Protein AF-0000000077052166 (afdb_homodimer)

Secondary structure (DSSP, 8-state):
---TTTTTTHHHHHHHHHHHTSSSSSS-EEEEEEHHHHHHHHHHHHHHS-TTTEEEEEEGGG---HHHHHHHHHTT-EEEESSHHHHHHHHHTT--GGGEEE--TT--HHHHHHHHHHT-EEEE-SHHHHHHHHHHHHHHHHTT-PPP--EEEEEE-S----SSGGGBSSSTT-SSSEEGGGS-HHHHHHHHHH-TTEEEEE---BSTT--HHHHHHHHHHHHHHHHHHHHHHTS----EEE--------TT-SS---HHHHHHHHHHHH-GGGGTTSSEEEE--SHHHHGGGEEEEEE--EEEEETTEEEEE-S-STTT-HHHHH-TTT----EEEE-TTSPEE-SSEEEEEEE-SSSSTT-EEEEEEEEE---TT-EEEEES-SSSSGGG-B-GGGPPPPPEEEEEE-TTT-PEEEEEEEPPPPHHHHHHTT--/---TTTTTTHHHHHHHHHHHTSSSSSS-EEEEEEHHHHHHHHHHHHHHS-TTTEEEEEEGGG---HHHHHHHHHTT-EEEESSHHHHHHHHHTT--GGGEEE--TT--HHHHHHHHHHT-EEEE-SHHHHHHHHHHHHHHHHTT-PPP--EEEEEE-S----SSGGGBSSSTT-SSSEEGGGS-HHHHHHHHHH-TTEEEEE---BSTT--HHHHHHHHHHHHHHHHHHHHHHTS----EEE--------TT-SS---HHHHHHHHHHHH-GGGGTTSSEEEE--SHHHHGGGEEEEEE--EEEEETTEEEEE-S-STTT-HHHHH-TTT----EEEE-TTSPEE-SSEEEEEEE-SSSSTT-EEEEEEEEE---TT-EEEEES-SSSSGGG-B-GGGPPPPPEEEEEE-TTT-PEEEEEEEPPPPHHHHHHTT--

Sequence (872 aa):
MSEFGCRCQTEKVLKHLLSKGIISEEHPCGLFIDSGVLLENMNEIKEAFPEPFFKHRYAIKANPIKKLIRFIGEHGFGVECASFEELSIALESGIPASEIVYDFPLKRKHDLQFCFEHGIHINFDNLQEMEMGYNLYRSLESEGKVLRGSIGVRINSQYGVGAIEATSTAAPTSKFGVPIKDTDYNELLGLFAKWPEVNGLHSHVGSQGIDLSSMVNGVKFILDLADRLNRDLHRKQITVLDIGGGLPVDYKSDCSNHMPLHYAEQLRAKVPRLFSGEFTVITENGRWVVATSGWFVSRVEYTKIAGGVLVGITHAGGNMFVREVYMPSTWSHPISVYDRDGGKKRDNVRTASIAGPLCFSGDLIAKEVPLPAFEQGDFVVYHHTAAYSISMYSIYNCISAPPAFMYSVKADNGEVDVCCIKRKRNVSEVSGFWDAMSEFGCRCQTEKVLKHLLSKGIISEEHPCGLFIDSGVLLENMNEIKEAFPEPFFKHRYAIKANPIKKLIRFIGEHGFGVECASFEELSIALESGIPASEIVYDFPLKRKHDLQFCFEHGIHINFDNLQEMEMGYNLYRSLESEGKVLRGSIGVRINSQYGVGAIEATSTAAPTSKFGVPIKDTDYNELLGLFAKWPEVNGLHSHVGSQGIDLSSMVNGVKFILDLADRLNRDLHRKQITVLDIGGGLPVDYKSDCSNHMPLHYAEQLRAKVPRLFSGEFTVITENGRWVVATSGWFVSRVEYTKIAGGVLVGITHAGGNMFVREVYMPSTWSHPISVYDRDGGKKRDNVRTASIAGPLCFSGDLIAKEVPLPAFEQGDFVVYHHTAAYSISMYSIYNCISAPPAFMYSVKADNGEVDVCCIKRKRNVSEVSGFWDA

Structure (mmCIF, N/CA/C/O backbone):
data_AF-0000000077052166-model_v1
#
loop_
_entity.id
_entity.type
_entity.pdbx_description
1 polymer 'Diaminopimelate decarboxylase'
#
loop_
_atom_site.group_PDB
_atom_site.id
_atom_site.type_symbol
_atom_site.label_atom_id
_atom_site.label_alt_id
_atom_site.label_comp_id
_atom_site.label_asym_id
_atom_site.label_entity_id
_atom_site.label_seq_id
_atom_site.pdbx_PDB_ins_code
_atom_site.Cartn_x
_atom_site.Cartn_y
_atom_site.Cartn_z
_atom_site.occupancy
_atom_site.B_iso_or_equiv
_atom_site.auth_seq_id
_atom_site.auth_comp_id
_atom_site.auth_asym_id
_atom_site.auth_atom_id
_atom_site.pdbx_PDB_model_num
ATOM 1 N N . MET A 1 1 ? -25.328 -4.031 22.844 1 37.97 1 MET A N 1
ATOM 2 C CA . MET A 1 1 ? -24.172 -3.664 22.031 1 37.97 1 MET A CA 1
ATOM 3 C C . MET A 1 1 ? -24.609 -3.143 20.656 1 37.97 1 MET A C 1
ATOM 5 O O . MET A 1 1 ? -25.359 -3.812 19.953 1 37.97 1 MET A O 1
ATOM 9 N N . SER A 1 2 ? -24.688 -1.917 20.484 1 51.84 2 SER A N 1
ATOM 10 C CA . SER A 1 2 ? -25.359 -1.3 19.359 1 51.84 2 SER A CA 1
ATOM 11 C C . SER A 1 2 ? -24.859 -1.88 18.031 1 51.84 2 SER A C 1
ATOM 13 O O . SER A 1 2 ? -23.656 -2.148 17.875 1 51.84 2 SER A O 1
ATOM 15 N N . GLU A 1 3 ? -25.672 -2.418 17.234 1 82.25 3 GLU A N 1
ATOM 16 C CA . GLU A 1 3 ? -25.469 -3.07 15.945 1 82.25 3 GLU A CA 1
ATOM 17 C C . GLU A 1 3 ? -24.844 -2.109 14.938 1 82.25 3 GLU A C 1
ATOM 19 O O . GLU A 1 3 ? -25.281 -0.96 14.82 1 82.25 3 GLU A O 1
ATOM 24 N N . PHE A 1 4 ? -23.703 -2.332 14.508 1 92.88 4 PHE A N 1
ATOM 25 C CA . PHE A 1 4 ? -23.047 -1.51 13.508 1 92.88 4 PHE A CA 1
ATOM 26 C C . PHE A 1 4 ? -23.891 -1.394 12.25 1 92.88 4 PHE A C 1
ATOM 28 O O . PHE A 1 4 ? -24.562 -2.352 11.859 1 92.88 4 PHE A O 1
ATOM 35 N N . GLY A 1 5 ? -23.859 -0.2 11.773 1 94.19 5 GLY A N 1
ATOM 36 C CA . GLY A 1 5 ? -24.562 0.025 10.516 1 94.19 5 GLY A CA 1
ATOM 37 C C . GLY A 1 5 ? -25.812 0.871 10.664 1 94.19 5 GLY A C 1
ATOM 38 O O . GLY A 1 5 ? -26.375 1.34 9.672 1 94.19 5 GLY A O 1
ATOM 39 N N . CYS A 1 6 ? -26.25 1.141 11.883 1 94.69 6 CYS A N 1
ATOM 40 C CA . CYS A 1 6 ? -27.453 1.925 12.117 1 94.69 6 CYS A CA 1
ATOM 41 C C . CYS A 1 6 ? -27.234 3.381 11.719 1 94.69 6 CYS A C 1
ATOM 43 O O . CYS A 1 6 ? -28.094 3.977 11.055 1 94.69 6 CYS A O 1
ATOM 45 N N . ARG A 1 7 ? -26.172 3.955 12.102 1 94.62 7 ARG A N 1
ATOM 46 C CA . ARG A 1 7 ? -25.875 5.359 11.852 1 94.62 7 ARG A CA 1
ATOM 47 C C . ARG A 1 7 ? -25.875 5.664 10.359 1 94.62 7 ARG A C 1
ATOM 49 O O . ARG A 1 7 ? -26.422 6.68 9.93 1 94.62 7 ARG A O 1
ATOM 56 N N . CYS A 1 8 ? -25.344 4.738 9.594 1 97.31 8 CYS A N 1
ATOM 57 C CA . CYS A 1 8 ? -25.234 4.938 8.148 1 97.31 8 CYS A CA 1
ATOM 58 C C . CYS A 1 8 ? -26.359 4.238 7.406 1 97.31 8 CYS A C 1
ATOM 60 O O . CYS A 1 8 ? -26.359 4.191 6.176 1 97.31 8 CYS A O 1
ATOM 62 N N . GLN A 1 9 ? -27.281 3.652 8.102 1 97.06 9 GLN A N 1
ATOM 63 C CA . GLN A 1 9 ? -28.422 2.949 7.52 1 97.06 9 GLN A CA 1
ATOM 64 C C . GLN A 1 9 ? -27.969 1.937 6.473 1 97.06 9 GLN A C 1
ATOM 66 O O . GLN A 1 9 ? -28.516 1.877 5.375 1 97.06 9 GLN A O 1
ATOM 71 N N . THR A 1 10 ? -27 1.153 6.816 1 97.94 10 THR A N 1
ATOM 72 C CA . THR A 1 10 ? -26.25 0.292 5.902 1 97.94 10 THR A CA 1
ATOM 73 C C . THR A 1 10 ? -27.172 -0.738 5.258 1 97.94 10 THR A C 1
ATOM 75 O O . THR A 1 10 ? -27.141 -0.938 4.043 1 97.94 10 THR A O 1
ATOM 78 N N . GLU A 1 11 ? -28.031 -1.387 6.027 1 97.5 11 GLU A N 1
ATOM 79 C CA . GLU A 1 11 ? -28.906 -2.43 5.496 1 97.5 11 GLU A CA 1
ATOM 80 C C . GLU A 1 11 ? -29.859 -1.869 4.441 1 97.5 11 GLU A C 1
ATOM 82 O O . GLU A 1 11 ? -30 -2.443 3.363 1 97.5 11 GLU A O 1
ATOM 87 N N . LYS A 1 12 ? -30.484 -0.745 4.773 1 97.25 12 LYS A N 1
ATOM 88 C CA . LYS A 1 12 ? -31.406 -0.086 3.85 1 97.25 12 LYS A CA 1
ATOM 89 C C . LYS A 1 12 ? -30.703 0.302 2.553 1 97.25 12 LYS A C 1
ATOM 91 O O . LYS A 1 12 ? -31.219 0.061 1.462 1 97.25 12 LYS A O 1
ATOM 96 N N . VAL A 1 13 ? -29.578 0.848 2.674 1 98.62 13 VAL A N 1
ATOM 97 C CA . VAL A 1 13 ? -28.859 1.342 1.509 1 98.62 13 VAL A CA 1
ATOM 98 C C . VAL A 1 13 ? -28.328 0.165 0.687 1 98.62 13 VAL A C 1
ATOM 100 O O . VAL A 1 13 ? -28.375 0.193 -0.545 1 98.62 13 VAL A O 1
ATOM 103 N N . LEU A 1 14 ? -27.812 -0.878 1.347 1 98.69 14 LEU A N 1
ATOM 104 C CA . LEU A 1 14 ? -27.344 -2.053 0.619 1 98.69 14 LEU A CA 1
ATOM 105 C C . LEU A 1 14 ? -28.469 -2.656 -0.22 1 98.69 14 LEU A C 1
ATOM 107 O O . LEU A 1 14 ? -28.25 -3 -1.386 1 98.69 14 LEU A O 1
ATOM 111 N N . LYS A 1 15 ? -29.656 -2.803 0.341 1 98.31 15 LYS A N 1
ATOM 112 C CA . LYS A 1 15 ? -30.797 -3.32 -0.406 1 98.31 15 LYS A CA 1
ATOM 113 C C . LYS A 1 15 ? -31.094 -2.465 -1.637 1 98.31 15 LYS A C 1
ATOM 115 O O . LYS A 1 15 ? -31.375 -2.992 -2.713 1 98.31 15 LYS A O 1
ATOM 120 N N . HIS A 1 16 ? -31 -1.148 -1.437 1 98.31 16 HIS A N 1
ATOM 121 C CA . HIS A 1 16 ? -31.188 -0.23 -2.555 1 98.31 16 HIS A CA 1
ATOM 122 C C . HIS A 1 16 ? -30.125 -0.441 -3.627 1 98.31 16 HIS A C 1
ATOM 124 O O . HIS A 1 16 ? -30.438 -0.483 -4.816 1 98.31 16 HIS A O 1
ATOM 130 N N . LEU A 1 17 ? -28.875 -0.542 -3.23 1 98.75 17 LEU A N 1
ATOM 131 C CA . LEU A 1 17 ? -27.766 -0.725 -4.156 1 98.75 17 LEU A CA 1
ATOM 132 C C . LEU A 1 17 ? -27.922 -2.008 -4.961 1 98.75 17 LEU A C 1
ATOM 134 O O . LEU A 1 17 ? -27.625 -2.041 -6.156 1 98.75 17 LEU A O 1
ATOM 138 N N . LEU A 1 18 ? -28.359 -3.053 -4.312 1 98.5 18 LEU A N 1
ATOM 139 C CA . LEU A 1 18 ? -28.609 -4.332 -4.969 1 98.5 18 LEU A CA 1
ATOM 140 C C . LEU A 1 18 ? -29.734 -4.215 -5.98 1 98.5 18 LEU A C 1
ATOM 142 O O . LEU A 1 18 ? -29.625 -4.711 -7.105 1 98.5 18 LEU A O 1
ATOM 146 N N . SER A 1 19 ? -30.781 -3.523 -5.586 1 98 19 SER A N 1
ATOM 147 C CA . SER A 1 19 ? -31.938 -3.357 -6.465 1 98 19 SER A CA 1
ATOM 148 C C . SER A 1 19 ? -31.578 -2.557 -7.711 1 98 19 SER A C 1
ATOM 150 O O . SER A 1 19 ? -32.125 -2.795 -8.789 1 98 19 SER A O 1
ATOM 152 N N . LYS A 1 20 ? -30.656 -1.626 -7.617 1 97.81 20 LYS A N 1
ATOM 153 C CA . LYS A 1 20 ? -30.266 -0.755 -8.727 1 97.81 20 LYS A CA 1
ATOM 154 C C . LYS A 1 20 ? -29.109 -1.35 -9.516 1 97.81 20 LYS A C 1
ATOM 156 O O . LYS A 1 20 ? -28.703 -0.803 -10.539 1 97.81 20 LYS A O 1
ATOM 161 N N . GLY A 1 21 ? -28.516 -2.438 -9.031 1 97.88 21 GLY A N 1
ATOM 162 C CA . GLY A 1 21 ? -27.406 -3.098 -9.711 1 97.88 21 GLY A CA 1
ATOM 163 C C . GLY A 1 21 ? -26.078 -2.389 -9.523 1 97.88 21 GLY A C 1
ATOM 164 O O . GLY A 1 21 ? -25.125 -2.645 -10.258 1 97.88 21 GLY A O 1
ATOM 165 N N . ILE A 1 22 ? -26.016 -1.426 -8.617 1 98.38 22 ILE A N 1
ATOM 166 C CA . ILE A 1 22 ? -24.766 -0.76 -8.297 1 98.38 22 ILE A CA 1
ATOM 167 C C . ILE A 1 22 ? -23.797 -1.755 -7.656 1 98.38 22 ILE A C 1
ATOM 169 O O . ILE A 1 22 ? -22.594 -1.726 -7.926 1 98.38 22 ILE A O 1
ATOM 173 N N . ILE A 1 23 ? -24.359 -2.584 -6.773 1 98.5 23 ILE A N 1
ATOM 174 C CA . ILE A 1 23 ? -23.688 -3.791 -6.289 1 98.5 23 ILE A CA 1
ATOM 175 C C . ILE A 1 23 ? -24.359 -5.023 -6.902 1 98.5 23 ILE A C 1
ATOM 177 O O . ILE A 1 23 ? -25.578 -5.117 -6.945 1 98.5 23 ILE A O 1
ATOM 181 N N . SER A 1 24 ? -23.578 -5.824 -7.469 1 97.44 24 SER A N 1
ATOM 182 C CA . SER A 1 24 ? -24.016 -7.035 -8.148 1 97.44 24 SER A CA 1
ATOM 183 C C . SER A 1 24 ? -22.891 -8.039 -8.297 1 97.44 24 SER A C 1
ATOM 185 O O . SER A 1 24 ? -21.781 -7.828 -7.781 1 97.44 24 SER A O 1
ATOM 187 N N . GLU A 1 25 ? -23.172 -9.117 -8.914 1 95.5 25 GLU A N 1
ATOM 188 C CA . GLU A 1 25 ? -22.125 -10.086 -9.234 1 95.5 25 GLU A CA 1
ATOM 189 C C . GLU A 1 25 ? -21.047 -9.461 -10.109 1 95.5 25 GLU A C 1
ATOM 191 O O . GLU A 1 25 ? -19.859 -9.75 -9.945 1 95.5 25 GLU A O 1
ATOM 196 N N . GLU A 1 26 ? -21.438 -8.594 -11.008 1 95.38 26 GLU A N 1
ATOM 197 C CA . GLU A 1 26 ? -20.516 -7.922 -11.922 1 95.38 26 GLU A CA 1
ATOM 198 C C . GLU A 1 26 ? -19.75 -6.801 -11.211 1 95.38 26 GLU A C 1
ATOM 200 O O . GLU A 1 26 ? -18.609 -6.512 -11.547 1 95.38 26 GLU A O 1
ATOM 205 N N . HIS A 1 27 ? -20.422 -6.18 -10.32 1 97.38 27 HIS A N 1
ATOM 206 C CA . HIS A 1 27 ? -19.859 -5.117 -9.484 1 97.38 27 HIS A CA 1
ATOM 207 C C . HIS A 1 27 ? -19.891 -5.508 -8.008 1 97.38 27 HIS A C 1
ATOM 209 O O . HIS A 1 27 ? -20.734 -5.016 -7.246 1 97.38 27 HIS A O 1
ATOM 215 N N . PRO A 1 28 ? -18.938 -6.227 -7.605 1 98.25 28 PRO A N 1
ATOM 216 C CA . PRO A 1 28 ? -19.094 -7.027 -6.387 1 98.25 28 PRO A CA 1
ATOM 217 C C . PRO A 1 28 ? -18.672 -6.27 -5.129 1 98.25 28 PRO A C 1
ATOM 219 O O . PRO A 1 28 ? -18.812 -6.785 -4.016 1 98.25 28 PRO A O 1
ATOM 222 N N . CYS A 1 29 ? -18.094 -5.062 -5.223 1 98.69 29 CYS A N 1
ATOM 223 C CA . CYS A 1 29 ? -17.625 -4.363 -4.031 1 98.69 29 CYS A CA 1
ATOM 224 C C . CYS A 1 29 ? -17.594 -2.857 -4.266 1 98.69 29 CYS A C 1
ATOM 226 O O . CYS A 1 29 ? -17.672 -2.398 -5.406 1 98.69 29 CYS A O 1
ATOM 228 N N . GLY A 1 30 ? -17.516 -2.074 -3.232 1 98.81 30 GLY A N 1
ATOM 229 C CA . GLY A 1 30 ? -17.406 -0.625 -3.299 1 98.81 30 GLY A CA 1
ATOM 230 C C . GLY A 1 30 ? -17.359 0.035 -1.934 1 98.81 30 GLY A C 1
ATOM 231 O O . GLY A 1 30 ? -17.75 -0.575 -0.932 1 98.81 30 GLY A O 1
ATOM 232 N N . LEU A 1 31 ? -16.828 1.22 -1.878 1 98.94 31 LEU A N 1
ATOM 233 C CA . LEU A 1 31 ? -16.859 2.088 -0.706 1 98.94 31 LEU A CA 1
ATOM 234 C C . LEU A 1 31 ? -18.047 3.045 -0.773 1 98.94 31 LEU A C 1
ATOM 236 O O . LEU A 1 31 ? -18.297 3.65 -1.815 1 98.94 31 LEU A O 1
ATOM 240 N N . PHE A 1 32 ? -18.75 3.168 0.298 1 98.94 32 PHE A N 1
ATOM 241 C CA . PHE A 1 32 ? -19.906 4.039 0.34 1 98.94 32 PHE A CA 1
ATOM 242 C C . PHE A 1 32 ? -19.812 5.027 1.497 1 98.94 32 PHE A C 1
ATOM 244 O O . PHE A 1 32 ? -19.547 4.633 2.635 1 98.94 32 PHE A O 1
ATOM 251 N N . ILE A 1 33 ? -20.031 6.266 1.21 1 98.94 33 ILE A N 1
ATOM 252 C CA . ILE A 1 33 ? -19.922 7.336 2.195 1 98.94 33 ILE A CA 1
ATOM 253 C C . ILE A 1 33 ? -21.266 8.031 2.352 1 98.94 33 ILE A C 1
ATOM 255 O O . ILE A 1 33 ? -21.844 8.492 1.367 1 98.94 33 ILE A O 1
ATOM 259 N N . ASP A 1 34 ? -21.766 8.133 3.557 1 98.75 34 ASP A N 1
ATOM 260 C CA . ASP A 1 34 ? -23.016 8.805 3.895 1 98.75 34 ASP A CA 1
ATOM 261 C C . ASP A 1 34 ? -22.797 10.312 4.059 1 98.75 34 ASP A C 1
ATOM 263 O O . ASP A 1 34 ? -22.219 10.758 5.059 1 98.75 34 ASP A O 1
ATOM 267 N N . SER A 1 35 ? -23.344 11.078 3.139 1 98.56 35 SER A N 1
ATOM 268 C CA . SER A 1 35 ? -23.125 12.523 3.184 1 98.56 35 SER A CA 1
ATOM 269 C C . SER A 1 35 ? -23.781 13.148 4.41 1 98.56 35 SER A C 1
ATOM 271 O O . SER A 1 35 ? -23.312 14.172 4.914 1 98.56 35 SER A O 1
ATOM 273 N N . GLY A 1 36 ? -24.875 12.555 4.879 1 97.62 36 GLY A N 1
ATOM 274 C CA . GLY A 1 36 ? -25.5 13.047 6.098 1 97.62 36 GLY A CA 1
ATOM 275 C C . GLY A 1 36 ? -24.609 12.883 7.324 1 97.62 36 GLY A C 1
ATOM 276 O O . GLY A 1 36 ? -24.453 13.82 8.109 1 97.62 36 GLY A O 1
ATOM 277 N N . VAL A 1 37 ? -24.062 11.688 7.492 1 97.88 37 VAL A N 1
ATOM 278 C CA . VAL A 1 37 ? -23.172 11.414 8.625 1 97.88 37 VAL A CA 1
ATOM 279 C C . VAL A 1 37 ? -21.906 12.273 8.508 1 97.88 37 VAL A C 1
ATOM 281 O O . VAL A 1 37 ? -21.391 12.766 9.516 1 97.88 37 VAL A O 1
ATOM 284 N N . LEU A 1 38 ? -21.422 12.445 7.324 1 98.31 38 LEU A N 1
ATOM 285 C CA . LEU A 1 38 ? -20.281 13.312 7.07 1 98.31 38 LEU A CA 1
ATOM 286 C C . LEU A 1 38 ? -20.547 14.727 7.582 1 98.31 38 LEU A C 1
ATOM 288 O O . LEU A 1 38 ? -19.703 15.32 8.258 1 98.31 38 LEU A O 1
ATOM 292 N N . LEU A 1 39 ? -21.672 15.273 7.281 1 98.12 39 LEU A N 1
ATOM 293 C CA . LEU A 1 39 ? -22.062 16.609 7.711 1 98.12 39 LEU A CA 1
ATOM 294 C C . LEU A 1 39 ? -22.172 16.688 9.227 1 98.12 39 LEU A C 1
ATOM 296 O O . LEU A 1 39 ? -21.781 17.672 9.844 1 98.12 39 LEU A O 1
ATOM 300 N N . GLU A 1 40 ? -22.703 15.633 9.781 1 97.88 40 GLU A N 1
ATOM 301 C CA . GLU A 1 40 ? -22.812 15.57 11.234 1 97.88 40 GLU A CA 1
ATOM 302 C C . GLU A 1 40 ? -21.422 15.648 11.883 1 97.88 40 GLU A C 1
ATOM 304 O O . GLU A 1 40 ? -21.234 16.375 12.859 1 97.88 40 GLU A O 1
ATOM 309 N N . ASN A 1 41 ? -20.5 14.875 11.383 1 98.25 41 ASN A N 1
ATOM 310 C CA . ASN A 1 41 ? -19.141 14.883 11.891 1 98.25 41 ASN A CA 1
ATOM 311 C C . ASN A 1 41 ? -18.516 16.266 11.797 1 98.25 41 ASN A C 1
ATOM 313 O O . ASN A 1 41 ? -17.875 16.75 12.742 1 98.25 41 ASN A O 1
ATOM 317 N N . MET A 1 42 ? -18.672 16.953 10.664 1 98.38 42 MET A N 1
ATOM 318 C CA . MET A 1 42 ? -18.109 18.281 10.438 1 98.38 42 MET A CA 1
ATOM 319 C C . MET A 1 42 ? -18.734 19.297 11.391 1 98.38 42 MET A C 1
ATOM 321 O O . MET A 1 42 ? -18.031 20.141 11.945 1 98.38 42 MET A O 1
ATOM 325 N N . ASN A 1 43 ? -19.984 19.172 11.602 1 98.06 43 ASN A N 1
ATOM 326 C CA . ASN A 1 43 ? -20.688 20.109 12.477 1 98.06 43 ASN A CA 1
ATOM 327 C C . ASN A 1 43 ? -20.234 19.969 13.93 1 98.06 43 ASN A C 1
ATOM 329 O O . ASN A 1 43 ? -20.188 20.953 14.664 1 98.06 43 ASN A O 1
ATOM 333 N N . GLU A 1 44 ? -19.938 18.75 14.32 1 98 44 GLU A N 1
ATOM 334 C CA . GLU A 1 44 ? -19.422 18.562 15.672 1 98 44 GLU A CA 1
ATOM 335 C C . GLU A 1 44 ? -18.109 19.312 15.883 1 98 44 GLU A C 1
ATOM 337 O O . GLU A 1 44 ? -17.859 19.859 16.969 1 98 44 GLU A O 1
ATOM 342 N N . ILE A 1 45 ? -17.281 19.406 14.898 1 98.06 45 ILE A N 1
ATOM 343 C CA . ILE A 1 45 ? -16.031 20.141 14.977 1 98.06 45 ILE A CA 1
ATOM 344 C C . ILE A 1 45 ? -16.312 21.641 15.055 1 98.06 45 ILE A C 1
ATOM 346 O O . ILE A 1 45 ? -15.773 22.328 15.914 1 98.06 45 ILE A O 1
ATOM 350 N N . LYS A 1 46 ? -17.203 22.109 14.219 1 97.75 46 LYS A N 1
ATOM 351 C CA . LYS A 1 46 ? -17.516 23.531 14.148 1 97.75 46 LYS A CA 1
ATOM 352 C C . LYS A 1 46 ? -18.156 24 15.453 1 97.75 46 LYS A C 1
ATOM 354 O O . LYS A 1 46 ? -17.938 25.141 15.875 1 97.75 46 LYS A O 1
ATOM 359 N N . GLU A 1 47 ? -18.922 23.125 16 1 97.44 47 GLU A N 1
ATOM 360 C CA . GLU A 1 47 ? -19.562 23.484 17.266 1 97.44 47 GLU A CA 1
ATOM 361 C C . GLU A 1 47 ? -18.562 23.578 18.406 1 97.44 47 GLU A C 1
ATOM 363 O O . GLU A 1 47 ? -18.656 24.453 19.25 1 97.44 47 GLU A O 1
ATOM 368 N N . ALA A 1 48 ? -17.625 22.703 18.375 1 97.38 48 ALA A N 1
ATOM 369 C CA . ALA A 1 48 ? -16.609 22.656 19.422 1 97.38 48 ALA A CA 1
ATOM 370 C C . ALA A 1 48 ? -15.609 23.797 19.25 1 97.38 48 ALA A C 1
ATOM 372 O O . ALA A 1 48 ? -15.117 24.359 20.234 1 97.38 48 ALA A O 1
ATOM 373 N N . PHE A 1 49 ? -15.289 24.141 18 1 97.38 49 PHE A N 1
ATOM 374 C CA . PHE A 1 49 ? -14.32 25.172 17.641 1 97.38 49 PHE A CA 1
ATOM 375 C C . PHE A 1 49 ? -14.945 26.188 16.688 1 97.38 49 PHE A C 1
ATOM 377 O O . PHE A 1 49 ? -14.773 26.094 15.469 1 97.38 49 PHE A O 1
ATOM 384 N N . PRO A 1 50 ? -15.5 27.156 17.25 1 94 50 PRO A N 1
ATOM 385 C CA . PRO A 1 50 ? -16.312 28.047 16.422 1 94 50 PRO A CA 1
ATOM 386 C C . PRO A 1 50 ? -15.477 29.016 15.578 1 94 50 PRO A C 1
ATOM 388 O O . PRO A 1 50 ? -14.438 29.5 16.047 1 94 50 PRO A O 1
ATOM 391 N N . GLU A 1 51 ? -16 29.266 14.367 1 87.44 51 GLU A N 1
ATOM 392 C CA . GLU A 1 51 ? -15.453 30.312 13.523 1 87.44 51 GLU A CA 1
ATOM 393 C C . GLU A 1 51 ? -15.789 31.703 14.086 1 87.44 51 GLU A C 1
ATOM 395 O O . GLU A 1 51 ? -16.672 31.828 14.938 1 87.44 51 GLU A O 1
ATOM 400 N N . PRO A 1 52 ? -15.008 32.719 13.797 1 90 52 PRO A N 1
ATOM 401 C CA . PRO A 1 52 ? -14.094 32.75 12.656 1 90 52 PRO A CA 1
ATOM 402 C C . PRO A 1 52 ? -12.641 32.531 13.07 1 90 52 PRO A C 1
ATOM 404 O O . PRO A 1 52 ? -11.75 32.469 12.211 1 90 52 PRO A O 1
ATOM 407 N N . PHE A 1 53 ? -12.406 32.438 14.367 1 89.69 53 PHE A N 1
ATOM 408 C CA . PHE A 1 53 ? -11 32.406 14.766 1 89.69 53 PHE A CA 1
ATOM 409 C C . PHE A 1 53 ? -10.414 31.016 14.594 1 89.69 53 PHE A C 1
ATOM 411 O O . PHE A 1 53 ? -9.195 30.844 14.602 1 89.69 53 PHE A O 1
ATOM 418 N N . PHE A 1 54 ? -11.32 30.047 14.461 1 96.75 54 PHE A N 1
ATOM 419 C CA . PHE A 1 54 ? -10.898 28.703 14.125 1 96.75 54 PHE A CA 1
ATOM 420 C C . PHE A 1 54 ? -11.117 28.406 12.648 1 96.75 54 PHE A C 1
ATOM 422 O O . PHE A 1 54 ? -12.203 28.641 12.117 1 96.75 54 PHE A O 1
ATOM 429 N N . LYS A 1 55 ? -10.062 28.016 11.992 1 97.75 55 LYS A N 1
ATOM 430 C CA . LYS A 1 55 ? -10.109 27.578 10.594 1 97.75 55 LYS A CA 1
ATOM 431 C C . LYS A 1 55 ? -9.922 26.078 10.492 1 97.75 55 LYS A C 1
ATOM 433 O O . LYS A 1 55 ? -8.898 25.531 10.914 1 97.75 55 LYS A O 1
ATOM 438 N N . HIS A 1 56 ? -10.906 25.422 9.922 1 98.56 56 HIS A N 1
ATOM 439 C CA . HIS A 1 56 ? -10.883 23.969 9.867 1 98.56 56 HIS A CA 1
ATOM 440 C C . HIS A 1 56 ? -10.352 23.484 8.523 1 98.56 56 HIS A C 1
ATOM 442 O O . HIS A 1 56 ? -10.805 23.922 7.465 1 98.56 56 HIS A O 1
ATOM 448 N N . ARG A 1 57 ? -9.359 22.672 8.539 1 98.81 57 ARG A N 1
ATOM 449 C CA . ARG A 1 57 ? -8.766 22.031 7.367 1 98.81 57 ARG A CA 1
ATOM 450 C C . ARG A 1 57 ? -8.938 20.516 7.41 1 98.81 57 ARG A C 1
ATOM 452 O O . ARG A 1 57 ? -8.586 19.875 8.406 1 98.81 57 ARG A O 1
ATOM 459 N N . TYR A 1 58 ? -9.492 20 6.402 1 98.81 58 TYR A N 1
ATOM 460 C CA . TYR A 1 58 ? -9.609 18.562 6.242 1 98.81 58 TYR A CA 1
ATOM 461 C C . TYR A 1 58 ? -8.305 17.953 5.75 1 98.81 58 TYR A C 1
ATOM 463 O O . TYR A 1 58 ? -7.789 18.344 4.699 1 98.81 58 TYR A O 1
ATOM 471 N N . ALA A 1 59 ? -7.711 17 6.535 1 98.62 59 ALA A N 1
ATOM 472 C CA . ALA A 1 59 ? -6.508 16.312 6.078 1 98.62 59 ALA A CA 1
ATOM 473 C C . ALA A 1 59 ? -6.828 15.367 4.93 1 98.62 59 ALA A C 1
ATOM 475 O O . ALA A 1 59 ? -7.359 14.273 5.148 1 98.62 59 ALA A O 1
ATOM 476 N N . ILE A 1 60 ? -6.375 15.641 3.797 1 97.69 60 ILE A N 1
ATOM 477 C CA . ILE A 1 60 ? -6.781 14.953 2.578 1 97.69 60 ILE A CA 1
ATOM 478 C C . ILE A 1 60 ? -6.25 13.523 2.592 1 97.69 60 ILE A C 1
ATOM 480 O O . ILE A 1 60 ? -6.812 12.633 1.945 1 97.69 60 ILE A O 1
ATOM 484 N N . LYS A 1 61 ? -5.176 13.32 3.344 1 98 61 LYS A N 1
ATOM 485 C CA . LYS A 1 61 ? -4.57 11.992 3.379 1 98 61 LYS A CA 1
ATOM 486 C C . LYS A 1 61 ? -5.551 10.953 3.92 1 98 61 LYS A C 1
ATOM 488 O O . LYS A 1 61 ? -5.363 9.75 3.719 1 98 61 LYS A O 1
ATOM 493 N N . ALA A 1 62 ? -6.605 11.383 4.668 1 98.38 62 ALA A N 1
ATOM 494 C CA . ALA A 1 62 ? -7.617 10.453 5.172 1 98.38 62 ALA A CA 1
ATOM 495 C C . ALA A 1 62 ? -8.414 9.836 4.023 1 98.38 62 ALA A C 1
ATOM 497 O O . ALA A 1 62 ? -8.719 8.648 4.047 1 98.38 62 ALA A O 1
ATOM 498 N N . ASN A 1 63 ? -8.758 10.625 3.08 1 98.81 63 ASN A N 1
ATOM 499 C CA . ASN A 1 63 ? -9.492 10.227 1.881 1 98.81 63 ASN A CA 1
ATOM 500 C C . ASN A 1 63 ? -9.414 11.297 0.796 1 98.81 63 ASN A C 1
ATOM 502 O O . ASN A 1 63 ? -10.102 12.312 0.871 1 98.81 63 ASN A O 1
ATOM 506 N N . PRO A 1 64 ? -8.648 11.125 -0.274 1 98.81 64 PRO A N 1
ATOM 507 C CA . PRO A 1 64 ? -8.312 12.195 -1.218 1 98.81 64 PRO A CA 1
ATOM 508 C C . PRO A 1 64 ? -9.266 12.25 -2.41 1 98.81 64 PRO A C 1
ATOM 510 O O . PRO A 1 64 ? -8.969 12.906 -3.41 1 98.81 64 PRO A O 1
ATOM 513 N N . ILE A 1 65 ? -10.398 11.555 -2.367 1 98.88 65 ILE A N 1
ATOM 514 C CA . ILE A 1 65 ? -11.336 11.555 -3.484 1 98.88 65 ILE A CA 1
ATOM 515 C C . ILE A 1 65 ? -11.805 12.984 -3.764 1 98.88 65 ILE A C 1
ATOM 517 O O . ILE A 1 65 ? -12.32 13.664 -2.871 1 98.88 65 ILE A O 1
ATOM 521 N N . LYS A 1 66 ? -11.711 13.453 -4.992 1 98.88 66 LYS A N 1
ATOM 522 C CA . LYS A 1 66 ? -11.891 14.859 -5.344 1 98.88 66 LYS A CA 1
ATOM 523 C C . LYS A 1 66 ? -13.305 15.328 -5.035 1 98.88 66 LYS A C 1
ATOM 525 O O . LYS A 1 66 ? -13.492 16.391 -4.438 1 98.88 66 LYS A O 1
ATOM 530 N N . LYS A 1 67 ? -14.281 14.539 -5.371 1 98.81 67 LYS A N 1
ATOM 531 C CA . LYS A 1 67 ? -15.656 14.945 -5.133 1 98.81 67 LYS A CA 1
ATOM 532 C C . LYS A 1 67 ? -15.961 15.016 -3.637 1 98.81 67 LYS A C 1
ATOM 534 O O . LYS A 1 67 ? -16.781 15.82 -3.201 1 98.81 67 LYS A O 1
ATOM 539 N N . LEU A 1 68 ? -15.344 14.148 -2.857 1 98.88 68 LEU A N 1
ATOM 540 C CA . LEU A 1 68 ? -15.453 14.227 -1.404 1 98.88 68 LEU A CA 1
ATOM 541 C C . LEU A 1 68 ? -14.852 15.523 -0.879 1 98.88 68 LEU A C 1
ATOM 543 O O . LEU A 1 68 ? -15.461 16.203 -0.052 1 98.88 68 LEU A O 1
ATOM 547 N N . ILE A 1 69 ? -13.664 15.875 -1.395 1 98.94 69 ILE A N 1
ATOM 548 C CA . ILE A 1 69 ? -12.977 17.094 -1.003 1 98.94 69 ILE A CA 1
ATOM 549 C C . ILE A 1 69 ? -13.836 18.312 -1.365 1 98.94 69 ILE A C 1
ATOM 551 O O . ILE A 1 69 ? -13.977 19.234 -0.569 1 98.94 69 ILE A O 1
ATOM 555 N N . ARG A 1 70 ? -14.391 18.281 -2.541 1 98.75 70 ARG A N 1
ATOM 556 C CA . ARG A 1 70 ? -15.273 19.359 -2.975 1 98.75 70 ARG A CA 1
ATOM 557 C C . ARG A 1 70 ? -16.453 19.516 -2.023 1 98.75 70 ARG A C 1
ATOM 559 O O . ARG A 1 70 ? -16.797 20.641 -1.634 1 98.75 70 ARG A O 1
ATOM 566 N N . PHE A 1 71 ? -17.094 18.406 -1.676 1 98.69 71 PHE A N 1
ATOM 567 C CA . PHE A 1 71 ? -18.219 18.422 -0.741 1 98.69 71 PHE A CA 1
ATOM 568 C C . PHE A 1 71 ? -17.797 19.047 0.584 1 98.69 71 PHE A C 1
ATOM 570 O O . PHE A 1 71 ? -18.5 19.906 1.114 1 98.69 71 PHE A O 1
ATOM 577 N N . ILE A 1 72 ? -16.656 18.641 1.113 1 98.81 72 ILE A N 1
ATOM 578 C CA . ILE A 1 72 ? -16.156 19.125 2.391 1 98.81 72 ILE A CA 1
ATOM 579 C C . ILE A 1 72 ? -15.852 20.609 2.297 1 98.81 72 ILE A C 1
ATOM 581 O O . ILE A 1 72 ? -16.203 21.391 3.193 1 98.81 72 ILE A O 1
ATOM 585 N N . GLY A 1 73 ? -15.227 21.016 1.189 1 98.69 73 GLY A N 1
ATOM 586 C CA . GLY A 1 73 ? -14.961 22.422 0.942 1 98.69 73 GLY A CA 1
ATOM 587 C C . GLY A 1 73 ? -16.219 23.266 0.863 1 98.69 73 GLY A C 1
ATOM 588 O O . GLY A 1 73 ? -16.281 24.359 1.435 1 98.69 73 GLY A O 1
ATOM 589 N N . GLU A 1 74 ? -17.234 22.766 0.178 1 98.38 74 GLU A N 1
ATOM 590 C CA . GLU A 1 74 ? -18.5 23.469 0.015 1 98.38 74 GLU A CA 1
ATOM 591 C C . GLU A 1 74 ? -19.203 23.656 1.355 1 98.38 74 GLU A C 1
ATOM 593 O O . GLU A 1 74 ? -20.094 24.5 1.488 1 98.38 74 GLU A O 1
ATOM 598 N N . HIS A 1 75 ? -18.781 22.891 2.291 1 98.06 75 HIS A N 1
ATOM 599 C CA . HIS A 1 75 ? -19.422 22.984 3.598 1 98.06 75 HIS A CA 1
ATOM 600 C C . HIS A 1 75 ? -18.5 23.641 4.625 1 98.06 75 HIS A C 1
ATOM 602 O O . HIS A 1 75 ? -18.656 23.422 5.828 1 98.06 75 HIS A O 1
ATOM 608 N N . GLY A 1 76 ? -17.469 24.328 4.191 1 97.19 76 GLY A N 1
ATOM 609 C CA . GLY A 1 76 ? -16.844 25.328 5.043 1 97.19 76 GLY A CA 1
ATOM 610 C C . GLY A 1 76 ? -15.445 24.922 5.484 1 97.19 76 GLY A C 1
ATOM 611 O O . GLY A 1 76 ? -14.789 25.672 6.219 1 97.19 76 GLY A O 1
ATOM 612 N N . PHE A 1 77 ? -14.953 23.781 5.059 1 98.5 77 PHE A N 1
ATOM 613 C CA . PHE A 1 77 ? -13.602 23.391 5.43 1 98.5 77 PHE A CA 1
ATOM 614 C C . PHE A 1 77 ? -12.609 23.75 4.328 1 98.5 77 PHE A C 1
ATOM 616 O O . PHE A 1 77 ? -12.953 23.734 3.143 1 98.5 77 PHE A O 1
ATOM 623 N N . GLY A 1 78 ? -11.398 24.156 4.664 1 98.62 78 GLY A N 1
ATOM 624 C CA . GLY A 1 78 ? -10.258 23.984 3.779 1 98.62 78 GLY A CA 1
ATOM 625 C C . GLY A 1 78 ? -9.664 22.594 3.836 1 98.62 78 GLY A C 1
ATOM 626 O O . GLY A 1 78 ? -10.344 21.625 4.184 1 98.62 78 GLY A O 1
ATOM 627 N N . VAL A 1 79 ? -8.32 22.547 3.387 1 98.81 79 VAL A N 1
ATOM 628 C CA . VAL A 1 79 ? -7.719 21.219 3.408 1 98.81 79 VAL A CA 1
ATOM 629 C C . VAL A 1 79 ? -6.258 21.328 3.842 1 98.81 79 VAL A C 1
ATOM 631 O O . VAL A 1 79 ? -5.648 22.391 3.756 1 98.81 79 VAL A O 1
ATOM 634 N N . GLU A 1 80 ? -5.785 20.328 4.418 1 98.81 80 GLU A N 1
ATOM 635 C CA . GLU A 1 80 ? -4.367 20.109 4.68 1 98.81 80 GLU A CA 1
ATOM 636 C C . GLU A 1 80 ? -3.795 19.047 3.75 1 98.81 80 GLU A C 1
ATOM 638 O O . GLU A 1 80 ? -4.402 17.984 3.559 1 98.81 80 GLU A O 1
ATOM 643 N N . CYS A 1 81 ? -2.707 19.359 3.1 1 98.69 81 CYS A N 1
ATOM 644 C CA . CYS A 1 81 ? -2.061 18.484 2.127 1 98.69 81 CYS A CA 1
ATOM 645 C C . CYS A 1 81 ? -0.691 18.047 2.621 1 98.69 81 CYS A C 1
ATOM 647 O O . CYS A 1 81 ? 0.058 18.828 3.195 1 98.69 81 CYS A O 1
ATOM 649 N N . ALA A 1 82 ? -0.394 16.797 2.338 1 97.69 82 ALA A N 1
ATOM 650 C CA . ALA A 1 82 ? 0.856 16.219 2.824 1 97.69 82 ALA A CA 1
ATOM 651 C C . ALA A 1 82 ? 1.771 15.836 1.663 1 97.69 82 ALA A C 1
ATOM 653 O O . ALA A 1 82 ? 2.729 15.078 1.842 1 97.69 82 ALA A O 1
ATOM 654 N N . SER A 1 83 ? 1.502 16.234 0.49 1 98.12 83 SER A N 1
ATOM 655 C CA . SER A 1 83 ? 2.336 16.078 -0.7 1 98.12 83 SER A CA 1
ATOM 656 C C . SER A 1 83 ? 1.931 17.078 -1.784 1 98.12 83 SER A C 1
ATOM 658 O O . SER A 1 83 ? 0.869 17.688 -1.7 1 98.12 83 SER A O 1
ATOM 660 N N . PHE A 1 84 ? 2.807 17.25 -2.742 1 97.56 84 PHE A N 1
ATOM 661 C CA . PHE A 1 84 ? 2.49 18.156 -3.846 1 97.56 84 PHE A CA 1
ATOM 662 C C . PHE A 1 84 ? 1.33 17.609 -4.672 1 97.56 84 PHE A C 1
ATOM 664 O O . PHE A 1 84 ? 0.514 18.375 -5.184 1 97.56 84 PHE A O 1
ATOM 671 N N . GLU A 1 85 ? 1.241 16.297 -4.836 1 98.19 85 GLU A N 1
ATOM 672 C CA . GLU A 1 85 ? 0.119 15.68 -5.539 1 98.19 85 GLU A CA 1
ATOM 673 C C . GLU A 1 85 ? -1.204 15.992 -4.844 1 98.19 85 GLU A C 1
ATOM 675 O O . GLU A 1 85 ? -2.197 16.312 -5.504 1 98.19 85 GLU A O 1
ATOM 680 N N . GLU A 1 86 ? -1.186 15.93 -3.541 1 98.56 86 GLU A N 1
ATOM 681 C CA . GLU A 1 86 ? -2.391 16.266 -2.791 1 98.56 86 GLU A CA 1
ATOM 682 C C . GLU A 1 86 ? -2.762 17.734 -2.986 1 98.56 86 GLU A C 1
ATOM 684 O O . GLU A 1 86 ? -3.945 18.078 -3.047 1 98.56 86 GLU A O 1
ATOM 689 N N . LEU A 1 87 ? -1.718 18.578 -3.01 1 98.12 87 LEU A N 1
ATOM 690 C CA . LEU A 1 87 ? -1.954 20 -3.264 1 98.12 87 LEU A CA 1
ATOM 691 C C . LEU A 1 87 ? -2.668 20.203 -4.598 1 98.12 87 LEU A C 1
ATOM 693 O O . LEU A 1 87 ? -3.635 20.969 -4.68 1 98.12 87 LEU A O 1
ATOM 697 N N . SER A 1 88 ? -2.215 19.516 -5.594 1 97.44 88 SER A N 1
ATOM 698 C CA . SER A 1 88 ? -2.84 19.578 -6.91 1 97.44 88 SER A CA 1
ATOM 699 C C . SER A 1 88 ? -4.281 19.078 -6.859 1 97.44 88 SER A C 1
ATOM 701 O O . SER A 1 88 ? -5.176 19.703 -7.438 1 97.44 88 SER A O 1
ATOM 703 N N . ILE A 1 89 ? -4.504 18.016 -6.18 1 98.62 89 ILE A N 1
ATOM 704 C CA . ILE A 1 89 ? -5.832 17.438 -6.031 1 98.62 89 ILE A CA 1
ATOM 705 C C . ILE A 1 89 ? -6.758 18.422 -5.328 1 98.62 89 ILE A C 1
ATOM 707 O O . ILE A 1 89 ? -7.906 18.609 -5.738 1 98.62 89 ILE A O 1
ATOM 711 N N . ALA A 1 90 ? -6.227 19.062 -4.301 1 98.75 90 ALA A N 1
ATOM 712 C CA . ALA A 1 90 ? -7.004 20.047 -3.562 1 98.75 90 ALA A CA 1
ATOM 713 C C . ALA A 1 90 ? -7.449 21.188 -4.477 1 98.75 90 ALA A C 1
ATOM 715 O O . ALA A 1 90 ? -8.633 21.547 -4.508 1 98.75 90 ALA A O 1
ATOM 716 N N . LEU A 1 91 ? -6.531 21.734 -5.23 1 98.56 91 LEU A N 1
ATOM 717 C CA . LEU A 1 91 ? -6.824 22.859 -6.129 1 98.56 91 LEU A CA 1
ATOM 718 C C . LEU A 1 91 ? -7.816 22.438 -7.207 1 98.56 91 LEU A C 1
ATOM 720 O O . LEU A 1 91 ? -8.773 23.156 -7.492 1 98.56 9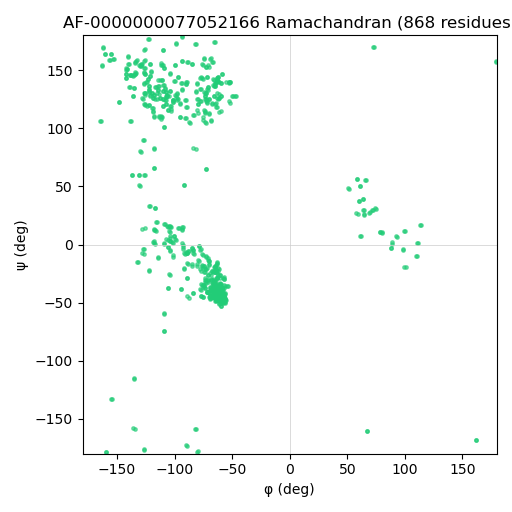1 LEU A O 1
ATOM 724 N N . GLU A 1 92 ? -7.617 21.266 -7.762 1 98.38 92 GLU A N 1
ATOM 725 C CA . GLU A 1 92 ? -8.516 20.75 -8.789 1 98.38 92 GLU A CA 1
ATOM 726 C C . GLU A 1 92 ? -9.906 20.484 -8.227 1 98.38 92 GLU A C 1
ATOM 728 O O . GLU A 1 92 ? -10.891 20.422 -8.977 1 98.38 92 GLU A O 1
ATOM 733 N N . SER A 1 93 ? -9.977 20.281 -6.926 1 98.56 93 SER A N 1
ATOM 734 C CA . SER A 1 93 ? -11.258 20.016 -6.27 1 98.56 93 SER A CA 1
ATOM 735 C C . SER A 1 93 ? -11.992 21.297 -5.938 1 98.56 93 SER A C 1
ATOM 737 O O . SER A 1 93 ? -13.086 21.281 -5.371 1 98.56 93 SER A O 1
ATOM 739 N N . GLY A 1 94 ? -11.383 22.438 -6.176 1 98.44 94 GLY A N 1
ATOM 740 C CA . GLY A 1 94 ? -12.047 23.719 -6.004 1 98.44 94 GLY A CA 1
ATOM 741 C C . GLY A 1 94 ? -11.695 24.391 -4.695 1 98.44 94 GLY A C 1
ATOM 742 O O . GLY A 1 94 ? -12.32 25.391 -4.32 1 98.44 94 GLY A O 1
ATOM 743 N N . ILE A 1 95 ? -10.719 23.922 -4.008 1 98.81 95 ILE A N 1
ATOM 744 C CA . ILE A 1 95 ? -10.312 24.562 -2.754 1 98.81 95 ILE A CA 1
ATOM 745 C C . ILE A 1 95 ? -9.445 25.781 -3.047 1 98.81 95 ILE A C 1
ATOM 747 O O . ILE A 1 95 ? -8.422 25.672 -3.732 1 98.81 95 ILE A O 1
ATOM 751 N N . PRO A 1 96 ? -9.781 26.922 -2.557 1 98.31 96 PRO A N 1
ATOM 752 C CA . PRO A 1 96 ? -8.914 28.094 -2.754 1 98.31 96 PRO A CA 1
ATOM 753 C C . PRO A 1 96 ? -7.539 27.922 -2.109 1 98.31 96 PRO A C 1
ATOM 755 O O . PRO A 1 96 ? -7.434 27.344 -1.021 1 98.31 96 PRO A O 1
ATOM 758 N N . ALA A 1 97 ? -6.531 28.438 -2.752 1 98.19 97 ALA A N 1
ATOM 759 C CA . ALA A 1 97 ? -5.156 28.328 -2.26 1 98.19 97 ALA A CA 1
ATOM 760 C C . ALA A 1 97 ? -5.051 28.844 -0.828 1 98.19 97 ALA A C 1
ATOM 762 O O . ALA A 1 97 ? -4.324 28.281 -0.009 1 98.19 97 ALA A O 1
ATOM 763 N N . SER A 1 98 ? -5.797 29.859 -0.485 1 97.31 98 SER A N 1
ATOM 764 C CA . SER A 1 98 ? -5.746 30.5 0.824 1 97.31 98 SER A CA 1
ATOM 765 C C . SER A 1 98 ? -6.309 29.594 1.909 1 97.31 98 SER A C 1
ATOM 767 O O . SER A 1 98 ? -6.133 29.844 3.102 1 97.31 98 SER A O 1
ATOM 769 N N . GLU A 1 99 ? -7.016 28.516 1.489 1 98.06 99 GLU A N 1
ATOM 770 C CA . GLU A 1 99 ? -7.641 27.594 2.436 1 98.06 99 GLU A CA 1
ATOM 771 C C . GLU A 1 99 ? -6.875 26.281 2.512 1 98.06 99 GLU A C 1
ATOM 773 O O . GLU A 1 99 ? -7.391 25.281 3.031 1 98.06 99 GLU A O 1
ATOM 778 N N . ILE A 1 100 ? -5.648 26.266 1.995 1 98.69 100 ILE A N 1
ATOM 779 C CA . ILE A 1 100 ? -4.828 25.062 1.972 1 98.69 100 ILE A CA 1
ATOM 780 C C . ILE A 1 100 ? -3.658 25.219 2.941 1 98.69 100 ILE A C 1
ATOM 782 O O . ILE A 1 100 ? -3.031 26.281 3.006 1 98.69 100 ILE A O 1
ATOM 786 N N . VAL A 1 101 ? -3.428 24.234 3.756 1 98.69 101 VAL A N 1
ATOM 787 C CA . VAL A 1 101 ? -2.213 24.078 4.547 1 98.69 101 VAL A CA 1
ATOM 788 C C . VAL A 1 101 ? -1.331 23 3.924 1 98.69 101 VAL A C 1
ATOM 790 O O . VAL A 1 101 ? -1.825 21.938 3.523 1 98.69 101 VAL A O 1
ATOM 793 N N . TYR A 1 102 ? -0.072 23.25 3.754 1 98.44 102 TYR A N 1
ATOM 794 C CA . TYR A 1 102 ? 0.863 22.297 3.189 1 98.44 102 TYR A CA 1
ATOM 795 C C . TYR A 1 102 ? 1.861 21.812 4.238 1 98.44 102 TYR A C 1
ATOM 797 O O . TYR A 1 102 ? 2.734 22.578 4.664 1 98.44 102 TYR A O 1
ATOM 805 N N . ASP A 1 103 ? 1.736 20.531 4.652 1 97.81 103 ASP A N 1
ATOM 806 C CA . ASP A 1 103 ? 2.516 19.969 5.758 1 97.81 103 ASP A CA 1
ATOM 807 C C . ASP A 1 103 ? 3.342 18.766 5.301 1 97.81 103 ASP A C 1
ATOM 809 O O . ASP A 1 103 ? 3.537 17.828 6.062 1 97.81 103 ASP A O 1
ATOM 813 N N . PHE A 1 104 ? 3.797 18.75 4.117 1 97.75 104 PHE A N 1
ATOM 814 C CA . PHE A 1 104 ? 4.652 17.672 3.635 1 97.75 104 PHE A CA 1
ATOM 815 C C . PHE A 1 104 ? 5.988 17.672 4.367 1 97.75 104 PHE A C 1
ATOM 817 O O . PHE A 1 104 ? 6.641 18.719 4.48 1 97.75 104 PHE A O 1
ATOM 824 N N . PRO A 1 105 ? 6.395 16.547 4.914 1 96.69 105 PRO A N 1
ATOM 825 C CA . PRO A 1 105 ? 7.633 16.531 5.695 1 96.69 105 PRO A CA 1
ATOM 826 C C . PRO A 1 105 ? 8.883 16.641 4.824 1 96.69 105 PRO A C 1
ATOM 828 O O . PRO A 1 105 ? 9.984 16.844 5.34 1 96.69 105 PRO A O 1
ATOM 831 N N . LEU A 1 106 ? 8.727 16.516 3.59 1 97.88 106 LEU A N 1
ATOM 832 C CA . LEU A 1 106 ? 9.82 16.562 2.627 1 97.88 106 LEU A CA 1
ATOM 833 C C . LEU A 1 106 ? 9.547 17.609 1.543 1 97.88 106 LEU A C 1
ATOM 835 O O . LEU A 1 106 ? 9.531 17.281 0.354 1 97.88 106 LEU A O 1
ATOM 839 N N . LYS A 1 107 ? 9.398 18.875 1.965 1 98.12 107 LYS A N 1
ATOM 840 C CA . LYS A 1 107 ? 9.141 19.938 1.011 1 98.12 107 LYS A CA 1
ATOM 841 C C . LYS A 1 107 ? 10.398 20.281 0.211 1 98.12 107 LYS A C 1
ATOM 843 O O . LYS A 1 107 ? 11.438 20.594 0.787 1 98.12 107 LYS A O 1
ATOM 848 N N . ARG A 1 108 ? 10.312 20.234 -1.089 1 96.94 108 ARG A N 1
ATOM 849 C CA . ARG A 1 108 ? 11.422 20.578 -1.975 1 96.94 108 ARG A CA 1
ATOM 850 C C . ARG A 1 108 ? 11.289 22 -2.496 1 96.94 108 ARG A C 1
ATOM 852 O O . ARG A 1 108 ? 10.273 22.656 -2.27 1 96.94 108 ARG A O 1
ATOM 859 N N . LYS A 1 109 ? 12.242 22.422 -3.141 1 96.81 109 LYS A N 1
ATOM 860 C CA . LYS A 1 109 ? 12.305 23.797 -3.623 1 96.81 109 LYS A CA 1
ATOM 861 C C . LYS A 1 109 ? 11.094 24.125 -4.484 1 96.81 109 LYS A C 1
ATOM 863 O O . LYS A 1 109 ? 10.477 25.188 -4.316 1 96.81 109 LYS A O 1
ATOM 868 N N . HIS A 1 110 ? 10.766 23.25 -5.402 1 95.81 110 HIS A N 1
ATOM 869 C CA . HIS A 1 110 ? 9.641 23.516 -6.297 1 95.81 110 HIS A CA 1
ATOM 870 C C . HIS A 1 110 ? 8.328 23.578 -5.527 1 95.81 110 HIS A C 1
ATOM 872 O O . HIS A 1 110 ? 7.426 24.328 -5.898 1 95.81 110 HIS A O 1
ATOM 878 N N . ASP A 1 111 ? 8.18 22.781 -4.457 1 96.25 111 ASP A N 1
ATOM 879 C CA . ASP A 1 111 ? 7 22.859 -3.596 1 96.25 111 ASP A CA 1
ATOM 880 C C . ASP A 1 111 ? 6.852 24.25 -2.982 1 96.25 111 ASP A C 1
ATOM 882 O O . ASP A 1 111 ? 5.793 24.859 -3.088 1 96.25 111 ASP A O 1
ATOM 886 N N . LEU A 1 112 ? 7.949 24.656 -2.375 1 97.62 112 LEU A N 1
ATOM 887 C CA . LEU A 1 112 ? 7.934 25.906 -1.625 1 97.62 112 LEU A CA 1
ATOM 888 C C . LEU A 1 112 ? 7.73 27.094 -2.559 1 97.62 112 LEU A C 1
ATOM 890 O O . LEU A 1 112 ? 7.012 28.047 -2.219 1 97.62 112 LEU A O 1
ATOM 894 N N . GLN A 1 113 ? 8.383 27.016 -3.709 1 98.12 113 GLN A N 1
ATOM 895 C CA . GLN A 1 113 ? 8.164 28.078 -4.691 1 98.12 113 GLN A CA 1
ATOM 896 C C . GLN A 1 113 ? 6.688 28.219 -5.031 1 98.12 113 GLN A C 1
ATOM 898 O O . GLN A 1 113 ? 6.145 29.328 -5.012 1 98.12 113 GLN A O 1
ATOM 903 N N . PHE A 1 114 ? 6.078 27.109 -5.336 1 98.19 114 PHE A N 1
ATOM 904 C CA . PHE A 1 114 ? 4.66 27.109 -5.676 1 98.19 114 PHE A CA 1
ATOM 905 C C . PHE A 1 114 ? 3.832 27.703 -4.543 1 98.19 114 PHE A C 1
ATOM 907 O O . PHE A 1 114 ? 2.951 28.531 -4.773 1 98.19 114 PHE A O 1
ATOM 914 N N . CYS A 1 115 ? 4.125 27.297 -3.322 1 98.25 115 CYS A N 1
ATOM 915 C CA . CYS A 1 115 ? 3.357 27.75 -2.166 1 98.25 115 CYS A CA 1
ATOM 916 C C . CYS A 1 115 ? 3.514 29.25 -1.956 1 98.25 115 CYS A C 1
ATOM 918 O O . CYS A 1 115 ? 2.531 29.953 -1.706 1 98.25 115 CYS A O 1
ATOM 920 N N . PHE A 1 116 ? 4.75 29.75 -2.07 1 98.44 116 PHE A N 1
ATOM 921 C CA . PHE A 1 116 ? 5.016 31.172 -1.882 1 98.44 116 PHE A CA 1
ATOM 922 C C . PHE A 1 116 ? 4.336 32 -2.967 1 98.44 116 PHE A C 1
ATOM 924 O O . PHE A 1 116 ? 3.818 33.094 -2.697 1 98.44 116 PHE A O 1
ATOM 931 N N . GLU A 1 117 ? 4.289 31.438 -4.145 1 98.38 117 GLU A N 1
ATOM 932 C CA . GLU A 1 117 ? 3.711 32.156 -5.277 1 98.38 117 GLU A CA 1
ATOM 933 C C . GLU A 1 117 ? 2.186 32.156 -5.203 1 98.38 117 GLU A C 1
ATOM 935 O O . GLU A 1 117 ? 1.533 33 -5.84 1 98.38 117 GLU A O 1
ATOM 940 N N . HIS A 1 118 ? 1.575 31.297 -4.441 1 98.06 118 HIS A N 1
ATOM 941 C CA . HIS A 1 118 ? 0.122 31.172 -4.422 1 98.06 118 HIS A CA 1
ATOM 942 C C . HIS A 1 118 ? -0.444 31.5 -3.049 1 98.06 118 HIS A C 1
ATOM 944 O O . HIS A 1 118 ? -1.653 31.406 -2.83 1 98.06 118 HIS A O 1
ATOM 950 N N . GLY A 1 119 ? 0.407 31.859 -2.133 1 97.62 119 GLY A N 1
ATOM 951 C CA . GLY A 1 119 ? -0.031 32.281 -0.807 1 97.62 119 GLY A CA 1
ATOM 952 C C . GLY A 1 119 ? -0.553 31.109 0.03 1 97.62 119 GLY A C 1
ATOM 953 O O . GLY A 1 119 ? -1.495 31.281 0.806 1 97.62 119 GLY A O 1
ATOM 954 N N . ILE A 1 120 ? -0.047 29.938 -0.187 1 98.38 120 ILE A N 1
ATOM 955 C CA . ILE A 1 120 ? -0.456 28.75 0.551 1 98.38 120 ILE A CA 1
ATOM 956 C C . ILE A 1 120 ? 0.27 28.703 1.893 1 98.38 120 ILE A C 1
ATOM 958 O O . ILE A 1 120 ? 1.482 28.922 1.958 1 98.38 120 ILE A O 1
ATOM 962 N N . HIS A 1 121 ? -0.487 28.484 2.961 1 98.19 121 HIS A N 1
ATOM 963 C CA . HIS A 1 121 ? 0.108 28.297 4.281 1 98.19 121 HIS A CA 1
ATOM 964 C C . HIS A 1 121 ? 1.019 27.078 4.309 1 98.19 121 HIS A C 1
ATOM 966 O O . HIS A 1 121 ? 0.609 25.984 3.908 1 98.19 121 HIS A O 1
ATOM 972 N N . ILE A 1 122 ? 2.211 27.219 4.785 1 98.31 122 ILE A N 1
ATOM 973 C CA . ILE A 1 122 ? 3.113 26.078 4.922 1 98.31 122 ILE A CA 1
ATOM 974 C C . ILE A 1 122 ? 3.623 26 6.359 1 98.31 122 ILE A C 1
ATOM 976 O O . ILE A 1 122 ? 3.66 27 7.07 1 98.31 122 ILE A O 1
ATOM 980 N N . ASN A 1 123 ? 3.951 24.828 6.828 1 98.56 123 ASN A N 1
ATOM 981 C CA . ASN A 1 123 ? 4.711 24.594 8.055 1 98.56 123 ASN A CA 1
ATOM 982 C C . ASN A 1 123 ? 6.023 23.875 7.77 1 98.56 123 ASN A C 1
ATOM 984 O O . ASN A 1 123 ? 6.02 22.719 7.332 1 98.56 123 ASN A O 1
ATOM 988 N N . PHE A 1 124 ? 7.121 24.516 8 1 98.5 124 PHE A N 1
ATOM 989 C CA . PHE A 1 124 ? 8.414 23.859 7.848 1 98.5 124 PHE A CA 1
ATOM 990 C C . PHE A 1 124 ? 8.547 22.688 8.828 1 98.5 124 PHE A C 1
ATOM 992 O O . PHE A 1 124 ? 8.141 22.797 9.984 1 98.5 124 PHE A O 1
ATOM 999 N N . ASP A 1 125 ? 9.164 21.594 8.336 1 98.19 125 ASP A N 1
ATOM 1000 C CA . ASP A 1 125 ? 9.242 20.391 9.148 1 98.19 125 ASP A CA 1
ATOM 1001 C C . ASP A 1 125 ? 10.617 20.234 9.781 1 98.19 125 ASP A C 1
ATOM 1003 O O . ASP A 1 125 ? 10.836 19.344 10.609 1 98.19 125 ASP A O 1
ATOM 1007 N N . ASN A 1 126 ? 11.586 21.031 9.406 1 97.12 126 ASN A N 1
ATOM 1008 C CA . ASN A 1 126 ? 12.938 21.016 9.953 1 97.12 126 ASN A CA 1
ATOM 1009 C C . ASN A 1 126 ? 13.68 22.312 9.641 1 97.12 126 ASN A C 1
ATOM 1011 O O . ASN A 1 126 ? 13.211 23.125 8.836 1 97.12 126 ASN A O 1
ATOM 1015 N N . LEU A 1 127 ? 14.836 22.484 10.266 1 96.81 127 LEU A N 1
ATOM 1016 C CA . LEU A 1 127 ? 15.578 23.734 10.148 1 96.81 127 LEU A CA 1
ATOM 1017 C C . LEU A 1 127 ? 16.234 23.844 8.773 1 96.81 127 LEU A C 1
ATOM 1019 O O . LEU A 1 127 ? 16.359 24.953 8.242 1 96.81 127 LEU A O 1
ATOM 1023 N N . GLN A 1 128 ? 16.641 22.719 8.188 1 97.56 128 GLN A N 1
ATOM 1024 C CA . GLN A 1 128 ? 17.219 22.75 6.848 1 97.56 128 GLN A CA 1
ATOM 1025 C C . GLN A 1 128 ? 16.203 23.203 5.812 1 97.56 128 GLN A C 1
ATOM 1027 O O . GLN A 1 128 ? 16.531 23.969 4.902 1 97.56 128 GLN A O 1
ATOM 1032 N N . GLU A 1 129 ? 15.023 22.766 5.996 1 97.69 129 GLU A N 1
ATOM 1033 C CA . GLU A 1 129 ? 13.922 23.188 5.145 1 97.69 129 GLU A CA 1
ATOM 1034 C C . GLU A 1 129 ? 13.641 24.688 5.312 1 97.69 129 GLU A C 1
ATOM 1036 O O . GLU A 1 129 ? 13.422 25.391 4.324 1 97.69 129 GLU A O 1
ATOM 1041 N N . MET A 1 130 ? 13.633 25.156 6.531 1 97.5 130 MET A N 1
ATOM 1042 C CA . MET A 1 130 ? 13.383 26.562 6.82 1 97.5 130 MET A CA 1
ATOM 1043 C C . MET A 1 130 ? 14.453 27.453 6.191 1 97.5 130 MET A C 1
ATOM 1045 O O . MET A 1 130 ? 14.141 28.5 5.613 1 97.5 130 MET A O 1
ATOM 1049 N N . GLU A 1 131 ? 15.672 27.016 6.301 1 97.06 131 GLU A N 1
ATOM 1050 C CA . GLU A 1 131 ? 16.781 27.781 5.719 1 97.06 131 GLU A CA 1
ATOM 1051 C C . GLU A 1 131 ? 16.656 27.859 4.199 1 97.06 131 GLU A C 1
ATOM 1053 O O . GLU A 1 131 ? 16.812 28.938 3.613 1 97.06 131 GLU A O 1
ATOM 1058 N N . MET A 1 132 ? 16.422 26.734 3.619 1 97.25 132 MET A N 1
ATOM 1059 C CA . MET A 1 132 ? 16.203 26.719 2.176 1 97.25 132 MET A CA 1
ATOM 1060 C C . MET A 1 132 ? 15.016 27.594 1.789 1 97.25 132 MET A C 1
ATOM 1062 O O . MET A 1 132 ? 15.086 28.344 0.818 1 97.25 132 MET A O 1
ATOM 1066 N N . GLY A 1 133 ? 13.984 27.516 2.537 1 97.81 133 GLY A N 1
ATOM 1067 C CA . GLY A 1 133 ? 12.797 28.328 2.301 1 97.81 133 GLY A CA 1
ATOM 1068 C C . GLY A 1 133 ? 13.062 29.812 2.396 1 97.81 133 GLY A C 1
ATOM 1069 O O . GLY A 1 133 ? 12.562 30.594 1.587 1 97.81 133 GLY A O 1
ATOM 1070 N N . TYR A 1 134 ? 13.859 30.203 3.402 1 98 134 TYR A N 1
ATOM 1071 C CA . TYR A 1 134 ? 14.195 31.609 3.588 1 98 134 TYR A CA 1
ATOM 1072 C C . TYR A 1 134 ? 14.867 32.188 2.346 1 98 134 TYR A C 1
ATOM 1074 O O . TYR A 1 134 ? 14.469 33.219 1.841 1 98 134 TYR A O 1
ATOM 1082 N N . ASN A 1 135 ? 15.875 31.469 1.905 1 98.12 135 ASN A N 1
ATOM 1083 C CA . ASN A 1 135 ? 16.609 31.922 0.735 1 98.12 135 ASN A CA 1
ATOM 1084 C C . ASN A 1 135 ? 15.711 32 -0.497 1 98.12 135 ASN A C 1
ATOM 1086 O O . ASN A 1 135 ? 15.797 32.969 -1.267 1 98.12 135 ASN A O 1
ATOM 1090 N N . LEU A 1 136 ? 14.891 31.062 -0.658 1 98.12 136 LEU A N 1
ATOM 1091 C CA . LEU A 1 136 ? 13.969 31.031 -1.786 1 98.12 136 LEU A CA 1
ATOM 1092 C C . LEU A 1 136 ? 12.953 32.156 -1.683 1 98.12 136 LEU A C 1
ATOM 1094 O O . LEU A 1 136 ? 12.656 32.844 -2.676 1 98.12 136 LEU A O 1
ATOM 1098 N N . TYR A 1 137 ? 12.414 32.344 -0.493 1 98.06 137 TYR A N 1
ATOM 1099 C CA . TYR A 1 137 ? 11.43 33.406 -0.244 1 98.06 137 TYR A CA 1
ATOM 1100 C C . TYR A 1 137 ? 11.992 34.781 -0.603 1 98.06 137 TYR A C 1
ATOM 1102 O O . TYR A 1 137 ? 11.336 35.562 -1.291 1 98.06 137 TYR A O 1
ATOM 1110 N N . ARG A 1 138 ? 13.219 35.062 -0.156 1 98.06 138 ARG A N 1
ATOM 1111 C CA . ARG A 1 138 ? 13.852 36.344 -0.418 1 98.06 138 ARG A CA 1
ATOM 1112 C C . ARG A 1 138 ? 14.07 36.562 -1.912 1 98.06 138 ARG A C 1
ATOM 1114 O O . ARG A 1 138 ? 13.852 37.656 -2.43 1 98.06 138 ARG A O 1
ATOM 1121 N N . SER A 1 139 ? 14.5 35.469 -2.51 1 98.19 139 SER A N 1
ATOM 1122 C CA . SER A 1 139 ? 14.695 35.562 -3.955 1 98.19 139 SER A CA 1
ATOM 1123 C C . SER A 1 139 ? 13.383 35.875 -4.672 1 98.19 139 SER A C 1
ATOM 1125 O O . SER A 1 139 ? 13.328 36.75 -5.52 1 98.19 139 SER A O 1
ATOM 1127 N N . LEU A 1 140 ? 12.336 35.219 -4.344 1 98 140 LEU A N 1
ATOM 1128 C CA . LEU A 1 140 ? 11.031 35.406 -4.973 1 98 140 LEU A CA 1
ATOM 1129 C C . LEU A 1 140 ? 10.453 36.781 -4.637 1 98 140 LEU A C 1
ATOM 1131 O O . LEU A 1 140 ? 9.789 37.406 -5.473 1 98 140 LEU A O 1
ATOM 1135 N N . GLU A 1 141 ? 10.68 37.156 -3.447 1 97.12 141 GLU A N 1
ATOM 1136 C CA . GLU A 1 141 ? 10.219 38.5 -3.023 1 97.12 141 GLU A CA 1
ATOM 1137 C C . GLU A 1 141 ? 10.852 39.594 -3.859 1 97.12 141 GLU A C 1
ATOM 1139 O O . GLU A 1 141 ? 10.172 40.531 -4.27 1 97.12 141 GLU A O 1
ATOM 1144 N N . SER A 1 142 ? 12.117 39.438 -4.102 1 97.69 142 SER A N 1
ATOM 1145 C CA . SER A 1 142 ? 12.828 40.438 -4.906 1 97.69 142 SER A CA 1
ATOM 1146 C C . SER A 1 142 ? 12.297 40.469 -6.332 1 97.69 142 SER A C 1
ATOM 1148 O O . SER A 1 142 ? 12.375 41.5 -6.996 1 97.69 142 SER A O 1
ATOM 1150 N N . GLU A 1 143 ? 11.727 39.406 -6.746 1 97.88 143 GLU A N 1
ATOM 1151 C CA . GLU A 1 143 ? 11.164 39.344 -8.094 1 97.88 143 GLU A CA 1
ATOM 1152 C C . GLU A 1 143 ? 9.688 39.719 -8.102 1 97.88 143 GLU A C 1
ATOM 1154 O O . GLU A 1 143 ? 9.039 39.688 -9.148 1 97.88 143 GLU A O 1
ATOM 1159 N N . GLY A 1 144 ? 9.102 40 -6.965 1 97.25 144 GLY A N 1
ATOM 1160 C CA . GLY A 1 144 ? 7.703 40.375 -6.848 1 97.25 144 GLY A CA 1
ATOM 1161 C C . GLY A 1 144 ? 6.754 39.188 -7.031 1 97.25 144 GLY A C 1
ATOM 1162 O O . GLY A 1 144 ? 5.617 39.375 -7.473 1 97.25 144 GLY A O 1
ATOM 1163 N N . LYS A 1 145 ? 7.25 38 -6.621 1 97.56 145 LYS A N 1
ATOM 1164 C CA . LYS A 1 145 ? 6.484 36.781 -6.953 1 97.56 145 LYS A CA 1
ATOM 1165 C C . LYS A 1 145 ? 5.84 36.188 -5.711 1 97.56 145 LYS A C 1
ATOM 1167 O O . LYS A 1 145 ? 5.137 35.188 -5.797 1 97.56 145 LYS A O 1
ATOM 1172 N N . VAL A 1 146 ? 6 36.75 -4.59 1 97.5 146 VAL A N 1
ATOM 1173 C CA . VAL A 1 146 ? 5.477 36.188 -3.35 1 97.5 146 VAL A CA 1
ATOM 1174 C C . VAL A 1 146 ? 4.066 36.719 -3.096 1 97.5 146 VAL A C 1
ATOM 1176 O O . VAL A 1 146 ? 3.826 37.906 -3.176 1 97.5 146 VAL A O 1
ATOM 1179 N N . LEU A 1 147 ? 3.158 35.844 -2.932 1 95.25 147 LEU A N 1
ATOM 1180 C CA . LEU A 1 147 ? 1.841 36.156 -2.395 1 95.25 147 LEU A CA 1
ATOM 1181 C C . LEU A 1 147 ? 1.755 35.812 -0.916 1 95.25 147 LEU A C 1
ATOM 1183 O O . LEU A 1 147 ? 2.119 34.688 -0.521 1 95.25 147 LEU A O 1
ATOM 1187 N N . ARG A 1 148 ? 1.371 36.656 -0.197 1 85.5 148 ARG A N 1
ATOM 1188 C CA . ARG A 1 148 ? 1.421 36.5 1.254 1 85.5 148 ARG A CA 1
ATOM 1189 C C . ARG A 1 148 ? 0.531 35.375 1.724 1 85.5 148 ARG A C 1
ATOM 1191 O O . ARG A 1 148 ? -0.656 35.312 1.396 1 85.5 148 ARG A O 1
ATOM 1198 N N . GLY A 1 149 ? 1.011 34.375 2.322 1 86.5 149 GLY A N 1
ATOM 1199 C CA . GLY A 1 149 ? 0.422 33.312 3.109 1 86.5 149 GLY A CA 1
ATOM 1200 C C . GLY A 1 149 ? 1.107 33.094 4.449 1 86.5 149 GLY A C 1
ATOM 1201 O O . GLY A 1 149 ? 2.189 33.656 4.684 1 86.5 149 GLY A O 1
ATOM 1202 N N . SER A 1 150 ? 0.405 32.594 5.379 1 94.88 150 SER A N 1
ATOM 1203 C CA . SER A 1 150 ? 1.04 32.312 6.66 1 94.88 150 SER A CA 1
ATOM 1204 C C . SER A 1 150 ? 2.139 31.25 6.516 1 94.88 150 SER A C 1
ATOM 1206 O O . SER A 1 150 ? 2.029 30.344 5.691 1 94.88 150 SER A O 1
ATOM 1208 N N . ILE A 1 151 ? 3.188 31.453 7.195 1 98.31 151 ILE A N 1
ATOM 1209 C CA . ILE A 1 151 ? 4.34 30.562 7.215 1 98.31 151 ILE A CA 1
ATOM 1210 C C . ILE A 1 151 ? 4.625 30.109 8.648 1 98.31 151 ILE A C 1
ATOM 1212 O O . ILE A 1 151 ? 4.805 30.938 9.539 1 98.31 151 ILE A O 1
ATOM 1216 N N . GLY A 1 152 ? 4.57 28.812 8.828 1 98.5 152 GLY A N 1
ATOM 1217 C CA . GLY A 1 152 ? 4.777 28.297 10.172 1 98.5 152 GLY A CA 1
ATOM 1218 C C . GLY A 1 152 ? 5.918 27.297 10.258 1 98.5 152 GLY A C 1
ATOM 1219 O O . GLY A 1 152 ? 6.59 27.031 9.266 1 98.5 152 GLY A O 1
ATOM 1220 N N . VAL A 1 153 ? 6.199 26.828 11.469 1 98.5 153 VAL A N 1
ATOM 1221 C CA . VAL A 1 153 ? 7.176 25.797 11.781 1 98.5 153 VAL A CA 1
ATOM 1222 C C . VAL A 1 153 ? 6.523 24.719 12.633 1 98.5 153 VAL A C 1
ATOM 1224 O O . VAL A 1 153 ? 5.871 25.016 13.633 1 98.5 153 VAL A O 1
ATOM 1227 N N . ARG A 1 154 ? 6.625 23.5 12.18 1 98.25 154 ARG A N 1
ATOM 1228 C CA . ARG A 1 154 ? 6.16 22.375 12.984 1 98.25 154 ARG A CA 1
ATOM 1229 C C . ARG A 1 154 ? 7.121 22.109 14.141 1 98.25 154 ARG A C 1
ATOM 1231 O O . ARG A 1 154 ? 8.32 21.922 13.93 1 98.25 154 ARG A O 1
ATOM 1238 N N . ILE A 1 155 ? 6.543 22.047 15.336 1 97.38 155 ILE A N 1
ATOM 1239 C CA . ILE A 1 155 ? 7.336 21.859 16.547 1 97.38 155 ILE A CA 1
ATOM 1240 C C . ILE A 1 155 ? 7.082 20.469 17.125 1 97.38 155 ILE A C 1
ATOM 1242 O O . ILE A 1 155 ? 5.93 20.047 17.266 1 97.38 155 ILE A O 1
ATOM 1246 N N . ASN A 1 156 ? 8.133 19.734 17.312 1 96.5 156 ASN A N 1
ATOM 1247 C CA . ASN A 1 156 ? 8.055 18.5 18.094 1 96.5 156 ASN A CA 1
ATOM 1248 C C . ASN A 1 156 ? 8.453 18.719 19.547 1 96.5 156 ASN A C 1
ATOM 1250 O O . ASN A 1 156 ? 9.633 18.922 19.844 1 96.5 156 ASN A O 1
ATOM 1254 N N . SER A 1 157 ? 7.488 18.641 20.406 1 93.06 157 SER A N 1
ATOM 1255 C CA . SER A 1 157 ? 7.738 18.891 21.828 1 93.06 157 SER A CA 1
ATOM 1256 C C . SER A 1 157 ? 8.508 17.734 22.453 1 93.06 157 SER A C 1
ATOM 1258 O O . SER A 1 157 ? 9.062 17.875 23.547 1 93.06 157 SER A O 1
ATOM 1260 N N . GLN A 1 158 ? 8.469 16.516 21.828 1 92 158 GLN A N 1
ATOM 1261 C CA . GLN A 1 158 ? 9.188 15.305 22.203 1 92 158 GLN A CA 1
ATOM 1262 C C . GLN A 1 158 ? 8.633 14.727 23.516 1 92 158 GLN A C 1
ATOM 1264 O O . GLN A 1 158 ? 9.383 14.164 24.312 1 92 158 GLN A O 1
ATOM 1269 N N . TYR A 1 159 ? 7.297 14.961 23.844 1 82.69 159 TYR A N 1
ATOM 1270 C CA . TYR A 1 159 ? 6.688 14.43 25.062 1 82.69 159 TYR A CA 1
ATOM 1271 C C . TYR A 1 159 ? 5.531 13.492 24.719 1 82.69 159 TYR A C 1
ATOM 1273 O O . TYR A 1 159 ? 4.941 12.883 25.625 1 82.69 159 TYR A O 1
ATOM 1281 N N . GLY A 1 160 ? 5.312 13.297 23.5 1 73.69 160 GLY A N 1
ATOM 1282 C CA . GLY A 1 160 ? 4.086 12.594 23.172 1 73.69 160 GLY A CA 1
ATOM 1283 C C . GLY A 1 160 ? 4.324 11.195 22.625 1 73.69 160 GLY A C 1
ATOM 1284 O O . GLY A 1 160 ? 5.016 11.031 21.609 1 73.69 160 GLY A O 1
ATOM 1285 N N . VAL A 1 161 ? 3.949 10.203 23.5 1 74.44 161 VAL A N 1
ATOM 1286 C CA . VAL A 1 161 ? 3.92 8.836 23 1 74.44 161 VAL A CA 1
ATOM 1287 C C . VAL A 1 161 ? 2.553 8.211 23.266 1 74.44 161 VAL A C 1
ATOM 1289 O O . VAL A 1 161 ? 2.088 8.195 24.406 1 74.44 161 VAL A O 1
ATOM 1292 N N . GLY A 1 162 ? 1.855 7.781 22.25 1 74.56 162 GLY A N 1
ATOM 1293 C CA . GLY A 1 162 ? 0.543 7.168 22.375 1 74.56 162 GLY A CA 1
ATOM 1294 C C . GLY A 1 162 ? 0.598 5.656 22.469 1 74.56 162 GLY A C 1
ATOM 1295 O O . GLY A 1 162 ? 1.681 5.066 22.438 1 74.56 162 GLY A O 1
ATOM 1296 N N . ALA A 1 163 ? -0.665 5.008 22.609 1 73.81 163 ALA A N 1
ATOM 1297 C CA . ALA A 1 163 ? -0.808 3.555 22.688 1 73.81 163 ALA A CA 1
ATOM 1298 C C . ALA A 1 163 ? -0.335 2.889 21.391 1 73.81 163 ALA A C 1
ATOM 1300 O O . ALA A 1 163 ? 0.112 1.74 21.406 1 73.81 163 ALA A O 1
ATOM 1301 N N . ILE A 1 164 ? -0.464 3.602 20.328 1 78.38 164 ILE A N 1
ATOM 1302 C CA . ILE A 1 164 ? 0.035 3.158 19.031 1 78.38 164 ILE A CA 1
ATOM 1303 C C . ILE A 1 164 ? 1.25 3.994 18.625 1 78.38 164 ILE A C 1
ATOM 1305 O O . ILE A 1 164 ? 1.104 5.094 18.094 1 78.38 164 ILE A O 1
ATOM 1309 N N . GLU A 1 165 ? 2.344 3.475 18.797 1 76.94 165 GLU A N 1
ATOM 1310 C CA . GLU A 1 165 ? 3.59 4.207 18.578 1 76.94 165 GLU A CA 1
ATOM 1311 C C . GLU A 1 165 ? 3.656 4.773 17.172 1 76.94 165 GLU A C 1
ATOM 1313 O O . GLU A 1 165 ? 4.055 5.922 16.969 1 76.94 165 GLU A O 1
ATOM 1318 N N . ALA A 1 166 ? 3.15 4.078 16.281 1 75.44 166 ALA A N 1
ATOM 1319 C CA . ALA A 1 166 ? 3.262 4.449 14.875 1 75.44 166 ALA A CA 1
ATOM 1320 C C . ALA A 1 166 ? 2.398 5.668 14.562 1 75.44 166 ALA A C 1
ATOM 1322 O O . ALA A 1 166 ? 2.553 6.289 13.508 1 75.44 166 ALA A O 1
ATOM 1323 N N . THR A 1 167 ? 1.56 6.055 15.414 1 78.62 167 THR A N 1
ATOM 1324 C CA . THR A 1 167 ? 0.71 7.215 15.18 1 78.62 167 THR A CA 1
ATOM 1325 C C . THR A 1 167 ? 1.15 8.391 16.047 1 78.62 167 THR A C 1
ATOM 1327 O O . THR A 1 167 ? 0.536 9.461 16 1 78.62 167 THR A O 1
ATOM 1330 N N . SER A 1 168 ? 2.225 8.242 16.766 1 81.88 168 SER A N 1
ATOM 1331 C CA . SER A 1 168 ? 2.758 9.305 17.609 1 81.88 168 SER A CA 1
ATOM 1332 C C . SER A 1 168 ? 3.754 10.172 16.859 1 81.88 168 SER A C 1
ATOM 1334 O O . SER A 1 168 ? 4.812 9.688 16.438 1 81.88 168 SER A O 1
ATOM 1336 N N . THR A 1 169 ? 3.398 11.359 16.766 1 85.44 169 THR A N 1
ATOM 1337 C CA . THR A 1 169 ? 4.238 12.211 15.938 1 85.44 169 THR A CA 1
ATOM 1338 C C . THR A 1 169 ? 5.086 13.141 16.797 1 85.44 169 THR A C 1
ATOM 1340 O O . THR A 1 169 ? 5.902 13.906 16.281 1 85.44 169 THR A O 1
ATOM 1343 N N . ALA A 1 170 ? 4.926 13.094 18.062 1 88.88 170 ALA A N 1
ATOM 1344 C CA . ALA A 1 170 ? 5.699 13.977 18.938 1 88.88 170 ALA A CA 1
ATOM 1345 C C . ALA A 1 170 ? 6.609 13.172 19.859 1 88.88 170 ALA A C 1
ATOM 1347 O O . ALA A 1 170 ? 6.871 13.57 21 1 88.88 170 ALA A O 1
ATOM 1348 N N . ALA A 1 171 ? 7.07 12.023 19.375 1 89.75 171 ALA A N 1
ATOM 1349 C CA . ALA A 1 171 ? 7.984 11.172 20.141 1 89.75 171 ALA A CA 1
ATOM 1350 C C . ALA A 1 171 ? 9.391 11.766 20.156 1 89.75 171 ALA A C 1
ATOM 1352 O O . ALA A 1 171 ? 9.734 12.586 19.312 1 89.75 171 ALA A O 1
ATOM 1353 N N . PRO A 1 172 ? 10.219 11.375 21.078 1 92.19 172 PRO A N 1
ATOM 1354 C CA . PRO A 1 172 ? 11.562 11.93 21.234 1 92.19 172 PRO A CA 1
ATOM 1355 C C . PRO A 1 172 ? 12.406 11.766 19.969 1 92.19 172 PRO A C 1
ATOM 1357 O O . PRO A 1 172 ? 13.266 12.602 19.672 1 92.19 172 PRO A O 1
ATOM 1360 N N . THR A 1 173 ? 12.156 10.742 19.188 1 93.62 173 THR A N 1
ATOM 1361 C CA . THR A 1 173 ? 12.992 10.461 18.031 1 93.62 173 THR A CA 1
ATOM 1362 C C . THR A 1 173 ? 12.18 10.594 16.75 1 93.62 173 THR A C 1
ATOM 1364 O O . THR A 1 173 ? 12.562 10.047 15.703 1 93.62 173 THR A O 1
ATOM 1367 N N . SER A 1 174 ? 11.062 11.305 16.859 1 94.38 174 SER A N 1
ATOM 1368 C CA . SER A 1 174 ? 10.141 11.445 15.734 1 94.38 174 SER A CA 1
ATOM 1369 C C . SER A 1 174 ? 10.828 12.07 14.531 1 94.38 174 SER A C 1
ATOM 1371 O O . SER A 1 174 ? 11.68 12.953 14.68 1 94.38 174 SER A O 1
ATOM 1373 N N . LYS A 1 175 ? 10.414 11.656 13.336 1 96.5 175 LYS A N 1
ATOM 1374 C CA . LYS A 1 175 ? 10.906 12.234 12.086 1 96.5 175 LYS A CA 1
ATOM 1375 C C . LYS A 1 175 ? 10.281 13.609 11.836 1 96.5 175 LYS A C 1
ATOM 1377 O O . LYS A 1 175 ? 10.719 14.336 10.945 1 96.5 175 LYS A O 1
ATOM 1382 N N . PHE A 1 176 ? 9.273 13.984 12.656 1 97.12 176 PHE A N 1
ATOM 1383 C CA . PHE A 1 176 ? 8.477 15.164 12.359 1 97.12 176 PHE A CA 1
ATOM 1384 C C . PHE A 1 176 ? 8.945 16.344 13.195 1 97.12 176 PHE A C 1
ATOM 1386 O O . PHE A 1 176 ? 9.266 16.188 14.375 1 97.12 176 PHE A O 1
ATOM 1393 N N . GLY A 1 177 ? 8.945 17.5 12.508 1 97.38 177 GLY A N 1
ATOM 1394 C CA . GLY A 1 177 ? 9.039 18.781 13.203 1 97.38 177 GLY A CA 1
ATOM 1395 C C . GLY A 1 177 ? 10.422 19.062 13.766 1 97.38 177 GLY A C 1
ATOM 1396 O O . GLY A 1 177 ? 11.289 18.172 13.75 1 97.38 177 GLY A O 1
ATOM 1397 N N . VAL A 1 178 ? 10.656 20.219 14.211 1 97.62 178 VAL A N 1
ATOM 1398 C CA . VAL A 1 178 ? 11.875 20.641 14.891 1 97.62 178 VAL A CA 1
ATOM 1399 C C . VAL A 1 178 ? 11.906 20.062 16.312 1 97.62 178 VAL A C 1
ATOM 1401 O O . VAL A 1 178 ? 11.047 20.391 17.141 1 97.62 178 VAL A O 1
ATOM 1404 N N . PRO A 1 179 ? 12.828 19.172 16.578 1 97.12 179 PRO A N 1
ATOM 1405 C CA . PRO A 1 179 ? 12.93 18.641 17.938 1 97.12 179 PRO A CA 1
ATOM 1406 C C . PRO A 1 179 ? 13.406 19.688 18.938 1 97.12 179 PRO A C 1
ATOM 1408 O O . PRO A 1 179 ? 14.609 19.969 19.016 1 97.12 179 PRO A O 1
ATOM 1411 N N . ILE A 1 180 ? 12.547 20.109 19.719 1 95.94 180 ILE A N 1
ATOM 1412 C CA . ILE A 1 180 ? 12.781 21.328 20.484 1 95.94 180 ILE A CA 1
ATOM 1413 C C . ILE A 1 180 ? 13.812 21.047 21.578 1 95.94 180 ILE A C 1
ATOM 1415 O O . ILE A 1 180 ? 14.602 21.922 21.938 1 95.94 180 ILE A O 1
ATOM 1419 N N . LYS A 1 181 ? 13.852 19.812 22.094 1 95.25 181 LYS A N 1
ATOM 1420 C CA . LYS A 1 181 ? 14.812 19.484 23.141 1 95.25 181 LYS A CA 1
ATOM 1421 C C . LYS A 1 181 ? 16.219 19.375 22.578 1 95.25 181 LYS A C 1
ATOM 1423 O O . LYS A 1 181 ? 17.203 19.5 23.312 1 95.25 181 LYS A O 1
ATOM 1428 N N . ASP A 1 182 ? 16.281 19.156 21.281 1 96 182 ASP A N 1
ATOM 1429 C CA . ASP A 1 182 ? 17.578 18.969 20.609 1 96 182 ASP A CA 1
ATOM 1430 C C . ASP A 1 182 ? 17.969 20.219 19.828 1 96 182 ASP A C 1
ATOM 1432 O O . ASP A 1 182 ? 18.953 20.219 19.094 1 96 182 ASP A O 1
ATOM 1436 N N . THR A 1 183 ? 17.234 21.297 19.953 1 96.19 183 THR A N 1
ATOM 1437 C CA . THR A 1 183 ? 17.484 22.531 19.203 1 96.19 183 THR A CA 1
ATOM 1438 C C . THR A 1 183 ? 17.875 23.656 20.141 1 96.19 183 THR A C 1
ATOM 1440 O O . THR A 1 183 ? 17.203 23.891 21.156 1 96.19 183 THR A O 1
ATOM 1443 N N . ASP A 1 184 ? 18.969 24.344 19.812 1 95.94 184 ASP A N 1
ATOM 1444 C CA . ASP A 1 184 ? 19.359 25.531 20.562 1 95.94 184 ASP A CA 1
ATOM 1445 C C . ASP A 1 184 ? 18.328 26.641 20.422 1 95.94 184 ASP A C 1
ATOM 1447 O O . ASP A 1 184 ? 18.016 27.062 19.312 1 95.94 184 ASP A O 1
ATOM 1451 N N . TYR A 1 185 ? 17.781 27.094 21.5 1 96.75 185 TYR A N 1
ATOM 1452 C CA . TYR A 1 185 ? 16.734 28.109 21.469 1 96.75 185 TYR A CA 1
ATOM 1453 C C . TYR A 1 185 ? 17.234 29.375 20.781 1 96.75 185 TYR A C 1
ATOM 1455 O O . TYR A 1 185 ? 16.469 30.047 20.062 1 96.75 185 TYR A O 1
ATOM 1463 N N . ASN A 1 186 ? 18.484 29.75 20.984 1 97.12 186 ASN A N 1
ATOM 1464 C CA . ASN A 1 186 ? 19.016 30.953 20.359 1 97.12 186 ASN A CA 1
ATOM 1465 C C . ASN A 1 186 ? 19.078 30.812 18.828 1 97.12 186 ASN A C 1
ATOM 1467 O O . ASN A 1 186 ? 18.922 31.781 18.109 1 97.12 186 ASN A O 1
ATOM 1471 N N . GLU A 1 187 ? 19.344 29.594 18.484 1 95.25 187 GLU A N 1
ATOM 1472 C CA . GLU A 1 187 ? 19.344 29.328 17.062 1 95.25 187 GLU A CA 1
ATOM 1473 C C . GLU A 1 187 ? 17.953 29.484 16.469 1 95.25 187 GLU A C 1
ATOM 1475 O O . GLU A 1 187 ? 17.766 30.125 15.43 1 95.25 187 GLU A O 1
ATOM 1480 N N . LEU A 1 188 ? 17.016 28.922 17.156 1 96.31 188 LEU A N 1
ATOM 1481 C CA . LEU A 1 188 ? 15.625 29.047 16.734 1 96.31 188 LEU A CA 1
ATOM 1482 C C . LEU A 1 188 ? 15.172 30.5 16.719 1 96.31 188 LEU A C 1
ATOM 1484 O O . LEU A 1 188 ? 14.594 30.969 15.734 1 96.31 188 LEU A O 1
ATOM 1488 N N . LEU A 1 189 ? 15.461 31.219 17.812 1 97.56 189 LEU A N 1
ATOM 1489 C CA . LEU A 1 189 ? 15.133 32.625 17.938 1 97.56 189 LEU A CA 1
ATOM 1490 C C . LEU A 1 189 ? 15.75 33.438 16.797 1 97.56 189 LEU A C 1
ATOM 1492 O O . LEU A 1 189 ? 15.109 34.344 16.25 1 97.56 189 LEU A O 1
ATOM 1496 N N . GLY A 1 190 ? 17 33.094 16.5 1 97.31 190 GLY A N 1
ATOM 1497 C CA . GLY A 1 190 ? 17.688 33.781 15.414 1 97.31 190 GLY A CA 1
ATOM 1498 C C . GLY A 1 190 ? 17.016 33.625 14.07 1 97.31 190 GLY A C 1
ATOM 1499 O O . GLY A 1 190 ? 16.984 34.531 13.266 1 97.31 190 GLY A O 1
ATOM 1500 N N . LEU A 1 191 ? 16.469 32.469 13.828 1 96.38 191 LEU A N 1
ATOM 1501 C CA . LEU A 1 191 ? 15.789 32.219 12.562 1 96.38 191 LEU A CA 1
ATOM 1502 C C . LEU A 1 191 ? 14.492 33 12.469 1 96.38 191 LEU A C 1
ATOM 1504 O O . LEU A 1 191 ? 14.172 33.562 11.414 1 96.38 191 LEU A O 1
ATOM 1508 N N . PHE A 1 192 ? 13.727 33.062 13.555 1 97.56 192 PHE A N 1
ATOM 1509 C CA . PHE A 1 192 ? 12.508 33.875 13.578 1 97.56 192 PHE A CA 1
ATOM 1510 C C . PHE A 1 192 ? 12.82 35.344 13.461 1 97.56 192 PHE A C 1
ATOM 1512 O O . PHE A 1 192 ? 12.086 36.094 12.82 1 97.56 192 PHE A O 1
ATOM 1519 N N . ALA A 1 193 ? 13.914 35.781 14.109 1 98.06 193 ALA A N 1
ATOM 1520 C CA . ALA A 1 193 ? 14.312 37.188 14.047 1 98.06 193 ALA A CA 1
ATOM 1521 C C . ALA A 1 193 ? 14.641 37.594 12.617 1 98.06 193 ALA A C 1
ATOM 1523 O O . ALA A 1 193 ? 14.289 38.719 12.195 1 98.06 193 ALA A O 1
ATOM 1524 N N . LYS A 1 194 ? 15.25 36.688 11.969 1 96.81 194 LYS A N 1
ATOM 1525 C CA . LYS A 1 194 ? 15.703 37 10.617 1 96.81 194 LYS A CA 1
ATOM 1526 C C . LYS A 1 194 ? 14.547 36.969 9.625 1 96.81 194 LYS A C 1
ATOM 1528 O O . LYS A 1 194 ? 14.609 37.562 8.555 1 96.81 194 LYS A O 1
ATOM 1533 N N . TRP A 1 195 ? 13.508 36.281 9.922 1 97.88 195 TRP A N 1
ATOM 1534 C CA . TRP A 1 195 ? 12.398 36.062 9 1 97.88 195 TRP A CA 1
ATOM 1535 C C . TRP A 1 195 ? 11.07 36.406 9.648 1 97.88 195 TRP A C 1
ATOM 1537 O O . TRP A 1 195 ? 10.258 35.531 9.945 1 97.88 195 TRP A O 1
ATOM 1547 N N . PRO A 1 196 ? 10.758 37.625 9.711 1 96.94 196 PRO A N 1
ATOM 1548 C CA . PRO A 1 196 ? 9.57 38.094 10.43 1 96.94 196 PRO A CA 1
ATOM 1549 C C . PRO A 1 196 ? 8.266 37.594 9.805 1 96.94 196 PRO A C 1
ATOM 1551 O O . PRO A 1 196 ? 7.215 37.656 10.445 1 96.94 196 PRO A O 1
ATOM 1554 N N . GLU A 1 197 ? 8.359 37.156 8.484 1 97.06 197 GLU A N 1
ATOM 1555 C CA . GLU A 1 197 ? 7.172 36.656 7.793 1 97.06 197 GLU A CA 1
ATOM 1556 C C . GLU A 1 197 ? 6.73 35.312 8.359 1 97.06 197 GLU A C 1
ATOM 1558 O O . GLU A 1 197 ? 5.598 34.875 8.125 1 97.06 197 GLU A O 1
ATOM 1563 N N . VAL A 1 198 ? 7.625 34.625 9.086 1 98.25 198 VAL A N 1
ATOM 1564 C CA . VAL A 1 198 ? 7.234 33.375 9.75 1 98.25 198 VAL A CA 1
ATOM 1565 C C . VAL A 1 198 ? 6.391 33.719 10.984 1 98.25 198 VAL A C 1
ATOM 1567 O O . VAL A 1 198 ? 6.918 34.125 12.016 1 98.25 198 VAL A O 1
ATOM 1570 N N . ASN A 1 199 ? 5.117 33.406 10.898 1 98.44 199 ASN A N 1
ATOM 1571 C CA . ASN A 1 199 ? 4.207 33.938 11.922 1 98.44 199 ASN A CA 1
ATOM 1572 C C . ASN A 1 199 ? 3.375 32.812 12.547 1 98.44 199 ASN A C 1
ATOM 1574 O O . ASN A 1 199 ? 2.357 33.062 13.188 1 98.44 199 ASN A O 1
ATOM 1578 N N . GLY A 1 200 ? 3.75 31.5 12.312 1 98.5 200 GLY A N 1
ATOM 1579 C CA . GLY A 1 200 ? 2.928 30.406 12.828 1 98.5 200 GLY A CA 1
ATOM 1580 C C . GLY A 1 200 ? 3.736 29.312 13.492 1 98.5 200 GLY A C 1
ATOM 1581 O O . GLY A 1 200 ? 4.938 29.188 13.242 1 98.5 200 GLY A O 1
ATOM 1582 N N . LEU A 1 201 ? 3.102 28.578 14.375 1 98.69 201 LEU A N 1
ATOM 1583 C CA . LEU A 1 201 ? 3.604 27.359 14.977 1 98.69 201 LEU A CA 1
ATOM 1584 C C . LEU A 1 201 ? 2.604 26.219 14.805 1 98.69 201 LEU A C 1
ATOM 1586 O O . LEU A 1 201 ? 1.392 26.438 14.891 1 98.69 201 LEU A O 1
ATOM 1590 N N . HIS A 1 202 ? 3.076 25.078 14.5 1 98.44 202 HIS A N 1
ATOM 1591 C CA . HIS A 1 202 ? 2.27 23.891 14.258 1 98.44 202 HIS A CA 1
ATOM 1592 C C . HIS A 1 202 ? 2.619 22.766 15.242 1 98.44 202 HIS A C 1
ATOM 1594 O O . HIS A 1 202 ? 3.795 22.5 15.477 1 98.44 202 HIS A O 1
ATOM 1600 N N . SER A 1 203 ? 1.615 22.219 15.836 1 95.5 203 SER A N 1
ATOM 1601 C CA . SER A 1 203 ? 1.76 21.047 16.688 1 95.5 203 SER A CA 1
ATOM 1602 C C . SER A 1 203 ? 0.831 19.922 16.25 1 95.5 203 SER A C 1
ATOM 1604 O O . SER A 1 203 ? -0.364 20.141 16.031 1 95.5 203 SER A O 1
ATOM 1606 N N . HIS A 1 204 ? 1.335 18.781 16.078 1 94.56 204 HIS A N 1
ATOM 1607 C CA . HIS A 1 204 ? 0.6 17.547 15.828 1 94.56 204 HIS A CA 1
ATOM 1608 C C . HIS A 1 204 ? 1.177 16.391 16.625 1 94.56 204 HIS A C 1
ATOM 1610 O O . HIS A 1 204 ? 2.221 15.844 16.266 1 94.56 204 HIS A O 1
ATOM 1616 N N . VAL A 1 205 ? 0.474 16 17.641 1 91.81 205 VAL A N 1
ATOM 1617 C CA . VAL A 1 205 ? 1.028 15.078 18.625 1 91.81 205 VAL A CA 1
ATOM 1618 C C . VAL A 1 205 ? 0.75 13.641 18.188 1 91.81 205 VAL A C 1
ATOM 1620 O O . VAL A 1 205 ? 1.486 12.719 18.547 1 91.81 205 VAL A O 1
ATOM 1623 N N . GLY A 1 206 ? -0.331 13.484 17.469 1 90.44 206 GLY A N 1
ATOM 1624 C CA . GLY A 1 206 ? -0.719 12.156 17.016 1 90.44 206 GLY A CA 1
ATOM 1625 C C . GLY A 1 206 ? -2.17 12.078 16.594 1 90.44 206 GLY A C 1
ATOM 1626 O O . GLY A 1 206 ? -2.799 13.094 16.297 1 90.44 206 GLY A O 1
ATOM 1627 N N . SER A 1 207 ? -2.582 10.82 16.422 1 90.06 207 SER A N 1
ATOM 1628 C CA . SER A 1 207 ? -3.945 10.578 15.969 1 90.06 207 SER A CA 1
ATOM 1629 C C . SER A 1 207 ? -4.602 9.461 16.766 1 90.06 207 SER A C 1
ATOM 1631 O O . SER A 1 207 ? -4.895 9.625 17.953 1 90.06 207 SER A O 1
ATOM 1633 N N . GLN A 1 208 ? -4.926 8.375 16.125 1 90.38 208 GLN A N 1
ATOM 1634 C CA . GLN A 1 208 ? -5.586 7.266 16.797 1 90.38 208 GLN A CA 1
ATOM 1635 C C . GLN A 1 208 ? -4.707 6.691 17.906 1 90.38 208 GLN A C 1
ATOM 1637 O O . GLN A 1 208 ? -3.523 6.426 17.688 1 90.38 208 GLN A O 1
ATOM 1642 N N . GLY A 1 209 ? -5.207 6.605 19.047 1 86.25 209 GLY A N 1
ATOM 1643 C CA . GLY A 1 209 ? -4.484 5.992 20.156 1 86.25 209 GLY A CA 1
ATOM 1644 C C . GLY A 1 209 ? -3.809 7.004 21.062 1 86.25 209 GLY A C 1
ATOM 1645 O O . GLY A 1 209 ? -3.225 6.637 22.078 1 86.25 209 GLY A O 1
ATOM 1646 N N . ILE A 1 210 ? -3.871 8.297 20.719 1 87.69 210 ILE A N 1
ATOM 1647 C CA . ILE A 1 210 ? -3.25 9.344 21.531 1 87.69 210 ILE A CA 1
ATOM 1648 C C . ILE A 1 210 ? -4.242 9.836 22.578 1 87.69 210 ILE A C 1
ATOM 1650 O O . ILE A 1 210 ? -5.426 10.023 22.297 1 87.69 210 ILE A O 1
ATOM 1654 N N . ASP A 1 211 ? -3.695 10.062 23.734 1 89.06 211 ASP A N 1
ATOM 1655 C CA . ASP A 1 211 ? -4.516 10.609 24.812 1 89.06 211 ASP A CA 1
ATOM 1656 C C . ASP A 1 211 ? -4.766 12.102 24.594 1 89.06 211 ASP A C 1
ATOM 1658 O O . ASP A 1 211 ? -3.869 12.836 24.172 1 89.06 211 ASP A O 1
ATOM 1662 N N . LEU A 1 212 ? -5.938 12.453 24.953 1 90.62 212 LEU A N 1
ATOM 1663 C CA . LEU A 1 212 ? -6.336 13.844 24.781 1 90.62 212 LEU A CA 1
ATOM 1664 C C . LEU A 1 212 ? -5.418 14.773 25.562 1 90.62 212 LEU A C 1
ATOM 1666 O O . LEU A 1 212 ? -5.133 15.891 25.125 1 90.62 212 LEU A O 1
ATOM 1670 N N . SER A 1 213 ? -5.039 14.328 26.719 1 91.81 213 SER A N 1
ATOM 1671 C CA . SER A 1 213 ? -4.164 15.156 27.547 1 91.81 213 SER A CA 1
ATOM 1672 C C . SER A 1 213 ? -2.854 15.461 26.828 1 91.81 213 SER A C 1
ATOM 1674 O O . SER A 1 213 ? -2.307 16.562 26.969 1 91.81 213 SER A O 1
ATOM 1676 N N . SER A 1 214 ? -2.355 14.477 26.094 1 92.62 214 SER A N 1
ATOM 1677 C CA . SER A 1 214 ? -1.127 14.695 25.328 1 92.62 214 SER A CA 1
ATOM 1678 C C . SER A 1 214 ? -1.328 15.734 24.234 1 92.62 214 SER A C 1
ATOM 1680 O O . SER A 1 214 ? -0.449 16.562 24 1 92.62 214 SER A O 1
ATOM 1682 N N . MET A 1 215 ? -2.455 15.703 23.641 1 94 215 MET A N 1
ATOM 1683 C CA . MET A 1 215 ? -2.766 16.688 22.609 1 94 215 MET A CA 1
ATOM 1684 C C . MET A 1 215 ? -2.867 18.094 23.203 1 94 215 MET A C 1
ATOM 1686 O O . MET A 1 215 ? -2.314 19.047 22.656 1 94 215 MET A O 1
ATOM 1690 N N . VAL A 1 216 ? -3.559 18.156 24.312 1 95.88 216 VAL A N 1
ATOM 1691 C CA . VAL A 1 216 ? -3.727 19.438 25 1 95.88 216 VAL A CA 1
ATOM 1692 C C . VAL A 1 216 ? -2.363 19.984 25.406 1 95.88 216 VAL A C 1
ATOM 1694 O O . VAL A 1 216 ? -2.09 21.172 25.25 1 95.88 216 VAL A O 1
ATOM 1697 N N . ASN A 1 217 ? -1.537 19.125 25.891 1 95.12 217 ASN A N 1
ATOM 1698 C CA . ASN A 1 217 ? -0.196 19.531 26.297 1 95.12 217 ASN A CA 1
ATOM 1699 C C . ASN A 1 217 ? 0.617 20.031 25.109 1 95.12 217 ASN A C 1
ATOM 1701 O O . ASN A 1 217 ? 1.425 20.953 25.25 1 95.12 217 ASN A O 1
ATOM 1705 N N . GLY A 1 218 ? 0.45 19.375 23.969 1 95.12 218 GLY A N 1
ATOM 1706 C CA . GLY A 1 218 ? 1.104 19.859 22.766 1 95.12 218 GLY A CA 1
ATOM 1707 C C . GLY A 1 218 ? 0.695 21.266 22.391 1 95.12 218 GLY A C 1
ATOM 1708 O O . GLY A 1 218 ? 1.539 22.094 22.031 1 95.12 218 GLY A O 1
ATOM 1709 N N . VAL A 1 219 ? -0.59 21.547 22.547 1 97.06 219 VAL A N 1
ATOM 1710 C CA . VAL A 1 219 ? -1.115 22.875 22.219 1 97.06 219 VAL A CA 1
ATOM 1711 C C . VAL A 1 219 ? -0.592 23.891 23.234 1 97.06 219 VAL A C 1
ATOM 1713 O O . VAL A 1 219 ? -0.173 24.984 22.844 1 97.06 219 VAL A O 1
ATOM 1716 N N . LYS A 1 220 ? -0.62 23.547 24.484 1 97.31 220 LYS A N 1
ATOM 1717 C CA . LYS A 1 220 ? -0.08 24.422 25.5 1 97.31 220 LYS A CA 1
ATOM 1718 C C . LYS A 1 220 ? 1.387 24.75 25.234 1 97.31 220 LYS A C 1
ATOM 1720 O O . LYS A 1 220 ? 1.816 25.891 25.406 1 97.31 220 LYS A O 1
ATOM 1725 N N . PHE A 1 221 ? 2.09 23.766 24.859 1 96.88 221 PHE A N 1
ATOM 1726 C CA . PHE A 1 221 ? 3.516 23.938 24.609 1 96.88 221 PHE A CA 1
ATOM 1727 C C . PHE A 1 221 ? 3.752 24.969 23.516 1 96.88 221 PHE A C 1
ATOM 1729 O O . PHE A 1 221 ? 4.586 25.859 23.672 1 96.88 221 PHE A O 1
ATOM 1736 N N . ILE A 1 222 ? 3.018 24.891 22.359 1 97.44 222 ILE A N 1
ATOM 1737 C CA . ILE A 1 222 ? 3.303 25.797 21.266 1 97.44 222 ILE A CA 1
ATOM 1738 C C . ILE A 1 222 ? 2.791 27.188 21.594 1 97.44 222 ILE A C 1
ATOM 1740 O O . ILE A 1 222 ? 3.355 28.188 21.141 1 97.44 222 ILE A O 1
ATOM 1744 N N . LEU A 1 223 ? 1.74 27.281 22.391 1 98.06 223 LEU A N 1
ATOM 1745 C CA . LEU A 1 223 ? 1.312 28.609 22.828 1 98.06 223 LEU A CA 1
ATOM 1746 C C . LEU A 1 223 ? 2.367 29.25 23.734 1 98.06 223 LEU A C 1
ATOM 1748 O O . LEU A 1 223 ? 2.688 30.422 23.562 1 98.06 223 LEU A O 1
ATOM 1752 N N . ASP A 1 224 ? 2.9 28.469 24.656 1 97.94 224 ASP A N 1
ATOM 1753 C CA . ASP A 1 224 ? 3.967 28.953 25.531 1 97.94 224 ASP A CA 1
ATOM 1754 C C . ASP A 1 224 ? 5.188 29.375 24.703 1 97.94 224 ASP A C 1
ATOM 1756 O O . ASP A 1 224 ? 5.828 30.391 25 1 97.94 224 ASP A O 1
ATOM 1760 N N . LEU A 1 225 ? 5.52 28.562 23.734 1 98.19 225 LEU A N 1
ATOM 1761 C CA . LEU A 1 225 ? 6.637 28.891 22.859 1 98.19 225 LEU A CA 1
ATOM 1762 C C . LEU A 1 225 ? 6.363 30.172 22.078 1 98.19 225 LEU A C 1
ATOM 1764 O O . LEU A 1 225 ? 7.262 31 21.906 1 98.19 225 LEU A O 1
ATOM 1768 N N . ALA A 1 226 ? 5.137 30.359 21.594 1 98.38 226 ALA A N 1
ATOM 1769 C CA . ALA A 1 226 ? 4.742 31.578 20.891 1 98.38 226 ALA A CA 1
ATOM 1770 C C . ALA A 1 226 ? 4.965 32.812 21.766 1 98.38 226 ALA A C 1
ATOM 1772 O O . ALA A 1 226 ? 5.531 33.812 21.312 1 98.38 226 ALA A O 1
ATOM 1773 N N . ASP A 1 227 ? 4.566 32.688 23 1 97.94 227 ASP A N 1
ATOM 1774 C CA . ASP A 1 227 ? 4.73 33.812 23.953 1 97.94 227 ASP A CA 1
ATOM 1775 C C . ASP A 1 227 ? 6.207 34.125 24.172 1 97.94 227 ASP A C 1
ATOM 1777 O O . ASP A 1 227 ? 6.594 35.281 24.188 1 97.94 227 ASP A O 1
ATOM 1781 N N . ARG A 1 228 ? 6.961 33.062 24.359 1 98.31 228 ARG A N 1
ATOM 1782 C CA . ARG A 1 228 ? 8.391 33.25 24.578 1 98.31 228 ARG A CA 1
ATOM 1783 C C . ARG A 1 228 ? 9.055 33.938 23.391 1 98.31 228 ARG A C 1
ATOM 1785 O O . ARG A 1 228 ? 9.836 34.875 23.547 1 98.31 228 ARG A O 1
ATOM 1792 N N . LEU A 1 229 ? 8.758 33.469 22.172 1 98.44 229 LEU A N 1
ATOM 1793 C CA . LEU A 1 229 ? 9.32 34.031 20.953 1 98.44 229 LEU A CA 1
ATOM 1794 C C . LEU A 1 229 ? 8.914 35.5 20.781 1 98.44 229 LEU A C 1
ATOM 1796 O O . LEU A 1 229 ? 9.758 36.344 20.531 1 98.44 229 LEU A O 1
ATOM 1800 N N . ASN A 1 230 ? 7.645 35.781 20.953 1 98.38 230 ASN A N 1
ATOM 1801 C CA . ASN A 1 230 ? 7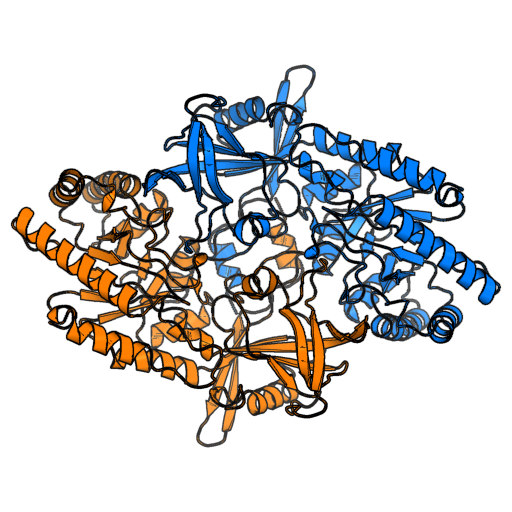.16 37.156 20.828 1 98.38 230 ASN A CA 1
ATOM 1802 C C . ASN A 1 230 ? 7.844 38.094 21.828 1 98.38 230 ASN A C 1
ATOM 1804 O O . ASN A 1 230 ? 8.242 39.188 21.484 1 98.38 230 ASN A O 1
ATOM 1808 N N . ARG A 1 231 ? 7.941 37.594 23.016 1 98.31 231 ARG A N 1
ATOM 1809 C CA . ARG A 1 231 ? 8.602 38.375 24.062 1 98.31 231 ARG A CA 1
ATOM 1810 C C . ARG A 1 231 ? 10.055 38.656 23.703 1 98.31 231 ARG A C 1
ATOM 1812 O O . ARG A 1 231 ? 10.484 39.812 23.734 1 98.31 231 ARG A O 1
ATOM 1819 N N . ASP A 1 232 ? 10.789 37.625 23.344 1 98.44 232 ASP A N 1
ATOM 1820 C CA . ASP A 1 232 ? 12.227 37.75 23.141 1 98.44 232 ASP A CA 1
ATOM 1821 C C . ASP A 1 232 ? 12.531 38.5 21.828 1 98.44 232 ASP A C 1
ATOM 1823 O O . ASP A 1 232 ? 13.594 39.094 21.688 1 98.44 232 ASP A O 1
ATOM 1827 N N . LEU A 1 233 ? 11.594 38.469 20.906 1 98.19 233 LEU A N 1
ATOM 1828 C CA . LEU A 1 233 ? 11.727 39.219 19.656 1 98.19 233 LEU A CA 1
ATOM 1829 C C . LEU A 1 233 ? 11.266 40.656 19.812 1 98.19 233 LEU A C 1
ATOM 1831 O O . LEU A 1 233 ? 11.516 41.5 18.953 1 98.19 233 LEU A O 1
ATOM 1835 N N . HIS A 1 234 ? 10.516 41 20.844 1 97.88 234 HIS A N 1
ATOM 1836 C CA . HIS A 1 234 ? 9.945 42.312 21.156 1 97.88 234 HIS A CA 1
ATOM 1837 C C . HIS A 1 234 ? 8.953 42.75 20.094 1 97.88 234 HIS A C 1
ATOM 1839 O O . HIS A 1 234 ? 8.945 43.938 19.688 1 97.88 234 HIS A O 1
ATOM 1845 N N . ARG A 1 235 ? 8.172 41.875 19.594 1 97.38 235 ARG A N 1
ATOM 1846 C CA . ARG A 1 235 ? 7.078 42.094 18.656 1 97.38 235 ARG A CA 1
ATOM 1847 C C . ARG A 1 235 ? 6.137 40.875 18.625 1 97.38 235 ARG A C 1
ATOM 1849 O O . ARG A 1 235 ? 6.547 39.75 18.906 1 97.38 235 ARG A O 1
ATOM 1856 N N . LYS A 1 236 ? 4.895 41.125 18.25 1 97.31 236 LYS A N 1
ATOM 1857 C CA . LYS A 1 236 ? 3.924 40.031 18.078 1 97.31 236 LYS A CA 1
ATOM 1858 C C . LYS A 1 236 ? 4.055 39.406 16.703 1 97.31 236 LYS A C 1
ATOM 1860 O O . LYS A 1 236 ? 3.27 39.688 15.805 1 97.31 236 LYS A O 1
ATOM 1865 N N . GLN A 1 237 ? 5.012 38.5 16.609 1 98.06 237 GLN A N 1
ATOM 1866 C CA . GLN A 1 237 ? 5.289 37.844 15.336 1 98.06 237 GLN A CA 1
ATOM 1867 C C . GLN A 1 237 ? 4.41 36.625 15.156 1 98.06 237 GLN A C 1
ATOM 1869 O O . GLN A 1 237 ? 3.828 36.406 14.086 1 98.06 237 GLN A O 1
ATOM 1874 N N . ILE A 1 238 ? 4.309 35.812 16.188 1 98.56 238 ILE A N 1
ATOM 1875 C CA . ILE A 1 238 ? 3.496 34.594 16.094 1 98.56 238 ILE A CA 1
ATOM 1876 C C . ILE A 1 238 ? 2.023 34.969 16.297 1 98.56 238 ILE A C 1
ATOM 1878 O O . ILE A 1 238 ? 1.627 35.406 17.391 1 98.56 238 ILE A O 1
ATOM 1882 N N . THR A 1 239 ? 1.199 34.781 15.266 1 97.62 239 THR A N 1
ATOM 1883 C CA . THR A 1 239 ? -0.218 35.125 15.305 1 97.62 239 THR A CA 1
ATOM 1884 C C . THR A 1 239 ? -1.074 33.938 14.867 1 97.62 239 THR A C 1
ATOM 1886 O O . THR A 1 239 ? -2.301 33.969 14.977 1 97.62 239 THR A O 1
ATOM 1889 N N . VAL A 1 240 ? -0.467 32.844 14.375 1 98.25 240 VAL A N 1
ATOM 1890 C CA . VAL A 1 240 ? -1.177 31.641 13.898 1 98.25 240 VAL A CA 1
ATOM 1891 C C . VAL A 1 240 ? -0.729 30.422 14.695 1 98.25 240 VAL A C 1
ATOM 1893 O O . VAL A 1 240 ? 0.47 30.188 14.867 1 98.25 240 VAL A O 1
ATOM 1896 N N . LEU A 1 241 ? -1.653 29.688 15.227 1 98.5 241 LEU A N 1
ATOM 1897 C CA . LEU A 1 241 ? -1.404 28.391 15.852 1 98.5 241 LEU A CA 1
ATOM 1898 C C . LEU A 1 241 ? -2.145 27.281 15.117 1 98.5 241 LEU A C 1
ATOM 1900 O O . LEU A 1 241 ? -3.377 27.234 15.125 1 98.5 241 LEU A O 1
ATOM 1904 N N . ASP A 1 242 ? -1.393 26.453 14.469 1 98.56 242 ASP A N 1
ATOM 1905 C CA . ASP A 1 242 ? -1.942 25.234 13.875 1 98.56 242 ASP A CA 1
ATOM 1906 C C . ASP A 1 242 ? -1.869 24.062 14.859 1 98.56 242 ASP A C 1
ATOM 1908 O O . ASP A 1 242 ? -0.79 23.516 15.102 1 98.56 242 ASP A O 1
ATOM 1912 N N . ILE A 1 243 ? -2.994 23.672 15.336 1 97.44 243 ILE A N 1
ATOM 1913 C CA . ILE A 1 243 ? -2.98 22.703 16.422 1 97.44 243 ILE A CA 1
ATOM 1914 C C . ILE A 1 243 ? -3.182 21.297 15.875 1 97.44 243 ILE A C 1
ATOM 1916 O O . ILE A 1 243 ? -3.475 20.359 16.625 1 97.44 243 ILE A O 1
ATOM 1920 N N . GLY A 1 244 ? -3.047 21.172 14.602 1 95.12 244 GLY A N 1
ATOM 1921 C CA . GLY A 1 244 ? -3.051 19.859 13.953 1 95.12 244 GLY A CA 1
ATOM 1922 C C . GLY A 1 244 ? -4.395 19.156 14.031 1 95.12 244 GLY A C 1
ATOM 1923 O O . GLY A 1 244 ? -5.441 19.797 13.93 1 95.12 244 GLY A O 1
ATOM 1924 N N . GLY A 1 245 ? -4.336 17.953 13.844 1 89.88 245 GLY A N 1
ATOM 1925 C CA . GLY A 1 245 ? -5.484 17.078 13.922 1 89.88 245 GLY A CA 1
ATOM 1926 C C . GLY A 1 245 ? -5.199 15.781 14.672 1 89.88 245 GLY A C 1
ATOM 1927 O O . GLY A 1 245 ? -4.453 15.781 15.656 1 89.88 245 GLY A O 1
ATOM 1928 N N . GLY A 1 246 ? -6.062 14.812 14.344 1 85.69 246 GLY A N 1
ATOM 1929 C CA . GLY A 1 246 ? -5.766 13.508 14.906 1 85.69 246 GLY A CA 1
ATOM 1930 C C . GLY A 1 246 ? -6.801 13.047 15.914 1 85.69 246 GLY A C 1
ATOM 1931 O O . GLY A 1 246 ? -6.578 12.07 16.641 1 85.69 246 GLY A O 1
ATOM 1932 N N . LEU A 1 247 ? -7.961 13.664 15.922 1 94.56 247 LEU A N 1
ATOM 1933 C CA . LEU A 1 247 ? -8.992 13.234 16.859 1 94.56 247 LEU A CA 1
ATOM 1934 C C . LEU A 1 247 ? -9.398 11.789 16.609 1 94.56 247 LEU A C 1
ATOM 1936 O O . LEU A 1 247 ? -9.766 11.438 15.484 1 94.56 247 LEU A O 1
ATOM 1940 N N . PRO A 1 248 ? -9.32 11.023 17.625 1 93.94 248 PRO A N 1
ATOM 1941 C CA . PRO A 1 248 ? -9.641 9.609 17.438 1 93.94 248 PRO A CA 1
ATOM 1942 C C . PRO A 1 248 ? -11.141 9.352 17.312 1 93.94 248 PRO A C 1
ATOM 1944 O O . PRO A 1 248 ? -11.945 10.172 17.766 1 93.94 248 PRO A O 1
ATOM 1947 N N . VAL A 1 249 ? -11.484 8.344 16.688 1 94.94 249 VAL A N 1
ATOM 1948 C CA . VAL A 1 249 ? -12.852 7.84 16.656 1 94.94 249 VAL A CA 1
ATOM 1949 C C . VAL A 1 249 ? -12.93 6.52 17.406 1 94.94 249 VAL A C 1
ATOM 1951 O O . VAL A 1 249 ? -11.906 5.891 17.688 1 94.94 249 VAL A O 1
ATOM 1954 N N . ASP A 1 250 ? -14.133 6.195 17.891 1 93.25 250 ASP A N 1
ATOM 1955 C CA . ASP A 1 250 ? -14.359 4.887 18.516 1 93.25 250 ASP A CA 1
ATOM 1956 C C . ASP A 1 250 ? 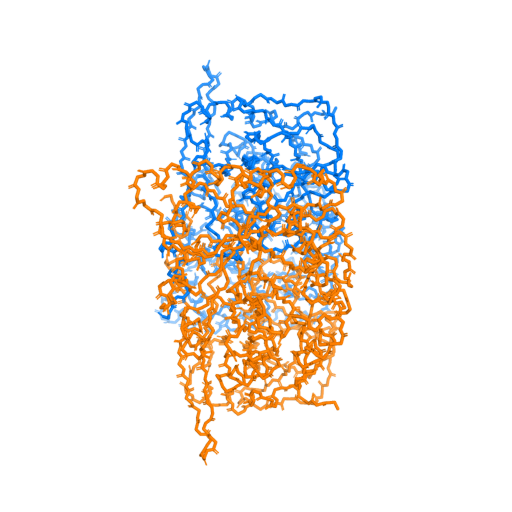-14.758 3.854 17.453 1 93.25 250 ASP A C 1
ATOM 1958 O O . ASP A 1 250 ? -15.922 3.789 17.047 1 93.25 250 ASP A O 1
ATOM 1962 N N . TYR A 1 251 ? -13.852 3.018 17.141 1 93.81 251 TYR A N 1
ATOM 1963 C CA . TYR A 1 251 ? -14.109 2.018 16.109 1 93.81 251 TYR A CA 1
ATOM 1964 C C . TYR A 1 251 ? -14.945 0.87 16.656 1 93.81 251 TYR A C 1
ATOM 1966 O O . TYR A 1 251 ? -15.398 0.007 15.906 1 93.81 251 TYR A O 1
ATOM 1974 N N . LYS A 1 252 ? -15.219 0.886 17.906 1 91.5 252 LYS A N 1
ATOM 1975 C CA . LYS A 1 252 ? -15.961 -0.206 18.516 1 91.5 252 LYS A CA 1
ATOM 1976 C C . LYS A 1 252 ? -17.406 0.199 18.781 1 91.5 252 LYS A C 1
ATOM 1978 O O . LYS A 1 252 ? -18.172 -0.563 19.375 1 91.5 252 LYS A O 1
ATOM 1983 N N . SER A 1 253 ? -17.703 1.382 18.359 1 94 253 SER A N 1
ATOM 1984 C CA . SER A 1 253 ? -19.062 1.876 18.531 1 94 253 SER A CA 1
ATOM 1985 C C . SER A 1 253 ? -19.578 2.531 17.25 1 94 253 SER A C 1
ATOM 1987 O O . SER A 1 253 ? -18.812 3.121 16.5 1 94 253 SER A O 1
ATOM 1989 N N . ASP A 1 254 ? -20.859 2.357 17.078 1 94.5 254 ASP A N 1
ATOM 1990 C CA . ASP A 1 254 ? -21.5 2.986 15.922 1 94.5 254 ASP A CA 1
ATOM 1991 C C . ASP A 1 254 ? -21.859 4.438 16.219 1 94.5 254 ASP A C 1
ATOM 1993 O O . ASP A 1 254 ? -22.188 5.203 15.305 1 94.5 254 ASP A O 1
ATOM 1997 N N . CYS A 1 255 ? -21.719 4.848 17.391 1 91.81 255 CYS A N 1
ATOM 1998 C CA . CYS A 1 255 ? -22.062 6.195 17.828 1 91.81 255 CYS A CA 1
ATOM 1999 C C . CYS A 1 255 ? -20.828 7.082 17.906 1 91.81 255 CYS A C 1
ATOM 2001 O O . CYS A 1 255 ? -19.703 6.578 18.047 1 91.81 255 CYS A O 1
ATOM 2003 N N . SER A 1 256 ? -21.094 8.344 17.766 1 93.06 256 SER A N 1
ATOM 2004 C CA . SER A 1 256 ? -20 9.297 17.969 1 93.06 256 SER A CA 1
ATOM 2005 C C . SER A 1 256 ? -19.531 9.305 19.422 1 93.06 256 SER A C 1
ATOM 2007 O O . SER A 1 256 ? -20.344 9.227 20.344 1 93.06 256 SER A O 1
ATOM 2009 N N . ASN A 1 257 ? -18.219 9.438 19.562 1 92.44 257 ASN A N 1
ATOM 2010 C CA . ASN A 1 257 ? -17.672 9.562 20.906 1 92.44 257 ASN A CA 1
ATOM 2011 C C . ASN A 1 257 ? -17.531 11.031 21.312 1 92.44 257 ASN A C 1
ATOM 2013 O O . ASN A 1 257 ? -17.016 11.336 22.391 1 92.44 257 ASN A O 1
ATOM 2017 N N . HIS A 1 258 ? -17.891 11.984 20.469 1 95.69 258 HIS A N 1
ATOM 2018 C CA . HIS A 1 258 ? -17.922 13.422 20.719 1 95.69 258 HIS A CA 1
ATOM 2019 C C . HIS A 1 258 ? -16.547 13.953 21.078 1 95.69 258 HIS A C 1
ATOM 2021 O O . HIS A 1 258 ? -16.406 14.805 21.969 1 95.69 258 HIS A O 1
ATOM 2027 N N . MET A 1 259 ? -15.547 13.445 20.469 1 95.31 259 MET A N 1
ATOM 2028 C CA . MET A 1 259 ? -14.164 13.773 20.781 1 95.31 259 MET A CA 1
ATOM 2029 C C . MET A 1 259 ? -13.891 15.258 20.578 1 95.31 259 MET A C 1
ATOM 2031 O O . MET A 1 259 ? -13.141 15.875 21.344 1 95.31 259 MET A O 1
ATOM 2035 N N . PRO A 1 260 ? -14.508 15.938 19.547 1 97.19 260 PRO A N 1
ATOM 2036 C CA . PRO A 1 260 ? -14.258 17.375 19.406 1 97.19 260 PRO A CA 1
ATOM 2037 C C . PRO A 1 260 ? -14.688 18.172 20.625 1 97.19 260 PRO A C 1
ATOM 2039 O O . PRO A 1 260 ? -13.961 19.062 21.078 1 97.19 260 PRO A O 1
ATOM 2042 N N . LEU A 1 261 ? -15.805 17.812 21.125 1 97.44 261 LEU A N 1
ATOM 2043 C CA . LEU A 1 261 ? -16.312 18.516 22.297 1 97.44 261 LEU A CA 1
ATOM 2044 C C . LEU A 1 261 ? -15.406 18.297 23.5 1 97.44 261 LEU A C 1
ATOM 2046 O O . LEU A 1 261 ? -15.07 19.234 24.219 1 97.44 261 LEU A O 1
ATOM 2050 N N . HIS A 1 262 ? -15.023 17.078 23.703 1 97.31 262 HIS A N 1
ATOM 2051 C CA . HIS A 1 262 ? -14.148 16.75 24.828 1 97.31 262 HIS A CA 1
ATOM 2052 C C . HIS A 1 262 ? -12.805 17.469 24.719 1 97.31 262 HIS A C 1
ATOM 2054 O O . HIS A 1 262 ? -12.273 17.953 25.703 1 97.31 262 HIS A O 1
ATOM 2060 N N . TYR A 1 263 ? -12.289 17.469 23.562 1 97.12 263 TYR A N 1
ATOM 2061 C CA . TYR A 1 263 ? -11.023 18.156 23.297 1 97.12 263 TYR A CA 1
ATOM 2062 C C . TYR A 1 263 ? -11.141 19.641 23.578 1 97.12 263 TYR A C 1
ATOM 2064 O O . TYR A 1 263 ? -10.297 20.219 24.266 1 97.12 263 TYR A O 1
ATOM 2072 N N . ALA A 1 264 ? -12.18 20.266 23.078 1 97.44 264 ALA A N 1
ATOM 2073 C CA . ALA A 1 264 ? -12.398 21.688 23.266 1 97.44 264 ALA A CA 1
ATOM 2074 C C . ALA A 1 264 ? -12.539 22.031 24.75 1 97.44 264 ALA A C 1
ATOM 2076 O O . ALA A 1 264 ? -12.016 23.062 25.203 1 97.44 264 ALA A O 1
ATOM 2077 N N . GLU A 1 265 ? -13.203 21.203 25.453 1 97.94 265 GLU A N 1
ATOM 2078 C CA . GLU A 1 265 ? -13.406 21.422 26.875 1 97.94 265 GLU A CA 1
ATOM 2079 C C . GLU A 1 265 ? -12.078 21.422 27.625 1 97.94 265 GLU A C 1
ATOM 2081 O O . GLU A 1 265 ? -11.828 22.281 28.469 1 97.94 265 GLU A O 1
ATOM 2086 N N . GLN A 1 266 ? -11.289 20.484 27.281 1 97.56 266 GLN A N 1
ATOM 2087 C CA . GLN A 1 266 ? -9.992 20.406 27.938 1 97.56 266 GLN A CA 1
ATOM 2088 C C . GLN A 1 266 ? -9.102 21.578 27.547 1 97.56 266 GLN A C 1
ATOM 2090 O O . GLN A 1 266 ? -8.367 22.109 28.375 1 97.56 266 GLN A O 1
ATOM 2095 N N . LEU A 1 267 ? -9.188 21.984 26.328 1 97.75 267 LEU A N 1
ATOM 2096 C CA . LEU A 1 267 ? -8.414 23.141 25.875 1 97.75 267 LEU A CA 1
ATOM 2097 C C . LEU A 1 267 ? -8.891 24.422 26.531 1 97.75 267 LEU A C 1
ATOM 2099 O O . LEU A 1 267 ? -8.078 25.266 26.906 1 97.75 267 LEU A O 1
ATOM 2103 N N . ARG A 1 268 ? -10.188 24.594 26.688 1 97.56 268 ARG A N 1
ATOM 2104 C CA . ARG A 1 268 ? -10.719 25.766 27.359 1 97.56 268 ARG A CA 1
ATOM 2105 C C . ARG A 1 268 ? -10.227 25.844 28.797 1 97.56 268 ARG A C 1
ATOM 2107 O O . ARG A 1 268 ? -9.977 26.938 29.328 1 97.56 268 ARG A O 1
ATOM 2114 N N . ALA A 1 269 ? -10.062 24.703 29.344 1 97.81 269 ALA A N 1
ATOM 2115 C CA . ALA A 1 269 ? -9.641 24.656 30.734 1 97.81 269 ALA A CA 1
ATOM 2116 C C . ALA A 1 269 ? -8.148 24.922 30.875 1 97.81 269 ALA A C 1
ATOM 2118 O O . ALA A 1 269 ? -7.719 25.625 31.797 1 97.81 269 ALA A O 1
ATOM 2119 N N . LYS A 1 270 ? -7.367 24.422 29.969 1 97.12 270 LYS A N 1
ATOM 2120 C CA . LYS A 1 270 ? -5.918 24.406 30.156 1 97.12 270 LYS A CA 1
ATOM 2121 C C . LYS A 1 270 ? -5.25 25.484 29.312 1 97.12 270 LYS A C 1
ATOM 2123 O O . LYS A 1 270 ? -4.156 25.953 29.656 1 97.12 270 LYS A O 1
ATOM 2128 N N . VAL A 1 271 ? -5.855 25.875 28.234 1 97.44 271 VAL A N 1
ATOM 2129 C CA . VAL A 1 271 ? -5.289 26.844 27.312 1 97.44 271 VAL A CA 1
ATOM 2130 C C . VAL A 1 271 ? -6.371 27.828 26.875 1 97.44 271 VAL A C 1
ATOM 2132 O O . VAL A 1 271 ? -6.605 28.016 25.672 1 97.44 271 VAL A O 1
ATOM 2135 N N . PRO A 1 272 ? -6.918 28.5 27.734 1 96.88 272 PRO A N 1
ATOM 2136 C CA . PRO A 1 272 ? -8.078 29.328 27.406 1 96.88 272 PRO A CA 1
ATOM 2137 C C . PRO A 1 272 ? -7.766 30.422 26.391 1 96.88 272 PRO A C 1
ATOM 2139 O O . PRO A 1 272 ? -8.641 30.828 25.625 1 96.88 272 PRO A O 1
ATOM 2142 N N . ARG A 1 273 ? -6.574 30.875 26.297 1 96.19 273 ARG A N 1
ATOM 2143 C CA . ARG A 1 273 ? -6.191 31.938 25.359 1 96.19 273 ARG A CA 1
ATOM 2144 C C . ARG A 1 273 ? -6.379 31.484 23.922 1 96.19 273 ARG A C 1
ATOM 2146 O O . ARG A 1 273 ? -6.453 32.312 23.016 1 96.19 273 ARG A O 1
ATOM 2153 N N . LEU A 1 274 ? -6.379 30.219 23.781 1 96.56 274 LEU A N 1
ATOM 2154 C CA . LEU A 1 274 ? -6.621 29.672 22.438 1 96.56 274 LEU A CA 1
ATOM 2155 C C . LEU A 1 274 ? -7.957 30.172 21.891 1 96.56 274 LEU A C 1
ATOM 2157 O O . LEU A 1 274 ? -8.125 30.297 20.672 1 96.56 274 LEU A O 1
ATOM 2161 N N . PHE A 1 275 ? -8.891 30.438 22.781 1 96.5 275 PHE A N 1
ATOM 2162 C CA . PHE A 1 275 ? -10.258 30.781 22.391 1 96.5 275 PHE A CA 1
ATOM 2163 C C . PHE A 1 275 ? -10.492 32.281 22.531 1 96.5 275 PHE A C 1
ATOM 2165 O O . PHE A 1 275 ? -11.625 32.75 22.453 1 96.5 275 PHE A O 1
ATOM 2172 N N . SER A 1 276 ? -9.469 33.094 22.656 1 94.88 276 SER A N 1
ATOM 2173 C CA . SER A 1 276 ? -9.586 34.5 22.969 1 94.88 276 SER A CA 1
ATOM 2174 C C . SER A 1 276 ? -9.727 35.344 21.688 1 94.88 276 SER A C 1
ATOM 2176 O O . SER A 1 276 ? -10.086 36.5 21.75 1 94.88 276 SER A O 1
ATOM 2178 N N . GLY A 1 277 ? -9.383 34.719 20.562 1 94.31 277 GLY A N 1
ATOM 2179 C CA . GLY A 1 277 ? -9.359 35.469 19.312 1 94.31 277 GLY A CA 1
ATOM 2180 C C . GLY A 1 277 ? -8.023 36.125 19.031 1 94.31 277 GLY A C 1
ATOM 2181 O O . GLY A 1 277 ? -7.84 36.75 17.984 1 94.31 277 GLY A O 1
ATOM 2182 N N . GLU A 1 278 ? -7.105 35.906 19.953 1 95 278 GLU A N 1
ATOM 2183 C CA . GLU A 1 278 ? -5.773 36.469 19.812 1 95 278 GLU A CA 1
ATOM 2184 C C . GLU A 1 278 ? -5.012 35.812 18.656 1 95 278 GLU A C 1
ATOM 2186 O O . GLU A 1 278 ? -4.129 36.438 18.062 1 95 278 GLU A O 1
ATOM 2191 N N . PHE A 1 279 ? -5.297 34.625 18.391 1 96.75 279 PHE A N 1
ATOM 2192 C CA . PHE A 1 279 ? -4.617 33.844 17.359 1 96.75 279 PHE A CA 1
ATOM 2193 C C . PHE A 1 279 ? -5.609 33.344 16.312 1 96.75 279 PHE A C 1
ATOM 2195 O O . PHE A 1 279 ? -6.785 33.125 16.625 1 96.75 279 PHE A O 1
ATOM 2202 N N . THR A 1 280 ? -5.188 33.281 15.086 1 97.25 280 THR A N 1
ATOM 2203 C CA . THR A 1 280 ? -5.844 32.375 14.156 1 97.25 280 THR A CA 1
ATOM 2204 C C . THR A 1 280 ? -5.473 30.938 14.469 1 97.25 280 THR A C 1
ATOM 2206 O O . THR A 1 280 ? -4.289 30.594 14.523 1 97.25 280 THR A O 1
ATOM 2209 N N . VAL A 1 281 ? -6.445 30.109 14.695 1 98.38 281 VAL A N 1
ATOM 2210 C CA . VAL A 1 281 ? -6.191 28.719 15.078 1 98.38 281 VAL A CA 1
ATOM 2211 C C . VAL A 1 281 ? -6.641 27.781 13.961 1 98.38 281 VAL A C 1
ATOM 2213 O O . VAL A 1 281 ? -7.777 27.859 13.492 1 98.38 281 VAL A O 1
ATOM 2216 N N . ILE A 1 282 ? -5.758 26.938 13.516 1 98.25 282 ILE A N 1
ATOM 2217 C CA . ILE A 1 282 ? -6.043 25.984 12.438 1 98.25 282 ILE A CA 1
ATOM 2218 C C . ILE A 1 282 ? -6.164 24.578 13 1 98.25 282 ILE A C 1
ATOM 2220 O O . ILE A 1 282 ? -5.371 24.172 13.852 1 98.25 282 ILE A O 1
ATOM 2224 N N . THR A 1 283 ? -7.195 23.859 12.648 1 98.06 283 THR A N 1
ATOM 2225 C CA . THR A 1 283 ? -7.32 22.422 12.93 1 98.06 283 THR A CA 1
ATOM 2226 C C . THR A 1 283 ? -7.188 21.609 11.641 1 98.06 283 THR A C 1
ATOM 2228 O O . THR A 1 283 ? -7.5 22.109 10.555 1 98.06 283 THR A O 1
ATOM 2231 N N . GLU A 1 284 ? -6.727 20.391 11.75 1 98.12 284 GLU A N 1
ATOM 2232 C CA . GLU A 1 284 ? -6.465 19.562 10.586 1 98.12 284 GLU A CA 1
ATOM 2233 C C . GLU A 1 284 ? -7.09 18.172 10.75 1 98.12 284 GLU A C 1
ATOM 2235 O O . GLU A 1 284 ? -6.422 17.156 10.547 1 98.12 284 GLU A O 1
ATOM 2240 N N . ASN A 1 285 ? -8.336 18.078 11.078 1 97.75 285 ASN A N 1
ATOM 2241 C CA . ASN A 1 285 ? -8.969 16.797 11.359 1 97.75 285 ASN A CA 1
ATOM 2242 C C . ASN A 1 285 ? -9.305 16.047 10.078 1 97.75 285 ASN A C 1
ATOM 2244 O O . ASN A 1 285 ? -9.977 16.578 9.195 1 97.75 285 ASN A O 1
ATOM 2248 N N . GLY A 1 286 ? -8.781 14.812 9.953 1 97.81 286 GLY A N 1
ATOM 2249 C CA . GLY A 1 286 ? -9.102 13.938 8.836 1 97.81 286 GLY A CA 1
ATOM 2250 C C . GLY A 1 286 ? -9.961 12.758 9.234 1 97.81 286 GLY A C 1
ATOM 2251 O O . GLY A 1 286 ? -11.133 12.68 8.844 1 97.81 286 GLY A O 1
ATOM 2252 N N . ARG A 1 287 ? -9.453 11.961 10.141 1 97.5 287 ARG A N 1
ATOM 2253 C CA . ARG A 1 287 ? -10.133 10.75 10.602 1 97.5 287 ARG A CA 1
ATOM 2254 C C . ARG A 1 287 ? -11.516 11.078 11.164 1 97.5 287 ARG A C 1
ATOM 2256 O O . ARG A 1 287 ? -12.508 10.445 10.789 1 97.5 287 ARG A O 1
ATOM 2263 N N . TRP A 1 288 ? -11.578 12.062 12 1 97.38 288 TRP A N 1
ATOM 2264 C CA . TRP A 1 288 ? -12.836 12.422 12.648 1 97.38 288 TRP A CA 1
ATOM 2265 C C . TRP A 1 288 ? -13.891 12.805 11.617 1 97.38 288 TRP A C 1
ATOM 2267 O O . TRP A 1 288 ? -15.078 12.516 11.789 1 97.38 288 TRP A O 1
ATOM 2277 N N . VAL A 1 289 ? -13.398 13.406 10.57 1 98.31 289 VAL A N 1
ATOM 2278 C CA . VAL A 1 289 ? -14.328 13.938 9.586 1 98.31 289 VAL A CA 1
ATOM 2279 C C . VAL A 1 289 ? -14.977 12.789 8.805 1 98.31 289 VAL A C 1
ATOM 2281 O O . VAL A 1 289 ? -16.188 12.773 8.617 1 98.31 289 VAL A O 1
ATOM 2284 N N . VAL A 1 290 ? -14.219 11.781 8.445 1 98.5 290 VAL A N 1
ATOM 2285 C CA . VAL A 1 290 ? -14.773 10.953 7.383 1 98.5 290 VAL A CA 1
ATOM 2286 C C . VAL A 1 290 ? -14.891 9.508 7.871 1 98.5 290 VAL A C 1
ATOM 2288 O O . VAL A 1 290 ? -15.672 8.719 7.32 1 98.5 290 VAL A O 1
ATOM 2291 N N . ALA A 1 291 ? -14.188 9.047 8.844 1 98.06 291 ALA A N 1
ATOM 2292 C CA . ALA A 1 291 ? -14 7.621 9.109 1 98.06 291 ALA A CA 1
ATOM 2293 C C . ALA A 1 291 ? -15.344 6.926 9.328 1 98.06 291 ALA A C 1
ATOM 2295 O O . ALA A 1 291 ? -15.641 5.926 8.672 1 98.06 291 ALA A O 1
ATOM 2296 N N . THR A 1 292 ? -16.219 7.477 10.18 1 97.94 292 THR A N 1
ATOM 2297 C CA . THR A 1 292 ? -17.422 6.789 10.625 1 97.94 292 THR A CA 1
ATOM 2298 C C . THR A 1 292 ? -18.562 6.988 9.617 1 97.94 292 THR A C 1
ATOM 2300 O O . THR A 1 292 ? -19.641 6.402 9.766 1 97.94 292 THR A O 1
ATOM 2303 N N . SER A 1 293 ? -18.25 7.789 8.594 1 98.25 293 SER A N 1
ATOM 2304 C CA . SER A 1 293 ? -19.281 8.062 7.605 1 98.25 293 SER A CA 1
ATOM 2305 C C . SER A 1 293 ? -19.297 7.012 6.504 1 98.25 293 SER A C 1
ATOM 2307 O O . SER A 1 293 ? -20.172 7.016 5.645 1 98.25 293 SER A O 1
ATOM 2309 N N . GLY A 1 294 ? -18.359 6.137 6.535 1 98.19 294 GLY A N 1
ATOM 2310 C CA . GLY A 1 294 ? -18.25 5.258 5.383 1 98.19 294 GLY A CA 1
ATOM 2311 C C . GLY A 1 294 ? -18.203 3.787 5.754 1 98.19 294 GLY A C 1
ATOM 2312 O O . GLY A 1 294 ? -17.828 3.438 6.875 1 98.19 294 GLY A O 1
ATOM 2313 N N . TRP A 1 295 ? -18.609 2.963 4.82 1 98.75 295 TRP A N 1
ATOM 2314 C CA . TRP A 1 295 ? -18.547 1.509 4.914 1 98.75 295 TRP A CA 1
ATOM 2315 C C . TRP A 1 295 ? -18.188 0.891 3.566 1 98.75 295 TRP A C 1
ATOM 2317 O O . TRP A 1 295 ? -18.484 1.466 2.516 1 98.75 295 TRP A O 1
ATOM 2327 N N . PHE A 1 296 ? -17.469 -0.214 3.643 1 98.81 296 PHE A N 1
ATOM 2328 C CA . PHE A 1 296 ? -17.078 -0.978 2.465 1 98.81 296 PHE A CA 1
ATOM 2329 C C . PHE A 1 296 ? -17.828 -2.309 2.408 1 98.81 296 PHE A C 1
ATOM 2331 O O . PHE A 1 296 ? -18 -2.967 3.434 1 98.81 296 PHE A O 1
ATOM 2338 N N . VAL A 1 297 ? -18.281 -2.646 1.225 1 98.81 297 VAL A N 1
ATOM 2339 C CA . VAL A 1 297 ? -18.984 -3.918 1.059 1 98.81 297 VAL A CA 1
ATOM 2340 C C . VAL A 1 297 ? -18.281 -4.762 0 1 98.81 297 VAL A C 1
ATOM 2342 O O . VAL A 1 297 ? -17.781 -4.23 -0.991 1 98.81 297 VAL A O 1
ATOM 2345 N N . SER A 1 298 ? -18.25 -6.016 0.237 1 98.81 298 SER A N 1
ATOM 2346 C CA . SER A 1 298 ? -17.75 -6.977 -0.741 1 98.81 298 SER A CA 1
ATOM 2347 C C . SER A 1 298 ? -18.609 -8.234 -0.77 1 98.81 298 SER A C 1
ATOM 2349 O O . SER A 1 298 ? -19 -8.742 0.28 1 98.81 298 SER A O 1
ATOM 2351 N N . ARG A 1 299 ? -18.906 -8.672 -1.944 1 98.75 299 ARG A N 1
ATOM 2352 C CA . ARG A 1 299 ? -19.516 -9.984 -2.141 1 98.75 299 ARG A CA 1
ATOM 2353 C C . ARG A 1 299 ? -18.578 -11.102 -1.724 1 98.75 299 ARG A C 1
ATOM 2355 O O . ARG A 1 299 ? -17.359 -11.023 -1.963 1 98.75 299 ARG A O 1
ATOM 2362 N N . VAL A 1 300 ? -19.078 -12.102 -1.013 1 98.69 300 VAL A N 1
ATOM 2363 C CA . VAL A 1 300 ? -18.328 -13.336 -0.798 1 98.69 300 VAL A CA 1
ATOM 2364 C C . VAL A 1 300 ? -18.297 -14.156 -2.084 1 98.69 300 VAL A C 1
ATOM 2366 O O . VAL A 1 300 ? -19.297 -14.797 -2.436 1 98.69 300 VAL A O 1
ATOM 2369 N N . GLU A 1 301 ? -17.172 -14.141 -2.748 1 98.56 301 GLU A N 1
ATOM 2370 C CA . GLU A 1 301 ? -17.078 -14.781 -4.059 1 98.56 301 GLU A CA 1
ATOM 2371 C C . GLU A 1 301 ? -17.016 -16.297 -3.928 1 98.56 301 GLU A C 1
ATOM 2373 O O . GLU A 1 301 ? -17.641 -17.016 -4.707 1 98.56 301 GLU A O 1
ATOM 2378 N N . TYR A 1 302 ? -16.203 -16.781 -3.002 1 98.5 302 TYR A N 1
ATOM 2379 C CA . TYR A 1 302 ? -16.062 -18.203 -2.727 1 98.5 302 TYR A CA 1
ATOM 2380 C C . TYR A 1 302 ? -15.953 -18.469 -1.229 1 98.5 302 TYR A C 1
ATOM 2382 O O . TYR A 1 302 ? -15.617 -17.562 -0.46 1 98.5 302 TYR A O 1
ATOM 2390 N N . THR A 1 303 ? -16.297 -19.625 -0.811 1 98.25 303 THR A N 1
ATOM 2391 C CA . THR A 1 303 ? -16.125 -20.094 0.562 1 98.25 303 THR A CA 1
ATOM 2392 C C . THR A 1 303 ? -15.438 -21.453 0.595 1 98.25 303 THR A C 1
ATOM 2394 O O . THR A 1 303 ? -15.43 -22.172 -0.404 1 98.25 303 THR A O 1
ATOM 2397 N N . LYS A 1 304 ? -14.797 -21.719 1.622 1 97.25 304 LYS A N 1
ATOM 2398 C CA . LYS A 1 304 ? -14.289 -23.062 1.911 1 97.25 304 LYS A CA 1
ATOM 2399 C C . LYS A 1 304 ? -14.156 -23.281 3.416 1 97.25 304 LYS A C 1
ATOM 2401 O O . LYS A 1 304 ? -14.211 -22.328 4.195 1 97.25 304 LYS A O 1
ATOM 2406 N N . ILE A 1 305 ? -14.117 -24.5 3.814 1 96.94 305 ILE A N 1
ATOM 2407 C CA . ILE A 1 305 ? -13.758 -24.875 5.18 1 96.94 305 ILE A CA 1
ATOM 2408 C C . ILE A 1 305 ? -12.328 -25.406 5.207 1 96.94 305 ILE A C 1
ATOM 2410 O O . ILE A 1 305 ? -12.008 -26.391 4.535 1 96.94 305 ILE A O 1
ATOM 2414 N N . ALA A 1 306 ? -11.469 -24.766 5.879 1 96.38 306 ALA A N 1
ATOM 2415 C CA . ALA A 1 306 ? -10.078 -25.188 6.051 1 96.38 306 ALA A CA 1
ATOM 2416 C C . ALA A 1 306 ? -9.711 -25.266 7.531 1 96.38 306 ALA A C 1
ATOM 2418 O O . ALA A 1 306 ? -9.789 -24.266 8.25 1 96.38 306 ALA A O 1
ATOM 2419 N N . GLY A 1 307 ? -9.32 -26.422 8.023 1 95.25 307 GLY A N 1
ATOM 2420 C CA . GLY A 1 307 ? -8.992 -26.594 9.43 1 95.25 307 GLY A CA 1
ATOM 2421 C C . GLY A 1 307 ? -10.141 -26.234 10.359 1 95.25 307 GLY A C 1
ATOM 2422 O O . GLY A 1 307 ? -9.922 -25.625 11.406 1 95.25 307 GLY A O 1
ATOM 2423 N N . GLY A 1 308 ? -11.305 -26.375 9.836 1 95.25 308 GLY A N 1
ATOM 2424 C CA . GLY A 1 308 ? -12.484 -26.094 10.641 1 95.25 308 GLY A CA 1
ATOM 2425 C C . GLY A 1 308 ? -12.906 -24.641 10.594 1 95.25 308 GLY A C 1
ATOM 2426 O O . GLY A 1 308 ? -13.93 -24.266 11.172 1 95.25 308 GLY A O 1
ATOM 2427 N N . VAL A 1 309 ? -12.195 -23.812 9.93 1 97.81 309 VAL A N 1
ATOM 2428 C CA . VAL A 1 309 ? -12.484 -22.375 9.828 1 97.81 309 VAL A CA 1
ATOM 2429 C C . VAL A 1 309 ? -13.227 -22.094 8.531 1 97.81 309 VAL A C 1
ATOM 2431 O O . VAL A 1 309 ? -12.852 -22.594 7.469 1 97.81 309 VAL A O 1
ATOM 2434 N N . LEU A 1 310 ? -14.344 -21.359 8.609 1 98.38 310 LEU A N 1
ATOM 2435 C CA . LEU A 1 310 ? -15.031 -20.875 7.422 1 98.38 310 LEU A CA 1
ATOM 2436 C C . LEU A 1 310 ? -14.258 -19.719 6.785 1 98.38 310 LEU A C 1
ATOM 2438 O O . LEU A 1 310 ? -14.07 -18.672 7.406 1 98.38 310 LEU A O 1
ATOM 2442 N N . VAL A 1 311 ? -13.805 -19.953 5.625 1 98.44 311 VAL A N 1
ATOM 2443 C CA . VAL A 1 311 ? -13.016 -18.938 4.938 1 98.44 311 VAL A CA 1
ATOM 2444 C C . VAL A 1 311 ? -13.828 -18.344 3.791 1 98.44 311 VAL A C 1
ATOM 2446 O O . VAL A 1 311 ? -14.375 -19.078 2.965 1 98.44 311 VAL A O 1
ATOM 2449 N N . GLY A 1 312 ? -13.992 -17.062 3.789 1 98.69 312 GLY A N 1
ATOM 2450 C CA . GLY A 1 312 ? -14.586 -16.344 2.674 1 98.69 312 GLY A CA 1
ATOM 2451 C C . GLY A 1 312 ? -13.57 -15.547 1.874 1 98.69 312 GLY A C 1
ATOM 2452 O O . GLY A 1 312 ? -12.75 -14.82 2.443 1 98.69 312 GLY A O 1
ATOM 2453 N N . ILE A 1 313 ? -13.547 -15.727 0.581 1 98.62 313 ILE A N 1
ATOM 2454 C CA . ILE A 1 313 ? -12.68 -14.969 -0.316 1 98.62 313 ILE A CA 1
ATOM 2455 C C . ILE A 1 313 ? -13.445 -13.781 -0.893 1 98.62 313 ILE A C 1
ATOM 2457 O O . ILE A 1 313 ? -14.484 -13.953 -1.541 1 98.62 313 ILE A O 1
ATOM 2461 N N . THR A 1 314 ? -12.922 -12.586 -0.652 1 98.69 314 THR A N 1
ATOM 2462 C CA . THR A 1 314 ? -13.625 -11.359 -1.015 1 98.69 314 THR A CA 1
ATOM 2463 C C . THR A 1 314 ? -12.742 -10.461 -1.874 1 98.69 314 THR A C 1
ATOM 2465 O O . THR A 1 314 ? -11.625 -10.836 -2.234 1 98.69 314 THR A O 1
ATOM 2468 N N . HIS A 1 315 ? -13.25 -9.289 -2.219 1 98.38 315 HIS A N 1
ATOM 2469 C CA . HIS A 1 315 ? -12.672 -8.5 -3.299 1 98.38 315 HIS A CA 1
ATOM 2470 C C . HIS A 1 315 ? -11.789 -7.383 -2.754 1 98.38 315 HIS A C 1
ATOM 2472 O O . HIS A 1 315 ? -11.344 -6.512 -3.506 1 98.38 315 HIS A O 1
ATOM 2478 N N . ALA A 1 316 ? -11.57 -7.41 -1.468 1 96.31 316 ALA A N 1
ATOM 2479 C CA . ALA A 1 316 ? -10.633 -6.469 -0.853 1 96.31 316 ALA A CA 1
ATOM 2480 C C . ALA A 1 316 ? -9.773 -7.16 0.201 1 96.31 316 ALA A C 1
ATOM 2482 O O . ALA A 1 316 ? -10.219 -8.117 0.845 1 96.31 316 ALA A O 1
ATOM 2483 N N . GLY A 1 317 ? -8.594 -6.793 0.356 1 97.81 317 GLY A N 1
ATOM 2484 C CA . GLY A 1 317 ? -7.633 -7.277 1.33 1 97.81 317 GLY A CA 1
ATOM 2485 C C . GLY A 1 317 ? -6.555 -6.258 1.661 1 97.81 317 GLY A C 1
ATOM 2486 O O . GLY A 1 317 ? -6.859 -5.102 1.956 1 97.81 317 GLY A O 1
ATOM 2487 N N . GLY A 1 318 ? -5.367 -6.664 1.664 1 97.69 318 GLY A N 1
ATOM 2488 C CA . GLY A 1 318 ? -4.238 -5.801 1.981 1 97.69 318 GLY A CA 1
ATOM 2489 C C . GLY A 1 318 ? -4.066 -4.66 0.995 1 97.69 318 GLY A C 1
ATOM 2490 O O . GLY A 1 318 ? -3.34 -3.703 1.27 1 97.69 318 GLY A O 1
ATOM 2491 N N . ASN A 1 319 ? -4.691 -4.742 -0.138 1 97.94 319 ASN A N 1
ATOM 2492 C CA . ASN A 1 319 ? -4.645 -3.627 -1.078 1 97.94 319 ASN A CA 1
ATOM 2493 C C . ASN A 1 319 ? -5.504 -2.457 -0.607 1 97.94 319 ASN A C 1
ATOM 2495 O O . ASN A 1 319 ? -5.117 -1.297 -0.76 1 97.94 319 ASN A O 1
ATOM 2499 N N . MET A 1 320 ? -6.66 -2.762 -0.008 1 98.06 320 MET A N 1
ATOM 2500 C CA . MET A 1 320 ? -7.602 -1.771 0.509 1 98.06 320 MET A CA 1
ATOM 2501 C C . MET A 1 320 ? -7.359 -1.514 1.993 1 98.06 320 MET A C 1
ATOM 2503 O O . MET A 1 320 ? -7.465 -0.376 2.455 1 98.06 320 MET A O 1
ATOM 2507 N N . PHE A 1 321 ? -7.055 -2.527 2.686 1 98.19 321 PHE A N 1
ATOM 2508 C CA . PHE A 1 321 ? -6.93 -2.494 4.137 1 98.19 321 PHE A CA 1
ATOM 2509 C C . PHE A 1 321 ? -5.508 -2.838 4.566 1 98.19 321 PHE A C 1
ATOM 2511 O O . PHE A 1 321 ? -5.293 -3.809 5.297 1 98.19 321 PHE A O 1
ATOM 2518 N N . VAL A 1 322 ? -4.551 -1.993 4.23 1 97.81 322 VAL A N 1
ATOM 2519 C CA . VAL A 1 322 ? -3.123 -2.199 4.438 1 97.81 322 VAL A CA 1
ATOM 2520 C C . VAL A 1 322 ? -2.836 -2.371 5.93 1 97.81 322 VAL A C 1
ATOM 2522 O O . VAL A 1 322 ? -2.23 -3.363 6.34 1 97.81 322 VAL A O 1
ATOM 2525 N N . ARG A 1 323 ? -3.318 -1.549 6.77 1 96.5 323 ARG A N 1
ATOM 2526 C CA . ARG A 1 323 ? -2.998 -1.575 8.195 1 96.5 323 ARG A CA 1
ATOM 2527 C C . ARG A 1 323 ? -3.635 -2.781 8.875 1 96.5 323 ARG A C 1
ATOM 2529 O O . ARG A 1 323 ? -3.002 -3.439 9.703 1 96.5 323 ARG A O 1
ATOM 2536 N N . GLU A 1 324 ? -4.883 -3.109 8.523 1 96.81 324 GLU A N 1
ATOM 2537 C CA . GLU A 1 324 ? -5.605 -4.219 9.141 1 96.81 324 GLU A CA 1
ATOM 2538 C C . GLU A 1 324 ? -4.949 -5.555 8.812 1 96.81 324 GLU A C 1
ATOM 2540 O O . GLU A 1 324 ? -4.969 -6.48 9.625 1 96.81 324 GLU A O 1
ATOM 2545 N N . VAL A 1 325 ? -4.355 -5.594 7.637 1 97.56 325 VAL A N 1
ATOM 2546 C CA . VAL A 1 325 ? -3.768 -6.852 7.188 1 97.56 325 VAL A CA 1
ATOM 2547 C C . VAL A 1 325 ? -2.363 -7 7.77 1 97.56 325 VAL A C 1
ATOM 2549 O O . VAL A 1 325 ? -1.988 -8.086 8.227 1 97.56 325 VAL A O 1
ATOM 2552 N N . TYR A 1 326 ? -1.588 -5.973 7.805 1 96.5 326 TYR A N 1
ATOM 2553 C CA . TYR A 1 326 ? -0.19 -6.086 8.203 1 96.5 326 TYR A CA 1
ATOM 2554 C C . TYR A 1 326 ? -0.029 -5.848 9.695 1 96.5 326 TYR A C 1
ATOM 2556 O O . TYR A 1 326 ? 0.971 -6.258 10.297 1 96.5 326 TYR A O 1
ATOM 2564 N N . MET A 1 327 ? -1.007 -5.18 10.305 1 94.88 327 MET A N 1
ATOM 2565 C CA . MET A 1 327 ? -0.992 -4.914 11.742 1 94.88 327 MET A CA 1
ATOM 2566 C C . MET A 1 327 ? -2.328 -5.289 12.375 1 94.88 327 MET A C 1
ATOM 2568 O O . MET A 1 327 ? -2.955 -4.465 13.039 1 94.88 327 MET A O 1
ATOM 2572 N N . PRO A 1 328 ? -2.701 -6.516 12.273 1 93.38 328 PRO A N 1
ATOM 2573 C CA . PRO A 1 328 ? -4.047 -6.922 12.688 1 93.38 328 PRO A CA 1
ATOM 2574 C C . PRO A 1 328 ? -4.27 -6.777 14.188 1 93.38 328 PRO A C 1
ATOM 2576 O O . PRO A 1 328 ? -5.414 -6.684 14.641 1 93.38 328 PRO A O 1
ATOM 2579 N N . SER A 1 329 ? -3.219 -6.785 14.953 1 92.5 329 SER A N 1
ATOM 2580 C CA . SER A 1 329 ? -3.369 -6.637 16.391 1 92.5 329 SER A CA 1
ATOM 2581 C C . SER A 1 329 ? -3.701 -5.195 16.781 1 92.5 329 SER A C 1
ATOM 2583 O O . SER A 1 329 ? -4.23 -4.938 17.859 1 92.5 329 SER A O 1
ATOM 2585 N N . THR A 1 330 ? -3.414 -4.309 15.844 1 92.5 330 THR A N 1
ATOM 2586 C CA . THR A 1 330 ? -3.557 -2.889 16.141 1 92.5 330 THR A CA 1
ATOM 2587 C C . THR A 1 330 ? -4.789 -2.311 15.453 1 92.5 330 THR A C 1
ATOM 2589 O O . THR A 1 330 ? -5.473 -1.449 16.016 1 92.5 330 THR A O 1
ATOM 2592 N N . TRP A 1 331 ? -5.023 -2.793 14.258 1 94.69 331 TRP A N 1
ATOM 2593 C CA . TRP A 1 331 ? -6.074 -2.191 13.445 1 94.69 331 TRP A CA 1
ATOM 2594 C C . TRP A 1 331 ? -7.121 -3.229 13.055 1 94.69 331 TRP A C 1
ATOM 2596 O O . TRP A 1 331 ? -6.777 -4.324 12.594 1 94.69 331 TRP A O 1
ATOM 2606 N N . SER A 1 332 ? -8.367 -2.863 13.242 1 95 332 SER A N 1
ATOM 2607 C CA . SER A 1 332 ? -9.492 -3.689 12.82 1 95 332 SER A CA 1
ATOM 2608 C C . SER A 1 332 ? -10.75 -2.852 12.625 1 95 332 SER A C 1
ATOM 2610 O O . SER A 1 332 ? -10.836 -1.725 13.125 1 95 332 SER A O 1
ATOM 2612 N N . HIS A 1 333 ? -11.672 -3.324 11.883 1 96.81 333 HIS A N 1
ATOM 2613 C CA . HIS A 1 333 ? -12.992 -2.734 11.688 1 96.81 333 HIS A CA 1
ATOM 2614 C C . HIS A 1 333 ? -14.094 -3.697 12.117 1 96.81 333 HIS A C 1
ATOM 2616 O O . HIS A 1 333 ? -13.93 -4.918 12.023 1 96.81 333 HIS A O 1
ATOM 2622 N N . PRO A 1 334 ? -15.219 -3.109 12.609 1 96.81 334 PRO A N 1
ATOM 2623 C CA . PRO A 1 334 ? -16.375 -3.984 12.797 1 96.81 334 PRO A CA 1
ATOM 2624 C C . PRO A 1 334 ? -16.891 -4.582 11.484 1 96.81 334 PRO A C 1
ATOM 2626 O O . PRO A 1 334 ? -16.906 -3.896 10.461 1 96.81 334 PRO A O 1
ATOM 2629 N N . ILE A 1 335 ? -17.281 -5.812 11.57 1 97.31 335 ILE A N 1
ATOM 2630 C CA . ILE A 1 335 ? -17.719 -6.527 10.383 1 97.31 335 ILE A CA 1
ATOM 2631 C C . ILE A 1 335 ? -19.141 -7.039 10.578 1 97.31 335 ILE A C 1
ATOM 2633 O O . ILE A 1 335 ? -19.484 -7.543 11.656 1 97.31 335 ILE A O 1
ATOM 2637 N N . SER A 1 336 ? -19.984 -6.859 9.664 1 97.69 336 SER A N 1
ATOM 2638 C CA . SER A 1 336 ? -21.312 -7.465 9.617 1 97.69 336 SER A CA 1
ATOM 2639 C C . SER A 1 336 ? -21.5 -8.289 8.352 1 97.69 336 SER A C 1
ATOM 2641 O O . SER A 1 336 ? -20.797 -8.078 7.359 1 97.69 336 SER A O 1
ATOM 2643 N N . VAL A 1 337 ? -22.391 -9.242 8.406 1 98.25 337 VAL A N 1
ATOM 2644 C CA . VAL A 1 337 ? -22.672 -10.148 7.293 1 98.25 337 VAL A CA 1
ATOM 2645 C C . VAL A 1 337 ? -24.109 -9.961 6.824 1 98.25 337 VAL A C 1
ATOM 2647 O O . VAL A 1 337 ? -25.031 -9.789 7.637 1 98.25 337 VAL A O 1
ATOM 2650 N N . TYR A 1 338 ? -24.266 -9.914 5.551 1 98.44 338 TYR A N 1
ATOM 2651 C CA . TYR A 1 338 ? -25.594 -9.766 4.938 1 98.44 338 TYR A CA 1
ATOM 2652 C C . TYR A 1 338 ? -25.844 -10.859 3.912 1 98.44 338 TYR A C 1
ATOM 2654 O O . TYR A 1 338 ? -24.906 -11.328 3.252 1 98.44 338 TYR A O 1
ATOM 2662 N N . ASP A 1 339 ? -27.047 -11.281 3.734 1 98.19 339 ASP A N 1
ATOM 2663 C CA . ASP A 1 339 ? -27.375 -12.312 2.756 1 98.19 339 ASP A CA 1
ATOM 2664 C C . ASP A 1 339 ? -27.484 -11.727 1.351 1 98.19 339 ASP A C 1
ATOM 2666 O O . ASP A 1 339 ? -27.219 -10.531 1.152 1 98.19 339 ASP A O 1
ATOM 2670 N N . ARG A 1 340 ? -27.812 -12.516 0.329 1 97.38 340 ARG A N 1
ATOM 2671 C CA . ARG A 1 340 ? -27.781 -12.156 -1.085 1 97.38 340 ARG A CA 1
ATOM 2672 C C . ARG A 1 340 ? -28.797 -11.055 -1.392 1 97.38 340 ARG A C 1
ATOM 2674 O O . ARG A 1 340 ? -28.656 -10.336 -2.383 1 97.38 340 ARG A O 1
ATOM 2681 N N . ASP A 1 341 ? -29.781 -10.891 -0.513 1 97.38 341 ASP A N 1
ATOM 2682 C CA . ASP A 1 341 ? -30.844 -9.898 -0.737 1 97.38 341 ASP A CA 1
ATOM 2683 C C . ASP A 1 341 ? -30.594 -8.641 0.103 1 97.38 341 ASP A C 1
ATOM 2685 O O . ASP A 1 341 ? -31.422 -7.723 0.1 1 97.38 341 ASP A O 1
ATOM 2689 N N . GLY A 1 342 ? -29.5 -8.641 0.836 1 97.88 342 GLY A N 1
ATOM 2690 C CA . GLY A 1 342 ? -29.125 -7.461 1.602 1 97.88 342 GLY A CA 1
ATOM 2691 C C . GLY A 1 342 ? -29.656 -7.484 3.023 1 97.88 342 GLY A C 1
ATOM 2692 O O . GLY A 1 342 ? -29.547 -6.488 3.746 1 97.88 342 GLY A O 1
ATOM 2693 N N . GLY A 1 343 ? -30.219 -8.562 3.424 1 97.62 343 GLY A N 1
ATOM 2694 C CA . GLY A 1 343 ? -30.656 -8.695 4.801 1 97.62 343 GLY A CA 1
ATOM 2695 C C . GLY A 1 343 ? -29.531 -9.062 5.754 1 97.62 343 GLY A C 1
ATOM 2696 O O . GLY A 1 343 ? -28.719 -9.945 5.457 1 97.62 343 GLY A O 1
ATOM 2697 N N . LYS A 1 344 ? -29.516 -8.453 6.91 1 97.12 344 LYS A N 1
ATOM 2698 C CA . LYS A 1 344 ? -28.453 -8.688 7.891 1 97.12 344 LYS A CA 1
ATOM 2699 C C . LYS A 1 344 ? -28.594 -10.062 8.531 1 97.12 344 LYS A C 1
ATOM 2701 O O . LYS A 1 344 ? -29.688 -10.445 8.969 1 97.12 344 LYS A O 1
ATOM 2706 N N . LYS A 1 345 ? -27.484 -10.742 8.516 1 97.06 345 LYS A N 1
ATOM 2707 C CA . LYS A 1 345 ? -27.438 -12.039 9.195 1 97.06 345 LYS A CA 1
ATOM 2708 C C . LYS A 1 345 ? -27 -11.875 10.648 1 97.06 345 LYS A C 1
ATOM 2710 O O . LYS A 1 345 ? -26.094 -11.094 10.945 1 97.06 345 LYS A O 1
ATOM 2715 N N . ARG A 1 346 ? -27.641 -12.602 11.609 1 93.5 346 ARG A N 1
ATOM 2716 C CA . ARG A 1 346 ? -27.312 -12.453 13.023 1 93.5 346 ARG A CA 1
ATOM 2717 C C . ARG A 1 346 ? -27.109 -13.812 13.68 1 93.5 346 ARG A C 1
ATOM 2719 O O . ARG A 1 346 ? -26.438 -13.906 14.719 1 93.5 346 ARG A O 1
ATOM 2726 N N . ASP A 1 347 ? -27.516 -14.844 13.07 1 91.56 347 ASP A N 1
ATOM 2727 C CA . ASP A 1 347 ? -27.516 -16.156 13.719 1 91.56 347 ASP A CA 1
ATOM 2728 C C . ASP A 1 347 ? -26.469 -17.062 13.094 1 91.56 347 ASP A C 1
ATOM 2730 O O . ASP A 1 347 ? -25.703 -16.641 12.219 1 91.56 347 ASP A O 1
ATOM 2734 N N . ASN A 1 348 ? -26.203 -18.172 13.766 1 95.38 348 ASN A N 1
ATOM 2735 C CA . ASN A 1 348 ? -25.297 -19.203 13.266 1 95.38 348 ASN A CA 1
ATOM 2736 C C . ASN A 1 348 ? -23.859 -18.703 13.18 1 95.38 348 ASN A C 1
ATOM 2738 O O . ASN A 1 348 ? -23.234 -18.781 12.117 1 95.38 348 ASN A O 1
ATOM 2742 N N . VAL A 1 349 ? -23.438 -18.234 14.359 1 96.69 349 VAL A N 1
ATOM 2743 C CA . VAL A 1 349 ? -22.078 -17.688 14.461 1 96.69 349 VAL A CA 1
ATOM 2744 C C . VAL A 1 349 ? -21.062 -18.828 14.375 1 96.69 349 VAL A C 1
ATOM 2746 O O . VAL A 1 349 ? -21.234 -19.875 15 1 96.69 349 VAL A O 1
ATOM 2749 N N . ARG A 1 350 ? -20.031 -18.625 13.547 1 96.62 350 ARG A N 1
ATOM 2750 C CA . ARG A 1 350 ? -18.922 -19.562 13.359 1 96.62 350 ARG A CA 1
ATOM 2751 C C . ARG A 1 350 ? -17.578 -18.828 13.414 1 96.62 350 ARG A C 1
ATOM 2753 O O . ARG A 1 350 ? -17.516 -17.609 13.266 1 96.62 350 ARG A O 1
ATOM 2760 N N . THR A 1 351 ? -16.5 -19.609 13.711 1 98 351 THR A N 1
ATOM 2761 C CA . THR A 1 351 ? -15.164 -19.078 13.492 1 98 351 THR A CA 1
ATOM 2762 C C . THR A 1 351 ? -14.891 -18.891 12 1 98 351 THR A C 1
ATOM 2764 O O . THR A 1 351 ? -15.008 -19.844 11.227 1 98 351 THR A O 1
ATOM 2767 N N . ALA A 1 352 ? -14.602 -17.688 11.633 1 98.19 352 ALA A N 1
ATOM 2768 C CA . ALA A 1 352 ? -14.477 -17.391 10.211 1 98.19 352 ALA A CA 1
ATOM 2769 C C . ALA A 1 352 ? -13.266 -16.5 9.945 1 98.19 352 ALA A C 1
ATOM 2771 O O . ALA A 1 352 ? -12.844 -15.734 10.812 1 98.19 352 ALA A O 1
ATOM 2772 N N . SER A 1 353 ? -12.641 -16.688 8.836 1 98.19 353 SER A N 1
ATOM 2773 C CA . SER A 1 353 ? -11.648 -15.773 8.289 1 98.19 353 SER A CA 1
ATOM 2774 C C . SER A 1 353 ? -12.141 -15.133 6.996 1 98.19 353 SER A C 1
ATOM 2776 O O . SER A 1 353 ? -12.781 -15.789 6.176 1 98.19 353 SER A O 1
ATOM 2778 N N . ILE A 1 354 ? -11.922 -13.852 6.863 1 98.56 354 ILE A N 1
ATOM 2779 C CA . ILE A 1 354 ? -12.234 -13.125 5.637 1 98.56 354 ILE A CA 1
ATOM 2780 C C . ILE A 1 354 ? -10.945 -12.797 4.887 1 98.56 354 ILE A C 1
ATOM 2782 O O . ILE A 1 354 ? -10.109 -12.039 5.375 1 98.56 354 ILE A O 1
ATOM 2786 N N . ALA A 1 355 ? -10.836 -13.375 3.721 1 98.44 355 ALA A N 1
ATOM 2787 C CA . ALA A 1 355 ? -9.633 -13.219 2.908 1 98.44 355 ALA A CA 1
ATOM 2788 C C . ALA A 1 355 ? -9.867 -12.242 1.76 1 98.44 355 ALA A C 1
ATOM 2790 O O . ALA A 1 355 ? -10.984 -12.141 1.247 1 98.44 355 ALA A O 1
ATOM 2791 N N . GLY A 1 356 ? -8.789 -11.531 1.412 1 98.38 356 GLY A N 1
ATOM 2792 C CA . GLY A 1 356 ? -8.805 -10.703 0.218 1 98.38 356 GLY A CA 1
ATOM 2793 C C . GLY A 1 356 ? -8.344 -11.438 -1.026 1 98.38 356 GLY A C 1
ATOM 2794 O O . GLY A 1 356 ? -8.148 -12.648 -0.999 1 98.38 356 GLY A O 1
ATOM 2795 N N . PRO A 1 357 ? -8.211 -10.68 -2.074 1 98.31 357 PRO A N 1
ATOM 2796 C CA . PRO A 1 357 ? -7.922 -11.281 -3.379 1 98.31 357 PRO A CA 1
ATOM 2797 C C . PRO A 1 357 ? -6.426 -11.43 -3.645 1 98.31 357 PRO A C 1
ATOM 2799 O O . PRO A 1 357 ? -6.027 -12.062 -4.621 1 98.31 357 PRO A O 1
ATOM 2802 N N . LEU A 1 358 ? -5.566 -10.898 -2.807 1 97.94 358 LEU A N 1
ATOM 2803 C CA . LEU A 1 358 ? -4.141 -10.859 -3.102 1 97.94 358 LEU A CA 1
ATOM 2804 C C . LEU A 1 358 ? -3.52 -12.25 -2.982 1 97.94 358 LEU A C 1
ATOM 2806 O O . LEU A 1 358 ? -3.98 -13.07 -2.189 1 97.94 358 LEU A O 1
ATOM 2810 N N . CYS A 1 359 ? -2.477 -12.43 -3.717 1 95.25 359 CYS A N 1
ATOM 2811 C CA . CYS A 1 359 ? -1.857 -13.75 -3.787 1 95.25 359 CYS A CA 1
ATOM 2812 C C . CYS A 1 359 ? -0.763 -13.898 -2.738 1 95.25 359 CYS A C 1
ATOM 2814 O O . CYS A 1 359 ? 0.364 -14.281 -3.059 1 95.25 359 CYS A O 1
ATOM 2816 N N . PHE A 1 360 ? -1.033 -13.609 -1.49 1 93.94 360 PHE A N 1
ATOM 2817 C CA . PHE A 1 360 ? -0.185 -13.945 -0.352 1 93.94 360 PHE A CA 1
ATOM 2818 C C . PHE A 1 360 ? -1.028 -14.352 0.85 1 93.94 360 PHE A C 1
ATOM 2820 O O . PHE A 1 360 ? -2.121 -13.82 1.059 1 93.94 360 PHE A O 1
ATOM 2827 N N . SER A 1 361 ? -0.606 -15.266 1.599 1 93.56 361 SER A N 1
ATOM 2828 C CA . SER A 1 361 ? -1.372 -15.969 2.621 1 93.56 361 SER A CA 1
ATOM 2829 C C . SER A 1 361 ? -1.835 -15.023 3.719 1 93.56 361 SER A C 1
ATOM 2831 O O . SER A 1 361 ? -2.873 -15.242 4.348 1 93.56 361 SER A O 1
ATOM 2833 N N . GLY A 1 362 ? -1.112 -13.969 3.963 1 94.94 362 GLY A N 1
ATOM 2834 C CA . GLY A 1 362 ? -1.455 -13.039 5.023 1 94.94 362 GLY A CA 1
ATOM 2835 C C . GLY A 1 362 ? -2.57 -12.086 4.637 1 94.94 362 GLY A C 1
ATOM 2836 O O . GLY A 1 362 ? -3.016 -11.281 5.461 1 94.94 362 GLY A O 1
ATOM 2837 N N . ASP A 1 363 ? -3.053 -12.188 3.426 1 97.5 363 ASP A N 1
ATOM 2838 C CA . ASP A 1 363 ? -4.117 -11.297 2.973 1 97.5 363 ASP A CA 1
ATOM 2839 C C . ASP A 1 363 ? -5.449 -11.656 3.627 1 97.5 363 ASP A C 1
ATOM 2841 O O . ASP A 1 363 ? -6.398 -12.039 2.941 1 97.5 363 ASP A O 1
ATOM 2845 N N . LEU A 1 364 ? -5.504 -11.492 4.941 1 97.94 364 LEU A N 1
ATOM 2846 C CA . LEU A 1 364 ? -6.684 -11.711 5.773 1 97.94 364 LEU A CA 1
ATOM 2847 C C . LEU A 1 364 ? -7.09 -10.43 6.492 1 97.94 364 LEU A C 1
ATOM 2849 O O . LEU A 1 364 ? -6.336 -9.914 7.32 1 97.94 364 LEU A O 1
ATOM 2853 N N . ILE A 1 365 ? -8.273 -9.961 6.176 1 97.19 365 ILE A N 1
ATOM 2854 C CA . ILE A 1 365 ? -8.75 -8.766 6.863 1 97.19 365 ILE A CA 1
ATOM 2855 C C . ILE A 1 365 ? -9.18 -9.117 8.281 1 97.19 365 ILE A C 1
ATOM 2857 O O . ILE A 1 365 ? -9.055 -8.305 9.203 1 97.19 365 ILE A O 1
ATOM 2861 N N . ALA A 1 366 ? -9.727 -10.305 8.422 1 97 366 ALA A N 1
ATOM 2862 C CA . ALA A 1 366 ? -10.094 -10.891 9.703 1 97 366 ALA A CA 1
ATOM 2863 C C . ALA A 1 366 ? -9.68 -12.352 9.781 1 97 366 ALA A C 1
ATOM 2865 O O . ALA A 1 366 ? -9.969 -13.133 8.875 1 97 366 ALA A O 1
ATOM 2866 N N . LYS A 1 367 ? -8.992 -12.711 10.773 1 97 367 LYS A N 1
ATOM 2867 C CA . LYS A 1 367 ? -8.5 -14.078 10.938 1 97 367 LYS A CA 1
ATOM 2868 C C . LYS A 1 367 ? -9.156 -14.766 12.133 1 97 367 LYS A C 1
ATOM 2870 O O . LYS A 1 367 ? -8.969 -14.344 13.273 1 97 367 LYS A O 1
ATOM 2875 N N . GLU A 1 368 ? -9.984 -15.711 11.836 1 97.25 368 GLU A N 1
ATOM 2876 C CA . GLU A 1 368 ? -10.562 -16.609 12.836 1 97.25 368 GLU A CA 1
ATOM 2877 C C . GLU A 1 368 ? -11.336 -15.82 13.891 1 97.25 368 GLU A C 1
ATOM 2879 O O . GLU A 1 368 ? -11.094 -15.984 15.094 1 97.25 368 GLU A O 1
ATOM 2884 N N . VAL A 1 369 ? -12.242 -15.078 13.484 1 97.06 369 VAL A N 1
ATOM 2885 C CA . VAL A 1 369 ? -13.117 -14.297 14.352 1 97.06 369 VAL A CA 1
ATOM 2886 C C . VAL A 1 369 ? -14.531 -14.867 14.32 1 97.06 369 VAL A C 1
ATOM 2888 O O . VAL A 1 369 ? -14.898 -15.562 13.367 1 97.06 369 VAL A O 1
ATOM 2891 N N . PRO A 1 370 ? -15.297 -14.656 15.367 1 97.31 370 PRO A N 1
ATOM 2892 C CA . PRO A 1 370 ? -16.703 -15.086 15.328 1 97.31 370 PRO A CA 1
ATOM 2893 C C . PRO A 1 370 ? -17.562 -14.219 14.414 1 97.31 370 PRO A C 1
ATOM 2895 O O . PRO A 1 370 ? -17.609 -12.992 14.578 1 97.31 370 PRO A O 1
ATOM 2898 N N . LEU A 1 371 ? -18.203 -14.75 13.43 1 97.62 371 LEU A N 1
ATOM 2899 C CA . LEU A 1 371 ? -19.125 -14.086 12.516 1 97.62 371 LEU A CA 1
ATOM 2900 C C . LEU A 1 371 ? -20.312 -14.984 12.188 1 97.62 371 LEU A C 1
ATOM 2902 O O . LEU A 1 371 ? -20.203 -16.219 12.25 1 97.62 371 LEU A O 1
ATOM 2906 N N . PRO A 1 372 ? -21.469 -14.32 11.898 1 97.69 372 PRO A N 1
ATOM 2907 C CA . PRO A 1 372 ? -22.5 -15.156 11.297 1 97.69 372 PRO A CA 1
ATOM 2908 C C . PRO A 1 372 ? -22 -15.938 10.086 1 97.69 372 PRO A C 1
ATOM 2910 O O . PRO A 1 372 ? -21.219 -15.414 9.281 1 97.69 372 PRO A O 1
ATOM 2913 N N . ALA A 1 373 ? -22.422 -17.141 9.984 1 97.75 373 ALA A N 1
ATOM 2914 C CA . ALA A 1 373 ? -22.016 -17.969 8.852 1 97.75 373 ALA A CA 1
ATOM 2915 C C . ALA A 1 373 ? -22.453 -17.344 7.531 1 97.75 373 ALA A C 1
ATOM 2917 O O . ALA A 1 373 ? -23.547 -16.766 7.449 1 97.75 373 ALA A O 1
ATOM 2918 N N . PHE A 1 374 ? -21.562 -17.422 6.57 1 98.25 374 PHE A N 1
ATOM 2919 C CA . PHE A 1 374 ? -21.875 -16.891 5.25 1 98.25 374 PHE A CA 1
ATOM 2920 C C . PHE A 1 374 ? -21.656 -17.938 4.172 1 98.25 374 PHE A C 1
ATOM 2922 O O . PHE A 1 374 ? -20.969 -18.938 4.402 1 98.25 374 PHE A O 1
ATOM 2929 N N . GLU A 1 375 ? -22.312 -17.734 3.064 1 97.75 375 GLU A N 1
ATOM 2930 C CA . GLU A 1 375 ? -22.172 -18.578 1.88 1 97.75 375 GLU A CA 1
ATOM 2931 C C . GLU A 1 375 ? -21.812 -17.734 0.651 1 97.75 375 GLU A C 1
ATOM 2933 O O . GLU A 1 375 ? -21.797 -16.516 0.711 1 97.75 375 GLU A O 1
ATOM 2938 N N . GLN A 1 376 ? -21.422 -18.438 -0.4 1 98.31 376 GLN A N 1
ATOM 2939 C CA . GLN A 1 376 ? -21.156 -17.781 -1.671 1 98.31 376 GLN A CA 1
ATOM 2940 C C . GLN A 1 376 ? -22.297 -16.859 -2.072 1 98.31 376 GLN A C 1
ATOM 2942 O O . GLN A 1 376 ? -23.469 -17.266 -2.055 1 98.31 376 GLN A O 1
ATOM 2947 N N . GLY A 1 377 ? -21.984 -15.602 -2.391 1 98.19 377 GLY A N 1
ATOM 2948 C CA . GLY A 1 377 ? -23 -14.648 -2.828 1 98.19 377 GLY A CA 1
ATOM 2949 C C . GLY A 1 377 ? -23.453 -13.719 -1.726 1 98.19 377 GLY A C 1
ATOM 2950 O O . GLY A 1 377 ? -24.062 -12.672 -1.997 1 98.19 377 GLY A O 1
ATOM 2951 N N . ASP A 1 378 ? -23.203 -14.102 -0.439 1 98.62 378 ASP A N 1
ATOM 2952 C CA . ASP A 1 378 ? -23.453 -13.188 0.668 1 98.62 378 ASP A CA 1
ATOM 2953 C C . ASP A 1 378 ? -22.531 -11.977 0.598 1 98.62 378 ASP A C 1
ATOM 2955 O O . ASP A 1 378 ? -21.656 -11.898 -0.271 1 98.62 378 ASP A O 1
ATOM 2959 N N . PHE A 1 379 ? -22.797 -11.039 1.51 1 98.75 379 PHE A N 1
ATOM 2960 C CA . PHE A 1 379 ? -22 -9.82 1.544 1 98.75 379 PHE A CA 1
ATOM 2961 C C . PHE A 1 379 ? -21.375 -9.617 2.924 1 98.75 379 PHE A C 1
ATOM 2963 O O . PHE A 1 379 ? -22.031 -9.883 3.941 1 98.75 379 PHE A O 1
ATOM 2970 N N . VAL A 1 380 ? -20.141 -9.18 2.928 1 98.5 380 VAL A N 1
ATOM 2971 C CA . VAL A 1 380 ? -19.484 -8.711 4.137 1 98.5 380 VAL A CA 1
ATOM 2972 C C . VAL A 1 380 ? -19.328 -7.191 4.086 1 98.5 380 VAL A C 1
ATOM 2974 O O . VAL A 1 380 ? -18.953 -6.629 3.051 1 98.5 380 VAL A O 1
ATOM 2977 N N . VAL A 1 381 ? -19.656 -6.555 5.203 1 98.5 381 VAL A N 1
ATOM 2978 C CA . VAL A 1 381 ? -19.531 -5.105 5.316 1 98.5 381 VAL A CA 1
ATOM 2979 C C . VAL A 1 381 ? -18.531 -4.754 6.414 1 98.5 381 VAL A C 1
ATOM 2981 O O . VAL A 1 381 ? -18.609 -5.273 7.527 1 98.5 381 VAL A O 1
ATOM 2984 N N . TYR A 1 382 ? -17.609 -3.924 6.07 1 98 382 TYR A N 1
ATOM 2985 C CA . TYR A 1 382 ? -16.688 -3.311 7.016 1 98 382 TYR A CA 1
ATOM 2986 C C . TYR A 1 382 ? -17.109 -1.884 7.344 1 98 382 TYR A C 1
ATOM 2988 O O . TYR A 1 382 ? -17.234 -1.045 6.449 1 98 382 TYR A O 1
ATOM 2996 N N . HIS A 1 383 ? -17.281 -1.646 8.617 1 98.12 383 HIS A N 1
ATOM 2997 C CA . HIS A 1 383 ? -17.766 -0.334 9.023 1 98.12 383 HIS A CA 1
ATOM 2998 C C . HIS A 1 383 ? -16.625 0.604 9.359 1 98.12 383 HIS A C 1
ATOM 3000 O O . HIS A 1 383 ? -15.5 0.152 9.625 1 98.12 383 HIS A O 1
ATOM 3006 N N . HIS A 1 384 ? -16.844 1.932 9.312 1 98.06 384 HIS A N 1
ATOM 3007 C CA . HIS A 1 384 ? -15.898 2.977 9.672 1 98.06 384 HIS A CA 1
ATOM 3008 C C . HIS A 1 384 ? -14.656 2.914 8.789 1 98.06 384 HIS A C 1
ATOM 3010 O O . HIS A 1 384 ? -13.531 2.924 9.289 1 98.06 384 HIS A O 1
ATOM 3016 N N . THR A 1 385 ? -14.922 2.859 7.414 1 98.19 385 THR A N 1
ATOM 3017 C CA . THR A 1 385 ? -13.812 2.555 6.52 1 98.19 385 THR A CA 1
ATOM 3018 C C . THR A 1 385 ? -13.547 3.719 5.566 1 98.19 385 THR A C 1
ATOM 3020 O O . THR A 1 385 ? -12.828 3.568 4.578 1 98.19 385 THR A O 1
ATOM 3023 N N . ALA A 1 386 ? -14.125 4.895 5.824 1 98.44 386 ALA A N 1
ATOM 3024 C CA . ALA A 1 386 ? -13.977 5.988 4.867 1 98.44 386 ALA A CA 1
ATOM 3025 C C . ALA A 1 386 ? -12.617 6.668 5.016 1 98.44 386 ALA A C 1
ATOM 3027 O O . ALA A 1 386 ? -12.211 7.445 4.148 1 98.44 386 ALA A O 1
ATOM 3028 N N . ALA A 1 387 ? -11.898 6.402 6.098 1 98.25 387 ALA A N 1
ATOM 3029 C CA . ALA A 1 387 ? -10.586 6.996 6.32 1 98.25 387 ALA A CA 1
ATOM 3030 C C . ALA A 1 387 ? -9.492 5.934 6.305 1 98.25 387 ALA A C 1
ATOM 3032 O O . ALA A 1 387 ? -9.625 4.891 6.945 1 98.25 387 ALA A O 1
ATOM 3033 N N . TYR A 1 388 ? -8.414 6.223 5.555 1 97.5 388 TYR A N 1
ATOM 3034 C CA . TYR A 1 388 ? -7.164 5.473 5.59 1 97.5 388 TYR A CA 1
ATOM 3035 C C . TYR A 1 388 ? -7.375 4.043 5.105 1 97.5 388 TYR A C 1
ATOM 3037 O O . TYR A 1 388 ? -6.801 3.102 5.66 1 97.5 388 TYR A O 1
ATOM 3045 N N . SER A 1 389 ? -8.305 3.842 4.234 1 97.88 389 SER A N 1
ATOM 3046 C CA . SER A 1 389 ? -8.5 2.604 3.488 1 97.88 389 SER A CA 1
ATOM 3047 C C . SER A 1 389 ? -8.141 2.779 2.018 1 97.88 389 SER A C 1
ATOM 3049 O O . SER A 1 389 ? -6.984 2.594 1.628 1 97.88 389 SER A O 1
ATOM 3051 N N . ILE A 1 390 ? -9.039 3.486 1.28 1 98.31 390 ILE A N 1
ATOM 3052 C CA . ILE A 1 390 ? -8.789 3.672 -0.145 1 98.31 390 ILE A CA 1
ATOM 3053 C C . ILE A 1 390 ? -7.625 4.641 -0.343 1 98.31 390 ILE A C 1
ATOM 3055 O O . ILE A 1 390 ? -6.906 4.562 -1.344 1 98.31 390 ILE A O 1
ATOM 3059 N N . SER A 1 391 ? -7.391 5.535 0.645 1 98.38 391 SER A N 1
ATOM 3060 C CA . SER A 1 391 ? -6.305 6.508 0.546 1 98.38 391 SER A CA 1
ATOM 3061 C C . SER A 1 391 ? -4.945 5.824 0.606 1 98.38 391 SER A C 1
ATOM 3063 O O . SER A 1 391 ? -3.941 6.387 0.159 1 98.38 391 SER A O 1
ATOM 3065 N N . MET A 1 392 ? -4.898 4.652 1.171 1 98.06 392 MET A N 1
ATOM 3066 C CA . MET A 1 392 ? -3.65 3.902 1.318 1 98.06 392 MET A CA 1
ATOM 3067 C C . MET A 1 392 ? -3.576 2.766 0.305 1 98.06 392 MET A C 1
ATOM 3069 O O . MET A 1 392 ? -2.711 1.894 0.408 1 98.06 392 MET A O 1
ATOM 3073 N N . TYR A 1 393 ? -4.418 2.709 -0.645 1 98.31 393 TYR A N 1
ATOM 3074 C CA . TYR A 1 393 ? -4.547 1.581 -1.561 1 98.31 393 TYR A CA 1
ATOM 3075 C C . TYR A 1 393 ? -3.186 1.14 -2.078 1 98.31 393 TYR A C 1
ATOM 3077 O O . TYR A 1 393 ? -2.383 1.968 -2.516 1 98.31 393 TYR A O 1
ATOM 3085 N N . SER A 1 394 ? -2.838 -0.131 -1.985 1 98.19 394 SER A N 1
ATOM 3086 C CA . SER A 1 394 ? -1.656 -0.761 -2.562 1 98.19 394 SER A CA 1
ATOM 3087 C C . SER A 1 394 ? -1.97 -1.385 -3.92 1 98.19 394 SER A C 1
ATOM 3089 O O . SER A 1 394 ? -2.963 -2.1 -4.066 1 98.19 394 SER A O 1
ATOM 3091 N N . ILE A 1 395 ? -1.088 -1.234 -4.859 1 97.44 395 ILE A N 1
ATOM 3092 C CA . ILE A 1 395 ? -1.368 -1.712 -6.207 1 97.44 395 ILE A CA 1
ATOM 3093 C C . ILE A 1 395 ? -0.838 -3.135 -6.371 1 97.44 395 ILE A C 1
ATOM 3095 O O . ILE A 1 395 ? -0.706 -3.629 -7.496 1 97.44 395 ILE A O 1
ATOM 3099 N N . TYR A 1 396 ? -0.526 -3.807 -5.273 1 98.06 396 TYR A N 1
ATOM 3100 C CA . TYR A 1 396 ? -0.035 -5.18 -5.312 1 98.06 396 TYR A CA 1
ATOM 3101 C C . TYR A 1 396 ? -0.971 -6.07 -6.117 1 98.06 396 TYR A C 1
ATOM 3103 O O . TYR A 1 396 ? -2.193 -5.918 -6.055 1 98.06 396 TYR A O 1
ATOM 3111 N N . ASN A 1 397 ? -0.383 -7.004 -6.934 1 98.56 397 ASN A N 1
ATOM 3112 C CA . ASN A 1 397 ? -1.044 -7.875 -7.902 1 98.56 397 ASN A CA 1
ATOM 3113 C C . ASN A 1 397 ? -1.748 -7.07 -8.992 1 98.56 397 ASN A C 1
ATOM 3115 O O . ASN A 1 397 ? -2.527 -7.621 -9.773 1 98.56 397 ASN A O 1
ATOM 3119 N N .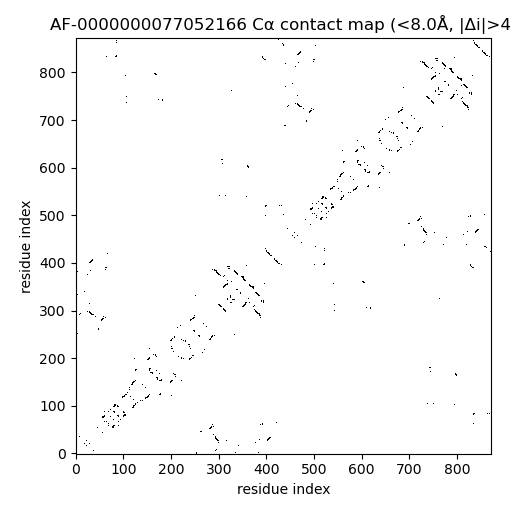 CYS A 1 398 ? -1.564 -5.762 -9.039 1 98.31 398 CYS A N 1
ATOM 3120 C CA . CYS A 1 398 ? -2.037 -4.859 -10.078 1 98.31 398 CYS A CA 1
ATOM 3121 C C . CYS A 1 398 ? -3.561 -4.812 -10.109 1 98.31 398 CYS A C 1
ATOM 3123 O O . CYS A 1 398 ? -4.156 -4.586 -11.164 1 98.31 398 CYS A O 1
ATOM 3125 N N . ILE A 1 399 ? -4.191 -5.113 -8.961 1 97.94 399 ILE A N 1
ATOM 3126 C CA . ILE A 1 399 ? -5.648 -5.129 -8.906 1 97.94 399 ILE A CA 1
ATOM 3127 C C . ILE A 1 399 ? -6.18 -3.699 -8.852 1 97.94 399 ILE A C 1
ATOM 3129 O O . ILE A 1 399 ? -5.68 -2.873 -8.086 1 97.94 399 ILE A O 1
ATOM 3133 N N . SER A 1 400 ? -7.184 -3.373 -9.641 1 97.12 400 SER A N 1
ATOM 3134 C CA . SER A 1 400 ? -7.789 -2.047 -9.688 1 97.12 400 SER A CA 1
ATOM 3135 C C . SER A 1 400 ? -8.461 -1.692 -8.367 1 97.12 400 SER A C 1
ATOM 3137 O O . SER A 1 400 ? -9.117 -2.537 -7.758 1 97.12 400 SER A O 1
ATOM 3139 N N . ALA A 1 401 ? -8.305 -0.48 -7.926 1 97.88 401 ALA A N 1
ATOM 3140 C CA . ALA A 1 401 ? -9.016 -0.013 -6.734 1 97.88 401 ALA A CA 1
ATOM 3141 C C . ALA A 1 401 ? -10.523 -0.029 -6.949 1 97.88 401 ALA A C 1
ATOM 3143 O O . ALA A 1 401 ? -11.008 0.278 -8.047 1 97.88 401 ALA A O 1
ATOM 3144 N N . PRO A 1 402 ? -11.305 -0.358 -5.938 1 98.06 402 PRO A N 1
ATOM 3145 C CA . PRO A 1 402 ? -12.766 -0.357 -6.07 1 98.06 402 PRO A CA 1
ATOM 3146 C C . PRO A 1 402 ? -13.336 1.045 -6.262 1 98.06 402 PRO A C 1
ATOM 3148 O O . PRO A 1 402 ? -12.672 2.037 -5.957 1 98.06 402 PRO A O 1
ATOM 3151 N N . PRO A 1 403 ? -14.5 1.134 -6.84 1 98.56 403 PRO A N 1
ATOM 3152 C CA . PRO A 1 403 ? -15.172 2.434 -6.914 1 98.56 403 PRO A CA 1
ATOM 3153 C C . PRO A 1 403 ? -15.641 2.936 -5.551 1 98.56 403 PRO A C 1
ATOM 3155 O O . PRO A 1 403 ? -15.719 2.158 -4.598 1 98.56 403 PRO A O 1
ATOM 3158 N N . ALA A 1 404 ? -15.867 4.176 -5.461 1 98.88 404 ALA A N 1
ATOM 3159 C CA . ALA A 1 404 ? -16.438 4.809 -4.277 1 98.88 404 ALA A CA 1
ATOM 3160 C C . ALA A 1 404 ? -17.672 5.633 -4.637 1 98.88 404 ALA A C 1
ATOM 3162 O O . ALA A 1 404 ? -17.75 6.203 -5.727 1 98.88 404 ALA A O 1
ATOM 3163 N N . PHE A 1 405 ? -18.578 5.656 -3.707 1 98.94 405 PHE A N 1
ATOM 3164 C CA . PHE A 1 405 ? -19.844 6.336 -3.891 1 98.94 405 PHE A CA 1
ATOM 3165 C C . PHE A 1 405 ? -20.188 7.184 -2.672 1 98.94 405 PHE A C 1
ATOM 3167 O O . PHE A 1 405 ? -19.766 6.883 -1.557 1 98.94 405 PHE A O 1
ATOM 3174 N N . MET A 1 406 ? -20.828 8.211 -2.895 1 98.88 406 MET A N 1
ATOM 3175 C CA . MET A 1 406 ? -21.484 9 -1.849 1 98.88 406 MET A CA 1
ATOM 3176 C C . MET A 1 406 ? -23 8.914 -1.957 1 98.88 406 MET A C 1
ATOM 3178 O O . MET A 1 406 ? -23.547 8.844 -3.061 1 98.88 406 MET A O 1
ATOM 3182 N N . TYR A 1 407 ? -23.625 8.852 -0.815 1 98.81 407 TYR A N 1
ATOM 3183 C CA . TYR A 1 407 ? -25.078 8.75 -0.857 1 98.81 407 TYR A CA 1
ATOM 3184 C C . TYR A 1 407 ? -25.719 9.594 0.235 1 98.81 407 TYR A C 1
ATOM 3186 O O . TYR A 1 407 ? -25.047 10.031 1.166 1 98.81 407 TYR A O 1
ATOM 3194 N N . SER A 1 408 ? -27 9.867 0.072 1 98.06 408 SER A N 1
ATOM 3195 C CA . SER A 1 408 ? -27.859 10.484 1.077 1 98.06 408 SER A CA 1
ATOM 3196 C C . SER A 1 408 ? -29.203 9.781 1.153 1 98.06 408 SER A C 1
ATOM 3198 O O . SER A 1 408 ? -29.672 9.211 0.164 1 98.06 408 SER A O 1
ATOM 3200 N N . VAL A 1 409 ? -29.703 9.727 2.297 1 96.56 409 VAL A N 1
ATOM 3201 C CA . VAL A 1 409 ? -31.047 9.188 2.533 1 96.56 409 VAL A CA 1
ATOM 3202 C C . VAL A 1 409 ? -32 10.32 2.932 1 96.56 409 VAL A C 1
ATOM 3204 O O . VAL A 1 409 ? -31.797 10.969 3.961 1 96.56 409 VAL A O 1
ATOM 3207 N N . LYS A 1 410 ? -33 10.5 2.141 1 92.69 410 LYS A N 1
ATOM 3208 C CA . LYS A 1 410 ? -33.969 11.562 2.436 1 92.69 410 LYS A CA 1
ATOM 3209 C C . LYS A 1 410 ? -34.812 11.211 3.652 1 92.69 410 LYS A C 1
ATOM 3211 O O . LYS A 1 410 ? -35.312 10.094 3.77 1 92.69 410 LYS A O 1
ATOM 3216 N N . ALA A 1 411 ? -34.969 12.148 4.484 1 86.44 411 ALA A N 1
ATOM 3217 C CA . ALA A 1 411 ? -35.688 11.945 5.742 1 86.44 411 ALA A CA 1
ATOM 3218 C C . ALA A 1 411 ? -37.188 11.758 5.5 1 86.44 411 ALA A C 1
ATOM 3220 O O . ALA A 1 411 ? -37.844 10.992 6.207 1 86.44 411 ALA A O 1
ATOM 3221 N N . ASP A 1 412 ? -37.656 12.383 4.512 1 86.69 412 ASP A N 1
ATOM 3222 C CA . ASP A 1 412 ? -39.094 12.461 4.312 1 86.69 412 ASP A CA 1
ATOM 3223 C C . ASP A 1 412 ? -39.656 11.156 3.744 1 86.69 412 ASP A C 1
ATOM 3225 O O . ASP A 1 412 ? -40.688 10.648 4.215 1 86.69 412 ASP A O 1
ATOM 3229 N N . ASN A 1 413 ? -38.969 10.617 2.762 1 88.69 413 ASN A N 1
ATOM 3230 C CA . ASN A 1 413 ? -39.562 9.453 2.09 1 88.69 413 ASN A CA 1
ATOM 3231 C C . ASN A 1 413 ? -38.562 8.281 2.066 1 88.69 413 ASN A C 1
ATOM 3233 O O . ASN A 1 413 ? -38.906 7.195 1.588 1 88.69 413 ASN A O 1
ATOM 3237 N N . GLY A 1 414 ? -37.375 8.523 2.551 1 89.31 414 GLY A N 1
ATOM 3238 C CA . GLY A 1 414 ? -36.406 7.434 2.645 1 89.31 414 GLY A CA 1
ATOM 3239 C C . GLY A 1 414 ? -35.719 7.141 1.331 1 89.31 414 GLY A C 1
ATOM 3240 O O . GLY A 1 414 ? -35 6.152 1.214 1 89.31 414 GLY A O 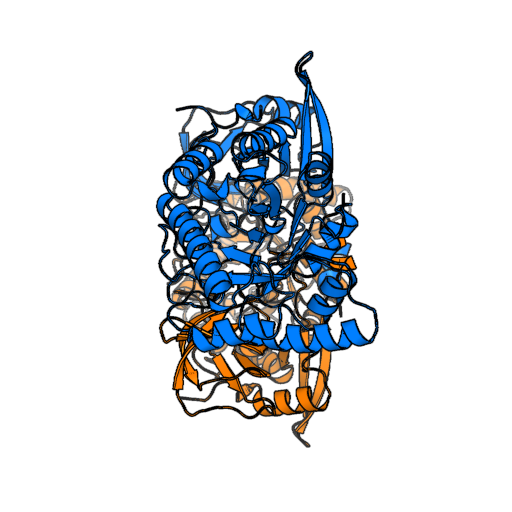1
ATOM 3241 N N . GLU A 1 415 ? -35.906 7.988 0.431 1 93.75 415 GLU A N 1
ATOM 3242 C CA . GLU A 1 415 ? -35.25 7.809 -0.871 1 93.75 415 GLU A CA 1
ATOM 3243 C C . GLU A 1 415 ? -33.75 7.922 -0.765 1 93.75 415 GLU A C 1
ATOM 3245 O O . GLU A 1 415 ? -33.219 8.781 -0.046 1 93.75 415 GLU A O 1
ATOM 3250 N N . VAL A 1 416 ? -33.094 6.984 -1.473 1 97.44 416 VAL A N 1
ATOM 3251 C CA . VAL A 1 416 ? -31.641 6.957 -1.453 1 97.44 416 VAL A CA 1
ATOM 3252 C C . VAL A 1 416 ? -31.094 7.531 -2.76 1 97.44 416 VAL A C 1
ATOM 3254 O O . VAL A 1 416 ? -31.438 7.055 -3.846 1 97.44 416 VAL A O 1
ATOM 3257 N N . ASP A 1 417 ? -30.344 8.586 -2.648 1 97.62 417 ASP A N 1
ATOM 3258 C CA . ASP A 1 417 ? -29.609 9.148 -3.781 1 97.62 417 ASP A CA 1
ATOM 3259 C C . ASP A 1 417 ? -28.141 8.75 -3.732 1 97.62 417 ASP A C 1
ATOM 3261 O O . ASP A 1 417 ? -27.469 8.984 -2.73 1 97.62 417 ASP A O 1
ATOM 3265 N N . VAL A 1 418 ? -27.703 8.102 -4.805 1 98.38 418 VAL A N 1
ATOM 3266 C CA . VAL A 1 418 ? -26.328 7.586 -4.844 1 98.38 418 VAL A CA 1
ATOM 3267 C C . VAL A 1 418 ? -25.594 8.172 -6.039 1 98.38 418 VAL A C 1
ATOM 3269 O O . VAL A 1 418 ? -26.141 8.258 -7.137 1 98.38 418 VAL A O 1
ATOM 3272 N N . CYS A 1 419 ? -24.344 8.594 -5.84 1 98.25 419 CYS A N 1
ATOM 3273 C CA . CYS A 1 419 ? -23.516 9.125 -6.91 1 98.25 419 CYS A CA 1
ATOM 3274 C C . CYS A 1 419 ? -22.109 8.547 -6.848 1 98.25 419 CYS A C 1
ATOM 3276 O O . CYS A 1 419 ? -21.516 8.438 -5.77 1 98.25 419 CYS A O 1
ATOM 3278 N N . CYS A 1 420 ? -21.562 8.133 -7.969 1 98.69 420 CYS A N 1
ATOM 3279 C CA . CYS A 1 420 ? -20.188 7.668 -8.047 1 98.69 420 CYS A CA 1
ATOM 3280 C C . CYS A 1 420 ? -19.219 8.828 -7.871 1 98.69 420 CYS A C 1
ATOM 3282 O O . CYS A 1 420 ? -19.297 9.828 -8.586 1 98.69 420 CYS A O 1
ATOM 3284 N N . ILE A 1 421 ? -18.312 8.695 -6.922 1 98.88 421 ILE A N 1
ATOM 3285 C CA . ILE A 1 421 ? -17.406 9.82 -6.664 1 98.88 421 ILE A CA 1
ATOM 3286 C C . ILE A 1 421 ? -15.977 9.414 -7.012 1 98.88 421 ILE A C 1
ATOM 3288 O O . ILE A 1 421 ? -15.086 10.266 -7.086 1 98.88 421 ILE A O 1
ATOM 3292 N N . LYS A 1 422 ? -15.703 8.25 -7.238 1 98.69 422 LYS A N 1
ATOM 3293 C CA . LYS A 1 422 ? -14.453 7.715 -7.781 1 98.69 422 LYS A CA 1
ATOM 3294 C C . LYS A 1 422 ? -14.711 6.461 -8.617 1 98.69 422 LYS A C 1
ATOM 3296 O O . LYS A 1 422 ? -15.242 5.473 -8.109 1 98.69 422 LYS A O 1
ATOM 3301 N N . ARG A 1 423 ? -14.352 6.426 -9.797 1 98.12 423 ARG A N 1
ATOM 3302 C CA . ARG A 1 423 ? -14.594 5.289 -10.68 1 98.12 423 ARG A CA 1
ATOM 3303 C C . ARG A 1 423 ? -13.508 4.234 -10.523 1 98.12 423 ARG A C 1
ATOM 3305 O O . ARG A 1 423 ? -12.406 4.535 -10.055 1 98.12 423 ARG A O 1
ATOM 3312 N N . LYS A 1 424 ? -13.844 3.021 -10.836 1 97.44 424 LYS A N 1
ATOM 3313 C CA . LYS A 1 424 ? -12.844 1.966 -10.969 1 97.44 424 LYS A CA 1
ATOM 3314 C C . LYS A 1 424 ? -12.039 2.125 -12.25 1 97.44 424 LYS A C 1
ATOM 3316 O O . LYS A 1 424 ? -12.609 2.32 -13.328 1 97.44 424 LYS A O 1
ATOM 3321 N N . ARG A 1 425 ? -10.734 2.068 -12.156 1 95.69 425 ARG A N 1
ATOM 3322 C CA . ARG A 1 425 ? -9.898 2.127 -13.352 1 95.69 425 ARG A CA 1
ATOM 3323 C C . ARG A 1 425 ? -10.008 0.838 -14.156 1 95.69 425 ARG A C 1
ATOM 3325 O O . ARG A 1 425 ? -10.117 -0.25 -13.586 1 95.69 425 ARG A O 1
ATOM 3332 N N . ASN A 1 426 ? -9.969 0.985 -15.438 1 95.06 426 ASN A N 1
ATOM 3333 C CA . ASN A 1 426 ? -10.008 -0.21 -16.281 1 95.06 426 ASN A CA 1
ATOM 3334 C C . ASN A 1 426 ? -8.625 -0.856 -16.391 1 95.06 426 ASN A C 1
ATOM 3336 O O . ASN A 1 426 ? -7.629 -0.288 -15.945 1 95.06 426 ASN A O 1
ATOM 3340 N N . VAL A 1 427 ? -8.594 -1.977 -16.984 1 95.69 427 VAL A N 1
ATOM 3341 C CA . VAL A 1 427 ? -7.402 -2.818 -17.047 1 95.69 427 VAL A CA 1
ATOM 3342 C C . VAL A 1 427 ? -6.293 -2.082 -17.797 1 95.69 427 VAL A C 1
ATOM 3344 O O . VAL A 1 427 ? -5.129 -2.135 -17.391 1 95.69 427 VAL A O 1
ATOM 3347 N N . SER A 1 428 ? -6.641 -1.342 -18.812 1 95.06 428 SER A N 1
ATOM 3348 C CA . SER A 1 428 ? -5.656 -0.616 -19.609 1 95.06 428 SER A CA 1
ATOM 3349 C C . SER A 1 428 ? -5.012 0.506 -18.812 1 95.06 428 SER A C 1
ATOM 3351 O O . SER A 1 428 ? -3.818 0.776 -18.953 1 95.06 428 SER A O 1
ATOM 3353 N N . GLU A 1 429 ? -5.801 1.166 -18.016 1 94.69 429 GLU A N 1
ATOM 3354 C CA . GLU A 1 429 ? -5.281 2.236 -17.156 1 94.69 429 GLU A CA 1
ATOM 3355 C C . GLU A 1 429 ? -4.324 1.69 -16.109 1 94.69 429 GLU A C 1
ATOM 3357 O O . GLU A 1 429 ? -3.285 2.295 -15.836 1 94.69 429 GLU A O 1
ATOM 3362 N N . VAL A 1 430 ? -4.676 0.52 -15.562 1 96.06 430 VAL A N 1
ATOM 3363 C CA . VAL A 1 430 ? -3.82 -0.128 -14.578 1 96.06 430 VAL A CA 1
ATOM 3364 C C . VAL A 1 430 ? -2.514 -0.569 -15.234 1 96.06 430 VAL A C 1
ATOM 3366 O O . VAL A 1 430 ? -1.433 -0.377 -14.672 1 96.06 430 VAL A O 1
ATOM 3369 N N . SER A 1 431 ? -2.613 -1.136 -16.422 1 96.81 431 SER A N 1
ATOM 3370 C CA . SER A 1 431 ? -1.448 -1.591 -17.172 1 96.81 431 SER A CA 1
ATOM 3371 C C . SER A 1 431 ? -0.508 -0.433 -17.484 1 96.81 431 SER A C 1
ATOM 3373 O O . SER A 1 431 ? 0.713 -0.589 -17.453 1 96.81 431 SER A O 1
ATOM 3375 N N . GLY A 1 432 ? -1.062 0.755 -17.75 1 95.81 432 GLY A N 1
ATOM 3376 C CA . GLY A 1 432 ? -0.279 1.924 -18.109 1 95.81 432 GLY A CA 1
ATOM 3377 C C . GLY A 1 432 ? 0.645 2.395 -17.016 1 95.81 432 GLY A C 1
ATOM 3378 O O . GLY A 1 432 ? 1.646 3.062 -17.266 1 95.81 432 GLY A O 1
ATOM 3379 N N . PHE A 1 433 ? 0.367 2.086 -15.805 1 96.44 433 PHE A N 1
ATOM 3380 C CA . PHE A 1 433 ? 1.189 2.436 -14.656 1 96.44 433 PHE A CA 1
ATOM 3381 C C . PHE A 1 433 ? 2.582 1.83 -14.781 1 96.44 433 PHE A C 1
ATOM 3383 O O . PHE A 1 433 ? 3.559 2.395 -14.289 1 96.44 433 PHE A O 1
ATOM 3390 N N . TRP A 1 434 ? 2.734 0.719 -15.508 1 98.19 434 TRP A N 1
ATOM 3391 C CA . TRP A 1 434 ? 3.961 -0.071 -15.539 1 98.19 434 TRP A CA 1
ATOM 3392 C C . TRP A 1 434 ? 4.734 0.162 -16.828 1 98.19 434 TRP A C 1
ATOM 3394 O O . TRP A 1 434 ? 5.633 -0.609 -17.172 1 98.19 434 TRP A O 1
ATOM 3404 N N . ASP A 1 435 ? 4.383 1.253 -17.562 1 97.38 435 ASP A N 1
ATOM 3405 C CA . ASP A 1 435 ? 5.027 1.592 -18.828 1 97.38 435 ASP A CA 1
ATOM 3406 C C . ASP A 1 435 ? 6.246 2.484 -18.594 1 97.38 435 ASP A C 1
ATOM 3408 O O . ASP A 1 435 ? 6.34 3.166 -17.578 1 97.38 435 ASP A O 1
ATOM 3412 N N . ALA A 1 436 ? 7.117 2.465 -19.516 1 95.81 436 ALA A N 1
ATOM 3413 C CA . ALA A 1 436 ? 8.219 3.422 -19.578 1 95.81 436 ALA A CA 1
ATOM 3414 C C . ALA A 1 436 ? 7.746 4.773 -20.094 1 95.81 436 ALA A C 1
ATOM 3416 O O . ALA A 1 436 ? 6.785 4.844 -20.875 1 95.81 436 ALA A O 1
ATOM 3417 N N . MET B 1 1 ? 32.781 -9.859 5.922 1 37.69 1 MET B N 1
ATOM 3418 C CA . MET B 1 1 ? 31.359 -9.742 5.605 1 37.69 1 MET B CA 1
ATOM 3419 C C . MET B 1 1 ? 31.156 -9 4.293 1 37.69 1 MET B C 1
ATOM 3421 O O . MET B 1 1 ? 31.672 -7.895 4.113 1 37.69 1 MET B O 1
ATOM 3425 N N . SER B 1 2 ? 30.922 -9.664 3.268 1 52.12 2 SER B N 1
ATOM 3426 C CA . SER B 1 2 ? 30.984 -9.094 1.924 1 52.12 2 SER B CA 1
ATOM 3427 C C . SER B 1 2 ? 30.141 -7.836 1.818 1 52.12 2 SER B C 1
ATOM 3429 O O . SER B 1 2 ? 29.047 -7.766 2.389 1 52.12 2 SER B O 1
ATOM 3431 N N . GLU B 1 3 ? 30.672 -6.762 1.437 1 82.19 3 GLU B N 1
ATOM 3432 C CA . GLU B 1 3 ? 30.094 -5.43 1.292 1 82.19 3 GLU B CA 1
ATOM 3433 C C . GLU B 1 3 ? 28.969 -5.43 0.264 1 82.19 3 GLU B C 1
ATOM 3435 O O . GLU B 1 3 ? 29.109 -6 -0.819 1 82.19 3 GLU B O 1
ATOM 3440 N N . PHE B 1 4 ? 27.797 -5.195 0.649 1 92.94 4 PHE B N 1
ATOM 3441 C CA . PHE B 1 4 ? 26.656 -5.121 -0.256 1 92.94 4 PHE B CA 1
ATOM 3442 C C . PHE B 1 4 ? 26.938 -4.137 -1.39 1 92.94 4 PHE B C 1
ATOM 3444 O O . PHE B 1 4 ? 27.562 -3.094 -1.179 1 92.94 4 PHE B O 1
ATOM 3451 N N . GLY B 1 5 ? 26.516 -4.586 -2.51 1 94.19 5 GLY B N 1
ATOM 3452 C CA . GLY B 1 5 ? 26.625 -3.707 -3.662 1 94.19 5 GLY B CA 1
ATOM 3453 C C . GLY B 1 5 ? 27.672 -4.168 -4.664 1 94.19 5 GLY B C 1
ATOM 3454 O O . GLY B 1 5 ? 27.719 -3.672 -5.793 1 94.19 5 GLY B O 1
ATOM 3455 N N . CYS B 1 6 ? 28.484 -5.152 -4.324 1 94.69 6 CYS B N 1
ATOM 3456 C CA . CYS B 1 6 ? 29.531 -5.637 -5.219 1 94.69 6 CYS B CA 1
ATOM 3457 C C . CYS B 1 6 ? 28.922 -6.359 -6.418 1 94.69 6 CYS B C 1
ATOM 3459 O O . CYS B 1 6 ? 29.344 -6.133 -7.559 1 94.69 6 CYS B O 1
ATOM 3461 N N . ARG B 1 7 ? 28.016 -7.207 -6.203 1 94.62 7 ARG B N 1
ATOM 3462 C CA . ARG B 1 7 ? 27.406 -8.023 -7.25 1 94.62 7 ARG B CA 1
ATOM 3463 C C . ARG B 1 7 ? 26.766 -7.148 -8.328 1 94.62 7 ARG B C 1
ATOM 3465 O O . ARG B 1 7 ? 26.922 -7.418 -9.523 1 94.62 7 ARG B O 1
ATOM 3472 N N . CYS B 1 8 ? 26.156 -6.07 -7.898 1 97.31 8 CYS B N 1
ATOM 3473 C CA . CYS B 1 8 ? 25.453 -5.188 -8.828 1 97.31 8 CYS B CA 1
ATOM 3474 C C . CYS B 1 8 ? 26.312 -3.982 -9.18 1 97.31 8 CYS B C 1
ATOM 3476 O O . CYS B 1 8 ? 25.859 -3.059 -9.852 1 97.31 8 CYS B O 1
ATOM 3478 N N . GLN B 1 9 ? 27.531 -3.934 -8.719 1 97.06 9 GLN B N 1
ATOM 3479 C CA . GLN B 1 9 ? 28.469 -2.844 -8.984 1 97.06 9 GLN B CA 1
ATOM 3480 C C . GLN B 1 9 ? 27.828 -1.489 -8.68 1 97.06 9 GLN B C 1
ATOM 3482 O O . GLN B 1 9 ? 27.922 -0.561 -9.484 1 97.06 9 GLN B O 1
ATOM 3487 N N . THR B 1 10 ? 27.219 -1.374 -7.543 1 97.94 10 THR B N 1
ATOM 3488 C CA . THR B 1 10 ? 26.344 -0.269 -7.164 1 97.94 10 THR B CA 1
ATOM 3489 C C . THR B 1 10 ? 27.109 1.048 -7.148 1 97.94 10 THR B C 1
ATOM 3491 O O . THR B 1 10 ? 26.656 2.051 -7.695 1 97.94 10 THR B O 1
ATOM 3494 N N . GLU B 1 11 ? 28.297 1.08 -6.57 1 97.5 11 GLU B N 1
ATOM 3495 C CA . GLU B 1 11 ? 29.062 2.316 -6.461 1 97.5 11 GLU B CA 1
ATOM 3496 C C . GLU B 1 11 ? 29.422 2.867 -7.836 1 97.5 11 GLU B C 1
ATOM 3498 O O . GLU B 1 11 ? 29.25 4.059 -8.102 1 97.5 11 GLU B O 1
ATOM 3503 N N . LYS B 1 12 ? 29.922 1.979 -8.703 1 97.25 12 LYS B N 1
ATOM 3504 C CA . LYS B 1 12 ? 30.281 2.363 -10.062 1 97.25 12 LYS B CA 1
ATOM 3505 C C . LYS B 1 12 ? 29.078 2.914 -10.82 1 97.25 12 LYS B C 1
ATOM 3507 O O . LYS B 1 12 ? 29.172 3.953 -11.469 1 97.25 12 LYS B O 1
ATOM 3512 N N . VAL B 1 13 ? 28.016 2.264 -10.719 1 98.62 13 VAL B N 1
ATOM 3513 C CA . VAL B 1 13 ? 26.828 2.643 -11.461 1 98.62 13 VAL B CA 1
ATOM 3514 C C . VAL B 1 13 ? 26.234 3.934 -10.891 1 98.62 13 VAL B C 1
ATOM 3516 O O . VAL B 1 13 ? 25.797 4.812 -11.641 1 98.62 13 VAL B O 1
ATOM 3519 N N . LEU B 1 14 ? 26.203 4.07 -9.547 1 98.69 14 LEU B N 1
ATOM 3520 C CA . LEU B 1 14 ? 25.719 5.301 -8.945 1 98.69 14 LEU B CA 1
ATOM 3521 C C . LEU B 1 14 ? 26.516 6.504 -9.43 1 98.69 14 LEU B C 1
ATOM 3523 O O . LEU B 1 14 ? 25.938 7.539 -9.773 1 98.69 14 LEU B O 1
ATOM 3527 N N . LYS B 1 15 ? 27.844 6.406 -9.469 1 98.31 15 LYS B N 1
ATOM 3528 C CA . LYS B 1 15 ? 28.672 7.488 -9.961 1 98.31 15 LYS B CA 1
ATOM 3529 C C . LYS B 1 15 ? 28.312 7.852 -11.398 1 98.31 15 LYS B C 1
ATOM 3531 O O . LYS B 1 15 ? 28.266 9.031 -11.758 1 98.31 15 LYS B O 1
ATOM 3536 N N . HIS B 1 16 ? 28.094 6.809 -12.203 1 98.31 16 HIS B N 1
ATOM 3537 C CA . HIS B 1 16 ? 27.672 7.031 -13.586 1 98.31 16 HIS B CA 1
ATOM 3538 C C . HIS B 1 16 ? 26.328 7.758 -13.648 1 98.31 16 HIS B C 1
ATOM 3540 O O . HIS B 1 16 ? 26.172 8.695 -14.422 1 98.31 16 HIS B O 1
ATOM 3546 N N . LEU B 1 17 ? 25.359 7.324 -12.852 1 98.75 17 LEU B N 1
ATOM 3547 C CA . LEU B 1 17 ? 24.031 7.918 -12.828 1 98.75 17 LEU B CA 1
ATOM 3548 C C . LEU B 1 17 ? 24.094 9.391 -12.438 1 98.75 17 LEU B C 1
ATOM 3550 O O . LEU B 1 17 ? 23.375 10.219 -12.984 1 98.75 17 LEU B O 1
ATOM 3554 N N . LEU B 1 18 ? 24.922 9.695 -11.477 1 98.5 18 LEU B N 1
ATOM 3555 C CA . LEU B 1 18 ? 25.109 11.07 -11.031 1 98.5 18 LEU B CA 1
ATOM 3556 C C . LEU B 1 18 ? 25.734 11.914 -12.133 1 98.5 18 LEU B C 1
ATOM 3558 O O . LEU B 1 18 ? 25.297 13.039 -12.383 1 98.5 18 LEU B O 1
ATOM 3562 N N . SER B 1 19 ? 26.719 11.352 -12.805 1 97.94 19 SER B N 1
ATOM 3563 C CA . SER B 1 19 ? 27.406 12.07 -13.875 1 97.94 19 SER B CA 1
ATOM 3564 C C . SER B 1 19 ? 26.453 12.367 -15.031 1 97.94 19 SER B C 1
ATOM 3566 O O . SER B 1 19 ? 26.578 13.398 -15.695 1 97.94 19 SER B O 1
ATOM 3568 N N . LYS B 1 20 ? 25.484 11.508 -15.297 1 97.81 20 LYS B N 1
ATOM 3569 C CA . LYS B 1 20 ? 24.562 11.648 -16.422 1 97.81 20 LYS B CA 1
ATOM 3570 C C . LYS B 1 20 ? 23.297 12.414 -16 1 97.81 20 LYS B C 1
ATOM 3572 O O . LYS B 1 20 ? 22.453 12.719 -16.828 1 97.81 20 LYS B O 1
ATOM 3577 N N . GLY B 1 21 ? 23.141 12.695 -14.703 1 97.88 21 GLY B N 1
ATOM 3578 C CA . GLY B 1 21 ? 22 13.438 -14.203 1 97.88 21 GLY B CA 1
ATOM 3579 C C . GLY B 1 21 ? 20.734 12.594 -14.094 1 97.88 21 GLY B C 1
ATOM 3580 O O . GLY B 1 21 ? 19.641 13.125 -13.961 1 97.88 21 GLY B O 1
ATOM 3581 N N . ILE B 1 22 ? 20.859 11.289 -14.234 1 98.38 22 ILE B N 1
ATOM 3582 C CA . ILE B 1 22 ? 19.734 10.391 -14.047 1 98.38 22 ILE B CA 1
ATOM 3583 C C . ILE B 1 22 ? 19.281 10.43 -12.586 1 98.38 22 ILE B C 1
ATOM 3585 O O . ILE B 1 22 ? 18.078 10.391 -12.297 1 98.38 22 ILE B O 1
ATOM 3589 N N . ILE B 1 23 ? 20.266 10.453 -11.695 1 98.44 23 ILE B N 1
ATOM 3590 C CA . ILE B 1 23 ? 20.062 10.805 -10.289 1 98.44 23 ILE B CA 1
ATOM 3591 C C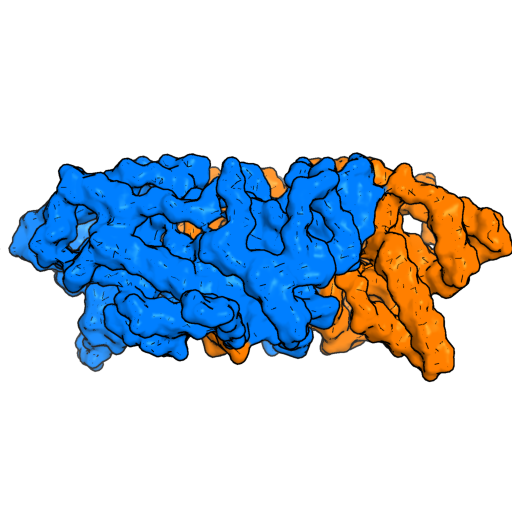 . ILE B 1 23 ? 20.641 12.188 -10.016 1 98.44 23 ILE B C 1
ATOM 3593 O O . ILE B 1 23 ? 21.766 12.492 -10.43 1 98.44 23 ILE B O 1
ATOM 3597 N N . SER B 1 24 ? 19.859 12.992 -9.477 1 97.38 24 SER B N 1
ATOM 3598 C CA . SER B 1 24 ? 20.219 14.375 -9.172 1 97.38 24 SER B CA 1
ATOM 3599 C C . SER B 1 24 ? 19.297 14.961 -8.094 1 97.38 24 SER B C 1
ATOM 3601 O O . SER B 1 24 ? 18.453 14.25 -7.535 1 97.38 24 SER B O 1
ATOM 3603 N N . GLU B 1 25 ? 19.5 16.156 -7.773 1 95.44 25 GLU B N 1
ATOM 3604 C CA . GLU B 1 25 ? 18.609 16.859 -6.859 1 95.44 25 GLU B CA 1
ATOM 3605 C C . GLU B 1 25 ? 17.172 16.875 -7.402 1 95.44 25 GLU B C 1
ATOM 3607 O O . GLU B 1 25 ? 16.219 16.75 -6.645 1 95.44 25 GLU B O 1
ATOM 3612 N N . GLU B 1 26 ? 17.031 17.016 -8.703 1 95.31 26 GLU B N 1
ATOM 3613 C CA . GLU B 1 26 ? 15.727 17.062 -9.352 1 95.31 26 GLU B CA 1
ATOM 3614 C C . GLU B 1 26 ? 15.117 15.664 -9.461 1 95.31 26 GLU B C 1
ATOM 3616 O O . GLU B 1 26 ? 13.898 15.508 -9.43 1 95.31 26 GLU B O 1
ATOM 3621 N N . HIS B 1 27 ? 15.961 14.719 -9.648 1 97.38 27 HIS B N 1
ATOM 3622 C CA . HIS B 1 27 ? 15.594 13.305 -9.719 1 97.38 27 HIS B CA 1
ATOM 3623 C C . HIS B 1 27 ? 16.25 12.516 -8.602 1 97.38 27 HIS B C 1
ATOM 3625 O O . HIS B 1 27 ? 17.219 11.781 -8.836 1 97.38 27 HIS B O 1
ATOM 3631 N N . PRO B 1 28 ? 15.68 12.547 -7.48 1 98.25 28 PRO B N 1
ATOM 3632 C CA . PRO B 1 28 ? 16.422 12.227 -6.262 1 98.25 28 PRO B CA 1
ATOM 3633 C C . PRO B 1 28 ? 16.391 10.742 -5.914 1 98.25 28 PRO B C 1
ATOM 3635 O O . PRO B 1 28 ? 17.047 10.312 -4.961 1 98.25 28 PRO B O 1
ATOM 3638 N N . CYS B 1 29 ? 15.617 9.906 -6.613 1 98.69 29 CYS B N 1
ATOM 3639 C CA . CYS B 1 29 ? 15.531 8.492 -6.25 1 98.69 29 CYS B CA 1
ATOM 3640 C C . CYS B 1 29 ? 15.141 7.645 -7.453 1 98.69 29 CYS B C 1
ATOM 3642 O O . CYS B 1 29 ? 14.711 8.172 -8.477 1 98.69 29 CYS B O 1
ATOM 3644 N N . GLY B 1 30 ? 15.328 6.367 -7.387 1 98.81 30 GLY B N 1
ATOM 3645 C CA . GLY B 1 30 ? 14.953 5.422 -8.43 1 98.81 30 GLY B CA 1
ATOM 3646 C C . GLY B 1 30 ? 15.32 3.988 -8.094 1 98.81 30 GLY B C 1
ATOM 3647 O O . GLY B 1 30 ? 16.156 3.744 -7.223 1 98.81 30 GLY B O 1
ATOM 3648 N N . LEU B 1 31 ? 14.641 3.053 -8.711 1 98.94 31 LEU B N 1
ATOM 3649 C CA . LEU B 1 31 ? 14.969 1.632 -8.672 1 98.94 31 LEU B CA 1
ATOM 3650 C C . LEU B 1 31 ? 15.844 1.245 -9.852 1 98.94 31 LEU B C 1
ATOM 3652 O O . LEU B 1 31 ? 15.57 1.635 -10.992 1 98.94 31 LEU B O 1
ATOM 3656 N N . PHE B 1 32 ? 16.891 0.517 -9.586 1 98.94 32 PHE B N 1
ATOM 3657 C CA . PHE B 1 32 ? 17.797 0.105 -10.641 1 98.94 32 PHE B CA 1
ATOM 3658 C C . PHE B 1 32 ? 17.984 -1.408 -10.641 1 98.94 32 PHE B C 1
ATOM 3660 O O . PHE B 1 32 ? 18.25 -2.008 -9.602 1 98.94 32 PHE B O 1
ATOM 3667 N N . ILE B 1 33 ? 17.844 -2 -11.789 1 98.94 33 ILE B N 1
ATOM 3668 C CA . ILE B 1 33 ? 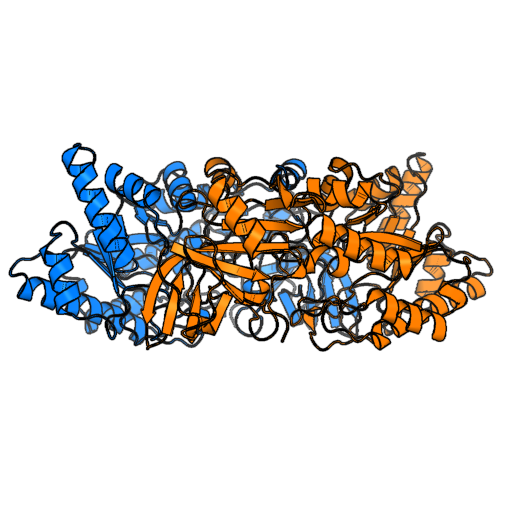17.938 -3.447 -11.945 1 98.94 33 ILE B CA 1
ATOM 3669 C C . ILE B 1 33 ? 19.094 -3.793 -12.883 1 98.94 33 ILE B C 1
ATOM 3671 O O . ILE B 1 33 ? 19.156 -3.291 -14 1 98.94 33 ILE B O 1
ATOM 3675 N N . ASP B 1 34 ? 20 -4.637 -12.445 1 98.75 34 ASP B N 1
ATOM 3676 C CA . ASP B 1 34 ? 21.141 -5.117 -13.219 1 98.75 34 ASP B CA 1
ATOM 3677 C C . ASP B 1 34 ? 20.734 -6.281 -14.125 1 98.75 34 ASP B C 1
ATOM 3679 O O . ASP B 1 34 ? 20.516 -7.398 -13.641 1 98.75 34 ASP B O 1
ATOM 3683 N N . SER B 1 35 ? 20.75 -6.035 -15.414 1 98.56 35 SER B N 1
ATOM 3684 C CA . SER B 1 35 ? 20.312 -7.074 -16.344 1 98.56 35 SER B CA 1
ATOM 3685 C C . SER B 1 35 ? 21.266 -8.266 -16.328 1 98.56 35 SER B C 1
ATOM 3687 O O . SER B 1 35 ? 20.859 -9.398 -16.594 1 98.56 35 SER B O 1
ATOM 3689 N N . GLY B 1 36 ? 22.547 -8.008 -16.062 1 97.69 36 GLY B N 1
ATOM 3690 C CA . GLY B 1 36 ? 23.484 -9.109 -15.945 1 97.69 36 GLY B CA 1
ATOM 3691 C C . GLY B 1 36 ? 23.188 -10.031 -14.781 1 97.69 36 GLY B C 1
ATOM 3692 O O . GLY B 1 36 ? 23.188 -11.258 -14.938 1 97.69 36 GLY B O 1
ATOM 3693 N N . VAL B 1 37 ? 22.953 -9.453 -13.609 1 97.88 37 VAL B N 1
ATOM 3694 C CA . VAL B 1 37 ? 22.641 -10.234 -12.422 1 97.88 37 VAL B CA 1
ATOM 3695 C C . VAL B 1 37 ? 21.297 -10.945 -12.609 1 97.88 37 VAL B C 1
ATOM 3697 O O . VAL B 1 37 ? 21.141 -12.094 -12.188 1 97.88 37 VAL B O 1
ATOM 3700 N N . LEU B 1 38 ? 20.375 -10.297 -13.234 1 98.31 38 LEU B N 1
ATOM 3701 C CA . LEU B 1 38 ? 19.094 -10.898 -13.57 1 98.31 38 LEU B CA 1
ATOM 3702 C C . LEU B 1 38 ? 19.281 -12.172 -14.398 1 98.31 38 LEU B C 1
ATOM 3704 O O . LEU B 1 38 ? 18.672 -13.203 -14.102 1 98.31 38 LEU B O 1
ATOM 3708 N N . LEU B 1 39 ? 20.094 -12.117 -15.391 1 98.12 39 LEU B N 1
ATOM 3709 C CA . LEU B 1 39 ? 20.375 -13.258 -16.25 1 98.12 39 LEU B CA 1
ATOM 3710 C C . LEU B 1 39 ? 21.047 -14.383 -15.469 1 98.12 39 LEU B C 1
ATOM 3712 O O . LEU B 1 39 ? 20.75 -15.555 -15.68 1 98.12 39 LEU B O 1
ATOM 3716 N N . GLU B 1 40 ? 21.938 -13.977 -14.602 1 97.88 40 GLU B N 1
ATOM 3717 C CA . GLU B 1 40 ? 22.594 -14.969 -13.758 1 97.88 40 GLU B CA 1
ATOM 3718 C C . GLU B 1 40 ? 21.578 -15.727 -12.906 1 97.88 40 GLU B C 1
ATOM 3720 O O . GLU B 1 40 ? 21.656 -16.953 -12.789 1 97.88 40 GLU B O 1
ATOM 3725 N N . ASN B 1 41 ? 20.688 -15.016 -12.273 1 98.19 41 ASN B N 1
ATOM 3726 C CA . ASN B 1 41 ? 19.641 -15.633 -11.461 1 98.19 41 ASN B CA 1
ATOM 3727 C C . ASN B 1 41 ? 18.797 -16.609 -12.273 1 98.19 41 ASN B C 1
ATOM 3729 O O . ASN B 1 41 ? 18.516 -17.719 -11.828 1 98.19 41 ASN B O 1
ATOM 3733 N N . MET B 1 42 ? 18.391 -16.219 -13.477 1 98.31 42 MET B N 1
ATOM 3734 C CA . MET B 1 42 ? 17.562 -17.047 -14.352 1 98.31 42 MET B CA 1
ATOM 3735 C C . MET B 1 42 ? 18.312 -18.297 -14.773 1 98.31 42 MET B C 1
ATOM 3737 O O . MET B 1 42 ? 17.734 -19.391 -14.797 1 98.31 42 MET B O 1
ATOM 3741 N N . ASN B 1 43 ? 19.547 -18.141 -15.055 1 98.06 43 ASN B N 1
ATOM 3742 C CA . ASN B 1 43 ? 20.359 -19.281 -15.492 1 98.06 43 ASN B CA 1
ATOM 3743 C C . ASN B 1 43 ? 20.531 -20.312 -14.383 1 98.06 43 ASN B C 1
ATOM 3745 O O . ASN B 1 43 ? 20.594 -21.516 -14.648 1 98.06 43 ASN B O 1
ATOM 3749 N N . GLU B 1 44 ? 20.609 -19.844 -13.164 1 98 44 GLU B N 1
ATOM 3750 C CA . GLU B 1 44 ? 20.703 -20.781 -12.047 1 98 44 GLU B CA 1
ATOM 3751 C C . GLU B 1 44 ? 19.469 -21.672 -11.977 1 98 44 GLU B C 1
ATOM 3753 O O . GLU B 1 44 ? 19.562 -22.844 -11.641 1 98 44 GLU B O 1
ATOM 3758 N N . ILE B 1 45 ? 18.328 -21.156 -12.273 1 98 45 ILE B N 1
ATOM 3759 C CA . ILE B 1 45 ? 17.078 -21.922 -12.273 1 98 45 ILE B CA 1
ATOM 3760 C C . ILE B 1 45 ? 17.109 -22.938 -13.422 1 98 45 ILE B C 1
ATOM 3762 O O . ILE B 1 45 ? 16.828 -24.125 -13.211 1 98 45 ILE B O 1
ATOM 3766 N N . LYS B 1 46 ? 17.516 -22.484 -14.578 1 97.75 46 LYS B N 1
ATOM 3767 C CA . LYS B 1 46 ? 17.531 -23.344 -15.766 1 97.75 46 LYS B CA 1
ATOM 3768 C C . LYS B 1 46 ? 18.516 -24.484 -15.609 1 97.75 46 LYS B C 1
ATOM 3770 O O . LYS B 1 46 ? 18.281 -25.594 -16.094 1 97.75 46 LYS B O 1
ATOM 3775 N N . GLU B 1 47 ? 19.578 -24.156 -14.961 1 97.44 47 GLU B N 1
ATOM 3776 C CA . GLU B 1 47 ? 20.578 -25.188 -14.734 1 97.44 47 GLU B CA 1
ATOM 3777 C C . GLU B 1 47 ? 20.078 -26.25 -13.75 1 97.44 47 GLU B C 1
ATOM 3779 O O . GLU B 1 47 ? 20.344 -27.438 -13.93 1 97.44 47 GLU B O 1
ATOM 3784 N N . ALA B 1 48 ? 19.391 -25.797 -12.773 1 97.38 48 ALA B N 1
ATOM 3785 C CA . ALA B 1 48 ? 18.875 -26.719 -11.758 1 97.38 48 ALA B CA 1
ATOM 3786 C C . ALA B 1 48 ? 17.703 -27.531 -12.281 1 97.38 48 ALA B C 1
ATOM 3788 O O . ALA B 1 48 ? 17.547 -28.703 -11.93 1 97.38 48 ALA B O 1
ATOM 3789 N N . PHE B 1 49 ? 16.875 -26.922 -13.133 1 97.38 49 PHE B N 1
ATOM 3790 C CA . PHE B 1 49 ? 15.672 -27.516 -13.711 1 97.38 49 PHE B CA 1
ATOM 3791 C C . PHE B 1 49 ? 15.695 -27.391 -15.234 1 97.38 49 PHE B C 1
ATOM 3793 O O . PHE B 1 49 ? 15.078 -26.5 -15.797 1 97.38 49 PHE B O 1
ATOM 3800 N N . PRO B 1 50 ? 16.234 -28.344 -15.836 1 94.19 50 PRO B N 1
ATOM 3801 C CA . PRO B 1 50 ? 16.5 -28.203 -17.266 1 94.19 50 PRO B CA 1
ATOM 3802 C C . PRO B 1 50 ? 15.25 -28.391 -18.125 1 94.19 50 PRO B C 1
ATOM 3804 O O . PRO B 1 50 ? 14.414 -29.234 -17.797 1 94.19 50 PRO B O 1
ATOM 3807 N N . GLU B 1 51 ? 15.211 -27.594 -19.188 1 87.69 51 GLU B N 1
ATOM 3808 C CA . GLU B 1 51 ? 14.211 -27.797 -20.234 1 87.69 51 GLU B CA 1
ATOM 3809 C C . GLU B 1 51 ? 14.5 -29.062 -21.016 1 87.69 51 GLU B C 1
ATOM 3811 O O . GLU B 1 51 ? 15.609 -29.609 -20.969 1 87.69 51 GLU B O 1
ATOM 3816 N N . PRO B 1 52 ? 13.508 -29.719 -21.609 1 89.94 52 PRO B N 1
ATOM 3817 C CA . PRO B 1 52 ? 12.227 -29.078 -21.953 1 89.94 52 PRO B CA 1
ATOM 3818 C C . PRO B 1 52 ? 11.102 -29.469 -21 1 89.94 52 PRO B C 1
ATOM 3820 O O . PRO B 1 52 ? 9.984 -28.969 -21.125 1 89.94 52 PRO B O 1
ATOM 3823 N N . PHE B 1 53 ? 11.383 -30.375 -20.109 1 89.94 53 PHE B N 1
ATOM 3824 C CA . PHE B 1 53 ? 10.258 -30.891 -19.328 1 89.94 53 PHE B CA 1
ATOM 3825 C C . PHE B 1 53 ? 9.914 -29.922 -18.203 1 89.94 53 PHE B C 1
ATOM 3827 O O . PHE B 1 53 ? 8.836 -30.016 -17.609 1 89.94 53 PHE B O 1
ATOM 3834 N N . PHE B 1 54 ? 10.875 -29.047 -17.906 1 96.81 54 PHE B N 1
ATOM 3835 C CA . PHE B 1 54 ? 10.609 -27.969 -16.969 1 96.81 54 PHE B CA 1
ATOM 3836 C C . PHE B 1 54 ? 10.281 -26.672 -17.703 1 96.81 54 PHE B C 1
ATOM 3838 O O . PHE B 1 54 ? 11.023 -26.266 -18.594 1 96.81 54 PHE B O 1
ATOM 3845 N N . LYS B 1 55 ? 9.141 -26.109 -17.391 1 97.75 55 LYS B N 1
ATOM 3846 C CA . LYS B 1 55 ? 8.719 -24.812 -17.891 1 97.75 55 LYS B CA 1
ATOM 3847 C C . LYS B 1 55 ? 8.781 -23.75 -16.797 1 97.75 55 LYS B C 1
ATOM 3849 O O . LYS B 1 55 ? 8.117 -23.875 -15.773 1 97.75 55 LYS B O 1
ATOM 3854 N N . HIS B 1 56 ? 9.562 -22.734 -17.047 1 98.5 56 HIS B N 1
ATOM 3855 C CA . HIS B 1 56 ? 9.781 -21.719 -16.016 1 98.5 56 HIS B CA 1
ATOM 3856 C C . HIS B 1 56 ? 8.867 -20.516 -16.234 1 98.5 56 HIS B C 1
ATOM 3858 O O . HIS B 1 56 ? 8.797 -19.969 -17.344 1 98.5 56 HIS B O 1
ATOM 3864 N N . ARG B 1 57 ? 8.125 -20.141 -15.25 1 98.75 57 ARG B N 1
ATOM 3865 C CA . ARG B 1 57 ? 7.242 -18.984 -15.242 1 98.75 57 ARG B CA 1
ATOM 3866 C C . ARG B 1 57 ? 7.68 -17.969 -14.195 1 98.75 57 ARG B C 1
ATOM 3868 O O . ARG B 1 57 ? 7.867 -18.328 -13.023 1 98.75 57 ARG B O 1
ATOM 3875 N N . TYR B 1 58 ? 7.883 -16.797 -14.609 1 98.81 58 TYR B N 1
ATOM 3876 C CA . TYR B 1 58 ? 8.188 -15.688 -13.703 1 98.81 58 TYR B CA 1
ATOM 3877 C C . TYR B 1 58 ? 6.914 -15.164 -13.047 1 98.81 58 TYR B C 1
ATOM 3879 O O . TYR B 1 58 ? 5.973 -14.766 -13.734 1 98.81 58 TYR B O 1
ATOM 3887 N N . ALA B 1 59 ? 6.855 -15.203 -11.688 1 98.56 59 ALA B N 1
ATOM 3888 C CA . ALA B 1 59 ? 5.707 -14.625 -10.992 1 98.56 59 ALA B CA 1
ATOM 3889 C C . ALA B 1 59 ? 5.715 -13.102 -11.102 1 98.56 59 ALA B C 1
ATOM 3891 O O . ALA B 1 59 ? 6.465 -12.43 -10.391 1 98.56 59 ALA B O 1
ATOM 3892 N N . ILE B 1 60 ? 4.801 -12.555 -11.773 1 97.62 60 ILE B N 1
ATOM 3893 C CA . ILE B 1 60 ? 4.789 -11.141 -12.141 1 97.62 60 ILE B CA 1
ATOM 3894 C C . ILE B 1 60 ? 4.586 -10.289 -10.891 1 97.62 60 ILE B C 1
ATOM 3896 O O . ILE B 1 60 ? 5.012 -9.133 -10.844 1 97.62 60 ILE B O 1
ATOM 3900 N N . LYS B 1 61 ? 3.959 -10.883 -9.906 1 98 61 LYS B N 1
ATOM 3901 C CA . LYS B 1 61 ? 3.656 -10.117 -8.695 1 98 61 LYS B CA 1
ATOM 3902 C C . LYS B 1 61 ? 4.934 -9.641 -8.016 1 98 61 LYS B C 1
ATOM 3904 O O . LYS B 1 61 ? 4.898 -8.719 -7.195 1 98 61 LYS B O 1
ATOM 3909 N N . ALA B 1 62 ? 6.109 -10.281 -8.305 1 98.31 62 ALA B N 1
ATOM 3910 C CA . ALA B 1 62 ? 7.383 -9.844 -7.734 1 98.31 62 ALA B CA 1
ATOM 3911 C C . ALA B 1 62 ? 7.77 -8.461 -8.258 1 98.31 62 ALA B C 1
ATOM 3913 O O . ALA B 1 62 ? 8.273 -7.625 -7.508 1 98.31 62 ALA B O 1
ATOM 3914 N N . ASN B 1 63 ? 7.586 -8.25 -9.5 1 98.81 63 ASN B N 1
ATOM 3915 C CA . ASN B 1 63 ? 7.855 -6.992 -10.188 1 98.81 63 ASN B CA 1
ATOM 3916 C C . ASN B 1 63 ? 7.184 -6.945 -11.555 1 98.81 63 ASN B C 1
ATOM 3918 O O . ASN B 1 63 ? 7.66 -7.559 -12.508 1 98.81 63 ASN B O 1
ATOM 3922 N N . PRO B 1 64 ? 6.109 -6.188 -11.758 1 98.81 64 PRO B N 1
ATOM 3923 C CA . PRO B 1 64 ? 5.258 -6.285 -12.945 1 98.81 64 PRO B CA 1
ATOM 3924 C C . PRO B 1 64 ? 5.652 -5.297 -14.039 1 98.81 64 PRO B C 1
ATOM 3926 O O . PRO B 1 64 ? 4.883 -5.066 -14.977 1 98.81 64 PRO B O 1
ATOM 3929 N N . ILE B 1 65 ? 6.82 -4.664 -13.953 1 98.88 65 ILE B N 1
ATOM 3930 C CA . ILE B 1 65 ? 7.238 -3.695 -14.961 1 98.88 65 ILE B CA 1
ATOM 3931 C C . ILE B 1 65 ? 7.305 -4.367 -16.328 1 98.88 65 ILE B C 1
ATOM 3933 O O . ILE B 1 65 ? 7.996 -5.375 -16.5 1 98.88 65 ILE B O 1
ATOM 3937 N N . LYS B 1 66 ? 6.668 -3.814 -17.344 1 98.88 66 LYS B N 1
ATOM 3938 C CA . LYS B 1 66 ? 6.445 -4.473 -18.625 1 98.88 66 LYS B CA 1
ATOM 3939 C C . LYS B 1 66 ? 7.766 -4.766 -19.328 1 98.88 66 LYS B C 1
ATOM 3941 O O . LYS B 1 66 ? 7.98 -5.879 -19.812 1 98.88 66 LYS B O 1
ATOM 3946 N N . LYS B 1 67 ? 8.648 -3.812 -19.328 1 98.81 67 LYS B N 1
ATOM 3947 C CA . LYS B 1 67 ? 9.922 -4.016 -20.016 1 98.81 67 LYS B CA 1
ATOM 3948 C C . LYS B 1 67 ? 10.758 -5.09 -19.312 1 98.81 67 LYS B C 1
ATOM 3950 O O . LYS B 1 67 ? 11.531 -5.797 -19.953 1 98.81 67 LYS B O 1
ATOM 3955 N N . LEU B 1 68 ? 10.648 -5.18 -18 1 98.88 68 LEU B N 1
ATOM 3956 C CA . LEU B 1 68 ? 11.297 -6.258 -17.25 1 98.88 68 LEU B CA 1
ATOM 3957 C C . LEU B 1 68 ? 10.727 -7.613 -17.656 1 98.88 68 LEU B C 1
ATOM 3959 O O . LEU B 1 68 ? 11.469 -8.562 -17.906 1 98.88 68 LEU B O 1
ATOM 3963 N N . ILE B 1 69 ? 9.383 -7.688 -17.75 1 98.88 69 ILE B N 1
ATOM 3964 C CA . ILE B 1 69 ? 8.703 -8.914 -18.141 1 98.88 69 ILE B CA 1
ATOM 3965 C C . ILE B 1 69 ? 9.125 -9.312 -19.547 1 98.88 69 ILE B C 1
ATOM 3967 O O . ILE B 1 69 ? 9.398 -10.492 -19.812 1 98.88 69 ILE B O 1
ATOM 3971 N N . ARG B 1 70 ? 9.188 -8.344 -20.422 1 98.75 70 ARG B N 1
ATOM 3972 C CA . ARG B 1 70 ? 9.625 -8.609 -21.797 1 98.75 70 ARG B CA 1
ATOM 3973 C C . ARG B 1 70 ? 11.031 -9.195 -21.812 1 98.75 70 ARG B C 1
ATOM 3975 O O . ARG B 1 70 ? 11.297 -10.164 -22.531 1 98.75 70 ARG B O 1
ATOM 3982 N N . PHE B 1 71 ? 11.953 -8.578 -21.062 1 98.69 71 PHE B N 1
ATOM 3983 C CA . PHE B 1 71 ? 13.32 -9.07 -20.953 1 98.69 71 PHE B CA 1
ATOM 3984 C C . PHE B 1 71 ? 13.344 -10.516 -20.484 1 98.69 71 PHE B C 1
ATOM 3986 O O . PHE B 1 71 ? 14.031 -11.352 -21.078 1 98.69 71 PHE B O 1
ATOM 3993 N N . ILE B 1 72 ? 12.594 -10.828 -19.453 1 98.75 72 ILE B N 1
ATOM 3994 C CA . ILE B 1 72 ? 12.531 -12.164 -18.859 1 98.75 72 ILE B CA 1
ATOM 3995 C C . ILE B 1 72 ? 11.969 -13.148 -19.875 1 98.75 72 ILE B C 1
ATOM 3997 O O . ILE B 1 72 ? 12.5 -14.25 -20.047 1 98.75 72 ILE B O 1
ATOM 4001 N N . GLY B 1 73 ? 10.898 -12.727 -20.562 1 98.69 73 GLY B N 1
ATOM 4002 C CA . GLY B 1 73 ? 10.32 -13.539 -21.625 1 98.69 73 GLY B CA 1
ATOM 4003 C C . GLY B 1 73 ? 11.281 -13.828 -22.75 1 98.69 73 GLY B C 1
ATOM 4004 O O . GLY B 1 73 ? 11.367 -14.961 -23.234 1 98.69 73 GLY B O 1
ATOM 4005 N N . GLU B 1 74 ? 12.023 -12.828 -23.188 1 98.31 74 GLU B N 1
ATOM 4006 C CA . GLU B 1 74 ? 12.992 -12.961 -24.266 1 98.31 74 GLU B CA 1
ATOM 4007 C C . GLU B 1 74 ? 14.117 -13.922 -23.891 1 98.31 74 GLU B C 1
ATOM 4009 O O . GLU B 1 74 ? 14.82 -14.43 -24.766 1 98.31 74 GLU B O 1
ATOM 4014 N N . HIS B 1 75 ? 14.211 -14.164 -22.641 1 98.06 75 HIS B N 1
ATOM 4015 C CA . HIS B 1 75 ? 15.281 -15.047 -22.188 1 98.06 75 HIS B CA 1
ATOM 4016 C C . HIS B 1 75 ? 14.727 -16.391 -21.719 1 98.06 75 HIS B C 1
ATOM 4018 O O . HIS B 1 75 ? 15.359 -17.078 -20.906 1 98.06 75 HIS B O 1
ATOM 4024 N N . GLY B 1 76 ? 13.516 -16.734 -22.078 1 97.19 76 GLY B N 1
ATOM 4025 C CA . GLY B 1 76 ? 13.094 -18.125 -22.047 1 97.19 76 GLY B CA 1
ATOM 4026 C C . GLY B 1 76 ? 12.07 -18.406 -20.969 1 97.19 76 GLY B C 1
ATOM 4027 O O . GLY B 1 76 ? 11.633 -19.562 -20.812 1 97.19 76 GLY B O 1
ATOM 4028 N N . PHE B 1 77 ? 11.656 -17.422 -20.219 1 98.5 77 PHE B N 1
ATOM 4029 C CA . PHE B 1 77 ? 10.641 -17.656 -19.203 1 98.5 77 PHE B CA 1
ATOM 4030 C C . PHE B 1 77 ? 9.258 -17.281 -19.703 1 98.5 77 PHE B C 1
ATOM 4032 O O . PHE B 1 77 ? 9.117 -16.359 -20.516 1 98.5 77 PHE B O 1
ATOM 4039 N N . GLY B 1 78 ? 8.211 -18 -19.328 1 98.62 78 GLY B N 1
ATOM 4040 C CA . GLY B 1 78 ? 6.867 -17.453 -19.281 1 98.62 78 GLY B CA 1
ATOM 4041 C C . GLY B 1 78 ? 6.59 -16.672 -18.016 1 98.62 78 GLY B C 1
ATOM 4042 O O . GLY B 1 78 ? 7.516 -16.156 -17.391 1 98.62 78 GLY B O 1
ATOM 4043 N N . VAL B 1 79 ? 5.211 -16.547 -17.734 1 98.81 79 VAL B N 1
ATOM 4044 C CA . VAL B 1 79 ? 4.906 -15.773 -16.531 1 98.81 79 VAL B CA 1
ATOM 4045 C C . VAL B 1 79 ? 3.732 -16.406 -15.797 1 98.81 79 VAL B C 1
ATOM 4047 O O . VAL B 1 79 ? 2.959 -17.172 -16.391 1 98.81 79 VAL B O 1
ATOM 4050 N N . GLU B 1 80 ? 3.709 -16.25 -14.562 1 98.75 80 GLU B N 1
ATOM 4051 C CA . GLU B 1 80 ? 2.561 -16.531 -13.711 1 98.75 80 GLU B CA 1
ATOM 4052 C C . GLU B 1 80 ? 1.869 -15.258 -13.258 1 98.75 80 GLU B C 1
ATOM 4054 O O . GLU B 1 80 ? 2.529 -14.305 -12.836 1 98.75 80 GLU B O 1
ATOM 4059 N N . CYS B 1 81 ? 0.573 -15.195 -13.461 1 98.69 81 CYS B N 1
ATOM 4060 C CA . CYS B 1 81 ? -0.235 -14.023 -13.148 1 98.69 81 CYS B CA 1
ATOM 4061 C C . CYS B 1 81 ? -1.208 -14.312 -12.008 1 98.69 81 CYS B C 1
ATOM 4063 O O . CYS B 1 81 ? -1.806 -15.391 -11.961 1 98.69 81 CYS B O 1
ATOM 4065 N N . ALA B 1 82 ? -1.368 -13.32 -11.164 1 97.69 82 ALA B N 1
ATOM 4066 C CA . ALA B 1 82 ? -2.215 -13.508 -9.984 1 97.69 82 ALA B CA 1
ATOM 4067 C C . ALA B 1 82 ? -3.422 -12.57 -10.031 1 97.69 82 ALA B C 1
ATOM 4069 O O . ALA B 1 82 ? -4.09 -12.359 -9.016 1 97.69 82 ALA B O 1
ATOM 4070 N N . SER B 1 83 ? -3.701 -11.945 -11.102 1 98.06 83 SER B N 1
ATOM 4071 C CA . SER B 1 83 ? -4.887 -11.133 -11.359 1 98.06 83 SER B CA 1
ATOM 4072 C C . SER B 1 83 ? -5.109 -10.945 -12.859 1 98.06 83 SER B C 1
ATOM 4074 O O . SER B 1 83 ? -4.223 -11.234 -13.664 1 98.06 83 SER B O 1
ATOM 4076 N N . PHE B 1 84 ? -6.297 -10.531 -13.195 1 97.62 84 PHE B N 1
ATOM 4077 C CA . PHE B 1 84 ? -6.59 -10.289 -14.602 1 97.62 84 PHE B CA 1
ATOM 4078 C C . PHE B 1 84 ? -5.762 -9.125 -15.133 1 97.62 84 PHE B C 1
ATOM 4080 O O . PHE B 1 84 ? -5.355 -9.133 -16.297 1 97.62 84 PHE B O 1
ATOM 4087 N N . GLU B 1 85 ? -5.516 -8.109 -14.32 1 98.19 85 GLU B N 1
ATOM 4088 C CA . GLU B 1 85 ? -4.66 -6.992 -14.719 1 98.19 85 GLU B CA 1
ATOM 4089 C C . GLU B 1 85 ? -3.248 -7.469 -15.047 1 98.19 85 GLU B C 1
ATOM 4091 O O . GLU B 1 85 ? -2.654 -7.031 -16.031 1 98.19 85 GLU B O 1
ATOM 4096 N N . GLU B 1 86 ? -2.756 -8.367 -14.242 1 98.56 86 GLU B N 1
ATOM 4097 C CA . GLU B 1 86 ? -1.437 -8.93 -14.516 1 98.56 86 GLU B CA 1
ATOM 4098 C C . GLU B 1 86 ? -1.432 -9.711 -15.828 1 98.56 86 GLU B C 1
ATOM 4100 O O . GLU B 1 86 ? -0.442 -9.695 -16.562 1 98.56 86 GLU B O 1
ATOM 4105 N N . LEU B 1 87 ? -2.527 -10.438 -16.047 1 98.12 87 LEU B N 1
ATOM 4106 C CA . LEU B 1 87 ? -2.662 -11.164 -17.312 1 98.12 87 LEU B CA 1
ATOM 4107 C C . LEU B 1 87 ? -2.561 -10.211 -18.5 1 98.12 87 LEU B C 1
ATOM 4109 O O . LEU B 1 87 ? -1.849 -10.5 -19.469 1 98.12 87 LEU B O 1
ATOM 4113 N N . SER B 1 88 ? -3.238 -9.117 -18.406 1 97.44 88 SER B N 1
ATOM 4114 C CA . SER B 1 88 ? -3.186 -8.102 -19.453 1 97.44 88 SER B CA 1
ATOM 4115 C C . SER B 1 88 ? -1.773 -7.551 -19.609 1 97.44 88 SER B C 1
ATOM 4117 O O . SER B 1 88 ? -1.291 -7.395 -20.734 1 97.44 88 SER B O 1
ATOM 4119 N N . ILE B 1 89 ? -1.129 -7.285 -18.547 1 98.62 89 ILE B N 1
ATOM 4120 C CA . ILE B 1 89 ? 0.233 -6.766 -18.547 1 98.62 89 ILE B CA 1
ATOM 4121 C C . ILE B 1 89 ? 1.17 -7.773 -19.203 1 98.62 89 ILE B C 1
ATOM 4123 O O . ILE B 1 89 ? 2.023 -7.398 -20.016 1 98.62 89 ILE B O 1
ATOM 4127 N N . ALA B 1 90 ? 0.974 -9.039 -18.859 1 98.75 90 ALA B N 1
ATOM 4128 C CA . ALA B 1 90 ? 1.786 -10.102 -19.453 1 98.75 90 ALA B CA 1
ATOM 4129 C C . ALA B 1 90 ? 1.638 -10.125 -20.969 1 98.75 90 ALA B C 1
ATOM 4131 O O . ALA B 1 90 ? 2.633 -10.133 -21.703 1 98.75 90 ALA B O 1
ATOM 4132 N N . LEU B 1 91 ? 0.418 -10.117 -21.453 1 98.56 91 LEU B N 1
ATOM 4133 C CA . LEU B 1 91 ? 0.142 -10.172 -22.875 1 98.56 91 LEU B CA 1
ATOM 4134 C C . LEU B 1 91 ? 0.702 -8.938 -23.578 1 98.56 91 LEU B C 1
ATOM 4136 O O . LEU B 1 91 ? 1.332 -9.055 -24.641 1 98.56 91 LEU B O 1
ATOM 4140 N N . GLU B 1 92 ? 0.519 -7.785 -22.984 1 98.38 92 GLU B N 1
ATOM 4141 C CA . GLU B 1 92 ? 1.025 -6.543 -23.562 1 98.38 92 GLU B CA 1
ATOM 4142 C C . GLU B 1 92 ? 2.551 -6.523 -23.578 1 98.38 92 GLU B C 1
ATOM 4144 O O . GLU B 1 92 ? 3.16 -5.777 -24.344 1 98.38 92 GLU B O 1
ATOM 4149 N N . SER B 1 93 ? 3.15 -7.312 -22.703 1 98.5 93 SER B N 1
ATOM 4150 C CA . SER B 1 93 ? 4.605 -7.379 -22.625 1 98.5 93 SER B CA 1
ATOM 4151 C C . SER B 1 93 ? 5.172 -8.359 -23.641 1 98.5 93 SER B C 1
ATOM 4153 O O . SER B 1 93 ? 6.387 -8.555 -23.719 1 98.5 93 SER B O 1
ATOM 4155 N N . GLY B 1 94 ? 4.332 -9.055 -24.359 1 98.44 94 GLY B N 1
ATOM 4156 C CA . GLY B 1 94 ? 4.773 -9.922 -25.438 1 98.44 94 GLY B CA 1
ATOM 4157 C C . GLY B 1 94 ? 4.84 -11.383 -25.047 1 98.44 94 GLY B C 1
ATOM 4158 O O . GLY B 1 94 ? 5.375 -12.211 -25.781 1 98.44 94 GLY B O 1
ATOM 4159 N N . ILE B 1 95 ? 4.305 -11.734 -23.922 1 98.81 95 ILE B N 1
ATOM 4160 C CA . ILE B 1 95 ? 4.309 -13.133 -23.5 1 98.81 95 ILE B CA 1
ATOM 4161 C C . ILE B 1 95 ? 3.189 -13.891 -24.219 1 98.81 95 ILE B C 1
ATOM 4163 O O . ILE B 1 95 ? 2.021 -13.5 -24.141 1 98.81 95 ILE B O 1
ATOM 4167 N N . PRO B 1 96 ? 3.48 -14.945 -24.891 1 98.31 96 PRO B N 1
ATOM 4168 C CA . PRO B 1 96 ? 2.414 -15.734 -25.5 1 98.31 96 PRO B CA 1
ATOM 4169 C C . PRO B 1 96 ? 1.45 -16.328 -24.484 1 98.31 96 PRO B C 1
ATOM 4171 O O . PRO B 1 96 ? 1.873 -16.75 -23.406 1 98.31 96 PRO B O 1
ATOM 4174 N N . ALA B 1 97 ? 0.194 -16.391 -24.844 1 98.25 97 ALA B N 1
ATOM 4175 C CA . ALA B 1 97 ? -0.841 -16.922 -23.953 1 98.25 97 ALA B CA 1
ATOM 4176 C C . ALA B 1 97 ? -0.476 -18.312 -23.453 1 98.25 97 ALA B C 1
ATOM 4178 O O . ALA B 1 97 ? -0.717 -18.656 -22.297 1 98.25 97 ALA B O 1
ATOM 4179 N N . SER B 1 98 ? 0.152 -19.109 -24.266 1 97.31 98 SER B N 1
ATOM 4180 C CA . SER B 1 98 ? 0.497 -20.5 -23.953 1 97.31 98 SER B CA 1
ATOM 4181 C C . SER B 1 98 ? 1.586 -20.562 -22.891 1 97.31 98 SER B C 1
ATOM 4183 O O . SER B 1 98 ? 1.836 -21.625 -22.328 1 97.31 98 SER B O 1
ATOM 4185 N N . GLU B 1 99 ? 2.256 -19.406 -22.625 1 98.12 99 GLU B N 1
ATOM 4186 C CA . GLU B 1 99 ? 3.348 -19.375 -21.656 1 98.12 99 GLU B CA 1
ATOM 4187 C C . GLU B 1 99 ? 2.912 -18.672 -20.375 1 98.12 99 GLU B C 1
ATOM 4189 O O . GLU B 1 99 ? 3.75 -18.297 -19.547 1 98.12 99 GLU B O 1
ATOM 4194 N N . ILE B 1 100 ? 1.603 -18.516 -20.203 1 98.69 100 ILE B N 1
ATOM 4195 C CA . ILE B 1 100 ? 1.062 -17.844 -19.031 1 98.69 100 ILE B CA 1
ATOM 4196 C C . ILE B 1 100 ? 0.35 -18.844 -18.125 1 98.69 100 ILE B C 1
ATOM 4198 O O . ILE B 1 100 ? -0.378 -19.719 -18.609 1 98.69 100 ILE B O 1
ATOM 4202 N N . VAL B 1 101 ? 0.628 -18.812 -16.859 1 98.69 101 VAL B N 1
ATOM 4203 C CA . VAL B 1 101 ? -0.139 -19.484 -15.812 1 98.69 101 VAL B CA 1
ATOM 4204 C C . VAL B 1 101 ? -0.988 -18.469 -15.062 1 98.69 101 VAL B C 1
ATOM 4206 O O . VAL B 1 101 ? -0.51 -17.391 -14.719 1 98.69 101 VAL B O 1
ATOM 4209 N N . TYR B 1 102 ? -2.244 -18.75 -14.867 1 98.44 102 TYR B N 1
ATOM 4210 C CA . TYR B 1 102 ? -3.139 -17.859 -14.141 1 98.44 102 TYR B CA 1
ATOM 4211 C C . TYR B 1 102 ? -3.557 -18.469 -12.812 1 98.44 102 TYR B C 1
ATOM 4213 O O . TYR B 1 102 ? -4.316 -19.438 -12.781 1 98.44 102 TYR B O 1
ATOM 4221 N N . ASP B 1 103 ? -3.057 -17.859 -11.688 1 97.81 103 ASP B N 1
ATOM 4222 C CA . ASP B 1 103 ? -3.242 -18.422 -10.352 1 97.81 103 ASP B CA 1
ATOM 4223 C C . ASP B 1 103 ? -3.951 -17.422 -9.43 1 97.81 103 ASP B C 1
ATOM 4225 O O . ASP B 1 103 ? -3.664 -17.375 -8.234 1 97.81 103 ASP B O 1
ATOM 4229 N N . PHE B 1 104 ? -4.82 -16.625 -9.93 1 97.75 104 PHE B N 1
ATOM 4230 C CA . PHE B 1 104 ? -5.598 -15.703 -9.102 1 97.75 104 PHE B CA 1
ATOM 4231 C C . PHE B 1 104 ? -6.523 -16.469 -8.164 1 97.75 104 PHE B C 1
ATOM 4233 O O . PHE B 1 104 ? -7.254 -17.359 -8.602 1 97.75 104 PHE B O 1
ATOM 4240 N N . PRO B 1 105 ? -6.477 -16.188 -6.879 1 96.69 105 PRO B N 1
ATOM 4241 C CA . PRO B 1 105 ? -7.297 -16.969 -5.945 1 96.69 105 PRO B CA 1
ATOM 4242 C C . PRO B 1 105 ? -8.781 -16.625 -6.039 1 96.69 105 PRO B C 1
ATOM 4244 O O . PRO B 1 105 ? -9.617 -17.328 -5.461 1 96.69 105 PRO B O 1
ATOM 4247 N N . LEU B 1 106 ? -9.086 -15.633 -6.73 1 97.81 106 LEU B N 1
ATOM 4248 C CA . LEU B 1 106 ? -10.461 -15.164 -6.895 1 97.81 106 LEU B CA 1
ATOM 4249 C C . LEU B 1 106 ? -10.812 -15.031 -8.375 1 97.81 106 LEU B C 1
ATOM 4251 O O . LEU B 1 106 ? -11.203 -13.953 -8.828 1 97.81 106 LEU B O 1
ATOM 4255 N N . LYS B 1 107 ? -10.727 -16.156 -9.102 1 98.12 107 LYS B N 1
ATOM 4256 C CA . LYS B 1 107 ? -11.055 -16.141 -10.523 1 98.12 107 LYS B CA 1
ATOM 4257 C C . LYS B 1 107 ? -12.562 -16.016 -10.742 1 98.12 107 LYS B C 1
ATOM 4259 O O . LYS B 1 107 ? -13.336 -16.812 -10.219 1 98.12 107 LYS B O 1
ATOM 4264 N N . ARG B 1 108 ? -12.977 -15.039 -11.5 1 96.88 108 ARG B N 1
ATOM 4265 C CA . ARG B 1 108 ? -14.383 -14.82 -11.828 1 96.88 108 ARG B CA 1
ATOM 4266 C C . ARG B 1 108 ? -14.711 -15.391 -13.203 1 96.88 108 ARG B C 1
ATOM 4268 O O . ARG B 1 108 ? -13.812 -15.805 -13.938 1 96.88 108 ARG B O 1
ATOM 4275 N N . LYS B 1 109 ? -15.898 -15.375 -13.508 1 96.88 109 LYS B N 1
ATOM 4276 C CA . LYS B 1 109 ? -16.375 -15.969 -14.758 1 96.88 109 LYS B CA 1
ATOM 4277 C C . LYS B 1 109 ? -15.672 -15.367 -15.961 1 96.88 109 LYS B C 1
ATOM 4279 O O . LYS B 1 109 ? -15.234 -16.094 -16.859 1 96.88 109 LYS B O 1
ATOM 4284 N N . HIS B 1 110 ? -15.562 -14.047 -15.984 1 95.88 110 HIS B N 1
ATOM 4285 C CA . HIS B 1 110 ? -14.938 -13.391 -17.125 1 95.88 110 HIS B CA 1
ATOM 4286 C C . HIS B 1 110 ? -13.461 -13.766 -17.234 1 95.88 110 HIS B C 1
ATOM 4288 O O . HIS B 1 110 ? -12.914 -13.844 -18.328 1 95.88 110 HIS B O 1
ATOM 4294 N N . ASP B 1 111 ? -12.781 -13.977 -16.094 1 96.31 111 ASP B N 1
ATOM 4295 C CA . ASP B 1 111 ? -11.398 -14.445 -16.094 1 96.31 111 ASP B CA 1
ATOM 4296 C C . ASP B 1 111 ? -11.273 -15.797 -16.797 1 96.31 111 ASP B C 1
ATOM 4298 O O . ASP B 1 111 ? -10.461 -15.953 -17.719 1 96.31 111 ASP B O 1
ATOM 4302 N N . LEU B 1 112 ? -12.109 -16.703 -16.328 1 97.62 112 LEU B N 1
ATOM 4303 C CA . LEU B 1 112 ? -12.031 -18.078 -16.797 1 97.62 112 LEU B CA 1
ATOM 4304 C C . LEU B 1 112 ? -12.414 -18.172 -18.281 1 97.62 112 LEU B C 1
ATOM 4306 O O . LEU B 1 112 ? -11.797 -18.922 -19.031 1 97.62 112 LEU B O 1
ATOM 4310 N N . GLN B 1 113 ? -13.422 -17.406 -18.625 1 98.19 113 GLN B N 1
ATOM 4311 C CA . GLN B 1 113 ? -13.797 -17.359 -20.047 1 98.19 113 GLN B CA 1
ATOM 4312 C C . GLN B 1 113 ? -12.609 -16.953 -20.906 1 98.19 113 GLN B C 1
ATOM 4314 O O . GLN B 1 113 ? -12.305 -17.609 -21.906 1 98.19 113 GLN B O 1
ATOM 4319 N N . PHE B 1 114 ? -11.977 -15.883 -20.516 1 98.25 114 PHE B N 1
ATOM 4320 C CA . PHE B 1 114 ? -10.82 -15.391 -21.266 1 98.25 114 PHE B CA 1
ATOM 4321 C C . PHE B 1 114 ? -9.734 -16.453 -21.344 1 98.25 114 PHE B C 1
ATOM 4323 O O . PHE B 1 114 ? -9.172 -16.688 -22.422 1 98.25 114 PHE B O 1
ATOM 4330 N N . CYS B 1 115 ? -9.477 -17.125 -20.25 1 98.31 115 CYS B N 1
ATOM 4331 C CA . CYS B 1 115 ? -8.414 -18.125 -20.203 1 98.31 115 CYS B CA 1
ATOM 4332 C C . CYS B 1 115 ? -8.734 -19.312 -21.094 1 98.31 115 CYS B C 1
ATOM 4334 O O . CYS B 1 115 ? -7.871 -19.797 -21.828 1 98.31 115 CYS B O 1
ATOM 4336 N N . PHE B 1 116 ? -9.992 -19.781 -21.047 1 98.5 116 PHE B N 1
ATOM 4337 C CA . PHE B 1 116 ? -10.406 -20.906 -21.875 1 98.5 116 PHE B CA 1
ATOM 4338 C C . PHE B 1 116 ? -10.352 -20.562 -23.344 1 98.5 116 PHE B C 1
ATOM 4340 O O . PHE B 1 116 ? -9.961 -21.391 -24.172 1 98.5 116 PHE B O 1
ATOM 4347 N N . GLU B 1 117 ? -10.664 -19.344 -23.641 1 98.44 117 GLU B N 1
ATOM 4348 C CA . GLU B 1 117 ? -10.703 -18.906 -25.031 1 98.44 117 GLU B CA 1
ATOM 4349 C C . GLU B 1 117 ? -9.297 -18.688 -25.594 1 98.44 117 GLU B C 1
ATOM 4351 O O . GLU B 1 117 ? -9.094 -18.672 -26.797 1 98.44 117 GLU B O 1
ATOM 4356 N N . HIS B 1 118 ? -8.297 -18.547 -24.75 1 98.12 118 HIS B N 1
ATOM 4357 C CA . HIS B 1 118 ? -6.949 -18.203 -25.203 1 98.12 118 HIS B CA 1
ATOM 4358 C C . HIS B 1 118 ? -5.965 -19.328 -24.875 1 98.12 118 HIS B C 1
ATOM 4360 O O . HIS B 1 118 ? -4.766 -19.203 -25.141 1 98.12 118 HIS B O 1
ATOM 4366 N N . GLY B 1 119 ? -6.438 -20.375 -24.281 1 97.69 119 GLY B N 1
ATOM 4367 C CA . GLY B 1 119 ? -5.598 -21.531 -23.984 1 97.69 119 GLY B CA 1
ATOM 4368 C C . GLY B 1 119 ? -4.602 -21.266 -22.859 1 97.69 119 GLY B C 1
ATOM 4369 O O . GLY B 1 119 ? -3.475 -21.766 -22.906 1 97.69 119 GLY B O 1
ATOM 4370 N N . ILE B 1 120 ? -4.945 -20.422 -21.953 1 98.44 120 ILE B N 1
ATOM 4371 C CA . ILE B 1 120 ? -4.082 -20.078 -20.828 1 98.44 120 ILE B CA 1
ATOM 4372 C C . ILE B 1 120 ? -4.211 -21.141 -19.734 1 98.44 120 ILE B C 1
ATOM 4374 O O . ILE B 1 120 ? -5.32 -21.547 -19.391 1 98.44 120 ILE B O 1
ATOM 4378 N N . HIS B 1 121 ? -3.07 -21.609 -19.234 1 98.25 121 HIS B N 1
ATOM 4379 C CA . HIS B 1 121 ? -3.066 -22.547 -18.109 1 98.25 121 HIS B CA 1
ATOM 4380 C C . HIS B 1 121 ? -3.666 -21.891 -16.875 1 98.25 121 HIS B C 1
ATOM 4382 O O . HIS B 1 121 ? -3.258 -20.797 -16.469 1 98.25 121 HIS B O 1
ATOM 4388 N N . ILE B 1 122 ? -4.594 -22.547 -16.234 1 98.31 122 ILE B N 1
ATOM 4389 C CA . ILE B 1 122 ? -5.16 -22.047 -14.992 1 98.31 122 ILE B CA 1
ATOM 4390 C C . ILE B 1 122 ? -5.051 -23.109 -13.906 1 98.31 122 ILE B C 1
ATOM 4392 O O . ILE B 1 122 ? -4.98 -24.297 -14.203 1 98.31 122 ILE B O 1
ATOM 4396 N N . ASN B 1 123 ? -4.977 -22.719 -12.664 1 98.62 123 ASN B N 1
ATOM 4397 C CA . ASN B 1 123 ? -5.152 -23.578 -11.492 1 98.62 123 ASN B CA 1
ATOM 4398 C C . ASN B 1 123 ? -6.324 -23.125 -10.633 1 98.62 123 ASN B C 1
ATOM 4400 O O . ASN B 1 123 ? -6.293 -22.031 -10.055 1 98.62 123 ASN B O 1
ATOM 4404 N N . PHE B 1 124 ? -7.352 -23.906 -10.547 1 98.56 124 PHE B N 1
ATOM 4405 C CA . PHE B 1 124 ? -8.469 -23.594 -9.664 1 98.56 124 PHE B CA 1
ATOM 4406 C C . PHE B 1 124 ? -8.016 -23.531 -8.211 1 98.56 124 PHE B C 1
ATOM 4408 O O . PHE B 1 124 ? -7.215 -24.359 -7.77 1 98.56 124 PHE B O 1
ATOM 4415 N N . ASP B 1 125 ? -8.562 -22.547 -7.465 1 98.19 125 ASP B N 1
ATOM 4416 C CA . ASP B 1 125 ? -8.102 -22.328 -6.098 1 98.19 125 ASP B CA 1
ATOM 4417 C C . ASP B 1 125 ? -9.086 -22.938 -5.09 1 98.19 125 ASP B C 1
ATOM 4419 O O . ASP B 1 125 ? -8.805 -22.969 -3.889 1 98.19 125 ASP B O 1
ATOM 4423 N N . ASN B 1 126 ? -10.234 -23.359 -5.504 1 97.19 126 ASN B N 1
ATOM 4424 C CA . ASN B 1 126 ? -11.25 -23.984 -4.66 1 97.19 126 ASN B CA 1
ATOM 4425 C C . ASN B 1 126 ? -12.273 -24.75 -5.484 1 97.19 126 ASN B C 1
ATOM 4427 O O . ASN B 1 126 ? -12.305 -24.641 -6.711 1 97.19 126 ASN B O 1
ATOM 4431 N N . LEU B 1 127 ? -13.109 -25.531 -4.801 1 96.88 127 LEU B N 1
ATOM 4432 C CA . LEU B 1 127 ? -14.047 -26.422 -5.48 1 96.88 127 LEU B CA 1
ATOM 4433 C C . LEU B 1 127 ? -15.188 -25.625 -6.109 1 96.88 127 LEU B C 1
ATOM 4435 O O . LEU B 1 127 ? -15.703 -26.016 -7.164 1 96.88 127 LEU B O 1
ATOM 4439 N N . GLN B 1 128 ? -15.586 -24.516 -5.484 1 97.62 128 GLN B N 1
ATOM 4440 C CA . GLN B 1 128 ? -16.625 -23.672 -6.055 1 97.62 128 GLN B CA 1
ATOM 4441 C C . GLN B 1 128 ? -16.188 -23.062 -7.379 1 97.62 128 GLN B C 1
ATOM 4443 O O . GLN B 1 128 ? -16.969 -22.984 -8.328 1 97.62 128 GLN B O 1
ATOM 4448 N N . GLU B 1 129 ? -14.984 -22.688 -7.398 1 97.75 129 GLU B N 1
ATOM 4449 C CA . GLU B 1 129 ? -14.383 -22.156 -8.625 1 97.75 129 GLU B CA 1
ATOM 4450 C C . GLU B 1 129 ? -14.32 -23.234 -9.711 1 97.75 129 GLU B C 1
ATOM 4452 O O . GLU B 1 129 ? -14.625 -22.953 -10.875 1 97.75 129 GLU B O 1
ATOM 4457 N N . MET B 1 130 ? -13.922 -24.438 -9.344 1 97.62 130 MET B N 1
ATOM 4458 C CA . MET B 1 130 ? -13.828 -25.547 -10.289 1 97.62 130 MET B CA 1
ATOM 4459 C C . MET B 1 130 ? -15.195 -25.875 -10.883 1 97.62 130 MET B C 1
ATOM 4461 O O . MET B 1 130 ? -15.312 -26.094 -12.086 1 97.62 130 MET B O 1
ATOM 4465 N N . GLU B 1 131 ? -16.188 -25.875 -10.039 1 97.12 131 GLU B N 1
ATOM 4466 C CA . GLU B 1 131 ? -17.531 -26.156 -10.5 1 97.12 131 GLU B CA 1
ATOM 4467 C C . GLU B 1 131 ? -18.031 -25.094 -11.484 1 97.12 131 GLU B C 1
ATOM 4469 O O . GLU B 1 131 ? -18.578 -25.422 -12.531 1 97.12 131 GLU B O 1
ATOM 4474 N N . MET B 1 132 ? -17.844 -23.891 -11.109 1 97.25 132 MET B N 1
ATOM 4475 C CA . MET B 1 132 ? -18.203 -22.797 -12.008 1 97.25 132 MET B CA 1
ATOM 4476 C C . MET B 1 132 ? -17.422 -22.906 -13.32 1 97.25 132 MET B C 1
ATOM 4478 O O . MET B 1 132 ? -18 -22.734 -14.398 1 97.25 132 MET B O 1
ATOM 4482 N N . GLY B 1 133 ? -16.188 -23.203 -13.234 1 97.81 133 GLY B N 1
ATOM 4483 C CA . GLY B 1 133 ? -15.344 -23.375 -14.406 1 97.81 133 GLY B CA 1
ATOM 4484 C C . GLY B 1 133 ? -15.805 -24.5 -15.32 1 97.81 133 GLY B C 1
ATOM 4485 O O . GLY B 1 133 ? -15.805 -24.344 -16.547 1 97.81 133 GLY B O 1
ATOM 4486 N N . TYR B 1 134 ? -16.219 -25.609 -14.711 1 98 134 TYR B N 1
ATOM 4487 C CA . TYR B 1 134 ? -16.688 -26.75 -15.492 1 98 134 TYR B CA 1
ATOM 4488 C C . TYR B 1 134 ? -17.875 -26.359 -16.359 1 98 134 TYR B C 1
ATOM 4490 O O . TYR B 1 134 ? -17.891 -26.625 -17.562 1 98 134 TYR B O 1
ATOM 4498 N N . ASN B 1 135 ? -18.828 -25.734 -15.711 1 98.12 135 ASN B N 1
ATOM 4499 C CA . ASN B 1 135 ? -20.031 -25.328 -16.438 1 98.12 135 ASN B CA 1
ATOM 4500 C C . ASN B 1 135 ? -19.703 -24.344 -17.547 1 98.12 135 ASN B C 1
ATOM 4502 O O . ASN B 1 135 ? -20.234 -24.453 -18.656 1 98.12 135 ASN B O 1
ATOM 4506 N N . LEU B 1 136 ? -18.859 -23.453 -17.281 1 98.12 136 LEU B N 1
ATOM 4507 C CA . LEU B 1 136 ? -18.453 -22.469 -18.281 1 98.12 136 LEU B CA 1
ATOM 4508 C C . LEU B 1 136 ? -17.688 -23.125 -19.422 1 98.12 136 LEU B C 1
ATOM 4510 O O . LEU B 1 136 ? -17.922 -22.812 -20.594 1 98.12 136 LEU B O 1
ATOM 4514 N N . TYR B 1 137 ? -16.766 -24.016 -19.062 1 98.06 137 TYR B N 1
ATOM 4515 C CA . TYR B 1 137 ? -15.961 -24.719 -20.047 1 98.06 137 TYR B CA 1
ATOM 4516 C C . TYR B 1 137 ? -16.844 -25.484 -21.031 1 98.06 137 TYR B C 1
ATOM 4518 O O . TYR B 1 137 ? -16.656 -25.406 -22.234 1 98.06 137 TYR B O 1
ATOM 4526 N N . ARG B 1 138 ? -17.828 -26.219 -20.5 1 98.06 138 ARG B N 1
ATOM 4527 C CA . ARG B 1 138 ? -18.734 -27 -21.344 1 98.06 138 ARG B CA 1
ATOM 4528 C C . ARG B 1 138 ? -19.547 -26.109 -22.281 1 98.06 138 ARG B C 1
ATOM 4530 O O . ARG B 1 138 ? -19.734 -26.438 -23.453 1 98.06 138 ARG B O 1
ATOM 4537 N N . SER B 1 139 ? -19.969 -25.031 -21.688 1 98.19 139 SER B N 1
ATOM 4538 C CA . SER B 1 139 ? -20.719 -24.078 -22.516 1 98.19 139 SER B CA 1
ATOM 4539 C C . SER B 1 139 ? -19.859 -23.547 -23.656 1 98.19 139 SER B C 1
ATOM 4541 O O . SER B 1 139 ? -20.297 -23.531 -24.812 1 98.19 139 SER B O 1
ATOM 4543 N N . LEU B 1 140 ? -18.672 -23.156 -23.391 1 98.06 140 LEU B N 1
ATOM 4544 C CA . LEU B 1 140 ? -17.766 -22.609 -24.391 1 98.06 140 LEU B CA 1
ATOM 4545 C C . LEU B 1 140 ? -17.359 -23.656 -25.406 1 98.06 140 LEU B C 1
ATOM 4547 O O . LEU B 1 140 ? -17.172 -23.359 -26.594 1 98.06 140 LEU B O 1
ATOM 4551 N N . GLU B 1 141 ? -17.172 -24.828 -24.906 1 97.19 141 GLU B N 1
ATOM 4552 C CA . GLU B 1 141 ? -16.812 -25.938 -25.797 1 97.19 141 GLU B CA 1
ATOM 4553 C C . GLU B 1 141 ? -17.906 -26.188 -26.828 1 97.19 141 GLU B C 1
ATOM 4555 O O . GLU B 1 141 ? -17.609 -26.406 -28 1 97.19 141 GLU B O 1
ATOM 4560 N N . SER B 1 142 ? -19.109 -26.156 -26.375 1 97.75 142 SER B N 1
ATOM 4561 C CA . SER B 1 142 ? -20.234 -26.359 -27.266 1 97.75 142 SER B CA 1
ATOM 4562 C C . SER B 1 142 ? -20.312 -25.266 -28.328 1 97.75 142 SER B C 1
ATOM 4564 O O . SER B 1 142 ? -20.812 -25.5 -29.438 1 97.75 142 SER B O 1
ATOM 4566 N N . GLU B 1 143 ? -19.766 -24.156 -28.031 1 97.88 143 GLU B N 1
ATOM 4567 C CA . GLU B 1 143 ? -19.766 -23.031 -28.969 1 97.88 143 GLU B CA 1
ATOM 4568 C C . GLU B 1 143 ? -18.5 -23.031 -29.812 1 97.88 143 GLU B C 1
ATOM 4570 O O . GLU B 1 143 ? -18.328 -22.141 -30.656 1 97.88 143 GLU B O 1
ATOM 4575 N N . GLY B 1 144 ? -17.578 -23.922 -29.578 1 97.31 144 GLY B N 1
ATOM 4576 C CA . GLY B 1 144 ? -16.344 -24.016 -30.328 1 97.31 144 GLY B CA 1
ATOM 4577 C C . GLY B 1 144 ? -15.344 -22.922 -29.953 1 97.31 144 GLY B C 1
ATOM 4578 O O . GLY B 1 144 ? -14.516 -22.531 -30.781 1 97.31 144 GLY B O 1
ATOM 4579 N N . LYS B 1 145 ? -15.43 -22.484 -28.641 1 97.62 145 LYS B N 1
ATOM 4580 C CA . LYS B 1 145 ? -14.656 -21.312 -28.266 1 97.62 145 LYS B CA 1
ATOM 4581 C C . LYS B 1 145 ? -13.492 -21.688 -27.359 1 97.62 145 LYS B C 1
ATOM 4583 O O . LYS B 1 145 ? -12.711 -20.812 -26.953 1 97.62 145 LYS B O 1
ATOM 4588 N N . VAL B 1 146 ? -13.305 -22.891 -27.062 1 97.56 146 VAL B N 1
ATOM 4589 C CA . VAL B 1 146 ? -12.258 -23.312 -26.141 1 97.56 146 VAL B CA 1
ATOM 4590 C C . VAL B 1 146 ? -10.969 -23.609 -26.906 1 97.56 146 VAL B C 1
ATOM 4592 O O . VAL B 1 146 ? -10.992 -24.312 -27.922 1 97.56 146 VAL B O 1
ATOM 4595 N N . LEU B 1 147 ? -9.93 -22.984 -26.547 1 95.5 147 LEU B N 1
ATOM 4596 C CA . LEU B 1 147 ? -8.586 -23.359 -26.969 1 95.5 147 LEU B CA 1
ATOM 4597 C C . LEU B 1 147 ? -7.875 -24.156 -25.891 1 95.5 147 LEU B C 1
ATOM 4599 O O . LEU B 1 147 ? -7.879 -23.766 -24.719 1 95.5 147 LEU B O 1
ATOM 4603 N N . ARG B 1 148 ? -7.391 -25.172 -26.219 1 85.75 148 ARG B N 1
ATOM 4604 C CA . ARG B 1 148 ? -6.848 -26.125 -25.266 1 85.75 148 ARG B CA 1
ATOM 4605 C C . ARG B 1 148 ? -5.668 -25.531 -24.5 1 85.75 148 ARG B C 1
ATOM 4607 O O . ARG B 1 148 ? -4.711 -25.047 -25.109 1 85.75 148 ARG B O 1
ATOM 4614 N N . GLY B 1 149 ? -5.711 -25.391 -23.266 1 87.12 149 GLY B N 1
ATOM 4615 C CA . GLY B 1 149 ? -4.691 -25.125 -22.266 1 87.12 149 GLY B CA 1
ATOM 4616 C C . GLY B 1 149 ? -4.762 -26.078 -21.078 1 87.12 149 GLY B C 1
ATOM 4617 O O . GLY B 1 149 ? -5.754 -26.781 -20.891 1 87.12 149 GLY B O 1
ATOM 4618 N N . SER B 1 150 ? -3.67 -26.266 -20.438 1 95 150 SER B N 1
ATOM 4619 C CA . SER B 1 150 ? -3.701 -27.109 -19.25 1 95 150 SER B CA 1
ATOM 4620 C C . SER B 1 150 ? -4.578 -26.5 -18.156 1 95 150 SER B C 1
ATOM 4622 O O . SER B 1 150 ? -4.641 -25.266 -18.016 1 95 150 SER B O 1
ATOM 4624 N N . ILE B 1 151 ? -5.305 -27.312 -17.5 1 98.31 151 ILE B N 1
ATOM 4625 C CA . ILE B 1 151 ? -6.191 -26.938 -16.406 1 98.31 151 ILE B CA 1
ATOM 4626 C C . ILE B 1 151 ? -5.816 -27.703 -15.148 1 98.31 151 ILE B C 1
ATOM 4628 O O . ILE B 1 151 ? -5.785 -28.938 -15.164 1 98.31 151 ILE B O 1
ATOM 4632 N N . GLY B 1 152 ? -5.469 -26.953 -14.141 1 98.5 152 GLY B N 1
ATOM 4633 C CA . GLY B 1 152 ? -5.047 -27.609 -12.906 1 98.5 152 GLY B CA 1
ATOM 4634 C C . GLY B 1 152 ? -5.879 -27.203 -11.703 1 98.5 152 GLY B C 1
ATOM 4635 O O . GLY B 1 152 ? -6.824 -26.438 -11.828 1 98.5 152 GLY B O 1
ATOM 4636 N N . VAL B 1 153 ? -5.59 -27.812 -10.562 1 98.56 153 VAL B N 1
ATOM 4637 C CA . VAL B 1 153 ? -6.176 -27.516 -9.258 1 98.56 153 VAL B CA 1
ATOM 4638 C C . VAL B 1 153 ? -5.066 -27.281 -8.234 1 98.56 153 VAL B C 1
ATOM 4640 O O . VAL B 1 153 ? -4.145 -28.094 -8.117 1 98.56 153 VAL B O 1
ATOM 4643 N N . ARG B 1 154 ? -5.121 -26.156 -7.594 1 98.25 154 ARG B N 1
ATOM 4644 C CA . ARG B 1 154 ? -4.188 -25.906 -6.5 1 98.25 154 ARG B CA 1
ATOM 4645 C C . ARG B 1 154 ? -4.566 -26.719 -5.262 1 98.25 154 ARG B C 1
ATOM 4647 O O . ARG B 1 154 ? -5.703 -26.656 -4.793 1 98.25 154 ARG B O 1
ATOM 4654 N N . ILE B 1 155 ? -3.576 -27.438 -4.758 1 97.38 155 ILE B N 1
ATOM 4655 C CA . ILE B 1 155 ? -3.795 -28.328 -3.615 1 97.38 155 ILE B CA 1
ATOM 4656 C C . ILE B 1 155 ? -3.094 -27.75 -2.383 1 97.38 155 ILE B C 1
ATOM 4658 O O . ILE B 1 155 ? -1.919 -27.391 -2.445 1 97.38 155 ILE B O 1
ATOM 4662 N N . ASN B 1 156 ? -3.848 -27.578 -1.333 1 96.56 156 ASN B N 1
ATOM 4663 C CA . ASN B 1 156 ? -3.256 -27.297 -0.029 1 96.56 156 ASN B CA 1
ATOM 4664 C C . ASN B 1 156 ? -3.092 -28.562 0.799 1 96.56 156 ASN B C 1
ATOM 4666 O O . ASN B 1 156 ? -4.078 -29.125 1.283 1 96.56 156 ASN B O 1
ATOM 4670 N N . SER B 1 157 ? -1.872 -28.953 0.966 1 93.19 157 SER B N 1
ATOM 4671 C CA . SER B 1 157 ? -1.586 -30.172 1.706 1 93.19 157 SER B CA 1
ATOM 4672 C C . SER B 1 157 ? -1.83 -29.984 3.199 1 93.19 157 SER B C 1
ATOM 4674 O O . SER B 1 157 ? -1.929 -30.969 3.945 1 93.19 157 SER B O 1
ATOM 4676 N N . GLN B 1 158 ? -1.841 -28.703 3.693 1 92.06 158 GLN B N 1
ATOM 4677 C CA . GLN B 1 158 ? -2.127 -28.297 5.066 1 92.06 158 GLN B CA 1
ATOM 4678 C C . GLN B 1 158 ? -1.021 -28.75 6.016 1 92.06 158 GLN B C 1
ATOM 4680 O O . GLN B 1 158 ? -1.287 -29.094 7.172 1 92.06 158 GLN B O 1
ATOM 4685 N N . TYR B 1 159 ? 0.29 -28.922 5.512 1 82.62 159 TYR B N 1
ATOM 4686 C CA . TYR B 1 159 ? 1.414 -29.328 6.348 1 82.62 159 TYR B CA 1
ATOM 4687 C C . TYR B 1 159 ? 2.49 -28.25 6.379 1 82.62 159 TYR B C 1
ATOM 4689 O O . TYR B 1 159 ? 3.494 -28.391 7.082 1 82.62 159 TYR B O 1
ATOM 4697 N N . GLY B 1 160 ? 2.236 -27.188 5.758 1 73.94 160 GLY B N 1
ATOM 4698 C CA . GLY B 1 160 ? 3.332 -26.25 5.594 1 73.94 160 GLY B CA 1
ATOM 4699 C C . GLY B 1 160 ? 3.148 -24.969 6.391 1 73.94 160 GLY B C 1
ATOM 4700 O O . GLY B 1 160 ? 2.158 -24.25 6.207 1 73.94 160 GLY B O 1
ATOM 4701 N N . VAL B 1 161 ? 3.99 -24.875 7.473 1 74.88 161 VAL B N 1
ATOM 4702 C CA . VAL B 1 161 ? 4.062 -23.594 8.172 1 74.88 161 VAL B CA 1
ATOM 4703 C C . VAL B 1 161 ? 5.516 -23.125 8.25 1 74.88 161 VAL B C 1
ATOM 4705 O O . VAL B 1 161 ? 6.383 -23.875 8.719 1 74.88 161 VAL B O 1
ATOM 4708 N N . GLY B 1 162 ? 5.828 -21.984 7.723 1 75.62 162 GLY B N 1
ATOM 4709 C CA . GLY B 1 162 ? 7.172 -21.422 7.73 1 75.62 162 GLY B CA 1
ATOM 4710 C C . GLY B 1 162 ? 7.418 -20.484 8.891 1 75.62 162 GLY B C 1
ATOM 4711 O O . GLY B 1 162 ? 6.531 -20.25 9.711 1 75.62 162 GLY B O 1
ATOM 4712 N N . ALA B 1 163 ? 8.742 -19.922 8.969 1 74.94 163 ALA B N 1
ATOM 4713 C CA . ALA B 1 163 ? 9.156 -18.969 9.992 1 74.94 163 ALA B CA 1
ATOM 4714 C C . ALA B 1 163 ? 8.352 -17.672 9.883 1 74.94 163 ALA B C 1
ATOM 4716 O O . ALA B 1 163 ? 8.156 -16.969 10.883 1 74.94 163 ALA B O 1
ATOM 4717 N N . ILE B 1 164 ? 7.938 -17.375 8.703 1 79.38 164 ILE B N 1
ATOM 4718 C CA . ILE B 1 164 ? 7.066 -16.219 8.445 1 79.38 164 ILE B CA 1
ATOM 4719 C C . ILE B 1 164 ? 5.668 -16.703 8.078 1 79.38 164 ILE B C 1
ATOM 4721 O O . ILE B 1 164 ? 5.402 -17.047 6.926 1 79.38 164 ILE B O 1
ATOM 4725 N N . GLU B 1 165 ? 4.824 -16.656 8.969 1 77.12 165 GLU B N 1
ATOM 4726 C CA . GLU B 1 165 ? 3.484 -17.219 8.797 1 77.12 165 GLU B CA 1
ATOM 4727 C C . GLU B 1 165 ? 2.783 -16.594 7.586 1 77.12 165 GLU B C 1
ATOM 4729 O O . GLU B 1 165 ? 2.143 -17.312 6.805 1 77.12 165 GLU B O 1
ATOM 4734 N N . ALA B 1 166 ? 3.029 -15.422 7.375 1 76.25 166 ALA B N 1
ATOM 4735 C CA . ALA B 1 166 ? 2.326 -14.68 6.328 1 76.25 166 ALA B CA 1
ATOM 4736 C C . ALA B 1 166 ? 2.771 -15.141 4.941 1 76.25 166 ALA B C 1
ATOM 4738 O O . ALA B 1 166 ? 2.115 -14.844 3.941 1 76.25 166 ALA B O 1
ATOM 4739 N N . THR B 1 167 ? 3.797 -15.852 4.836 1 79.12 167 THR B N 1
ATOM 4740 C CA . THR B 1 167 ? 4.27 -16.328 3.541 1 79.12 167 THR B CA 1
ATOM 4741 C C . THR B 1 167 ? 3.982 -17.812 3.373 1 79.12 167 THR B C 1
ATOM 4743 O O . THR B 1 167 ? 4.324 -18.406 2.348 1 79.12 167 THR B O 1
ATOM 4746 N N . SER B 1 168 ? 3.316 -18.422 4.332 1 82.75 168 SER B N 1
ATOM 4747 C CA . SER B 1 168 ? 2.963 -19.828 4.273 1 82.75 168 SER B CA 1
ATOM 4748 C C . SER B 1 168 ? 1.615 -20.031 3.588 1 82.75 168 SER B C 1
ATOM 4750 O O . SER B 1 168 ? 0.58 -19.609 4.105 1 82.75 168 SER B O 1
ATOM 4752 N N . THR B 1 169 ? 1.704 -20.719 2.543 1 85.5 169 THR B N 1
ATOM 4753 C CA . THR B 1 169 ? 0.473 -20.844 1.769 1 85.5 169 THR B CA 1
ATOM 4754 C C . THR B 1 169 ? -0.131 -22.234 1.924 1 85.5 169 THR B C 1
ATOM 4756 O O . THR B 1 169 ? -1.204 -22.516 1.385 1 85.5 169 THR B O 1
ATOM 4759 N N . ALA B 1 170 ? 0.506 -23.078 2.641 1 89.19 170 ALA B N 1
ATOM 4760 C CA . ALA B 1 170 ? -0.016 -24.438 2.807 1 89.19 170 ALA B CA 1
ATOM 4761 C C . ALA B 1 170 ? -0.348 -24.719 4.27 1 89.19 170 ALA B C 1
ATOM 4763 O O . ALA B 1 170 ? -0.231 -25.859 4.73 1 89.19 170 ALA B O 1
ATOM 4764 N N . ALA B 1 171 ? -0.742 -23.688 4.992 1 89.94 171 ALA B N 1
ATOM 4765 C CA . ALA B 1 171 ? -1.133 -23.828 6.391 1 89.94 171 ALA B CA 1
ATOM 4766 C C . ALA B 1 171 ? -2.504 -24.484 6.516 1 89.94 171 ALA B C 1
ATOM 4768 O O . ALA B 1 171 ? -3.287 -24.484 5.562 1 89.94 171 ALA B O 1
ATOM 4769 N N . PRO B 1 172 ? -2.822 -25.047 7.656 1 92.25 172 PRO B N 1
ATOM 4770 C CA . PRO B 1 172 ? -4.086 -25.75 7.852 1 92.25 172 PRO B CA 1
ATOM 4771 C C . PRO B 1 172 ? -5.309 -24.875 7.566 1 92.25 172 PRO B C 1
ATOM 4773 O O . PRO B 1 172 ? -6.344 -25.391 7.125 1 92.25 172 PRO B O 1
ATOM 4776 N N . THR B 1 173 ? -5.199 -23.594 7.766 1 93.75 173 THR B N 1
ATOM 4777 C CA . THR B 1 173 ? -6.352 -22.703 7.613 1 93.75 173 THR B CA 1
ATOM 4778 C C . THR B 1 173 ? -6.137 -21.734 6.461 1 93.75 173 THR B C 1
ATOM 4780 O O . THR B 1 173 ? -6.785 -20.688 6.402 1 93.75 173 THR B O 1
ATOM 4783 N N . SER B 1 174 ? -5.207 -22.109 5.586 1 94.38 174 SER B N 1
ATOM 4784 C CA . SER B 1 174 ? -4.824 -21.234 4.488 1 94.38 174 SER B CA 1
ATOM 4785 C C . SER B 1 174 ? -6.023 -20.906 3.602 1 94.38 174 SER B C 1
ATOM 4787 O O . SER B 1 174 ? -6.891 -21.75 3.383 1 94.38 174 SER B O 1
ATOM 4789 N N . LYS B 1 175 ? -6.031 -19.688 3.045 1 96.44 175 LYS B N 1
ATOM 4790 C CA . LYS B 1 175 ? -7.059 -19.266 2.098 1 96.44 175 LYS B CA 1
ATOM 4791 C C . LYS B 1 175 ? -6.832 -19.891 0.726 1 96.44 175 LYS B C 1
ATOM 4793 O O . LYS B 1 175 ? -7.695 -19.812 -0.149 1 96.44 175 LYS B O 1
ATOM 4798 N N . PHE B 1 176 ? -5.672 -20.562 0.542 1 97.19 176 PHE B N 1
ATOM 4799 C CA . PHE B 1 176 ? -5.273 -21 -0.788 1 97.19 176 PHE B CA 1
ATOM 4800 C C . PHE B 1 176 ? -5.574 -22.484 -0.977 1 97.19 176 PHE B C 1
ATOM 4802 O O . PHE B 1 176 ? -5.391 -23.281 -0.057 1 97.19 176 PHE B O 1
ATOM 4809 N N . GLY B 1 177 ? -6.031 -22.766 -2.205 1 97.44 177 GLY B N 1
ATOM 4810 C CA . GLY B 1 177 ? -6.074 -24.141 -2.684 1 97.44 177 GLY B CA 1
ATOM 4811 C C . GLY B 1 177 ? -7.16 -24.969 -2.025 1 97.44 177 GLY B C 1
ATOM 4812 O O . GLY B 1 177 ? -7.801 -24.516 -1.071 1 97.44 177 GLY B O 1
ATOM 4813 N N . VAL B 1 178 ? -7.406 -26.109 -2.514 1 97.62 178 VAL B N 1
ATOM 4814 C CA . VAL B 1 178 ? -8.328 -27.094 -1.95 1 97.62 178 VAL B CA 1
ATOM 4815 C C . VAL B 1 178 ? -7.707 -27.734 -0.706 1 97.62 178 VAL B C 1
ATOM 4817 O O . VAL B 1 178 ? -6.668 -28.391 -0.79 1 97.62 178 VAL B O 1
ATOM 4820 N N . PRO B 1 179 ? -8.297 -27.484 0.439 1 97.19 179 PRO B N 1
ATOM 4821 C CA . PRO B 1 179 ? -7.773 -28.125 1.648 1 97.19 179 PRO B CA 1
ATOM 4822 C C . PRO B 1 179 ? -7.996 -29.641 1.664 1 97.19 179 PRO B C 1
ATOM 4824 O O . PRO B 1 179 ? -9.094 -30.094 1.966 1 97.19 179 PRO B O 1
ATOM 4827 N N . ILE B 1 180 ? -6.98 -30.328 1.465 1 96.06 180 ILE B N 1
ATOM 4828 C CA . ILE B 1 180 ? -7.102 -31.734 1.131 1 96.06 180 ILE B CA 1
ATOM 4829 C C . ILE B 1 180 ? -7.574 -32.531 2.355 1 96.06 180 ILE B C 1
ATOM 4831 O O . ILE B 1 180 ? -8.297 -33.5 2.229 1 96.06 180 ILE B O 1
ATOM 4835 N N . LYS B 1 181 ? -7.199 -32.062 3.551 1 95.31 181 LYS B N 1
ATOM 4836 C CA . LYS B 1 181 ? -7.609 -32.781 4.762 1 95.31 181 LYS B CA 1
ATOM 4837 C C . LYS B 1 181 ? -9.086 -32.531 5.066 1 95.31 181 LYS B C 1
ATOM 4839 O O . LYS B 1 181 ? -9.711 -33.312 5.773 1 95.31 181 LYS B O 1
ATOM 4844 N N . ASP B 1 182 ? -9.602 -31.469 4.512 1 96 182 ASP B N 1
ATOM 4845 C CA . ASP B 1 182 ? -10.992 -31.094 4.754 1 96 182 ASP B CA 1
ATOM 4846 C C . ASP B 1 182 ? -11.867 -31.438 3.553 1 96 182 ASP B C 1
ATOM 4848 O O . ASP B 1 182 ? -13.039 -31.047 3.504 1 96 182 ASP B O 1
ATOM 4852 N N . THR B 1 183 ? -11.344 -32.094 2.568 1 96.25 183 THR B N 1
ATOM 4853 C CA . THR B 1 183 ? -12.07 -32.438 1.348 1 96.25 183 THR B CA 1
ATOM 4854 C C . THR B 1 183 ? -12.266 -33.938 1.231 1 96.25 183 THR B C 1
ATOM 4856 O O . THR B 1 183 ? -11.32 -34.719 1.408 1 96.25 183 THR B O 1
ATOM 4859 N N . ASP B 1 184 ? -13.5 -34.344 0.978 1 96.06 184 ASP B N 1
ATOM 4860 C CA . ASP B 1 184 ? -13.781 -35.781 0.72 1 96.06 184 ASP B CA 1
ATOM 4861 C C . ASP B 1 184 ? -13.094 -36.25 -0.56 1 96.06 184 ASP B C 1
ATOM 4863 O O . ASP B 1 184 ? -13.312 -35.688 -1.633 1 96.06 184 ASP B O 1
ATOM 4867 N N . TYR B 1 185 ? -12.258 -37.219 -0.453 1 96.81 185 TYR B N 1
ATOM 4868 C CA . TYR B 1 185 ? -11.508 -37.719 -1.605 1 96.81 185 TYR B CA 1
ATOM 4869 C C . TYR B 1 185 ? -12.438 -38.156 -2.725 1 96.81 185 TYR B C 1
ATOM 4871 O O . TYR B 1 185 ? -12.141 -37.938 -3.906 1 96.81 185 TYR B O 1
ATOM 4879 N N . ASN B 1 186 ? -13.562 -38.75 -2.395 1 97.19 186 ASN B N 1
ATOM 4880 C CA . ASN B 1 186 ? -14.492 -39.188 -3.418 1 97.19 186 ASN B CA 1
ATOM 4881 C C . ASN B 1 186 ? -15.117 -38.031 -4.168 1 97.19 186 ASN B C 1
ATOM 4883 O O . ASN B 1 186 ? -15.414 -38.125 -5.359 1 97.19 186 ASN B O 1
ATOM 4887 N N . GLU B 1 187 ? -15.266 -37 -3.396 1 95.44 187 GLU B N 1
ATOM 4888 C CA . GLU B 1 187 ? -15.773 -35.781 -4.039 1 95.44 187 GLU B CA 1
ATOM 4889 C C . GLU B 1 187 ? -14.75 -35.219 -5.031 1 95.44 187 GLU B C 1
ATOM 4891 O O . GLU B 1 187 ? -15.102 -34.875 -6.16 1 95.44 187 GLU B O 1
ATOM 4896 N N . LEU B 1 188 ? -13.555 -35.188 -4.586 1 96.5 188 LEU B N 1
ATOM 4897 C CA . LEU B 1 188 ? -12.484 -34.719 -5.449 1 96.5 188 LEU B CA 1
ATOM 4898 C C . LEU B 1 188 ? -12.336 -35.625 -6.68 1 96.5 188 LEU B C 1
ATOM 4900 O O . LEU B 1 188 ? -12.273 -35.125 -7.805 1 96.5 188 LEU B O 1
ATOM 4904 N N . LEU B 1 189 ? -12.305 -36.938 -6.461 1 97.62 189 LEU B N 1
ATOM 4905 C CA . LEU B 1 189 ? -12.203 -37.938 -7.535 1 97.62 189 LEU B CA 1
ATOM 4906 C C . LEU B 1 189 ? -13.344 -37.75 -8.531 1 97.62 189 LEU B C 1
ATOM 4908 O O . LEU B 1 189 ? -13.133 -37.844 -9.742 1 97.62 189 LEU B O 1
ATOM 4912 N N . GLY B 1 190 ? -14.523 -37.5 -7.969 1 97.38 190 GLY B N 1
ATOM 4913 C CA . GLY B 1 190 ? -15.688 -37.312 -8.82 1 97.38 190 GLY B CA 1
ATOM 4914 C C . GLY B 1 190 ? -15.562 -36.125 -9.742 1 97.38 190 GLY B C 1
ATOM 4915 O O . GLY B 1 190 ? -16 -36.156 -10.891 1 97.38 190 GLY B O 1
ATOM 4916 N N . LEU B 1 191 ? -14.969 -35.094 -9.281 1 96.44 191 LEU B N 1
ATOM 4917 C CA . LEU B 1 191 ? -14.781 -33.875 -10.086 1 96.44 191 LEU B CA 1
ATOM 4918 C C . LEU B 1 191 ? -13.781 -34.125 -11.211 1 96.44 191 LEU B C 1
ATOM 4920 O O . LEU B 1 191 ? -13.992 -33.688 -12.336 1 96.44 191 LEU B O 1
ATOM 4924 N N . PHE B 1 192 ? -12.688 -34.844 -10.922 1 97.62 192 PHE B N 1
ATOM 4925 C CA . PHE B 1 192 ? -11.711 -35.156 -11.953 1 97.62 192 PHE B CA 1
ATOM 4926 C C . PHE B 1 192 ? -12.297 -36.156 -12.961 1 97.62 192 PHE B C 1
ATOM 4928 O O . PHE B 1 192 ? -12.008 -36.062 -14.156 1 97.62 192 PHE B O 1
ATOM 4935 N N . ALA B 1 193 ? -13.109 -37.094 -12.484 1 98.12 193 ALA B N 1
ATOM 4936 C CA . ALA B 1 193 ? -13.742 -38.062 -13.375 1 98.12 193 ALA B CA 1
ATOM 4937 C C . ALA B 1 193 ? -14.664 -37.375 -14.375 1 98.12 193 ALA B C 1
ATOM 4939 O O . ALA B 1 193 ? -14.703 -37.75 -15.555 1 98.12 193 ALA B O 1
ATOM 4940 N N . LYS B 1 194 ? -15.312 -36.406 -13.859 1 96.81 194 LYS B N 1
ATOM 4941 C CA . LYS B 1 194 ? -16.297 -35.719 -14.68 1 96.81 194 LYS B CA 1
ATOM 4942 C C . LYS B 1 194 ? -15.625 -34.75 -15.664 1 96.81 194 LYS B C 1
ATOM 4944 O O . LYS B 1 194 ? -16.203 -34.406 -16.703 1 96.81 194 LYS B O 1
ATOM 4949 N N . TRP B 1 195 ? -14.453 -34.344 -15.414 1 97.88 195 TRP B N 1
ATOM 4950 C CA . TRP B 1 195 ? -13.766 -33.344 -16.219 1 97.88 195 TRP B CA 1
ATOM 4951 C C . TRP B 1 195 ? -12.367 -33.812 -16.609 1 97.88 195 TRP B C 1
ATOM 4953 O O . TRP B 1 195 ? -11.367 -33.281 -16.109 1 97.88 195 TRP B O 1
ATOM 4963 N N . PRO B 1 196 ? -12.273 -34.625 -17.594 1 97 196 PRO B N 1
ATOM 4964 C CA . PRO B 1 196 ? -11 -35.219 -17.969 1 97 196 PRO B CA 1
ATOM 4965 C C . PRO B 1 196 ? -9.977 -34.219 -18.469 1 97 196 PRO B C 1
ATOM 4967 O O . PRO B 1 196 ? -8.781 -34.5 -18.531 1 97 196 PRO B O 1
ATOM 4970 N N . GLU B 1 197 ? -10.5 -32.969 -18.891 1 97.12 197 GLU B N 1
ATOM 4971 C CA . GLU B 1 197 ? -9.602 -31.938 -19.375 1 97.12 197 GLU B CA 1
ATOM 4972 C C . GLU B 1 197 ? -8.75 -31.359 -18.25 1 97.12 197 GLU B C 1
ATOM 4974 O O . GLU B 1 197 ? -7.742 -30.703 -18.5 1 97.12 197 GLU B O 1
ATOM 4979 N N . VAL B 1 198 ? -9.156 -31.594 -16.984 1 98.31 198 VAL B N 1
ATOM 4980 C CA . VAL B 1 198 ? -8.336 -31.172 -15.844 1 98.31 198 VAL B CA 1
ATOM 4981 C C . VAL B 1 198 ? -7.152 -32.125 -15.688 1 98.31 198 VAL B C 1
ATOM 4983 O O . VAL B 1 198 ? -7.305 -33.25 -15.18 1 98.31 198 VAL B O 1
ATOM 4986 N N . ASN B 1 199 ? -5.973 -31.641 -16.047 1 98.44 199 ASN B N 1
ATOM 4987 C CA . ASN B 1 199 ? -4.848 -32.562 -16.172 1 98.44 199 ASN B CA 1
ATOM 4988 C C . ASN B 1 199 ? -3.658 -32.094 -15.328 1 98.44 199 ASN B C 1
ATOM 4990 O O . ASN B 1 199 ? -2.535 -32.562 -15.531 1 98.44 199 ASN B O 1
ATOM 4994 N N . GLY B 1 200 ? -3.857 -31.125 -14.375 1 98.5 200 GLY B N 1
ATOM 4995 C CA . GLY B 1 200 ? -2.727 -30.625 -13.609 1 98.5 200 GLY B CA 1
ATOM 4996 C C . GLY B 1 200 ? -3.01 -30.516 -12.125 1 98.5 200 GLY B C 1
ATOM 4997 O O . GLY B 1 200 ? -4.168 -30.453 -11.711 1 98.5 200 GLY B O 1
ATOM 4998 N N . LEU B 1 201 ? -1.964 -30.531 -11.336 1 98.69 201 LEU B N 1
ATOM 4999 C CA . LEU B 1 201 ? -1.972 -30.234 -9.906 1 98.69 201 LEU B CA 1
ATOM 5000 C C . LEU B 1 201 ? -0.934 -29.156 -9.578 1 98.69 201 LEU B C 1
ATOM 5002 O O . LEU B 1 201 ? 0.157 -29.156 -10.156 1 98.69 201 LEU B O 1
ATOM 5006 N N . HIS B 1 202 ? -1.285 -28.266 -8.75 1 98.44 202 HIS B N 1
ATOM 5007 C CA . HIS B 1 202 ? -0.442 -27.141 -8.344 1 98.44 202 HIS B CA 1
ATOM 5008 C C . HIS B 1 202 ? -0.181 -27.172 -6.844 1 98.44 202 HIS B C 1
ATOM 5010 O O . HIS B 1 202 ? -1.105 -27.359 -6.051 1 98.44 202 HIS B O 1
ATOM 5016 N N . SER B 1 203 ? 1.049 -27.047 -6.492 1 95.5 203 SER B N 1
ATOM 5017 C CA . SER B 1 203 ? 1.453 -26.891 -5.098 1 95.5 203 SER B CA 1
ATOM 5018 C C . SER B 1 203 ? 2.32 -25.656 -4.898 1 95.5 203 SER B C 1
ATOM 5020 O O . SER B 1 203 ? 3.271 -25.438 -5.648 1 95.5 203 SER B O 1
ATOM 5022 N N . HIS B 1 204 ? 2.002 -24.875 -3.973 1 94.69 204 HIS B N 1
ATOM 5023 C CA . HIS B 1 204 ? 2.789 -23.734 -3.514 1 94.69 204 HIS B CA 1
ATOM 5024 C C . HIS B 1 204 ? 2.777 -23.641 -1.992 1 94.69 204 HIS B C 1
ATOM 5026 O O . HIS B 1 204 ? 1.788 -23.203 -1.402 1 94.69 204 HIS B O 1
ATOM 5032 N N . VAL B 1 205 ? 3.867 -23.984 -1.392 1 92 205 VAL B N 1
ATOM 5033 C CA . VAL B 1 205 ? 3.906 -24.156 0.057 1 92 205 VAL B CA 1
ATOM 5034 C C . VAL B 1 205 ? 4.242 -22.828 0.725 1 92 205 VAL B C 1
ATOM 5036 O O . VAL B 1 205 ? 3.875 -22.594 1.879 1 92 205 VAL B O 1
ATOM 5039 N N . GLY B 1 206 ? 4.977 -22.016 -0.002 1 90.56 206 GLY B N 1
ATOM 5040 C CA . GLY B 1 206 ? 5.391 -20.734 0.536 1 90.56 206 GLY B CA 1
ATOM 5041 C C . GLY B 1 206 ? 6.559 -20.125 -0.214 1 90.56 206 GLY B C 1
ATOM 5042 O O . GLY B 1 206 ? 6.836 -20.5 -1.354 1 90.56 206 GLY B O 1
ATOM 5043 N N . SER B 1 207 ? 7.086 -19.094 0.427 1 89.88 207 SER B N 1
ATOM 5044 C CA . SER B 1 207 ? 8.195 -18.359 -0.185 1 89.88 207 SER B CA 1
ATOM 5045 C C . SER B 1 207 ? 9.297 -18.078 0.832 1 89.88 207 SER B C 1
ATOM 5047 O O . SER B 1 207 ? 9.984 -18.984 1.288 1 89.88 207 SER B O 1
ATOM 5049 N N . GLN B 1 208 ? 9.508 -16.828 1.117 1 90.5 208 GLN B N 1
ATOM 5050 C CA . GLN B 1 208 ? 10.562 -16.438 2.053 1 90.5 208 GLN B CA 1
ATOM 5051 C C . GLN B 1 208 ? 10.289 -17 3.445 1 90.5 208 GLN B C 1
ATOM 5053 O O . GLN B 1 208 ? 9.18 -16.875 3.965 1 90.5 208 GLN B O 1
ATOM 5058 N N . GLY B 1 209 ? 11.203 -17.672 3.988 1 86.44 209 GLY B N 1
ATOM 5059 C CA . GLY B 1 209 ? 11.07 -18.172 5.348 1 86.44 209 GLY B CA 1
ATOM 5060 C C . GLY B 1 209 ? 10.633 -19.625 5.406 1 86.44 209 GLY B C 1
ATOM 5061 O O . GLY B 1 209 ? 10.555 -20.219 6.488 1 86.44 209 GLY B O 1
ATOM 5062 N N . ILE B 1 210 ? 10.336 -20.25 4.258 1 88.06 210 ILE B N 1
ATOM 5063 C CA . ILE B 1 210 ? 9.898 -21.641 4.219 1 88.06 210 ILE B CA 1
ATOM 5064 C C . ILE B 1 210 ? 11.117 -22.562 4.082 1 88.06 210 ILE B C 1
ATOM 5066 O O . ILE B 1 210 ? 12.031 -22.266 3.312 1 88.06 210 ILE B O 1
ATOM 5070 N N . ASP B 1 211 ? 11.039 -23.625 4.805 1 89.19 211 ASP B N 1
ATOM 5071 C CA . ASP B 1 211 ? 12.102 -24.609 4.715 1 89.19 211 ASP B CA 1
ATOM 5072 C C . ASP B 1 211 ? 11.992 -25.422 3.426 1 89.19 211 ASP B C 1
ATOM 5074 O O . ASP B 1 211 ? 10.891 -25.781 3 1 89.19 211 ASP B O 1
ATOM 5078 N N . LEU B 1 212 ? 13.133 -25.688 2.932 1 90.56 212 LEU B N 1
ATOM 5079 C CA . LEU B 1 212 ? 13.188 -26.438 1.675 1 90.56 212 LEU B CA 1
ATOM 5080 C C . LEU B 1 212 ? 12.508 -27.781 1.811 1 90.56 212 LEU B C 1
ATOM 5082 O O . LEU B 1 212 ? 11.891 -28.266 0.86 1 90.56 212 LEU B O 1
ATOM 5086 N N . SER B 1 213 ? 12.68 -28.391 2.939 1 91.81 213 SER B N 1
ATOM 5087 C CA . SER B 1 213 ? 12.062 -29.688 3.156 1 91.81 213 SER B CA 1
ATOM 5088 C C . SER B 1 213 ? 10.547 -29.625 3.025 1 91.81 213 SER B C 1
ATOM 5090 O O . SER B 1 213 ? 9.914 -30.547 2.521 1 91.81 213 SER B O 1
ATOM 5092 N N . SER B 1 214 ? 9.977 -28.531 3.498 1 92.62 214 SER B N 1
ATOM 5093 C CA . SER B 1 214 ? 8.531 -28.344 3.377 1 92.62 214 SER B CA 1
ATOM 5094 C C . SER B 1 214 ? 8.117 -28.219 1.916 1 92.62 214 SER B C 1
ATOM 5096 O O . SER B 1 214 ? 7.082 -28.75 1.513 1 92.62 214 SER B O 1
ATOM 5098 N N . MET B 1 215 ? 8.906 -27.562 1.174 1 94 215 MET B N 1
ATOM 5099 C CA . MET B 1 215 ? 8.617 -27.422 -0.25 1 94 215 MET B CA 1
ATOM 5100 C C . MET B 1 215 ? 8.695 -28.766 -0.959 1 94 215 MET B C 1
ATOM 5102 O O . MET B 1 215 ? 7.816 -29.109 -1.754 1 94 215 MET B O 1
ATOM 5106 N N . VAL B 1 216 ? 9.742 -29.5 -0.638 1 95.81 216 VAL B N 1
ATOM 5107 C CA . VAL B 1 216 ? 9.93 -30.812 -1.236 1 95.81 216 VAL B CA 1
ATOM 5108 C C . VAL B 1 216 ? 8.758 -31.719 -0.872 1 95.81 216 VAL B C 1
ATOM 5110 O O . VAL B 1 216 ? 8.242 -32.438 -1.724 1 95.81 216 VAL B O 1
ATOM 5113 N N . ASN B 1 217 ? 8.352 -31.625 0.346 1 95.12 217 ASN B N 1
ATOM 5114 C CA . ASN B 1 217 ? 7.219 -32.438 0.798 1 95.12 217 ASN B CA 1
ATOM 5115 C C . ASN B 1 217 ? 5.938 -32.062 0.061 1 95.12 217 ASN B C 1
ATOM 5117 O O . ASN B 1 217 ? 5.098 -32.938 -0.208 1 95.12 217 ASN B O 1
ATOM 5121 N N . GLY B 1 218 ? 5.762 -30.781 -0.179 1 95.12 218 GLY B N 1
ATOM 5122 C CA . GLY B 1 218 ? 4.617 -30.359 -0.968 1 95.12 218 GLY B CA 1
ATOM 5123 C C . GLY B 1 218 ? 4.594 -30.953 -2.361 1 95.12 218 GLY B C 1
ATOM 5124 O O . GLY B 1 218 ? 3.545 -31.391 -2.838 1 95.12 218 GLY B O 1
ATOM 5125 N N . VAL B 1 219 ? 5.77 -31.031 -2.965 1 97.06 219 VAL B N 1
ATOM 5126 C CA . VAL B 1 219 ? 5.891 -31.594 -4.305 1 97.06 219 VAL B CA 1
ATOM 5127 C C . VAL B 1 219 ? 5.625 -33.094 -4.262 1 97.06 219 VAL B C 1
ATOM 5129 O O . VAL B 1 219 ? 4.906 -33.625 -5.105 1 97.06 219 VAL B O 1
ATOM 5132 N N . LYS B 1 220 ? 6.203 -33.75 -3.291 1 97.38 220 LYS B N 1
ATOM 5133 C CA . LYS B 1 220 ? 5.957 -35.188 -3.125 1 97.38 220 LYS B CA 1
ATOM 5134 C C . LYS B 1 220 ? 4.469 -35.469 -2.949 1 97.38 220 LYS B C 1
ATOM 5136 O O . LYS B 1 22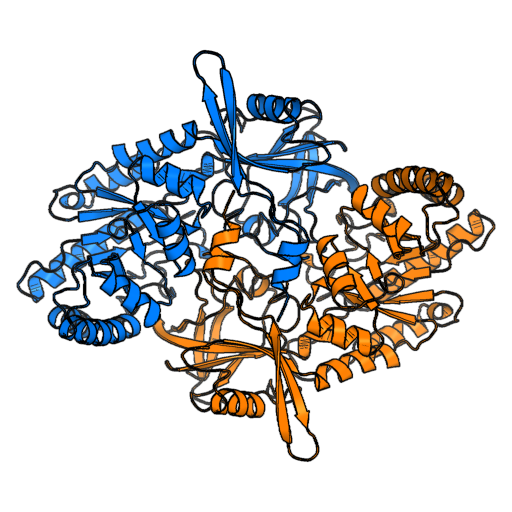0 ? 3.947 -36.438 -3.508 1 97.38 220 LYS B O 1
ATOM 5141 N N . PHE B 1 221 ? 3.854 -34.656 -2.193 1 96.94 221 PHE B N 1
ATOM 5142 C CA . PHE B 1 221 ? 2.434 -34.844 -1.912 1 96.94 221 PHE B CA 1
ATOM 5143 C C . PHE B 1 221 ? 1.616 -34.781 -3.197 1 96.94 221 PHE B C 1
ATOM 5145 O O . PHE B 1 221 ? 0.765 -35.656 -3.428 1 96.94 221 PHE B O 1
ATOM 5152 N N . ILE B 1 222 ? 1.848 -33.781 -4.082 1 97.5 222 ILE B N 1
ATOM 5153 C CA . ILE B 1 222 ? 1.005 -33.656 -5.266 1 97.5 222 ILE B CA 1
ATOM 5154 C C . ILE B 1 222 ? 1.352 -34.75 -6.27 1 97.5 222 ILE B C 1
ATOM 5156 O O . ILE B 1 222 ? 0.49 -35.188 -7.031 1 97.5 222 ILE B O 1
ATOM 5160 N N . LEU B 1 223 ? 2.602 -35.188 -6.285 1 98.12 223 LEU B N 1
ATOM 5161 C CA . LEU B 1 223 ? 2.926 -36.312 -7.145 1 98.12 223 LEU B CA 1
ATOM 5162 C C . LEU B 1 223 ? 2.203 -37.594 -6.684 1 98.12 223 LEU B C 1
ATOM 5164 O O . LEU B 1 223 ? 1.641 -38.312 -7.5 1 98.12 223 LEU B O 1
ATOM 5168 N N . ASP B 1 224 ? 2.223 -37.812 -5.367 1 98 224 ASP B N 1
ATOM 5169 C CA . ASP B 1 224 ? 1.501 -38.969 -4.812 1 98 224 ASP B CA 1
ATOM 5170 C C . ASP B 1 224 ? 0.007 -38.875 -5.113 1 98 224 ASP B C 1
ATOM 5172 O O . ASP B 1 224 ? -0.635 -39.875 -5.422 1 98 224 ASP B O 1
ATOM 5176 N N . LEU B 1 225 ? -0.525 -37.688 -4.965 1 98.19 225 LEU B N 1
ATOM 5177 C CA . LEU B 1 225 ? -1.935 -37.469 -5.273 1 98.19 225 LEU B CA 1
ATOM 5178 C C . LEU B 1 225 ? -2.215 -37.719 -6.75 1 98.19 225 LEU B C 1
ATOM 5180 O O . LEU B 1 225 ? -3.246 -38.312 -7.098 1 98.19 225 LEU B O 1
ATOM 5184 N N . ALA B 1 226 ? -1.333 -37.281 -7.645 1 98.38 226 ALA B N 1
ATOM 5185 C CA . ALA B 1 226 ? -1.462 -37.531 -9.078 1 98.38 226 ALA B CA 1
ATOM 5186 C C . ALA B 1 226 ? -1.546 -39.031 -9.367 1 98.38 226 ALA B C 1
ATOM 5188 O O . ALA B 1 226 ? -2.41 -39.469 -10.125 1 98.38 226 ALA B O 1
ATOM 5189 N N . ASP B 1 227 ? -0.679 -39.781 -8.727 1 98 227 ASP B N 1
ATOM 5190 C CA . ASP B 1 227 ? -0.657 -41.219 -8.906 1 98 227 ASP B CA 1
ATOM 5191 C C . ASP B 1 227 ? -1.966 -41.844 -8.43 1 98 227 ASP B C 1
ATOM 5193 O O . ASP B 1 227 ? -2.521 -42.719 -9.109 1 98 227 ASP B O 1
ATOM 5197 N N . ARG B 1 228 ? -2.391 -41.406 -7.285 1 98.31 228 ARG B N 1
ATOM 5198 C CA . ARG B 1 228 ? -3.629 -41.938 -6.727 1 98.31 228 ARG B CA 1
ATOM 5199 C C . ARG B 1 228 ? -4.812 -41.656 -7.645 1 98.31 228 ARG B C 1
ATOM 5201 O O . ARG B 1 228 ? -5.625 -42.531 -7.918 1 98.31 228 ARG B O 1
ATOM 5208 N N . LEU B 1 229 ? -4.934 -40.406 -8.125 1 98.5 229 LEU B N 1
ATOM 5209 C CA . LEU B 1 229 ? -6.012 -40 -9.023 1 98.5 229 LEU B CA 1
ATOM 5210 C C . LEU B 1 229 ? -5.965 -40.812 -10.32 1 98.5 229 LEU B C 1
ATOM 5212 O O . LEU B 1 229 ? -6.984 -41.344 -10.766 1 98.5 229 LEU B O 1
ATOM 5216 N N . ASN B 1 230 ? -4.805 -40.906 -10.93 1 98.38 230 ASN B N 1
ATOM 5217 C CA . ASN B 1 230 ? -4.66 -41.656 -12.172 1 98.38 230 ASN B CA 1
ATOM 5218 C C . ASN B 1 230 ? -5.059 -43.125 -11.992 1 98.38 230 ASN B C 1
ATOM 5220 O O . ASN B 1 230 ? -5.75 -43.688 -12.844 1 98.38 230 ASN B O 1
ATOM 5224 N N . ARG B 1 231 ? -4.598 -43.656 -10.914 1 98.31 231 ARG B N 1
ATOM 5225 C CA . ARG B 1 231 ? -4.93 -45.062 -10.617 1 98.31 231 ARG B CA 1
ATOM 5226 C C . ARG B 1 231 ? -6.434 -45.25 -10.469 1 98.31 231 ARG B C 1
ATOM 5228 O O . ARG B 1 231 ? -7.023 -46.125 -11.109 1 98.31 231 ARG B O 1
ATOM 5235 N N . ASP B 1 232 ? -7.062 -44.406 -9.656 1 98.44 232 ASP B N 1
ATOM 5236 C CA . ASP B 1 232 ? -8.469 -44.594 -9.305 1 98.44 232 ASP B CA 1
ATOM 5237 C C . ASP B 1 232 ? -9.375 -44.219 -10.477 1 98.44 232 ASP B C 1
ATOM 5239 O O . ASP B 1 232 ? -10.5 -44.688 -10.578 1 98.44 232 ASP B O 1
ATOM 5243 N N . LEU B 1 233 ? -8.883 -43.375 -11.367 1 98.19 233 LEU B N 1
ATOM 5244 C CA . LEU B 1 233 ? -9.609 -42.969 -12.57 1 98.19 233 LEU B CA 1
ATOM 5245 C C . LEU B 1 233 ? -9.391 -44 -13.688 1 98.19 233 LEU B C 1
ATOM 5247 O O . LEU B 1 233 ? -10.102 -43.969 -14.695 1 98.19 233 LEU B O 1
ATOM 5251 N N . HIS B 1 234 ? -8.375 -44.844 -13.617 1 97.88 234 HIS B N 1
ATOM 5252 C CA . HIS B 1 234 ? -7.98 -45.875 -14.602 1 97.88 234 HIS B CA 1
ATOM 5253 C C . HIS B 1 234 ? -7.574 -45.219 -15.922 1 97.88 234 HIS B C 1
ATOM 5255 O O . HIS B 1 234 ? -7.922 -45.719 -16.984 1 97.88 234 HIS B O 1
ATOM 5261 N N . ARG B 1 235 ? -6.891 -44.125 -15.875 1 97.31 235 ARG B N 1
ATOM 5262 C CA . ARG B 1 235 ? -6.297 -43.406 -17 1 97.31 235 ARG B CA 1
ATOM 5263 C C . ARG B 1 235 ? -5.242 -42.406 -16.531 1 97.31 235 ARG B C 1
ATOM 5265 O O . ARG B 1 235 ? -5.309 -41.906 -15.398 1 97.31 235 ARG B O 1
ATOM 5272 N N . LYS B 1 236 ? -4.293 -42.094 -17.391 1 97.38 236 LYS B N 1
ATOM 5273 C CA . LYS B 1 236 ? -3.291 -41.062 -17.109 1 97.38 236 LYS B CA 1
ATOM 5274 C C . LYS B 1 236 ? -3.828 -39.688 -17.391 1 97.38 236 LYS B C 1
ATOM 5276 O O . LYS B 1 236 ? -3.527 -39.094 -18.438 1 97.38 236 LYS B O 1
ATOM 5281 N N . GLN B 1 237 ? -4.559 -39.156 -16.422 1 98.06 237 GLN B N 1
ATOM 5282 C CA . GLN B 1 237 ? -5.184 -37.844 -16.594 1 98.06 237 GLN B CA 1
ATOM 5283 C C . GLN B 1 237 ? -4.242 -36.719 -16.141 1 98.06 237 GLN B C 1
ATOM 5285 O O . GLN B 1 237 ? -4.098 -35.719 -16.844 1 98.06 237 GLN B O 1
ATOM 5290 N N . ILE B 1 238 ? -3.609 -36.906 -15.023 1 98.56 238 ILE B N 1
ATOM 5291 C CA . ILE B 1 238 ? -2.697 -35.906 -14.516 1 98.56 238 ILE B CA 1
ATOM 5292 C C . ILE B 1 238 ? -1.35 -36 -15.227 1 98.56 238 ILE B C 1
ATOM 5294 O O . ILE B 1 238 ? -0.643 -37 -15.07 1 98.56 238 ILE B O 1
ATOM 5298 N N . THR B 1 239 ? -0.978 -35 -16.016 1 97.62 239 THR B N 1
ATOM 5299 C CA . THR B 1 239 ? 0.257 -35 -16.781 1 97.62 239 THR B CA 1
ATOM 5300 C C . THR B 1 239 ? 1.072 -33.75 -16.516 1 97.62 239 THR B C 1
ATOM 5302 O O . THR B 1 239 ? 2.215 -33.625 -16.969 1 97.62 239 THR B O 1
ATOM 5305 N N . VAL B 1 240 ? 0.524 -32.75 -15.773 1 98.25 240 VAL B N 1
ATOM 5306 C CA . VAL B 1 240 ? 1.19 -31.5 -15.469 1 98.25 240 VAL B CA 1
ATOM 5307 C C . VAL B 1 240 ? 1.306 -31.328 -13.953 1 98.25 240 VAL B C 1
ATOM 5309 O O . VAL B 1 240 ? 0.328 -31.516 -13.227 1 98.25 240 VAL B O 1
ATOM 5312 N N . LEU B 1 241 ? 2.482 -31.047 -13.469 1 98.56 241 LEU B N 1
ATOM 5313 C CA . LEU B 1 241 ? 2.729 -30.672 -12.078 1 98.56 241 LEU B CA 1
ATOM 5314 C C . LEU B 1 241 ? 3.311 -29.266 -11.984 1 98.56 241 LEU B C 1
ATOM 5316 O O . LEU B 1 241 ? 4.434 -29.031 -12.43 1 98.56 241 LEU B O 1
ATOM 5320 N N . ASP B 1 242 ? 2.523 -28.375 -11.484 1 98.56 242 ASP B N 1
ATOM 5321 C CA . ASP B 1 242 ? 3.006 -27.047 -11.164 1 98.56 242 ASP B CA 1
ATOM 5322 C C . ASP B 1 242 ? 3.516 -26.969 -9.727 1 98.56 242 ASP B C 1
ATOM 5324 O O . ASP B 1 242 ? 2.727 -26.969 -8.781 1 98.56 242 ASP B O 1
ATOM 5328 N N . ILE B 1 243 ? 4.793 -26.859 -9.594 1 97.38 243 ILE B N 1
ATOM 5329 C CA . ILE B 1 243 ? 5.367 -26.984 -8.266 1 97.38 243 ILE B CA 1
ATOM 5330 C C . ILE B 1 243 ? 5.574 -25.609 -7.652 1 97.38 243 ILE B C 1
ATOM 5332 O O . ILE B 1 243 ? 6.289 -25.453 -6.652 1 97.38 243 ILE B O 1
ATOM 5336 N N . GLY B 1 244 ? 4.984 -24.641 -8.234 1 95 244 GLY B N 1
ATOM 5337 C CA . GLY B 1 244 ? 4.949 -23.297 -7.68 1 95 244 GLY B CA 1
ATOM 5338 C C . GLY B 1 244 ? 6.312 -22.625 -7.641 1 95 244 GLY B C 1
ATOM 5339 O O . GLY B 1 244 ? 7.129 -22.812 -8.547 1 95 244 GLY B O 1
ATOM 5340 N N . GLY B 1 245 ? 6.367 -21.672 -6.855 1 89.5 245 GLY B N 1
ATOM 5341 C CA . GLY B 1 245 ? 7.59 -20.922 -6.625 1 89.5 245 GLY B CA 1
ATOM 5342 C C . GLY B 1 245 ? 7.875 -20.672 -5.156 1 89.5 245 GLY B C 1
ATOM 5343 O O . GLY B 1 245 ? 7.598 -21.531 -4.316 1 89.5 245 GLY B O 1
ATOM 5344 N N . GLY B 1 246 ? 8.711 -19.641 -4.977 1 84.38 246 GLY B N 1
ATOM 5345 C CA . GLY B 1 246 ? 8.891 -19.25 -3.592 1 84.38 246 GLY B CA 1
ATOM 5346 C C . GLY B 1 246 ? 10.305 -19.484 -3.088 1 84.38 246 GLY B C 1
ATOM 5347 O O . GLY B 1 246 ? 10.562 -19.391 -1.886 1 84.38 246 GLY B O 1
ATOM 5348 N N . LEU B 1 247 ? 11.273 -19.672 -3.992 1 94.38 247 LEU B N 1
ATOM 5349 C CA . LEU B 1 247 ? 12.648 -19.875 -3.547 1 94.38 247 LEU B CA 1
ATOM 5350 C C . LEU B 1 247 ? 13.156 -18.656 -2.805 1 94.38 247 LEU B C 1
ATOM 5352 O O . LEU B 1 247 ? 13.133 -17.531 -3.338 1 94.38 247 LEU B O 1
ATOM 5356 N N . PRO B 1 248 ? 13.609 -18.891 -1.639 1 93.75 248 PRO B N 1
ATOM 5357 C CA . PRO B 1 248 ? 14.062 -17.75 -0.844 1 93.75 248 PRO B CA 1
ATOM 5358 C C . PRO B 1 248 ? 15.422 -17.219 -1.296 1 93.75 248 PRO B C 1
ATOM 5360 O O . PRO B 1 248 ? 16.188 -17.938 -1.938 1 93.75 248 PRO B O 1
ATOM 5363 N N . VAL B 1 249 ? 15.68 -16.031 -1.047 1 94.75 249 VAL B N 1
ATOM 5364 C CA . VAL B 1 249 ? 17 -15.422 -1.226 1 94.75 249 VAL B CA 1
ATOM 5365 C C . VAL B 1 249 ? 17.594 -15.07 0.135 1 94.75 249 VAL B C 1
ATOM 5367 O O . VAL B 1 249 ? 16.875 -15.016 1.138 1 94.75 249 VAL B O 1
ATOM 5370 N N . ASP B 1 250 ? 18.922 -15.008 0.191 1 93.12 250 ASP B N 1
ATOM 5371 C CA . ASP B 1 250 ? 19.594 -14.531 1.393 1 93.12 250 ASP B CA 1
ATOM 5372 C C . ASP B 1 250 ? 19.734 -13.008 1.375 1 93.12 250 ASP B C 1
ATOM 5374 O O . ASP B 1 250 ? 20.641 -12.477 0.745 1 93.12 250 ASP B O 1
ATOM 5378 N N . TYR B 1 251 ? 18.922 -12.375 2.137 1 93.75 251 TYR B N 1
ATOM 5379 C CA . TYR B 1 251 ? 18.938 -10.922 2.156 1 93.75 251 TYR B CA 1
ATOM 5380 C C . TYR B 1 251 ? 20.109 -10.391 2.973 1 93.75 251 TYR B C 1
ATOM 5382 O O . TYR B 1 251 ? 20.391 -9.195 2.967 1 93.75 251 TYR B O 1
ATOM 5390 N N . LYS B 1 252 ? 20.844 -11.25 3.58 1 91.38 252 LYS B N 1
ATOM 5391 C CA . LYS B 1 252 ? 21.938 -10.828 4.438 1 91.38 252 LYS B CA 1
ATOM 5392 C C . LYS B 1 252 ? 23.281 -11.031 3.744 1 91.38 252 LYS B C 1
ATOM 5394 O O . LYS B 1 252 ? 24.344 -10.812 4.344 1 91.38 252 LYS B O 1
ATOM 5399 N N . SER B 1 253 ? 23.188 -11.477 2.525 1 93.88 253 SER B N 1
ATOM 5400 C CA . SER B 1 253 ? 24.391 -11.688 1.747 1 93.88 253 SER B CA 1
ATOM 5401 C C . SER B 1 253 ? 24.25 -11.117 0.338 1 93.88 253 SER B C 1
ATOM 5403 O O . SER B 1 253 ? 23.156 -11.109 -0.225 1 93.88 253 SER B O 1
ATOM 5405 N N . ASP B 1 254 ? 25.375 -10.648 -0.126 1 94.44 254 ASP B N 1
ATOM 5406 C CA . ASP B 1 254 ? 25.406 -10.133 -1.49 1 94.44 254 ASP B CA 1
ATOM 5407 C C . ASP B 1 254 ? 25.609 -11.258 -2.502 1 94.44 254 ASP B C 1
ATOM 5409 O O . ASP B 1 254 ? 25.453 -11.047 -3.707 1 94.44 254 ASP B O 1
ATOM 5413 N N . CYS B 1 255 ? 25.859 -12.398 -2.062 1 91.69 255 CYS B N 1
ATOM 5414 C CA . CYS B 1 255 ? 26.109 -13.555 -2.916 1 91.69 255 CYS B CA 1
ATOM 5415 C C . CYS B 1 255 ? 24.859 -14.43 -3.027 1 91.69 255 CYS B C 1
ATOM 5417 O O . CYS B 1 255 ? 23.984 -14.391 -2.154 1 91.69 255 CYS B O 1
ATOM 5419 N N . SER B 1 256 ? 24.828 -15.125 -4.121 1 92.81 256 SER B N 1
ATOM 5420 C CA . SER B 1 256 ? 23.766 -16.109 -4.273 1 92.81 256 SER B CA 1
ATOM 5421 C C . SER B 1 256 ? 23.891 -17.234 -3.258 1 92.81 256 SER B C 1
ATOM 5423 O O . SER B 1 256 ? 25 -17.703 -2.98 1 92.81 256 SER B O 1
ATOM 5425 N N . ASN B 1 257 ? 22.719 -17.656 -2.775 1 92.25 257 ASN B N 1
ATOM 5426 C CA . ASN B 1 257 ? 22.734 -18.797 -1.885 1 92.25 257 ASN B CA 1
ATOM 5427 C C . ASN B 1 257 ? 22.5 -20.109 -2.65 1 92.25 257 ASN B C 1
ATOM 5429 O O . ASN B 1 257 ? 22.391 -21.172 -2.047 1 92.25 257 ASN B O 1
ATOM 5433 N N . HIS B 1 258 ? 22.344 -20.078 -3.951 1 95.56 258 HIS B N 1
ATOM 5434 C CA . HIS B 1 258 ? 22.219 -21.219 -4.855 1 95.56 258 HIS B CA 1
ATOM 5435 C C . HIS B 1 258 ? 21 -22.078 -4.496 1 95.56 258 HIS B C 1
ATOM 5437 O O . HIS B 1 258 ? 21.078 -23.297 -4.543 1 95.56 258 HIS B O 1
ATOM 5443 N N . MET B 1 259 ? 19.953 -21.469 -4.102 1 95.19 259 MET B N 1
ATOM 5444 C CA . MET B 1 259 ? 18.766 -22.156 -3.617 1 95.19 259 MET B CA 1
ATOM 5445 C C . MET B 1 259 ? 18.172 -23.047 -4.703 1 95.19 259 MET B C 1
ATOM 5447 O O . MET B 1 259 ? 17.688 -24.141 -4.41 1 95.19 259 MET B O 1
ATOM 5451 N N . PRO B 1 260 ? 18.219 -22.656 -6.016 1 97.06 260 PRO B N 1
ATOM 5452 C CA . PRO B 1 260 ? 17.672 -23.562 -7.039 1 97.06 260 PRO B CA 1
ATOM 5453 C C . PRO B 1 260 ? 18.406 -24.906 -7.07 1 97.06 260 PRO B C 1
ATOM 5455 O O . PRO B 1 260 ? 17.75 -25.953 -7.176 1 97.06 260 PRO B O 1
ATOM 5458 N N . LEU B 1 261 ? 19.672 -24.828 -6.961 1 97.38 261 LEU B N 1
ATOM 5459 C CA . LEU B 1 261 ? 20.453 -26.047 -6.98 1 97.38 261 LEU B CA 1
ATOM 5460 C C . LEU B 1 261 ? 20.141 -26.922 -5.77 1 97.38 261 LEU B C 1
ATOM 5462 O O . LEU B 1 261 ? 19.953 -28.141 -5.906 1 97.38 261 LEU B O 1
ATOM 5466 N N . HIS B 1 262 ? 20.078 -26.328 -4.645 1 97.25 262 HIS B N 1
ATOM 5467 C CA . HIS B 1 262 ? 19.781 -27.062 -3.422 1 97.25 262 HIS B CA 1
ATOM 5468 C C . HIS B 1 262 ? 18.391 -27.703 -3.486 1 97.25 262 HIS B C 1
ATOM 5470 O O . HIS B 1 262 ? 18.203 -28.844 -3.061 1 97.25 262 HIS B O 1
ATOM 5476 N N . TYR B 1 263 ? 17.484 -26.969 -3.955 1 97.06 263 TYR B N 1
ATOM 5477 C CA . TYR B 1 263 ? 16.109 -27.453 -4.105 1 97.06 263 TYR B CA 1
ATOM 5478 C C . TYR B 1 263 ? 16.062 -28.641 -5.066 1 97.06 263 TYR B C 1
ATOM 5480 O O . TYR B 1 263 ? 15.461 -29.672 -4.758 1 97.06 263 TYR B O 1
ATOM 5488 N N . ALA B 1 264 ? 16.703 -28.516 -6.195 1 97.44 264 ALA B N 1
ATOM 5489 C CA . ALA B 1 264 ? 16.734 -29.578 -7.203 1 97.44 264 ALA B CA 1
ATOM 5490 C C . ALA B 1 264 ? 17.359 -30.844 -6.648 1 97.44 264 ALA B C 1
ATOM 5492 O O . ALA B 1 264 ? 16.891 -31.953 -6.918 1 97.44 264 ALA B O 1
ATOM 5493 N N . GLU B 1 265 ? 18.375 -30.672 -5.895 1 97.88 265 GLU B N 1
ATOM 5494 C CA . GLU B 1 265 ? 19.078 -31.812 -5.312 1 97.88 265 GLU B CA 1
ATOM 5495 C C . GLU B 1 265 ? 18.156 -32.562 -4.355 1 97.88 265 GLU B C 1
ATOM 5497 O O . GLU B 1 265 ? 18.109 -33.812 -4.398 1 97.88 265 GLU B O 1
ATOM 5502 N N . GLN B 1 266 ? 17.484 -31.828 -3.588 1 97.5 266 GLN B N 1
ATOM 5503 C CA . GLN B 1 266 ? 16.562 -32.469 -2.648 1 97.5 266 GLN B CA 1
ATOM 5504 C C . GLN B 1 266 ? 15.406 -33.156 -3.379 1 97.5 266 GLN B C 1
ATOM 5506 O O . GLN B 1 266 ? 14.969 -34.219 -2.998 1 97.5 266 GLN B O 1
ATOM 5511 N N . LEU B 1 267 ? 14.938 -32.531 -4.406 1 97.69 267 LEU B N 1
ATOM 5512 C CA . LEU B 1 267 ? 13.852 -33.094 -5.199 1 97.69 267 LEU B CA 1
ATOM 5513 C C . LEU B 1 267 ? 14.32 -34.375 -5.926 1 97.69 267 LEU B C 1
ATOM 5515 O O . LEU B 1 267 ? 13.586 -35.344 -6.004 1 97.69 267 LEU B O 1
ATOM 5519 N N . ARG B 1 268 ? 15.523 -34.344 -6.453 1 97.56 268 ARG B N 1
ATOM 5520 C CA . ARG B 1 268 ? 16.062 -35.531 -7.117 1 97.56 268 ARG B CA 1
ATOM 5521 C C . ARG B 1 268 ? 16.156 -36.719 -6.152 1 97.56 268 ARG B C 1
ATOM 5523 O O . ARG B 1 268 ? 15.945 -37.875 -6.539 1 97.56 268 ARG B O 1
ATOM 5530 N N . ALA B 1 269 ? 16.422 -36.375 -4.961 1 97.75 269 ALA B N 1
ATOM 5531 C CA . ALA B 1 269 ? 16.578 -37.406 -3.947 1 97.75 269 ALA B CA 1
ATOM 5532 C C . ALA B 1 269 ? 15.234 -37.969 -3.492 1 97.75 269 ALA B C 1
ATOM 5534 O O . ALA B 1 269 ? 15.086 -39.156 -3.291 1 97.75 269 ALA B O 1
ATOM 5535 N N . LYS B 1 270 ? 14.266 -37.094 -3.359 1 97.06 270 LYS B N 1
ATOM 5536 C CA . LYS B 1 270 ? 13.031 -37.5 -2.686 1 97.06 270 LYS B CA 1
ATOM 5537 C C . LYS B 1 270 ? 11.914 -37.719 -3.691 1 97.06 270 LYS B C 1
ATOM 5539 O O . LYS B 1 270 ? 10.969 -38.469 -3.416 1 97.06 270 LYS B O 1
ATOM 5544 N N . VAL B 1 271 ? 11.969 -37.094 -4.824 1 97.44 271 VAL B N 1
ATOM 5545 C CA . VAL B 1 271 ? 10.93 -37.188 -5.844 1 97.44 271 VAL B CA 1
ATOM 5546 C C . VAL B 1 271 ? 11.57 -37.344 -7.223 1 97.44 271 VAL B C 1
ATOM 5548 O O . VAL B 1 271 ? 11.289 -36.562 -8.141 1 97.44 271 VAL B O 1
ATOM 5551 N N . PRO B 1 272 ? 12.281 -38.312 -7.418 1 96.88 272 PRO B N 1
ATOM 5552 C CA . PRO B 1 272 ? 13.062 -38.438 -8.648 1 96.88 272 PRO B CA 1
ATOM 5553 C C . PRO B 1 272 ? 12.195 -38.469 -9.906 1 96.88 272 PRO B C 1
ATOM 5555 O O . PRO B 1 272 ? 12.625 -38.062 -10.977 1 96.88 272 PRO B O 1
ATOM 5558 N N . ARG B 1 273 ? 10.992 -38.938 -9.828 1 96.31 273 ARG B N 1
ATOM 5559 C CA . ARG B 1 273 ? 10.102 -39.031 -10.977 1 96.31 273 ARG B CA 1
ATOM 5560 C C . ARG B 1 273 ? 9.797 -37.656 -11.562 1 96.31 273 ARG B C 1
ATOM 5562 O O . ARG B 1 273 ? 9.367 -37.562 -12.711 1 96.31 273 ARG B O 1
ATOM 5569 N N . LEU B 1 274 ? 9.969 -36.719 -10.727 1 96.56 274 LEU B N 1
ATOM 5570 C CA . LEU B 1 274 ? 9.773 -35.344 -11.203 1 96.56 274 LEU B CA 1
ATOM 5571 C C . LEU B 1 274 ? 10.688 -35.031 -12.391 1 96.56 274 LEU B C 1
ATOM 5573 O O . LEU B 1 274 ? 10.352 -34.219 -13.242 1 96.56 274 LEU B O 1
ATOM 5577 N N . PHE B 1 275 ? 11.82 -35.719 -12.43 1 96.5 275 PHE B N 1
ATOM 5578 C CA . PHE B 1 275 ? 12.844 -35.438 -13.43 1 96.5 275 PHE B CA 1
ATOM 5579 C C . PHE B 1 275 ? 12.852 -36.5 -14.516 1 96.5 275 PHE B C 1
ATOM 5581 O O . PHE B 1 275 ? 13.773 -36.562 -15.328 1 96.5 275 PHE B O 1
ATOM 5588 N N . SER B 1 276 ? 11.836 -37.281 -14.617 1 94.88 276 SER B N 1
ATOM 5589 C CA . SER B 1 276 ? 11.805 -38.438 -15.508 1 94.88 276 SER B CA 1
ATOM 5590 C C . SER B 1 276 ? 11.305 -38.062 -16.891 1 94.88 276 SER B C 1
ATOM 5592 O O . SER B 1 276 ? 11.445 -38.844 -17.844 1 94.88 276 SER B O 1
ATOM 5594 N N . GLY B 1 277 ? 10.664 -36.906 -16.984 1 94.44 277 GLY B N 1
ATOM 5595 C CA . GLY B 1 277 ? 10.039 -36.5 -18.234 1 94.44 277 GLY B CA 1
ATOM 5596 C C . GLY B 1 277 ? 8.609 -37 -18.359 1 94.44 277 GLY B C 1
ATOM 5597 O O . GLY B 1 277 ? 7.926 -36.688 -19.344 1 94.44 277 GLY B O 1
ATOM 5598 N N . GLU B 1 278 ? 8.172 -37.656 -17.312 1 95.06 278 GLU B N 1
ATOM 5599 C CA . GLU B 1 278 ? 6.809 -38.156 -17.281 1 95.06 278 GLU B CA 1
ATOM 5600 C C . GLU B 1 278 ? 5.789 -37.031 -17.203 1 95.06 278 GLU B C 1
ATOM 5602 O O . GLU B 1 278 ? 4.656 -37.188 -17.672 1 95.06 278 GLU B O 1
ATOM 5607 N N . PHE B 1 279 ? 6.141 -35.969 -16.594 1 96.81 279 PHE B N 1
ATOM 5608 C CA . PHE B 1 279 ? 5.258 -34.844 -16.375 1 96.81 279 PHE B CA 1
ATOM 5609 C C . PHE B 1 279 ? 5.844 -33.562 -17 1 96.81 279 PHE B C 1
ATOM 5611 O O . PHE B 1 279 ? 7.066 -33.438 -17.125 1 96.81 279 PHE B O 1
ATOM 5618 N N . THR B 1 280 ? 4.992 -32.719 -17.516 1 97.31 280 THR B N 1
ATOM 5619 C CA . THR B 1 280 ? 5.395 -31.328 -17.641 1 97.31 280 THR B CA 1
ATOM 5620 C C . THR B 1 280 ? 5.43 -30.656 -16.266 1 97.31 280 THR B C 1
ATOM 5622 O O . THR B 1 280 ? 4.441 -30.688 -15.531 1 97.31 280 THR B O 1
ATOM 5625 N N . VAL B 1 281 ? 6.551 -30.094 -15.922 1 98.38 281 VAL B N 1
ATOM 5626 C CA . VAL B 1 281 ? 6.711 -29.484 -14.602 1 98.38 281 VAL B CA 1
ATOM 5627 C C . VAL B 1 281 ? 6.852 -27.984 -14.75 1 98.38 281 VAL B C 1
ATOM 5629 O O . VAL B 1 281 ? 7.688 -27.5 -15.516 1 98.38 281 VAL B O 1
ATOM 5632 N N . ILE B 1 282 ? 6.023 -27.234 -14.055 1 98.31 282 ILE B N 1
ATOM 5633 C CA . ILE B 1 282 ? 6.027 -25.781 -14.117 1 98.31 282 ILE B CA 1
ATOM 5634 C C . ILE B 1 282 ? 6.605 -25.219 -12.82 1 98.31 282 ILE B C 1
ATOM 5636 O O . ILE B 1 282 ? 6.281 -25.688 -11.727 1 98.31 282 ILE B O 1
ATOM 5640 N N . THR B 1 283 ? 7.535 -24.297 -12.898 1 98.06 283 THR B N 1
ATOM 5641 C CA . THR B 1 283 ? 8.008 -23.516 -11.766 1 98.06 283 THR B CA 1
ATOM 5642 C C . THR B 1 283 ? 7.535 -22.062 -11.867 1 98.06 283 THR B C 1
ATOM 5644 O O . THR B 1 283 ? 7.316 -21.562 -12.969 1 98.06 283 THR B O 1
ATOM 5647 N N . GLU B 1 284 ? 7.367 -21.406 -10.75 1 98.12 284 GLU B N 1
ATOM 5648 C CA . GLU B 1 284 ? 6.824 -20.047 -10.719 1 98.12 284 GLU B CA 1
ATOM 5649 C C . GLU B 1 284 ? 7.695 -19.125 -9.883 1 98.12 284 GLU B C 1
ATOM 5651 O O . GLU B 1 284 ? 7.191 -18.406 -9.016 1 98.12 284 GLU B O 1
ATOM 5656 N N . ASN B 1 285 ? 8.969 -19.078 -10.086 1 97.75 285 ASN B N 1
ATOM 5657 C CA . ASN B 1 285 ? 9.883 -18.312 -9.25 1 97.75 285 ASN B CA 1
ATOM 5658 C C . ASN B 1 285 ? 9.82 -16.828 -9.57 1 97.75 285 ASN B C 1
ATOM 5660 O O . ASN B 1 285 ? 9.984 -16.422 -10.727 1 97.75 285 ASN B O 1
ATOM 5664 N N . GLY B 1 286 ? 9.523 -16 -8.555 1 97.75 286 GLY B N 1
ATOM 5665 C CA . GLY B 1 286 ? 9.531 -14.555 -8.688 1 97.75 286 GLY B CA 1
ATOM 5666 C C . GLY B 1 286 ? 10.672 -13.891 -7.945 1 97.75 286 GLY B C 1
ATOM 5667 O O . GLY B 1 286 ? 11.594 -13.359 -8.562 1 97.75 286 GLY B O 1
ATOM 5668 N N . ARG B 1 287 ? 10.703 -14.102 -6.648 1 97.44 287 ARG B N 1
ATOM 5669 C CA . ARG B 1 287 ? 11.703 -13.508 -5.773 1 97.44 287 ARG B CA 1
ATOM 5670 C C . ARG B 1 287 ? 13.117 -13.883 -6.219 1 97.44 287 ARG B C 1
ATOM 5672 O O . ARG B 1 287 ? 13.977 -13.016 -6.367 1 97.44 287 ARG B O 1
ATOM 5679 N N . TRP B 1 288 ? 13.328 -15.133 -6.465 1 97.38 288 TRP B N 1
ATOM 5680 C CA . TRP B 1 288 ? 14.656 -15.617 -6.836 1 97.38 288 TRP B CA 1
ATOM 5681 C C . TRP B 1 288 ? 15.148 -14.945 -8.109 1 97.38 288 TRP B C 1
ATOM 5683 O O . TRP B 1 288 ? 16.328 -14.648 -8.25 1 97.38 288 TRP B O 1
ATOM 5693 N N . VAL B 1 289 ? 14.195 -14.688 -8.961 1 98.25 289 VAL B N 1
ATOM 5694 C CA . VAL B 1 289 ? 14.562 -14.172 -10.281 1 98.25 289 VAL B CA 1
ATOM 5695 C C . VAL B 1 289 ? 15.047 -12.727 -10.156 1 98.25 289 VAL B C 1
ATOM 5697 O O . VAL B 1 289 ? 16.078 -12.367 -10.719 1 98.25 289 VAL B O 1
ATOM 5700 N N . VAL B 1 290 ? 14.398 -11.93 -9.344 1 98.44 290 VAL B N 1
ATOM 5701 C CA . VAL B 1 290 ? 14.641 -10.508 -9.57 1 98.44 290 VAL B CA 1
ATOM 5702 C C . VAL B 1 290 ? 15.188 -9.867 -8.297 1 98.44 290 VAL B C 1
ATOM 5704 O O . VAL B 1 290 ? 15.805 -8.797 -8.352 1 98.44 290 VAL B O 1
ATOM 5707 N N . ALA B 1 291 ? 14.992 -10.383 -7.125 1 98 291 ALA B N 1
ATOM 5708 C CA . ALA B 1 291 ? 15.18 -9.656 -5.875 1 98 291 ALA B CA 1
ATOM 5709 C C . ALA B 1 291 ? 16.609 -9.109 -5.77 1 98 291 ALA B C 1
ATOM 5711 O O . ALA B 1 291 ? 16.797 -7.91 -5.539 1 98 291 ALA B O 1
ATOM 5712 N N . THR B 1 292 ? 17.641 -9.93 -6.008 1 97.94 292 THR B N 1
ATOM 5713 C CA . THR B 1 292 ? 19.016 -9.578 -5.727 1 97.94 292 THR B CA 1
ATOM 5714 C C . THR B 1 292 ? 19.625 -8.797 -6.887 1 97.94 292 THR B C 1
ATOM 5716 O O . THR B 1 292 ? 20.766 -8.32 -6.797 1 97.94 292 THR B O 1
ATOM 5719 N N . SER B 1 293 ? 18.812 -8.648 -7.938 1 98.19 293 SER B N 1
ATOM 5720 C CA . SER B 1 293 ? 19.328 -7.938 -9.109 1 98.19 293 SER B CA 1
ATOM 5721 C C . SER B 1 293 ? 19.094 -6.438 -8.992 1 98.19 293 SER B C 1
ATOM 5723 O O . SER B 1 293 ? 19.547 -5.664 -9.836 1 98.19 293 SER B O 1
ATOM 5725 N N . GLY B 1 294 ? 18.406 -6.031 -7.973 1 98.19 294 GLY B N 1
ATOM 5726 C CA . GLY B 1 294 ? 18.016 -4.629 -7.969 1 98.19 294 GLY B CA 1
ATOM 5727 C C . GLY B 1 294 ? 18.375 -3.92 -6.676 1 98.19 294 GLY B C 1
ATOM 5728 O O . GLY B 1 294 ? 18.516 -4.559 -5.629 1 98.19 294 GLY B O 1
ATOM 5729 N N . TRP B 1 295 ? 18.531 -2.617 -6.781 1 98.75 295 TRP B N 1
ATOM 5730 C CA . TRP B 1 295 ? 18.766 -1.72 -5.652 1 98.75 295 TRP B CA 1
ATOM 5731 C C . TRP B 1 295 ? 18.031 -0.398 -5.848 1 98.75 295 TRP B C 1
ATOM 5733 O O . TRP B 1 295 ? 17.797 0.024 -6.98 1 98.75 295 TRP B O 1
ATOM 5743 N N . PHE B 1 296 ? 17.594 0.155 -4.73 1 98.81 296 PHE B N 1
ATOM 5744 C CA . PHE B 1 296 ? 16.922 1.448 -4.707 1 98.81 296 PHE B CA 1
ATOM 5745 C C . PHE B 1 296 ? 17.812 2.51 -4.07 1 98.81 296 PHE B C 1
ATOM 5747 O O . PHE B 1 296 ? 18.484 2.244 -3.078 1 98.81 296 PHE B O 1
ATOM 5754 N N . VAL B 1 297 ? 17.828 3.678 -4.684 1 98.81 297 VAL B N 1
ATOM 5755 C CA . VAL B 1 297 ? 18.625 4.77 -4.133 1 98.81 297 VAL B CA 1
ATOM 5756 C C . VAL B 1 297 ? 17.734 5.98 -3.871 1 98.81 297 VAL B C 1
ATOM 5758 O O . VAL B 1 297 ? 16.797 6.25 -4.633 1 98.81 297 VAL B O 1
ATOM 5761 N N . SER B 1 298 ? 18 6.645 -2.822 1 98.81 298 SER B N 1
ATOM 5762 C CA . SER B 1 298 ? 17.359 7.91 -2.508 1 98.81 298 SER B CA 1
ATOM 5763 C C . SER B 1 298 ? 18.344 8.922 -1.955 1 98.81 298 SER B C 1
ATOM 5765 O O . SER B 1 298 ? 19.203 8.578 -1.138 1 98.81 298 SER B O 1
ATOM 5767 N N . ARG B 1 299 ? 18.25 10.117 -2.426 1 98.75 299 ARG B N 1
ATOM 5768 C CA . ARG B 1 299 ? 18.969 11.242 -1.833 1 98.75 299 ARG B CA 1
ATOM 5769 C C . ARG B 1 299 ? 18.469 11.523 -0.421 1 98.75 299 ARG B C 1
ATOM 5771 O O . ARG B 1 299 ? 17.266 11.43 -0.151 1 98.75 299 ARG B O 1
ATOM 5778 N N . VAL B 1 300 ? 19.375 11.773 0.508 1 98.75 300 VAL B N 1
ATOM 5779 C CA . VAL B 1 300 ? 18.984 12.312 1.807 1 98.75 300 VAL B CA 1
ATOM 5780 C C . VAL B 1 300 ? 18.609 13.789 1.663 1 98.75 300 VAL B C 1
ATOM 5782 O O . VAL B 1 300 ? 19.484 14.641 1.537 1 98.75 300 VAL B O 1
ATOM 5785 N N . GLU B 1 301 ? 17.328 14.055 1.706 1 98.56 301 GLU B N 1
ATOM 5786 C CA . GLU B 1 301 ? 16.844 15.406 1.444 1 98.56 301 GLU B CA 1
ATOM 5787 C C . GLU B 1 301 ? 17.109 16.328 2.637 1 98.56 301 GLU B C 1
ATOM 5789 O O . GLU B 1 301 ? 17.5 17.484 2.465 1 98.56 301 GLU B O 1
ATOM 5794 N N . TYR B 1 302 ? 16.812 15.844 3.824 1 98.5 302 TYR B N 1
ATOM 5795 C CA . TYR B 1 302 ? 17.031 16.578 5.066 1 98.5 302 TYR B CA 1
ATOM 5796 C C . TYR B 1 302 ? 17.547 15.656 6.16 1 98.5 302 TYR B C 1
ATOM 5798 O O . TYR B 1 302 ? 17.391 14.438 6.086 1 98.5 302 TYR B O 1
ATOM 5806 N N . THR B 1 303 ? 18.219 16.188 7.113 1 98.25 303 THR B N 1
ATOM 5807 C CA . THR B 1 303 ? 18.688 15.484 8.305 1 98.25 303 THR B CA 1
ATOM 5808 C C . THR B 1 303 ? 18.297 16.25 9.562 1 98.25 303 THR B C 1
ATOM 5810 O O . THR B 1 303 ? 18.031 17.453 9.516 1 98.25 303 THR B O 1
ATOM 5813 N N . LYS B 1 304 ? 18.172 15.594 10.602 1 97.25 304 LYS B N 1
ATOM 5814 C CA . LYS B 1 304 ? 18.047 16.188 11.922 1 97.25 304 LYS B CA 1
ATOM 5815 C C . LYS B 1 304 ? 18.547 15.234 13.008 1 97.25 304 LYS B C 1
ATOM 5817 O O . LYS B 1 304 ? 18.734 14.047 12.75 1 97.25 304 LYS B O 1
ATOM 5822 N N . ILE B 1 305 ? 18.875 15.75 14.133 1 96.94 305 ILE B N 1
ATOM 5823 C CA . ILE B 1 305 ? 19.141 14.961 15.328 1 96.94 305 ILE B CA 1
ATOM 5824 C C . ILE B 1 305 ? 17.953 15.039 16.281 1 96.94 305 ILE B C 1
ATOM 5826 O O . ILE B 1 305 ? 17.578 16.125 16.719 1 96.94 305 ILE B O 1
ATOM 5830 N N . ALA B 1 306 ? 17.312 13.984 16.516 1 96.31 306 ALA B N 1
ATOM 5831 C CA . ALA B 1 306 ? 16.203 13.898 17.453 1 96.31 306 ALA B CA 1
ATOM 5832 C C . ALA B 1 306 ? 16.453 12.82 18.516 1 96.31 306 ALA B C 1
ATOM 5834 O O . ALA B 1 306 ? 16.609 11.648 18.188 1 96.31 306 ALA B O 1
ATOM 5835 N N . GLY B 1 307 ? 16.5 13.18 19.781 1 95.25 307 GLY B N 1
ATOM 5836 C CA . GLY B 1 307 ? 16.766 12.219 20.844 1 95.25 307 GLY B CA 1
ATOM 5837 C C . GLY B 1 307 ? 18.094 11.516 20.688 1 95.25 307 GLY B C 1
ATOM 5838 O O . GLY B 1 307 ? 18.203 10.312 20.938 1 95.25 307 GLY B O 1
ATOM 5839 N N . GLY B 1 308 ? 18.984 12.188 20.031 1 95.25 308 GLY B N 1
ATOM 5840 C CA . GLY B 1 308 ? 20.312 11.625 19.844 1 95.25 308 GLY B CA 1
ATOM 5841 C C . GLY B 1 308 ? 20.422 10.758 18.609 1 95.25 308 GLY B C 1
ATOM 5842 O O . GLY B 1 308 ? 21.5 10.266 18.266 1 95.25 308 GLY B O 1
ATOM 5843 N N . VAL B 1 309 ? 19.375 10.555 17.891 1 97.75 309 VAL B N 1
ATOM 5844 C CA . VAL B 1 309 ? 19.344 9.711 16.703 1 97.75 309 VAL B CA 1
ATOM 5845 C C . VAL B 1 309 ? 19.469 10.586 15.453 1 97.75 309 VAL B C 1
ATOM 5847 O O . VAL B 1 309 ? 18.812 11.617 15.344 1 97.75 309 VAL B O 1
ATOM 5850 N N . LEU B 1 310 ? 20.391 10.227 14.555 1 98.38 310 LEU B N 1
ATOM 5851 C CA . LEU B 1 310 ? 20.469 10.875 13.25 1 98.38 310 LEU B CA 1
ATOM 5852 C C . LEU B 1 310 ? 19.328 10.43 12.352 1 98.38 310 LEU B C 1
ATOM 5854 O O . LEU B 1 310 ? 19.203 9.242 12.023 1 98.38 310 LEU B O 1
ATOM 5858 N N . VAL B 1 311 ? 18.5 11.344 12.031 1 98.44 311 VAL B N 1
ATOM 5859 C CA . VAL B 1 311 ? 17.344 11.016 11.203 1 98.44 311 VAL B CA 1
ATOM 5860 C C . VAL B 1 311 ? 17.547 11.578 9.797 1 98.44 311 VAL B C 1
ATOM 5862 O O . VAL B 1 311 ? 17.844 12.766 9.633 1 98.44 311 VAL B O 1
ATOM 5865 N N . GLY B 1 312 ? 17.469 10.75 8.812 1 98.69 312 GLY B N 1
ATOM 5866 C CA . GLY B 1 312 ? 17.438 11.172 7.418 1 98.69 312 GLY B CA 1
ATOM 5867 C C . GLY B 1 312 ? 16.078 11.039 6.773 1 98.69 312 GLY B C 1
ATOM 5868 O O . GLY B 1 312 ? 15.422 10 6.891 1 98.69 312 GLY B O 1
ATOM 5869 N N . ILE B 1 313 ? 15.594 12.094 6.164 1 98.62 313 ILE B N 1
ATOM 5870 C CA . ILE B 1 313 ? 14.328 12.086 5.438 1 98.62 313 ILE B CA 1
ATOM 5871 C C . ILE B 1 313 ? 14.586 11.836 3.953 1 98.62 313 ILE B C 1
ATOM 5873 O O . ILE B 1 313 ? 15.305 12.594 3.305 1 98.62 313 ILE B O 1
ATOM 5877 N N . THR B 1 314 ? 13.992 10.766 3.432 1 98.69 314 THR B N 1
ATOM 5878 C CA . THR B 1 314 ? 14.273 10.328 2.07 1 98.69 314 THR B CA 1
ATOM 5879 C C . THR B 1 314 ? 12.984 10.188 1.269 1 98.69 314 THR B C 1
ATOM 5881 O O . THR B 1 314 ? 11.906 10.508 1.763 1 98.69 314 THR B O 1
ATOM 5884 N N . HIS B 1 315 ? 13.109 9.719 0.032 1 98.38 315 HIS B N 1
ATOM 5885 C CA . HIS B 1 315 ? 12.031 9.867 -0.939 1 98.38 315 HIS B CA 1
ATOM 5886 C C . HIS B 1 315 ? 11.234 8.57 -1.082 1 98.38 315 HIS B C 1
ATOM 5888 O O . HIS B 1 315 ? 10.383 8.461 -1.965 1 98.38 315 HIS B O 1
ATOM 5894 N N . ALA B 1 316 ? 11.523 7.621 -0.242 1 96.31 316 ALA B N 1
ATOM 5895 C CA . ALA B 1 316 ? 10.742 6.391 -0.204 1 96.31 316 ALA B CA 1
ATOM 5896 C C . ALA B 1 316 ? 10.492 5.941 1.233 1 96.31 316 ALA B C 1
ATOM 5898 O O . ALA B 1 316 ? 11.32 6.191 2.119 1 96.31 316 ALA B O 1
ATOM 5899 N N . GLY B 1 317 ? 9.422 5.375 1.515 1 97.81 317 GLY B N 1
ATOM 5900 C CA . GLY B 1 317 ? 9.016 4.828 2.797 1 97.81 317 GLY B CA 1
ATOM 5901 C C . GLY B 1 317 ? 7.984 3.721 2.67 1 97.81 317 GLY B C 1
ATOM 5902 O O . GLY B 1 317 ? 8.164 2.785 1.889 1 97.81 317 GLY B O 1
ATOM 5903 N N . GLY B 1 318 ? 6.977 3.783 3.424 1 97.75 318 GLY B N 1
ATOM 5904 C CA . GLY B 1 318 ? 5.926 2.777 3.418 1 97.75 318 GLY B CA 1
ATOM 5905 C C . GLY B 1 318 ? 5.191 2.688 2.096 1 97.75 318 GLY B C 1
ATOM 5906 O O . GLY B 1 318 ? 4.477 1.716 1.842 1 97.75 318 GLY B O 1
ATOM 5907 N N . ASN B 1 319 ? 5.34 3.664 1.252 1 97.94 319 ASN B N 1
ATOM 5908 C CA . ASN B 1 319 ? 4.738 3.582 -0.076 1 97.94 319 ASN B CA 1
ATOM 5909 C C . ASN B 1 319 ? 5.496 2.607 -0.974 1 97.94 319 ASN B C 1
ATOM 5911 O O . ASN B 1 319 ? 4.887 1.876 -1.757 1 97.94 319 ASN B O 1
ATOM 5915 N N . MET B 1 320 ? 6.832 2.586 -0.854 1 98.06 320 MET B N 1
ATOM 5916 C CA . MET B 1 320 ? 7.707 1.715 -1.632 1 98.06 320 MET B CA 1
ATOM 5917 C C . MET B 1 320 ? 8.016 0.433 -0.866 1 98.06 320 MET B C 1
ATOM 5919 O O . MET B 1 320 ? 8.086 -0.646 -1.458 1 98.06 320 MET B O 1
ATOM 5923 N N . PHE B 1 321 ? 8.188 0.564 0.382 1 98.19 321 PHE B N 1
ATOM 5924 C CA . PHE B 1 321 ? 8.625 -0.524 1.245 1 98.19 321 PHE B CA 1
ATOM 5925 C C . PHE B 1 321 ? 7.566 -0.853 2.289 1 98.19 321 PHE B C 1
ATOM 5927 O O . PHE B 1 321 ? 7.824 -0.763 3.49 1 98.19 321 PHE B O 1
ATOM 5934 N N . VAL B 1 322 ? 6.426 -1.344 1.86 1 97.88 322 VAL B N 1
ATOM 5935 C CA . VAL B 1 322 ? 5.246 -1.606 2.678 1 97.88 322 VAL B CA 1
ATOM 5936 C C . VAL B 1 322 ? 5.59 -2.613 3.773 1 97.88 322 VAL B C 1
ATOM 5938 O O . VAL B 1 322 ? 5.371 -2.352 4.957 1 97.88 322 VAL B O 1
ATOM 5941 N N . ARG B 1 323 ? 6.207 -3.684 3.479 1 96.56 323 ARG B N 1
ATOM 5942 C CA . ARG B 1 323 ? 6.473 -4.746 4.441 1 96.56 323 ARG B CA 1
ATOM 5943 C C . ARG B 1 323 ? 7.523 -4.316 5.457 1 96.56 323 ARG B C 1
ATOM 5945 O O . ARG B 1 323 ? 7.383 -4.586 6.652 1 96.56 323 ARG B O 1
ATOM 5952 N N . GLU B 1 324 ? 8.578 -3.623 5.016 1 96.88 324 GLU B N 1
ATOM 5953 C CA . GLU B 1 324 ? 9.664 -3.193 5.895 1 96.88 324 GLU B CA 1
ATOM 5954 C C . GLU B 1 324 ? 9.172 -2.174 6.918 1 96.88 324 GLU B C 1
ATOM 5956 O O . GLU B 1 324 ? 9.664 -2.133 8.047 1 96.88 324 GLU B O 1
ATOM 5961 N N . VAL B 1 325 ? 8.188 -1.416 6.492 1 97.56 325 VAL B N 1
ATOM 5962 C CA . VAL B 1 325 ? 7.695 -0.354 7.363 1 97.56 325 VAL B CA 1
ATOM 5963 C C . VAL B 1 325 ? 6.676 -0.921 8.352 1 97.56 325 VAL B C 1
ATOM 5965 O O . VAL B 1 325 ? 6.707 -0.597 9.539 1 97.56 325 VAL B O 1
ATOM 5968 N N . TYR B 1 326 ? 5.805 -1.771 7.93 1 96.56 326 TYR B N 1
ATOM 5969 C CA . TYR B 1 326 ? 4.711 -2.23 8.781 1 96.56 326 TYR B CA 1
ATOM 5970 C C . TYR B 1 326 ? 5.102 -3.498 9.531 1 96.56 326 TYR B C 1
ATOM 5972 O O . TYR B 1 326 ? 4.496 -3.832 10.555 1 96.56 326 TYR B O 1
ATOM 5980 N N . MET B 1 327 ? 6.105 -4.199 9.023 1 94.94 327 MET B N 1
ATOM 5981 C CA . MET B 1 327 ? 6.598 -5.414 9.664 1 94.94 327 MET B CA 1
ATOM 5982 C C . MET B 1 327 ? 8.117 -5.383 9.789 1 94.94 327 MET B C 1
ATOM 5984 O O . MET B 1 327 ? 8.805 -6.305 9.336 1 94.94 327 MET B O 1
ATOM 5988 N N . PRO B 1 328 ? 8.633 -4.426 10.469 1 93.56 328 PRO B N 1
ATOM 5989 C CA . PRO B 1 328 ? 10.078 -4.211 10.484 1 93.56 328 PRO B CA 1
ATOM 5990 C C . PRO B 1 328 ? 10.836 -5.352 11.164 1 93.56 328 PRO B C 1
ATOM 5992 O O . PRO B 1 328 ? 12.031 -5.527 10.93 1 93.56 328 PRO B O 1
ATOM 5995 N N . SER B 1 329 ? 10.18 -6.09 12.016 1 92.81 329 SER B N 1
ATOM 5996 C CA . SER B 1 329 ? 10.844 -7.203 12.68 1 92.81 329 SER B CA 1
ATOM 5997 C C . SER B 1 329 ? 11.031 -8.383 11.734 1 92.81 329 SER B C 1
ATOM 5999 O O . SER B 1 329 ? 11.883 -9.25 11.977 1 92.81 329 SER B O 1
ATOM 6001 N N . THR B 1 330 ? 10.258 -8.359 10.672 1 92.75 330 THR B N 1
ATOM 6002 C CA . THR B 1 330 ? 10.25 -9.5 9.766 1 92.75 330 THR B CA 1
ATOM 6003 C C . THR B 1 330 ? 11 -9.18 8.477 1 92.75 330 THR B C 1
ATOM 6005 O O . THR B 1 330 ? 11.68 -10.039 7.91 1 92.75 330 THR B O 1
ATOM 6008 N N . TRP B 1 331 ? 10.844 -7.953 8.039 1 94.81 331 TRP B N 1
ATOM 6009 C CA . TRP B 1 331 ? 11.375 -7.586 6.734 1 94.81 331 TRP B CA 1
ATOM 6010 C C . TRP B 1 331 ? 12.352 -6.422 6.852 1 94.81 331 TRP B C 1
ATOM 6012 O O . TRP B 1 331 ? 12.055 -5.418 7.508 1 94.81 331 TRP B O 1
ATOM 6022 N N . SER B 1 332 ? 13.5 -6.582 6.227 1 95.06 332 SER B N 1
ATOM 6023 C CA . SER B 1 332 ? 14.5 -5.52 6.145 1 95.06 332 SER B CA 1
ATOM 6024 C C . SER B 1 332 ? 15.422 -5.723 4.945 1 95.06 332 SER B C 1
ATOM 6026 O O . SER B 1 332 ? 15.492 -6.82 4.391 1 95.06 332 SER B O 1
ATOM 6028 N N . HIS B 1 333 ? 16.062 -4.715 4.492 1 96.88 333 HIS B N 1
ATOM 6029 C CA . HIS B 1 333 ? 17.078 -4.742 3.451 1 96.88 333 HIS B CA 1
ATOM 6030 C C . HIS B 1 333 ? 18.406 -4.215 3.969 1 96.88 333 HIS B C 1
ATOM 6032 O O . HIS B 1 333 ? 18.438 -3.354 4.852 1 96.88 333 HIS B O 1
ATOM 6038 N N . PRO B 1 334 ? 19.516 -4.754 3.395 1 96.88 334 PRO B N 1
ATOM 6039 C CA . PRO B 1 334 ? 20.797 -4.102 3.686 1 96.88 334 PRO B CA 1
ATOM 6040 C C . PRO B 1 334 ? 20.859 -2.668 3.164 1 96.88 334 PRO B C 1
ATOM 6042 O O . PRO B 1 334 ? 20.359 -2.383 2.07 1 96.88 334 PRO B O 1
ATOM 6045 N N . ILE B 1 335 ? 21.453 -1.838 3.955 1 97.31 335 ILE B N 1
ATOM 6046 C CA . ILE B 1 335 ? 21.516 -0.421 3.613 1 97.31 335 ILE B CA 1
ATOM 6047 C C . ILE B 1 335 ? 22.984 0.027 3.547 1 97.31 335 ILE B C 1
ATOM 6049 O O . ILE B 1 335 ? 23.781 -0.346 4.398 1 97.31 335 ILE B O 1
ATOM 6053 N N . SER B 1 336 ? 23.359 0.719 2.561 1 97.69 336 SER B N 1
ATOM 6054 C CA . SER B 1 336 ? 24.641 1.392 2.461 1 97.69 336 SER B CA 1
ATOM 6055 C C . SER B 1 336 ? 24.469 2.893 2.258 1 97.69 336 SER B C 1
ATOM 6057 O O . SER B 1 336 ? 23.422 3.348 1.808 1 97.69 336 SER B O 1
ATOM 6059 N N . VAL B 1 337 ? 25.469 3.648 2.635 1 98.31 337 VAL B N 1
ATOM 6060 C CA . VAL B 1 337 ? 25.469 5.105 2.535 1 98.31 337 VAL B CA 1
ATOM 6061 C C . VAL B 1 337 ? 26.547 5.566 1.572 1 98.31 337 VAL B C 1
ATOM 6063 O O . VAL B 1 337 ? 27.656 5.027 1.576 1 98.31 337 VAL B O 1
ATOM 6066 N N . TYR B 1 338 ? 26.203 6.48 0.743 1 98.5 338 TYR B N 1
ATOM 6067 C CA . TYR B 1 338 ? 27.141 7.047 -0.226 1 98.5 338 TYR B CA 1
ATOM 6068 C C . TYR B 1 338 ? 27.172 8.57 -0.128 1 98.5 338 TYR B C 1
ATOM 6070 O O . TYR B 1 338 ? 26.156 9.195 0.189 1 98.5 338 TYR B O 1
ATOM 6078 N N . ASP B 1 339 ? 28.266 9.188 -0.381 1 98.25 339 ASP B N 1
ATOM 6079 C CA . ASP B 1 339 ? 28.375 10.648 -0.337 1 98.25 339 ASP B CA 1
ATOM 6080 C C . ASP B 1 339 ? 27.812 11.273 -1.612 1 98.25 339 ASP B C 1
ATOM 6082 O O . ASP B 1 339 ? 27.297 10.578 -2.484 1 98.25 339 ASP B O 1
ATOM 6086 N N . ARG B 1 340 ? 27.875 12.602 -1.761 1 97.38 340 ARG B N 1
ATOM 6087 C CA . ARG B 1 340 ? 27.234 13.375 -2.826 1 97.38 340 ARG B CA 1
ATOM 6088 C C . ARG B 1 340 ? 27.844 13.039 -4.184 1 97.38 340 ARG B C 1
ATOM 6090 O O . ARG B 1 340 ? 27.219 13.234 -5.223 1 97.38 340 ARG B O 1
ATOM 6097 N N . ASP B 1 341 ? 29.062 12.461 -4.188 1 97.44 341 ASP B N 1
ATOM 6098 C CA . ASP B 1 341 ? 29.75 12.141 -5.434 1 97.44 341 ASP B CA 1
ATOM 6099 C C . ASP B 1 341 ? 29.641 10.648 -5.758 1 97.44 341 ASP B C 1
ATOM 6101 O O . ASP B 1 341 ? 30.219 10.18 -6.738 1 97.44 341 ASP B O 1
ATOM 6105 N N . GLY B 1 342 ? 28.922 9.93 -4.91 1 97.88 342 GLY B N 1
ATOM 6106 C CA . GLY B 1 342 ? 28.672 8.523 -5.18 1 97.88 342 GLY B CA 1
ATOM 6107 C C . GLY B 1 342 ? 29.688 7.602 -4.539 1 97.88 342 GLY B C 1
ATOM 6108 O O . GLY B 1 342 ? 29.703 6.398 -4.801 1 97.88 342 GLY B O 1
ATOM 6109 N N . GLY B 1 343 ? 30.547 8.133 -3.746 1 97.62 343 GLY B N 1
ATOM 6110 C CA . GLY B 1 343 ? 31.484 7.305 -3.02 1 97.62 343 GLY B CA 1
ATOM 6111 C C . GLY B 1 343 ? 30.906 6.672 -1.774 1 97.62 343 GLY B C 1
ATOM 6112 O O . GLY B 1 343 ? 30.203 7.336 -1.001 1 97.62 343 GLY B O 1
ATOM 6113 N N . LYS B 1 344 ? 31.219 5.434 -1.552 1 97.25 344 LYS B N 1
ATOM 6114 C CA . LYS B 1 344 ? 30.672 4.699 -0.413 1 97.25 344 LYS B CA 1
ATOM 6115 C C . LYS B 1 344 ? 31.297 5.18 0.897 1 97.25 344 LYS B C 1
ATOM 6117 O O . LYS B 1 344 ? 32.531 5.301 1.007 1 97.25 344 LYS B O 1
ATOM 6122 N N . LYS B 1 345 ? 30.406 5.457 1.804 1 97.12 345 LYS B N 1
ATOM 6123 C CA . LYS B 1 345 ? 30.844 5.828 3.145 1 97.12 345 LYS B CA 1
ATOM 6124 C C . LYS B 1 345 ? 30.984 4.598 4.039 1 97.12 345 LYS B C 1
ATOM 6126 O O . LYS B 1 345 ? 30.141 3.697 3.994 1 97.12 345 LYS B O 1
ATOM 6131 N N . ARG B 1 346 ? 32.062 4.512 4.879 1 93.62 346 ARG B N 1
ATOM 6132 C CA . ARG B 1 346 ? 32.281 3.334 5.711 1 93.62 346 ARG B CA 1
ATOM 6133 C C . ARG B 1 346 ? 32.594 3.732 7.156 1 93.62 346 ARG B C 1
ATOM 6135 O O . ARG B 1 346 ? 32.406 2.934 8.078 1 93.62 346 ARG B O 1
ATOM 6142 N N . ASP B 1 347 ? 32.906 4.938 7.383 1 91.88 347 ASP B N 1
ATOM 6143 C CA . ASP B 1 347 ? 33.375 5.352 8.695 1 91.88 347 ASP B CA 1
ATOM 6144 C C . ASP B 1 347 ? 32.344 6.234 9.406 1 91.88 347 ASP B C 1
ATOM 6146 O O . ASP B 1 347 ? 31.25 6.445 8.891 1 91.88 347 ASP B O 1
ATOM 6150 N N . ASN B 1 348 ? 32.562 6.449 10.68 1 95.5 348 ASN B N 1
ATOM 6151 C CA . ASN B 1 348 ? 31.734 7.348 11.484 1 95.5 348 ASN B CA 1
ATOM 6152 C C . ASN B 1 348 ? 30.312 6.824 11.625 1 95.5 348 ASN B C 1
ATOM 6154 O O . ASN B 1 348 ? 29.344 7.531 11.312 1 95.5 348 ASN B O 1
ATOM 6158 N N . VAL B 1 349 ? 30.281 5.57 12.141 1 96.75 349 VAL B N 1
ATOM 6159 C CA . VAL B 1 349 ? 29 4.906 12.328 1 96.75 349 VAL B CA 1
ATOM 6160 C C . VAL B 1 349 ? 28.25 5.555 13.484 1 96.75 349 VAL B C 1
ATOM 6162 O O . VAL B 1 349 ? 28.828 5.836 14.531 1 96.75 349 VAL B O 1
ATOM 6165 N N . ARG B 1 350 ? 26.953 5.828 13.258 1 96.69 350 ARG B N 1
ATOM 6166 C CA . ARG B 1 350 ? 26.047 6.395 14.25 1 96.69 350 ARG B CA 1
ATOM 6167 C C . ARG B 1 350 ? 24.719 5.645 14.273 1 96.69 350 ARG B C 1
ATOM 6169 O O . ARG B 1 350 ? 24.391 4.922 13.328 1 96.69 350 ARG B O 1
ATOM 6176 N N . THR B 1 351 ? 24 5.766 15.422 1 98 351 THR B N 1
ATOM 6177 C CA . THR B 1 351 ? 22.609 5.332 15.422 1 98 351 THR B CA 1
ATOM 6178 C C . THR B 1 351 ? 21.75 6.23 14.531 1 98 351 THR B C 1
ATOM 6180 O O . THR B 1 351 ? 21.734 7.449 14.711 1 98 351 THR B O 1
ATOM 6183 N N . ALA B 1 352 ? 21.125 5.641 13.57 1 98.19 352 ALA B N 1
ATOM 6184 C CA . ALA B 1 352 ? 20.422 6.441 12.578 1 98.19 352 ALA B CA 1
ATOM 6185 C C . ALA B 1 352 ? 19.062 5.82 12.242 1 98.19 352 ALA B C 1
ATOM 6187 O O . ALA B 1 352 ? 18.891 4.605 12.359 1 98.19 352 ALA B O 1
ATOM 6188 N N . SER B 1 353 ? 18.109 6.629 11.969 1 98.25 353 SER B N 1
ATOM 6189 C CA . SER B 1 353 ? 16.844 6.23 11.375 1 98.25 353 SER B CA 1
ATOM 6190 C C . SER B 1 353 ? 16.672 6.82 9.977 1 98.25 353 SER B C 1
ATOM 6192 O O . SER B 1 353 ? 17.062 7.965 9.734 1 98.25 353 SER B O 1
ATOM 6194 N N . ILE B 1 354 ? 16.203 6.02 9.062 1 98.56 354 ILE B N 1
ATOM 6195 C CA . ILE B 1 354 ? 15.883 6.465 7.711 1 98.56 354 ILE B CA 1
ATOM 6196 C C . ILE B 1 354 ? 14.367 6.566 7.543 1 98.56 354 ILE B C 1
ATOM 6198 O O . ILE B 1 354 ? 13.656 5.559 7.594 1 98.56 354 ILE B O 1
ATOM 6202 N N . ALA B 1 355 ? 13.922 7.773 7.328 1 98.44 355 ALA B N 1
ATOM 6203 C CA . ALA B 1 355 ? 12.492 8.047 7.211 1 98.44 355 ALA B CA 1
ATOM 6204 C C . ALA B 1 355 ? 12.094 8.258 5.754 1 98.44 355 ALA B C 1
ATOM 6206 O O . ALA B 1 355 ? 12.891 8.758 4.953 1 98.44 355 ALA B O 1
ATOM 6207 N N . GLY B 1 356 ? 10.852 7.832 5.453 1 98.38 356 GLY B N 1
ATOM 6208 C CA . GLY B 1 356 ? 10.266 8.141 4.16 1 98.38 356 GLY B CA 1
ATOM 6209 C C . GLY B 1 356 ? 9.5 9.453 4.152 1 98.38 356 GLY B C 1
ATOM 6210 O O . GLY B 1 356 ? 9.539 10.211 5.121 1 98.38 356 GLY B O 1
ATOM 6211 N N . PRO B 1 357 ? 8.852 9.688 3.057 1 98.31 357 PRO B N 1
ATOM 6212 C CA . PRO B 1 357 ? 8.195 10.984 2.852 1 98.31 357 PRO B CA 1
ATOM 6213 C C . PRO B 1 357 ? 6.758 11.008 3.375 1 98.31 357 PRO B C 1
ATOM 6215 O O . PRO B 1 357 ? 6.133 12.07 3.426 1 98.31 357 PRO B O 1
ATOM 6218 N N . LEU B 1 358 ? 6.203 9.898 3.809 1 97.94 358 LEU B N 1
ATOM 6219 C CA . LEU B 1 358 ? 4.785 9.828 4.152 1 97.94 358 LEU B CA 1
ATOM 6220 C C . LEU B 1 358 ? 4.512 10.57 5.457 1 97.94 358 LEU B C 1
ATOM 6222 O O . LEU B 1 358 ? 5.375 10.633 6.336 1 97.94 358 LEU B O 1
ATOM 6226 N N . CYS B 1 359 ? 3.316 11.039 5.57 1 95.31 359 CYS B N 1
ATOM 6227 C CA . CYS B 1 359 ? 2.955 11.867 6.715 1 95.31 359 CYS B CA 1
ATOM 6228 C C . CYS B 1 359 ? 2.396 11.016 7.848 1 95.31 359 CYS B C 1
ATOM 6230 O O . CYS B 1 359 ? 1.317 11.297 8.367 1 95.31 359 CYS B O 1
ATOM 6232 N N . PHE B 1 360 ? 3.068 9.977 8.258 1 94.06 360 PHE B N 1
ATOM 6233 C CA . PHE B 1 360 ? 2.797 9.234 9.484 1 94.06 360 PHE B CA 1
ATOM 6234 C C . PHE B 1 360 ? 4.098 8.797 10.148 1 94.06 360 PHE B C 1
ATOM 6236 O O . PHE B 1 360 ? 5.07 8.469 9.469 1 94.06 360 PHE B O 1
ATOM 6243 N N . SER B 1 361 ? 4.168 8.797 11.398 1 93.62 361 SER B N 1
ATOM 6244 C CA . SER B 1 361 ? 5.379 8.672 12.203 1 93.62 361 SER B CA 1
ATOM 6245 C C . SER B 1 361 ? 6.059 7.32 11.977 1 93.62 361 SER B C 1
ATOM 6247 O O . SER B 1 361 ? 7.281 7.207 12.094 1 93.62 361 SER B O 1
ATOM 6249 N N . GLY B 1 362 ? 5.309 6.312 11.648 1 95 362 GLY B N 1
ATOM 6250 C CA . GLY B 1 362 ? 5.863 4.984 11.461 1 95 362 GLY B CA 1
ATOM 6251 C C . GLY B 1 362 ? 6.555 4.809 10.117 1 95 362 GLY B C 1
ATOM 6252 O O . GLY B 1 362 ? 7.133 3.756 9.844 1 95 362 GLY B O 1
ATOM 6253 N N . ASP B 1 363 ? 6.543 5.84 9.305 1 97.5 363 ASP B N 1
ATOM 6254 C CA . ASP B 1 363 ? 7.172 5.75 7.996 1 97.5 363 ASP B CA 1
ATOM 6255 C C . ASP B 1 363 ? 8.695 5.754 8.117 1 97.5 363 ASP B C 1
ATOM 6257 O O . ASP B 1 363 ? 9.359 6.672 7.633 1 97.5 363 ASP B O 1
ATOM 6261 N N . LEU B 1 364 ? 9.219 4.711 8.734 1 97.94 364 LEU B N 1
ATOM 6262 C CA . LEU B 1 364 ? 10.648 4.461 8.914 1 97.94 364 LEU B CA 1
ATOM 6263 C C . LEU B 1 364 ? 11.062 3.154 8.242 1 97.94 364 LEU B C 1
ATOM 6265 O O . LEU B 1 364 ? 10.602 2.08 8.633 1 97.94 364 LEU B O 1
ATOM 6269 N N . ILE B 1 365 ? 11.93 3.271 7.273 1 97.25 365 ILE B N 1
ATOM 6270 C CA . ILE B 1 365 ? 12.414 2.055 6.625 1 97.25 365 ILE B CA 1
ATOM 6271 C C . ILE B 1 365 ? 13.406 1.344 7.543 1 97.25 365 ILE B C 1
ATOM 6273 O O . ILE B 1 365 ? 13.5 0.114 7.527 1 97.25 365 ILE B O 1
ATOM 6277 N N . ALA B 1 366 ? 14.172 2.133 8.258 1 97.12 366 ALA B N 1
ATOM 6278 C CA . ALA B 1 366 ? 15.102 1.659 9.281 1 97.12 366 ALA B CA 1
ATOM 6279 C C . ALA B 1 366 ? 15.016 2.52 10.539 1 97.12 366 ALA B C 1
ATOM 6281 O O . ALA B 1 366 ? 15.07 3.748 10.461 1 97.12 366 ALA B O 1
ATOM 6282 N N . LYS B 1 367 ? 14.836 1.925 11.648 1 97.06 367 LYS B N 1
ATOM 6283 C CA . LYS B 1 367 ? 14.695 2.641 12.914 1 97.06 367 LYS B CA 1
ATOM 6284 C C . LYS B 1 367 ? 15.875 2.357 13.836 1 97.06 367 LYS B C 1
ATOM 6286 O O . LYS B 1 367 ? 16.062 1.22 14.273 1 97.06 367 LYS B O 1
ATOM 6291 N N . GLU B 1 368 ? 16.672 3.355 14.031 1 97.31 368 GLU B N 1
ATOM 6292 C CA . GLU B 1 368 ? 17.734 3.336 15.031 1 97.31 368 GLU B CA 1
ATOM 6293 C C . GLU B 1 368 ? 18.703 2.186 14.781 1 97.31 368 GLU B C 1
ATOM 6295 O O . GLU B 1 368 ? 18.984 1.388 15.68 1 97.31 368 GLU B O 1
ATOM 6300 N N . VAL B 1 369 ? 19.25 2.145 13.656 1 97.12 369 VAL B N 1
ATOM 6301 C CA . VAL B 1 369 ? 20.234 1.146 13.258 1 97.12 369 VAL B CA 1
ATOM 6302 C C . VAL B 1 369 ? 21.594 1.804 13.109 1 97.12 369 VAL B C 1
ATOM 6304 O O . VAL B 1 369 ? 21.703 3.018 12.914 1 97.12 369 VAL B O 1
ATOM 6307 N N . PRO B 1 370 ? 22.672 1.046 13.266 1 97.38 370 PRO B N 1
ATOM 6308 C CA . PRO B 1 370 ? 24 1.604 13.016 1 97.38 370 PRO B CA 1
ATOM 6309 C C . PRO B 1 370 ? 24.266 1.83 11.531 1 97.38 370 PRO B C 1
ATOM 6311 O O . PRO B 1 370 ? 24.172 0.896 10.734 1 97.38 370 PRO B O 1
ATOM 6314 N N . LEU B 1 371 ? 24.578 2.996 11.102 1 97.62 371 LEU B N 1
ATOM 6315 C CA . LEU B 1 371 ? 24.938 3.373 9.742 1 97.62 371 LEU B CA 1
ATOM 6316 C C . LEU B 1 371 ? 26.047 4.418 9.742 1 97.62 371 LEU B C 1
ATOM 6318 O O . LEU B 1 371 ? 26.188 5.18 10.703 1 97.62 371 LEU B O 1
ATOM 6322 N N . PRO B 1 372 ? 26.875 4.387 8.656 1 97.75 372 PRO B N 1
ATOM 6323 C CA . PRO B 1 372 ? 27.734 5.566 8.516 1 97.75 372 PRO B CA 1
ATOM 6324 C C . PRO B 1 372 ? 26.953 6.875 8.57 1 97.75 372 PRO B C 1
ATOM 6326 O O . PRO B 1 372 ? 25.844 6.965 8.023 1 97.75 372 PRO B O 1
ATOM 6329 N N . ALA B 1 373 ? 27.5 7.82 9.219 1 97.75 373 ALA B N 1
ATOM 6330 C CA . ALA B 1 373 ? 26.844 9.125 9.312 1 97.75 373 ALA B CA 1
ATOM 6331 C C . ALA B 1 373 ? 26.641 9.734 7.93 1 97.75 373 ALA B C 1
ATOM 6333 O O . ALA B 1 373 ? 27.484 9.586 7.043 1 97.75 373 ALA B O 1
ATOM 6334 N N . PHE B 1 374 ? 25.469 10.32 7.77 1 98.31 374 PHE B N 1
ATOM 6335 C CA . PHE B 1 374 ? 25.156 10.961 6.5 1 98.31 374 PHE B CA 1
ATOM 6336 C C . PHE B 1 374 ? 24.734 12.406 6.719 1 98.31 374 PHE B C 1
ATOM 6338 O O . PHE B 1 374 ? 24.359 12.797 7.832 1 98.31 374 PHE B O 1
ATOM 6345 N N . GLU B 1 375 ? 24.844 13.18 5.684 1 97.81 375 GLU B N 1
ATOM 6346 C CA . GLU B 1 375 ? 24.422 14.57 5.66 1 97.81 375 GLU B CA 1
ATOM 6347 C C . GLU B 1 375 ? 23.484 14.836 4.484 1 97.81 375 GLU B C 1
ATOM 6349 O O . GLU B 1 375 ? 23.266 13.969 3.639 1 97.81 375 GLU B O 1
ATOM 6354 N N . GLN B 1 376 ? 22.844 15.992 4.523 1 98.25 376 GLN B N 1
ATOM 6355 C CA . GLN B 1 376 ? 21.984 16.422 3.418 1 98.25 376 GLN B CA 1
ATOM 6356 C C . GLN B 1 376 ? 22.719 16.297 2.082 1 98.25 376 GLN B C 1
ATOM 6358 O O . GLN B 1 376 ? 23.844 16.766 1.938 1 98.25 376 GLN B O 1
ATOM 6363 N N . GLY B 1 377 ? 22.094 15.609 1.11 1 98.19 377 GLY B N 1
ATOM 6364 C CA . GLY B 1 377 ? 22.688 15.469 -0.213 1 98.19 377 GLY B CA 1
ATOM 6365 C C . GLY B 1 377 ? 23.359 14.125 -0.426 1 98.19 377 GLY B C 1
ATOM 6366 O O . GLY B 1 377 ? 23.609 13.734 -1.563 1 98.19 377 GLY B O 1
ATOM 6367 N N . ASP B 1 378 ? 23.688 13.43 0.696 1 98.62 378 ASP B N 1
ATOM 6368 C CA . ASP B 1 378 ? 24.188 12.062 0.576 1 98.62 378 ASP B CA 1
ATOM 6369 C C . ASP B 1 378 ? 23.094 11.133 0.019 1 98.62 378 ASP B C 1
ATOM 6371 O O . ASP B 1 378 ? 21.969 11.562 -0.203 1 98.62 378 ASP B O 1
ATOM 6375 N N . PHE B 1 379 ? 23.516 9.891 -0.225 1 98.75 379 PHE B N 1
ATOM 6376 C CA . PHE B 1 379 ? 22.594 8.914 -0.772 1 98.75 379 PHE B CA 1
ATOM 6377 C C . PHE B 1 379 ? 22.531 7.672 0.112 1 98.75 379 PHE B C 1
ATOM 6379 O O . PHE B 1 379 ? 23.547 7.234 0.648 1 98.75 379 PHE B O 1
ATOM 6386 N N . VAL B 1 380 ? 21.328 7.16 0.272 1 98.5 380 VAL B N 1
ATOM 6387 C CA . VAL B 1 380 ? 21.109 5.859 0.892 1 98.5 380 VAL B CA 1
ATOM 6388 C C . VAL B 1 380 ? 20.672 4.848 -0.17 1 98.5 380 VAL B C 1
ATOM 6390 O O . VAL B 1 380 ? 19.844 5.152 -1.026 1 98.5 380 VAL B O 1
ATOM 6393 N N . VAL B 1 381 ? 21.297 3.674 -0.107 1 98.56 381 VAL B N 1
ATOM 6394 C CA . VAL B 1 381 ? 20.984 2.598 -1.039 1 98.56 381 VAL B CA 1
ATOM 6395 C C . VAL B 1 381 ? 20.438 1.397 -0.273 1 98.56 381 VAL B C 1
ATOM 6397 O O . VAL B 1 381 ? 21.016 0.96 0.717 1 98.56 381 VAL B O 1
ATOM 6400 N N . TYR B 1 382 ? 19.312 0.927 -0.714 1 98 382 TYR B N 1
ATOM 6401 C CA . TYR B 1 382 ? 18.734 -0.327 -0.252 1 98 382 TYR B CA 1
ATOM 6402 C C . TYR B 1 382 ? 18.984 -1.448 -1.252 1 98 382 TYR B C 1
ATOM 6404 O O . TYR B 1 382 ? 18.609 -1.346 -2.42 1 98 382 TYR B O 1
ATOM 6412 N N . HIS B 1 383 ? 19.594 -2.498 -0.751 1 98.12 383 HIS B N 1
ATOM 6413 C CA . HIS B 1 383 ? 19.969 -3.59 -1.645 1 98.12 383 HIS B CA 1
ATOM 6414 C C . HIS B 1 383 ? 18.891 -4.66 -1.684 1 98.12 383 HIS B C 1
ATOM 6416 O O . HIS B 1 383 ? 18.062 -4.742 -0.775 1 98.12 383 HIS B O 1
ATOM 6422 N N . HIS B 1 384 ? 18.844 -5.477 -2.758 1 98.06 384 HIS B N 1
ATOM 6423 C CA . HIS B 1 384 ? 17.938 -6.602 -2.936 1 98.06 384 HIS B CA 1
ATOM 6424 C C . HIS B 1 384 ? 16.484 -6.141 -2.926 1 98.06 384 HIS B C 1
ATOM 6426 O O . HIS B 1 384 ? 15.648 -6.707 -2.211 1 98.06 384 HIS B O 1
ATOM 6432 N N . THR B 1 385 ? 16.188 -5.066 -3.775 1 98.12 385 THR B N 1
ATOM 6433 C CA . THR B 1 385 ? 14.898 -4.414 -3.646 1 98.12 385 THR B CA 1
ATOM 6434 C C . THR B 1 385 ? 14.086 -4.559 -4.934 1 98.12 385 THR B C 1
ATOM 6436 O O . THR B 1 385 ? 13.078 -3.877 -5.121 1 98.12 385 THR B O 1
ATOM 6439 N N . ALA B 1 386 ? 14.508 -5.43 -5.859 1 98.44 386 ALA B N 1
ATOM 6440 C CA . ALA B 1 386 ? 13.82 -5.5 -7.141 1 98.44 386 ALA B CA 1
ATOM 6441 C C . ALA B 1 386 ? 12.523 -6.301 -7.023 1 98.44 386 ALA B C 1
ATOM 6443 O O . ALA B 1 386 ? 11.68 -6.27 -7.926 1 98.44 386 ALA B O 1
ATOM 6444 N N . ALA B 1 387 ? 12.336 -7.031 -5.938 1 98.25 387 ALA B N 1
ATOM 6445 C CA . ALA B 1 387 ? 11.125 -7.824 -5.73 1 98.25 387 ALA B CA 1
ATOM 6446 C C . ALA B 1 387 ? 10.312 -7.293 -4.551 1 98.25 387 ALA B C 1
ATOM 6448 O O . ALA B 1 387 ? 10.867 -7.031 -3.479 1 98.25 387 ALA B O 1
ATOM 6449 N N . TYR B 1 388 ? 8.984 -7.141 -4.773 1 97.5 388 TYR B N 1
ATOM 6450 C CA . TYR B 1 388 ? 8 -6.883 -3.73 1 97.5 388 TYR B CA 1
ATOM 6451 C C . TYR B 1 388 ? 8.258 -5.539 -3.061 1 97.5 388 TYR B C 1
ATOM 6453 O O . TYR B 1 388 ? 8.117 -5.41 -1.842 1 97.5 388 TYR B O 1
ATOM 6461 N N . SER B 1 389 ? 8.805 -4.613 -3.783 1 97.88 389 SER B N 1
ATOM 6462 C CA . SER B 1 389 ? 8.914 -3.209 -3.396 1 97.88 389 SER B CA 1
ATOM 6463 C C . SER B 1 389 ? 7.984 -2.336 -4.238 1 97.88 389 SER B C 1
ATOM 6465 O O . SER B 1 389 ? 6.82 -2.133 -3.881 1 97.88 389 SER B O 1
ATOM 6467 N N . ILE B 1 390 ? 8.391 -2.119 -5.52 1 98.31 390 ILE B N 1
ATOM 6468 C CA . ILE B 1 390 ? 7.586 -1.262 -6.379 1 98.31 390 ILE B CA 1
ATOM 6469 C C . ILE B 1 390 ? 6.285 -1.973 -6.742 1 98.31 390 ILE B C 1
ATOM 6471 O O . ILE B 1 390 ? 5.262 -1.326 -6.984 1 98.31 390 ILE B O 1
ATOM 6475 N N . SER B 1 391 ? 6.301 -3.328 -6.727 1 98.38 391 SER B N 1
ATOM 6476 C CA . SER B 1 391 ? 5.113 -4.102 -7.062 1 98.38 391 SER B CA 1
ATOM 6477 C C . SER B 1 391 ? 4.02 -3.926 -6.012 1 98.38 391 SER B C 1
ATOM 6479 O O . SER B 1 391 ? 2.842 -4.16 -6.289 1 98.38 391 SER B O 1
ATOM 6481 N N . MET B 1 392 ? 4.398 -3.545 -4.828 1 98.06 392 MET B N 1
ATOM 6482 C CA . MET B 1 392 ? 3.457 -3.367 -3.723 1 98.06 392 MET B CA 1
ATOM 6483 C C . MET B 1 392 ? 3.199 -1.886 -3.461 1 98.06 392 MET B C 1
ATOM 6485 O O . MET B 1 392 ? 2.619 -1.525 -2.436 1 98.06 392 MET B O 1
ATOM 6489 N N . TYR B 1 393 ? 3.592 -1.015 -4.289 1 98.31 393 TYR B N 1
ATOM 6490 C CA . TYR B 1 393 ? 3.557 0.425 -4.059 1 98.31 393 TYR B CA 1
ATOM 6491 C C . TYR B 1 393 ? 2.199 0.858 -3.52 1 98.31 393 TYR B C 1
ATOM 6493 O O . TYR B 1 393 ? 1.158 0.478 -4.062 1 98.31 393 TYR B O 1
ATOM 6501 N N . SER B 1 394 ? 2.146 1.573 -2.42 1 98.19 394 SER B N 1
ATOM 6502 C CA . SER B 1 394 ? 0.963 2.207 -1.847 1 98.19 394 SER B CA 1
ATOM 6503 C C . SER B 1 394 ? 0.836 3.656 -2.307 1 98.19 394 SER B C 1
ATOM 6505 O O . SER B 1 394 ? 1.808 4.414 -2.264 1 98.19 394 SER B O 1
ATOM 6507 N N . ILE B 1 395 ? -0.349 4.082 -2.607 1 97.44 395 ILE B N 1
ATOM 6508 C CA . ILE B 1 395 ? -0.527 5.422 -3.154 1 97.44 395 ILE B CA 1
ATOM 6509 C C . ILE B 1 395 ? -0.822 6.406 -2.023 1 97.44 395 ILE B C 1
ATOM 6511 O O . ILE B 1 395 ? -1.292 7.52 -2.268 1 97.44 395 ILE B O 1
ATOM 6515 N N . TYR B 1 396 ? -0.567 6.008 -0.789 1 98.06 396 TYR B N 1
ATOM 6516 C CA . TYR B 1 396 ? -0.786 6.871 0.366 1 98.06 396 TYR B CA 1
ATOM 6517 C C . TYR B 1 396 ? -0.092 8.219 0.18 1 98.06 396 TYR B C 1
ATOM 6519 O O . TYR B 1 396 ? 1.014 8.281 -0.363 1 98.06 396 TYR B O 1
ATOM 6527 N N . ASN B 1 397 ? -0.77 9.336 0.596 1 98.56 397 ASN B N 1
ATOM 6528 C CA . ASN B 1 397 ? -0.389 10.734 0.409 1 98.56 397 ASN B CA 1
ATOM 6529 C C . ASN B 1 397 ? -0.311 11.102 -1.07 1 98.56 397 ASN B C 1
ATOM 6531 O O . ASN B 1 397 ? 0.191 12.172 -1.424 1 98.56 397 ASN B O 1
ATOM 6535 N N . CYS B 1 398 ? -0.727 10.219 -1.963 1 98.31 398 CYS B N 1
ATOM 6536 C CA . CYS B 1 398 ? -0.855 10.445 -3.398 1 98.31 398 CYS B CA 1
ATOM 6537 C C . CYS B 1 398 ? 0.505 10.711 -4.031 1 98.31 398 CYS B C 1
ATOM 6539 O O . CYS B 1 398 ? 0.602 11.43 -5.027 1 98.31 398 CYS B O 1
ATOM 6541 N N . ILE B 1 399 ? 1.571 10.188 -3.4 1 97.94 399 ILE B N 1
ATOM 6542 C CA . ILE B 1 399 ? 2.918 10.414 -3.916 1 97.94 399 ILE B CA 1
ATOM 6543 C C . ILE B 1 399 ? 3.17 9.5 -5.113 1 97.94 399 ILE B C 1
ATOM 6545 O O . ILE B 1 399 ? 2.867 8.305 -5.066 1 97.94 399 ILE B O 1
ATOM 6549 N N . SER B 1 400 ? 3.717 10.023 -6.188 1 97.12 400 SER B N 1
ATOM 6550 C CA . SER B 1 400 ? 4.012 9.266 -7.402 1 97.12 400 SER B CA 1
ATOM 6551 C C . SER B 1 400 ? 5.07 8.203 -7.148 1 97.12 400 SER B C 1
ATOM 6553 O O . SER B 1 400 ? 6.047 8.445 -6.438 1 97.12 400 SER B O 1
ATOM 6555 N N . ALA B 1 401 ? 4.891 7.035 -7.699 1 97.88 401 ALA B N 1
ATOM 6556 C CA . ALA B 1 401 ? 5.91 5.992 -7.613 1 97.88 401 ALA B CA 1
ATOM 6557 C C . ALA B 1 401 ? 7.199 6.422 -8.305 1 97.88 401 ALA B C 1
ATOM 6559 O O . ALA B 1 401 ? 7.16 7.082 -9.352 1 97.88 401 ALA B O 1
ATOM 6560 N N . PRO B 1 402 ? 8.359 6.062 -7.785 1 98.06 402 PRO B N 1
ATOM 6561 C CA . PRO B 1 402 ? 9.633 6.414 -8.422 1 98.06 402 PRO B CA 1
ATOM 6562 C C . PRO B 1 402 ? 9.828 5.715 -9.766 1 98.06 402 PRO B C 1
ATOM 6564 O O . PRO B 1 402 ? 9.164 4.711 -10.047 1 98.06 402 PRO B O 1
ATOM 6567 N N . PRO B 1 403 ? 10.641 6.266 -10.609 1 98.56 403 PRO B N 1
ATOM 6568 C CA . PRO B 1 403 ? 10.992 5.566 -11.844 1 98.56 403 PRO B CA 1
ATOM 6569 C C . PRO B 1 403 ? 11.859 4.336 -11.602 1 98.56 403 PRO B C 1
ATOM 6571 O O . PRO B 1 403 ? 12.43 4.18 -10.523 1 98.56 403 PRO B O 1
ATOM 6574 N N . ALA B 1 404 ? 11.875 3.479 -12.531 1 98.88 404 ALA B N 1
ATOM 6575 C CA . ALA B 1 404 ? 12.742 2.299 -12.531 1 98.88 404 ALA B CA 1
ATOM 6576 C C . ALA B 1 404 ? 13.57 2.223 -13.805 1 98.88 404 ALA B C 1
ATOM 6578 O O . ALA B 1 404 ? 13.125 2.639 -14.875 1 98.88 404 ALA B O 1
ATOM 6579 N N . PHE B 1 405 ? 14.742 1.698 -13.625 1 98.94 405 PHE B N 1
ATOM 6580 C CA . PHE B 1 405 ? 15.711 1.596 -14.719 1 98.94 405 PHE B CA 1
ATOM 6581 C C . PHE B 1 405 ? 16.344 0.207 -14.758 1 98.94 405 PHE B C 1
ATOM 6583 O O . PHE B 1 405 ? 16.422 -0.469 -13.727 1 98.94 405 PHE B O 1
ATOM 6590 N N . MET B 1 406 ? 16.656 -0.21 -15.867 1 98.88 406 MET B N 1
ATOM 6591 C CA . MET B 1 406 ? 17.5 -1.381 -16.078 1 98.88 406 MET B CA 1
ATOM 6592 C C . MET B 1 406 ? 18.844 -0.978 -16.656 1 98.88 406 MET B C 1
ATOM 6594 O O . MET B 1 406 ? 18.938 -0.042 -17.453 1 98.88 406 MET B O 1
ATOM 6598 N N . TYR B 1 407 ? 19.875 -1.643 -16.203 1 98.81 407 TYR B N 1
ATOM 6599 C CA . TYR B 1 407 ? 21.188 -1.288 -16.703 1 98.81 407 TYR B CA 1
ATOM 6600 C C . TYR B 1 407 ? 22.047 -2.531 -16.938 1 98.81 407 TYR B C 1
ATOM 6602 O O . TYR B 1 407 ? 21.703 -3.615 -16.453 1 98.81 407 TYR B O 1
ATOM 6610 N N . SER B 1 408 ? 23.078 -2.383 -17.719 1 98 408 SER B N 1
ATOM 6611 C CA . SER B 1 408 ? 24.141 -3.367 -17.906 1 98 408 SER B CA 1
ATOM 6612 C C . SER B 1 408 ? 25.516 -2.713 -17.875 1 98 408 SER B C 1
ATOM 6614 O O . SER B 1 408 ? 25.656 -1.537 -18.219 1 98 408 SER B O 1
ATOM 6616 N N . VAL B 1 409 ? 26.406 -3.41 -17.375 1 96.44 409 VAL B N 1
ATOM 6617 C CA . VAL B 1 409 ? 27.812 -2.984 -17.359 1 96.44 409 VAL B CA 1
ATOM 6618 C C . VAL B 1 409 ? 28.625 -3.861 -18.312 1 96.44 409 VAL B C 1
ATOM 6620 O O . VAL B 1 409 ? 28.719 -5.074 -18.109 1 96.44 409 VAL B O 1
ATOM 6623 N N . LYS B 1 410 ? 29.219 -3.225 -19.312 1 92.06 410 LYS B N 1
ATOM 6624 C CA . LYS B 1 410 ? 30.016 -3.982 -20.266 1 92.06 410 LYS B CA 1
ATOM 6625 C C . LYS B 1 410 ? 31.312 -4.477 -19.641 1 92.06 410 LYS B C 1
ATOM 6627 O O . LYS B 1 410 ? 32 -3.725 -18.953 1 92.06 410 LYS B O 1
ATOM 6632 N N . ALA B 1 411 ? 31.609 -5.695 -19.906 1 85.5 411 ALA B N 1
ATOM 6633 C CA . ALA B 1 411 ? 32.781 -6.34 -19.297 1 85.5 411 ALA B CA 1
ATOM 6634 C C . ALA B 1 411 ? 34.062 -5.781 -19.875 1 85.5 411 ALA B C 1
ATOM 6636 O O . ALA B 1 411 ? 35.062 -5.66 -19.172 1 85.5 411 ALA B O 1
ATOM 6637 N N . ASP B 1 412 ? 34 -5.398 -21.062 1 86.19 412 ASP B N 1
ATOM 6638 C CA . ASP B 1 412 ? 35.219 -5.059 -21.797 1 86.19 412 ASP B CA 1
ATOM 6639 C C . ASP B 1 412 ? 35.75 -3.68 -21.391 1 86.19 412 ASP B C 1
ATOM 6641 O O . ASP B 1 412 ? 36.938 -3.5 -21.156 1 86.19 412 ASP B O 1
ATOM 6645 N N . ASN B 1 413 ? 34.844 -2.723 -21.297 1 88.5 413 ASN B N 1
ATOM 6646 C CA . ASN B 1 413 ? 35.312 -1.359 -21.062 1 88.5 413 ASN B CA 1
ATOM 6647 C C . ASN B 1 413 ? 34.625 -0.732 -19.859 1 88.5 413 ASN B C 1
ATOM 6649 O O . ASN B 1 413 ? 34.938 0.398 -19.469 1 88.5 413 ASN B O 1
ATOM 6653 N N . GLY B 1 414 ? 33.688 -1.446 -19.281 1 89.31 414 GLY B N 1
ATOM 6654 C CA . GLY B 1 414 ? 33.031 -0.954 -18.078 1 89.31 414 GLY B CA 1
ATOM 6655 C C . GLY B 1 414 ? 31.938 0.067 -18.359 1 89.31 414 GLY B C 1
ATOM 6656 O O . GLY B 1 414 ? 31.422 0.692 -17.438 1 89.31 414 GLY B O 1
ATOM 6657 N N . GLU B 1 415 ? 31.625 0.186 -19.547 1 93.69 415 GLU B N 1
ATOM 6658 C CA . GLU B 1 415 ? 30.594 1.136 -19.922 1 93.69 415 GLU B CA 1
ATOM 6659 C C . GLU B 1 415 ? 29.234 0.716 -19.375 1 93.69 415 GLU B C 1
ATOM 6661 O O . GLU B 1 415 ? 28.891 -0.468 -19.375 1 93.69 415 GLU B O 1
ATOM 6666 N N . VAL B 1 416 ? 28.547 1.742 -18.859 1 97.38 416 VAL B N 1
ATOM 6667 C CA . VAL B 1 416 ? 27.234 1.491 -18.266 1 97.38 416 VAL B CA 1
ATOM 6668 C C . VAL B 1 416 ? 26.141 1.953 -19.234 1 97.38 416 VAL B C 1
ATOM 6670 O O . VAL B 1 416 ? 26.109 3.113 -19.641 1 97.38 416 VAL B O 1
ATOM 6673 N N . ASP B 1 417 ? 25.312 1.026 -19.641 1 97.62 417 ASP B N 1
ATOM 6674 C CA . ASP B 1 417 ? 24.125 1.338 -20.422 1 97.62 417 ASP B CA 1
ATOM 6675 C C . ASP B 1 417 ? 22.875 1.312 -19.531 1 97.62 417 ASP B C 1
ATOM 6677 O O . ASP B 1 417 ? 22.609 0.316 -18.859 1 97.62 417 ASP B O 1
ATOM 6681 N N . VAL B 1 418 ? 22.172 2.441 -19.516 1 98.38 418 VAL B N 1
ATOM 6682 C CA . VAL B 1 418 ? 21 2.576 -18.641 1 98.38 418 VAL B CA 1
ATOM 6683 C C . VAL B 1 418 ? 19.766 2.914 -19.484 1 98.38 418 VAL B C 1
ATOM 6685 O O . VAL B 1 418 ? 19.828 3.744 -20.391 1 98.38 418 VAL B O 1
ATOM 6688 N N . CYS B 1 419 ? 18.656 2.275 -19.188 1 98.25 419 CYS B N 1
ATOM 6689 C CA . CYS B 1 419 ? 17.391 2.547 -19.875 1 98.25 419 CYS B CA 1
ATOM 6690 C C . CYS B 1 419 ? 16.234 2.643 -18.875 1 98.25 419 CYS B C 1
ATOM 6692 O O . CYS B 1 419 ? 16.141 1.831 -17.953 1 98.25 419 CYS B O 1
ATOM 6694 N N . CYS B 1 420 ? 15.383 3.635 -19.016 1 98.69 420 CYS B N 1
ATOM 6695 C CA . CYS B 1 420 ? 14.188 3.754 -18.203 1 98.69 420 CYS B CA 1
ATOM 6696 C C . CYS B 1 420 ? 13.172 2.678 -18.562 1 98.69 420 CYS B C 1
ATOM 6698 O O . CYS B 1 420 ? 12.797 2.537 -19.719 1 98.69 420 CYS B O 1
ATOM 6700 N N . ILE B 1 421 ? 12.734 1.921 -17.578 1 98.81 421 ILE B N 1
ATOM 6701 C CA . ILE B 1 421 ? 11.82 0.828 -17.875 1 98.81 421 ILE B CA 1
ATOM 6702 C C . ILE B 1 421 ? 10.461 1.096 -17.234 1 98.81 421 ILE B C 1
ATOM 6704 O O . ILE B 1 421 ? 9.477 0.419 -17.547 1 98.81 421 ILE B O 1
ATOM 6708 N N . LYS B 1 422 ? 10.336 1.992 -16.422 1 98.69 422 LYS B N 1
ATOM 6709 C CA . LYS B 1 422 ? 9.086 2.523 -15.883 1 98.69 422 LYS B CA 1
ATOM 6710 C C . LYS B 1 422 ? 9.219 4.008 -15.555 1 98.69 422 LYS B C 1
ATOM 6712 O O . LYS B 1 422 ? 10.07 4.398 -14.75 1 98.69 422 LYS B O 1
ATOM 6717 N N . ARG B 1 423 ? 8.453 4.824 -16.078 1 98.12 423 ARG B N 1
ATOM 6718 C CA . ARG B 1 423 ? 8.539 6.266 -15.859 1 98.12 423 ARG B CA 1
ATOM 6719 C C . ARG B 1 423 ? 7.793 6.668 -14.594 1 98.12 423 ARG B C 1
ATOM 6721 O O . ARG B 1 423 ? 6.926 5.934 -14.117 1 98.12 423 ARG B O 1
ATOM 6728 N N . LYS B 1 424 ? 8.188 7.77 -14.031 1 97.44 424 LYS B N 1
ATOM 6729 C CA . LYS B 1 424 ? 7.41 8.391 -12.961 1 97.44 424 LYS B CA 1
ATOM 6730 C C . LYS B 1 424 ? 6.156 9.062 -13.508 1 97.44 424 LYS B C 1
ATOM 6732 O O . LYS B 1 424 ? 6.223 9.812 -14.492 1 97.44 424 LYS B O 1
ATOM 6737 N N . ARG B 1 425 ? 5.031 8.805 -12.906 1 95.69 425 ARG B N 1
ATOM 6738 C CA . ARG B 1 425 ? 3.801 9.469 -13.312 1 95.69 425 ARG B CA 1
ATOM 6739 C C . ARG B 1 425 ? 3.807 10.938 -12.898 1 95.69 425 ARG B C 1
ATOM 6741 O O . ARG B 1 425 ? 4.312 11.281 -11.828 1 95.69 425 ARG B O 1
ATOM 6748 N N . ASN B 1 426 ? 3.244 11.75 -13.734 1 95.06 426 ASN B N 1
ATOM 6749 C CA . ASN B 1 426 ? 3.168 13.164 -13.375 1 95.06 426 ASN B CA 1
ATOM 6750 C C . ASN B 1 426 ? 1.986 13.445 -12.453 1 95.06 426 ASN B C 1
ATOM 6752 O O . ASN B 1 426 ? 1.154 12.562 -12.219 1 95.06 426 ASN B O 1
ATOM 6756 N N . VAL B 1 427 ? 1.927 14.609 -11.977 1 95.69 427 VAL B N 1
ATOM 6757 C CA . VAL B 1 427 ? 0.966 15.023 -10.961 1 95.69 427 VAL B CA 1
ATOM 6758 C C . VAL B 1 427 ? -0.455 14.867 -11.5 1 95.69 427 VAL B C 1
ATOM 6760 O O . VAL B 1 427 ? -1.351 14.414 -10.781 1 95.69 427 VAL B O 1
ATOM 6763 N N . SER B 1 428 ? -0.662 15.172 -12.75 1 95.19 428 SER B N 1
ATOM 6764 C CA . SER B 1 428 ? -1.985 15.078 -13.359 1 95.19 428 SER B CA 1
ATOM 6765 C C . SER B 1 428 ? -2.457 13.633 -13.445 1 95.19 428 SER B C 1
ATOM 6767 O O . SER B 1 428 ? -3.643 13.352 -13.266 1 95.19 428 SER B O 1
ATOM 6769 N N . GLU B 1 429 ? -1.553 12.75 -13.758 1 94.75 429 GLU B N 1
ATOM 6770 C CA . GLU B 1 429 ? -1.885 11.328 -13.836 1 94.75 429 GLU B CA 1
ATOM 6771 C C . GLU B 1 429 ? -2.252 10.773 -12.461 1 94.75 429 GLU B C 1
ATOM 6773 O O . GLU B 1 429 ? -3.195 9.992 -12.336 1 94.75 429 GLU B O 1
ATOM 6778 N N . VAL B 1 430 ? -1.518 11.234 -11.438 1 96.12 430 VAL B N 1
ATOM 6779 C CA . VAL B 1 430 ? -1.8 10.812 -10.07 1 96.12 430 VAL B CA 1
ATOM 6780 C C . VAL B 1 430 ? -3.158 11.359 -9.633 1 96.12 430 VAL B C 1
ATOM 6782 O O . VAL B 1 430 ? -3.957 10.641 -9.031 1 96.12 430 VAL B O 1
ATOM 6785 N N . SER B 1 431 ? -3.418 12.609 -9.953 1 96.81 431 SER B N 1
ATOM 6786 C CA . SER B 1 431 ? -4.68 13.258 -9.617 1 96.81 431 SER B CA 1
ATOM 6787 C C . SER B 1 431 ? -5.859 12.547 -10.273 1 96.81 431 SER B C 1
ATOM 6789 O O . SER B 1 431 ? -6.922 12.406 -9.664 1 96.81 431 SER B O 1
ATOM 6791 N N . GLY B 1 432 ? -5.672 12.039 -11.484 1 95.88 432 GLY B N 1
ATOM 6792 C CA . GLY B 1 432 ? -6.73 11.383 -12.242 1 95.88 432 GLY B CA 1
ATOM 6793 C C . GLY B 1 432 ? -7.227 10.109 -11.586 1 95.88 432 GLY B C 1
ATOM 6794 O O . GLY B 1 432 ? -8.359 9.68 -11.828 1 95.88 432 GLY B O 1
ATOM 6795 N N . PHE B 1 433 ? -6.461 9.5 -10.773 1 96.5 433 PHE B N 1
ATOM 6796 C CA . PHE B 1 433 ? -6.828 8.289 -10.047 1 96.5 433 PHE B CA 1
ATOM 6797 C C . PHE B 1 433 ? -8.031 8.547 -9.148 1 96.5 433 PHE B C 1
ATOM 6799 O O . PHE B 1 433 ? -8.82 7.637 -8.891 1 96.5 433 PHE B O 1
ATOM 6806 N N . TRP B 1 434 ? -8.25 9.781 -8.711 1 98.19 434 TRP B N 1
ATOM 6807 C CA . TRP B 1 434 ? -9.227 10.117 -7.68 1 98.19 434 TRP B CA 1
ATOM 6808 C C . TRP B 1 434 ? -10.469 10.75 -8.297 1 98.19 434 TRP B C 1
ATOM 6810 O O . TRP B 1 434 ? -11.281 11.344 -7.586 1 98.19 434 TRP B O 1
ATOM 6820 N N . ASP B 1 435 ? -10.617 10.617 -9.633 1 97.44 435 ASP B N 1
ATOM 6821 C CA . ASP B 1 435 ? -11.75 11.188 -10.359 1 97.44 435 ASP B CA 1
ATOM 6822 C C . ASP B 1 435 ? -12.922 10.211 -10.406 1 97.44 435 ASP B C 1
ATOM 6824 O O . ASP B 1 435 ? -12.734 9 -10.273 1 97.44 435 ASP B O 1
ATOM 6828 N N . ALA B 1 436 ? -14.062 10.734 -10.594 1 95.88 436 ALA B N 1
ATOM 6829 C CA . ALA B 1 436 ? -15.258 9.945 -10.898 1 95.88 436 ALA B CA 1
ATOM 6830 C C . ALA B 1 436 ? -15.258 9.492 -12.352 1 95.88 436 ALA B C 1
ATOM 6832 O O . ALA B 1 436 ? -14.688 10.156 -13.219 1 95.88 436 ALA B O 1
#

Organism: Blastocystis hominis (NCBI:txid12968)

Foldseek 3Di:
DDDACVVQVQLLVVLVCVVVVVDDPVAFKAKEFALVVLLVLVVLLCVLPPDDLEAEAAECLFPVQLCVLLSVVVSRHHHEYQDVVSVVSRVVSPHQQQRYEYEHQDQDLVNLLVNQQRQHEYAHFEPVSLVSSVVSNVVCVVVVRGDHHAYEFEEQQQPAAFPDRVFFQNHCPHSGTYDPVPDDVVVVLVSCLVPLSHAEYEYDGGAARTDLVSLLVRQVVVVVVQVVSCVVSVHNSHAAYESEEHQHADQPDLDGPSSSNVSSVVNCVRPVVSNVSSHRYYYHYHLSSTQQRMKMKGFQAAWDADPNAIETETADFCQQVVCCLVPVVVDAHDKWKFALSSHTDDDQWGQYWYAYDADDPSRTSDHRDIYHDDHGNIMMMTGRRSTPGLSRGDCHVLDWRRWHKYWYADPPPRDIDIDTSGHTDDPVVSVVVPPD/DDDACVVQVQLLVLLVCVVVVVDDPVAFKAKEFALVVLLVLVVLLCVLPPDDLEAEAAECLFPVQLCVLLSVVVSRHHHEYQDVVSVVSRVVSPHQQQRYEYEHQDQDLVNLLVNQQRQHEYAHFEPVSLVSSVVSNVVCVVVVRGDHHAYEFEEQQQPAAFPDRVFFQNHCPHSGTYDPVPDDVVVVLVSCLVPLSHAEYEYDGGAAGTDLVSLLVRQVVVVVVQVVSCVVSVHNSHAAYESEEHQYADQPDLDGPSSSNVSSVVNCVPPVVSNVSSHRYYYHYHLSSTQQRMKMKGFQAAWDADPNAIETETADFCQQVVCCLVPVVVDAHDKWKFALSSHTDDDQWGQYWYAYDADDPSRTSDHRDIYHDDHGNIMMMTGRRSTPGLSRGDCHVLDWRRWHKYWYADPPPRDIDIDTSGHTDDPVVSVVVPPD

pLDDT: mean 96.12, std 5.26, range [37.69, 98.94]

Nearest PDB structures (foldseek):
  6n2f-assembly1_B  TM=8.893E-01  e=8.556E-33  Arabidopsis thaliana
  6n2a-assembly1_B  TM=8.935E-01  e=8.335E-32  Arabidopsis thaliana
  6n2a-assembly1_A  TM=8.722E-01  e=2.691E-30  Arabidopsis thaliana
  6n2f-assembly1_A  TM=8.726E-01  e=3.658E-28  Arabidopsis thaliana
  6kni-assembly1_B  TM=8.505E-01  e=9.792E-29  Staphylococcus aureus subsp. aureus Mu50

InterPro domains:
  IPR000183 Ornithine/DAP/Arg decarboxylase [PR01179] (58-76)
  IPR000183 Ornithine/DAP/Arg decarboxylase [PR01179] (78-90)
  IPR000183 Ornithine/DAP/Arg decarboxylase [PR01179] (195-208)
  IPR000183 Ornithine/DAP/Arg decarboxylase [PR01179] (281-300)
  IPR000183 Ornithine/DAP/Arg decarboxylase [PR01179] (386-399)
  IPR002433 Ornithine decarboxylase [PR01182] (56-83)
  IPR002433 Ornithine decarboxylase [PR01182] (100-124)
  IPR002433 Ornithine decarboxylase [PR01182] (353-363)
  IPR009006 Alanine racemase/group IV decarboxylase, C-terminal [G3DSA:2.40.37.10] (275-432)
  IPR009006 Alanine racemase/group IV decarboxylase, C-terminal [SSF50621] (259-406)
  IPR022644 Orn/DAP/Arg decarboxylase 2, N-terminal [PF02784] (40-291)
  IPR022653 Orn/DAP/Arg decarboxylase 2, pyridoxal-phosphate binding site [PS00878] (58-76)
  IPR029066 PLP-binding barrel [G3DSA:3.20.20.10] (37-274)
  IPR029066 PLP-binding barrel [SSF51419] (32-292)

Solvent-accessible surface area (backbone atoms only — not comparable to full-atom values): 42530 Å² total; per-residue (Å²): 128,81,65,72,44,63,80,68,39,40,53,65,50,45,33,50,32,46,75,72,54,67,38,37,88,92,34,41,50,37,38,39,32,31,52,60,49,29,51,50,37,49,48,46,42,43,69,41,46,50,71,83,40,35,43,48,17,35,24,34,56,22,46,62,35,28,54,59,48,28,55,45,36,78,71,70,29,34,31,28,22,44,30,70,37,35,45,51,36,41,48,75,30,68,45,55,48,79,41,30,37,42,55,27,67,67,68,47,70,70,53,50,51,52,29,39,49,53,12,27,24,37,34,32,30,36,67,65,50,42,52,55,46,51,56,49,49,53,54,34,46,74,69,69,45,56,34,87,38,57,26,27,38,26,48,11,77,42,77,26,77,32,81,35,60,49,37,16,28,9,30,49,63,33,85,44,24,35,36,52,87,64,45,60,64,67,59,54,50,48,53,47,68,74,35,64,70,51,20,31,40,28,30,48,38,30,20,59,55,44,54,66,67,52,45,47,49,42,49,44,48,52,51,52,49,39,51,50,52,20,59,78,67,73,44,87,43,58,41,34,41,30,55,29,38,28,55,52,72,51,71,88,46,64,56,85,74,56,48,46,45,54,52,36,52,52,33,52,71,75,37,44,64,71,74,66,61,74,30,45,32,34,39,29,42,22,49,49,38,35,14,78,24,9,33,33,39,26,33,22,70,38,62,48,57,20,76,81,29,40,35,32,36,25,78,54,16,43,35,37,34,43,57,25,29,64,34,53,92,80,32,77,61,47,72,51,40,24,41,76,75,30,47,75,52,81,58,67,68,34,51,25,25,40,25,17,39,57,87,47,52,40,24,30,59,39,74,67,39,83,35,45,65,80,51,64,55,16,32,40,34,36,42,51,40,41,29,60,16,73,26,37,27,23,39,42,44,46,51,64,60,69,29,30,31,39,30,42,67,42,86,87,80,58,50,72,50,76,46,74,33,20,47,53,61,51,58,68,60,55,40,55,65,29,37,88,128,79,64,72,43,61,79,68,40,40,52,66,50,45,31,50,32,46,75,72,53,66,39,36,90,90,34,42,50,35,37,39,32,31,51,61,49,29,51,51,38,47,47,46,43,43,68,43,46,50,70,81,41,36,44,49,16,35,24,33,54,22,45,62,35,28,53,57,48,28,54,46,37,77,70,71,30,36,32,28,22,44,30,71,35,34,44,51,38,41,48,76,31,67,46,54,48,76,40,32,38,40,56,29,68,68,68,47,70,70,53,51,51,51,28,38,49,53,14,28,25,35,34,34,31,35,68,66,49,43,53,54,46,49,58,49,48,54,54,34,46,75,70,71,45,57,34,86,39,57,27,26,37,24,48,11,79,42,77,26,77,33,82,35,60,48,38,16,28,8,29,50,63,34,86,44,25,36,37,52,87,65,44,60,64,66,59,53,50,48,54,47,67,74,34,65,69,51,19,28,41,29,29,47,38,29,20,59,53,45,53,66,66,51,46,47,50,42,47,45,48,52,52,52,49,40,51,52,52,20,59,77,66,73,46,88,43,58,42,34,40,31,57,29,38,29,54,52,73,50,72,90,47,63,56,85,75,56,49,47,46,55,49,37,53,52,32,52,71,74,38,44,64,73,75,66,61,73,32,45,33,34,38,28,40,22,46,50,38,35,15,76,23,9,34,31,39,25,33,22,71,38,62,48,56,20,76,81,28,39,36,34,36,25,79,53,17,42,35,38,35,42,56,24,28,63,34,53,93,79,32,77,63,47,72,50,40,24,41,77,75,30,47,76,52,80,58,67,66,35,50,26,26,38,25,18,38,56,87,50,51,41,25,30,58,38,76,67,39,83,37,44,65,79,53,64,55,16,32,41,34,36,42,51,41,40,30,61,15,72,27,38,27,22,39,42,46,46,52,65,60,68,29,31,31,39,31,42,67,42,86,88,80,59,50,74,50,76,44,74,32,20,47,54,60,51,59,68,61,55,42,54,66,28,35,88

Radius of gyration: 27.96 Å; Cα contacts (8 Å, |Δi|>4): 2168; chains: 2; bounding box: 75×88×61 Å